Protein AF-A0A7S3WIH8-F1 (afdb_monomer_lite)

Radius of gyration: 62.57 Å; chains: 1; bounding box: 86×151×216 Å

Secondary structure (DSSP, 8-state):
-HHHHHHHHHHHHHHHHHHHHHHHHHHHHHH---TTGGGS--------------SSB-HHHHHHHHHHHHHHHHHHHHHHHHHHHHHHHHT-----------HHHHHHHH-TTTSHHHHHHHHTTSTT--HHHHHHHHHHHTTT-TTEEPGGGGT--TTTEEEEEETTEEEEEE-HHHHHHHH-S-PPPHHHHHB----HHHHHHHHT-SSHHHHHHHHHHHHHHHHH-TT-----BHHHHHHHHHHHHHHHHHHS---------S-TT--TT---HHHHHHHHHHTTHHHHHHHHHHS--EEEEHHHHHHHHGGGSHHHHHHHH-S-HHHHHHHHHHHTT--TTTEEE-SSEEEE-TTTTTHHHHHHHS-HHHHHHHHHHHHHHHHHHHHHHHHHHHHHHHHHHHHHHHHHHHHHHHHHHHHHHHHHHHHHHHHHHHHHHHHHHHHHHHHHHHHHHHHHHHHHHHHHHHHHHHHHHHHHHHHHHHHHHHHHHHHHHHHHHHTTSSSTTTTS---S---------------------------------------------------------------------S----S-EEEEEEEE-SSTT---SEEEEEETTEEEEEEE-TTSTTTTT----TTPEEEEETTEEP-SHHHHHHHHHHS-SEEEEEEEEPPP-EEEEEEEEEEPTTS-EEEEEEEEETTSEEEEEESSS---EEEEEGGGEEEEEEEEE--TTSS-EEEEEEEETTEEEEEEESSHHHHHHHHHHHHHHHHTTS---EEEEEEEEEEEPPGGGPPPEEEEEEEEEETTSEEEEESSGGG-STT--SEEEEEEEEEEEEETTEEEEEEEE--S--

Foldseek 3Di:
DVVVVLLVVLLVVLVVVLVVVVVVVVVCVVPDDDPVVVVDDDDDDDDADFQDADPAAALVNLLRLLLNLLVVLLVCVCLVVVQVVVCVQFVNDDDDDDDDDCVLLNCCQDPPCRHLLNLLVVQLPDPDHDQLNSLLSSCVVCVPPPFWDHCVVVPHDSSFWTWGQGLLGIHTHGAQVNVCVVVVDNDDGSSSVFWSQNDPVSLVVQCVDPPVSSVVSSVVVVVVDVVVPDPSSDTGTPSVVSVVVSVVVSVVCVVDDDDDDQDAQQDPVSDPPHGDPVSRVSSCSSNCVVVVVSVLQSGQPDKAFLCVLCVVQVVVLDDLLCVLQPPDSQLSVVLLCQLLVPDPSQWDGTNGIITGHVPRPCSSVVSVPDDSVVSNVSSSVSSVVVVVVVVVVVVVVCVVVVVVVVVVVVVVVVVVVVVVVVVVVVVVVVVVVVVVVVVVVVVVVVVVVVVVVVVVVVVVVVVVVVVVVVVVVVVVVVVVVVVVVVVVPPVVVVVVVPPVVPVVPVVVCVVVDDDDDDDDDDDDDDDDDDDDDDDDDDDDDDDDDDDDDDDDDDDDDDDDYDDDDDDDDDDDDDDDDDDDDDDDDDDQPPAKDKDKDKFAAPDQQDFSQFDWWDDPQFIWGQDGHPPGRRPVVVPDDQLKTFQDKPPHGDRDSCVVVCCRGNNGRMIMTTIIDDGWDFPDWAFKWKQDPVRDTFTWIWTQISSQKIWIAGPPPRPDIDIDRLLQFQDKDWDWDPDPPPDTQIWIWTDGPVDIMIIDGPDNVSVVVVNLVSVLSNVGNPPWDQPDKDKDWDWDPDPPRDHIDTQIWIWTATPSQKIFTHNDDVQPDSNHTPDIFGWPDWDWDDDDPDTDIDTHTDDPDD

InterPro domains:
  IPR001478 PDZ domain [PS50106] (596-675)
  IPR001478 PDZ domain [SM00228] (606-675)
  IPR001609 Myosin head, motor domain-like [PF00063] (3-357)
  IPR001609 Myosin head, motor domain-like [PR00193] (42-70)
  IPR001609 Myosin head, motor domain-like [PR00193] (95-123)
  IPR001609 Myosin head, motor domain-like [PS51456] (1-369)
  IPR001609 Myosin head, motor domain-like [SM00242] (1-370)
  IPR011993 PH-like domain superfamily [G3DSA:2.30.29.30] (778-858)
  IPR027417 P-loop containing nucleoside triphosphate hydrolase [SSF52540] (3-439)
  IPR036034 PDZ superfamily [G3DSA:2.30.42.10] (573-679)
  IPR036034 PDZ superfamily [SSF50156] (574-678)
  IPR036961 Kinesin motor domain superfamily [G3DSA:3.40.850.10] (31-296)

Structure (mmCIF, N/CA/C/O backbone):
data_AF-A0A7S3WIH8-F1
#
_entry.id   AF-A0A7S3WIH8-F1
#
loop_
_atom_site.group_PDB
_atom_site.id
_atom_site.type_symbol
_atom_site.label_atom_id
_atom_site.label_alt_id
_atom_site.label_comp_id
_atom_site.label_asym_id
_atom_site.label_entity_id
_atom_site.label_seq_id
_atom_site.pdbx_PDB_ins_code
_atom_site.Cartn_x
_atom_site.Cartn_y
_atom_site.Cartn_z
_atom_site.occupancy
_atom_site.B_iso_or_equiv
_atom_site.auth_seq_id
_atom_site.auth_comp_id
_atom_site.auth_asym_id
_atom_site.auth_atom_id
_atom_site.pdbx_PDB_model_num
ATOM 1 N N . GLN A 1 1 ? -33.886 -15.950 34.347 1.00 58.19 1 GLN A N 1
ATOM 2 C CA . GLN A 1 1 ? -32.946 -14.836 34.566 1.00 58.19 1 GLN A CA 1
ATOM 3 C C . GLN A 1 1 ? -32.035 -14.670 33.355 1.00 58.19 1 GLN A C 1
ATOM 5 O O . GLN A 1 1 ? -32.418 -13.868 32.521 1.00 58.19 1 GLN A O 1
ATOM 10 N N . VAL A 1 2 ? -31.003 -15.504 33.155 1.00 63.78 2 VAL A N 1
ATOM 11 C CA . VAL A 1 2 ? -30.050 -15.434 32.013 1.00 63.78 2 VAL A CA 1
ATOM 12 C C . VAL A 1 2 ? -30.691 -15.112 30.651 1.00 63.78 2 VAL A C 1
ATOM 14 O O . VAL A 1 2 ? -30.283 -14.167 29.988 1.00 63.78 2 VAL A O 1
ATOM 17 N N . GLN A 1 3 ? -31.756 -15.818 30.249 1.00 66.81 3 GLN A N 1
ATOM 18 C CA . GLN A 1 3 ? -32.462 -15.537 28.984 1.00 66.81 3 GLN A CA 1
ATOM 19 C C . GLN A 1 3 ? -33.039 -14.110 28.885 1.00 66.81 3 GLN A C 1
ATOM 21 O O . GLN A 1 3 ? -33.031 -13.525 27.809 1.00 66.81 3 GLN A O 1
ATOM 26 N N . ALA A 1 4 ? -33.522 -13.535 29.989 1.00 75.50 4 ALA A N 1
ATOM 27 C CA . ALA A 1 4 ? -34.039 -12.167 30.026 1.00 75.50 4 ALA A CA 1
ATOM 28 C C . ALA A 1 4 ? -32.913 -11.118 30.031 1.00 75.50 4 ALA A C 1
ATOM 30 O O . ALA A 1 4 ? -33.094 -10.031 29.494 1.00 75.50 4 ALA A O 1
ATOM 31 N N . GLU A 1 5 ? -31.748 -11.448 30.596 1.00 75.62 5 GLU A N 1
ATOM 32 C CA . GLU A 1 5 ? -30.545 -10.609 30.530 1.00 75.62 5 GLU A CA 1
ATOM 33 C C . GLU A 1 5 ? -29.989 -10.582 29.095 1.00 75.62 5 GLU A C 1
ATOM 35 O O . GLU A 1 5 ? -29.774 -9.502 28.552 1.00 75.62 5 GLU A O 1
ATOM 40 N N . GLY A 1 6 ? -29.903 -11.736 28.421 1.00 72.12 6 GLY A N 1
ATOM 41 C CA . GLY A 1 6 ? -29.529 -11.812 27.003 1.00 72.12 6 GLY A CA 1
ATOM 42 C C . GLY A 1 6 ? -30.507 -11.089 26.065 1.00 72.12 6 GLY A C 1
ATOM 43 O O . GLY A 1 6 ? -30.075 -10.375 25.164 1.00 72.12 6 GLY A O 1
ATOM 44 N N . VAL A 1 7 ? -31.822 -11.205 26.298 1.00 78.44 7 VAL A N 1
ATOM 45 C CA . VAL A 1 7 ? -32.847 -10.463 25.534 1.00 78.44 7 VAL A CA 1
ATOM 46 C C . VAL A 1 7 ? -32.748 -8.951 25.770 1.00 78.44 7 VAL A C 1
ATOM 48 O O . VAL A 1 7 ? -32.779 -8.190 24.804 1.00 78.44 7 VAL A O 1
ATOM 51 N N . ARG A 1 8 ? -32.569 -8.504 27.023 1.00 85.50 8 ARG A N 1
ATOM 52 C CA . ARG A 1 8 ? -32.307 -7.092 27.358 1.00 85.50 8 ARG A CA 1
ATOM 53 C C . ARG A 1 8 ? -31.100 -6.566 26.581 1.00 85.50 8 ARG A C 1
ATOM 55 O O . ARG A 1 8 ? -31.181 -5.498 25.979 1.00 85.50 8 ARG A O 1
ATOM 62 N N . ASP A 1 9 ? -30.002 -7.314 26.577 1.00 80.44 9 ASP A N 1
ATOM 63 C CA . ASP A 1 9 ? -28.753 -6.870 25.958 1.00 80.44 9 ASP A CA 1
ATOM 64 C C . ASP A 1 9 ? -28.834 -6.880 24.425 1.00 80.44 9 ASP A C 1
ATOM 66 O O . ASP A 1 9 ? -28.302 -5.972 23.791 1.00 80.44 9 ASP A O 1
ATOM 70 N N . ALA A 1 10 ? -29.566 -7.822 23.820 1.00 79.81 10 ALA A N 1
ATOM 71 C CA . ALA A 1 10 ? -29.876 -7.804 22.388 1.00 79.81 10 ALA A CA 1
ATOM 72 C C . ALA A 1 10 ? -30.723 -6.580 21.986 1.00 79.81 10 ALA A C 1
ATOM 74 O O . ALA A 1 10 ? -30.403 -5.911 21.004 1.00 79.81 10 ALA A O 1
ATOM 75 N N . VAL A 1 11 ? -31.755 -6.234 22.768 1.00 86.31 11 VAL A N 1
ATOM 76 C CA . VAL A 1 11 ? -32.579 -5.031 22.540 1.00 86.31 11 VAL A CA 1
ATOM 77 C C . VAL A 1 11 ? -31.740 -3.752 22.653 1.00 86.31 11 VAL A C 1
ATOM 79 O O . VAL A 1 11 ? -31.830 -2.885 21.785 1.00 86.31 11 VAL A O 1
ATOM 82 N N . ILE A 1 12 ? -30.886 -3.636 23.677 1.00 89.00 12 ILE A N 1
ATOM 83 C CA . ILE A 1 12 ? -30.016 -2.461 23.865 1.00 89.00 12 ILE A CA 1
ATOM 84 C C . ILE A 1 12 ? -28.995 -2.337 22.724 1.00 89.00 12 ILE A C 1
ATOM 86 O O . ILE A 1 12 ? -28.828 -1.239 22.190 1.00 89.00 12 ILE A O 1
ATOM 90 N N . LYS A 1 13 ? -28.355 -3.443 22.313 1.00 84.94 13 LYS A N 1
ATOM 91 C CA . LYS A 1 13 ? -27.443 -3.475 21.155 1.00 84.94 13 LYS A CA 1
ATOM 92 C C . LYS A 1 13 ? -28.145 -2.999 19.884 1.00 84.94 13 LYS A C 1
ATOM 94 O O . LYS A 1 13 ? -27.663 -2.064 19.257 1.00 84.94 13 LYS A O 1
ATOM 99 N N . ALA A 1 14 ? -29.306 -3.569 19.551 1.00 85.31 14 ALA A N 1
ATOM 100 C CA . ALA A 1 14 ? -30.053 -3.205 18.348 1.00 85.31 14 ALA A CA 1
ATOM 101 C C . ALA A 1 14 ? -30.435 -1.714 18.326 1.00 85.31 14 ALA A C 1
ATOM 103 O O . ALA A 1 14 ? -30.249 -1.044 17.311 1.00 85.31 14 ALA A O 1
ATOM 104 N N . ILE A 1 15 ? -30.916 -1.167 19.451 1.00 90.81 15 ILE A N 1
ATOM 105 C CA . ILE A 1 15 ? -31.225 0.268 19.573 1.00 90.81 15 ILE A CA 1
ATOM 106 C C . ILE A 1 15 ? -29.965 1.118 19.362 1.00 90.81 15 ILE A C 1
ATOM 108 O O . ILE A 1 15 ? -30.019 2.104 18.629 1.00 90.81 15 ILE A O 1
ATOM 112 N N . TYR A 1 16 ? -28.835 0.741 19.967 1.00 92.50 16 TYR A N 1
ATOM 113 C CA . TYR A 1 16 ? -27.575 1.470 19.814 1.00 92.50 16 TYR A CA 1
ATOM 114 C C . TYR A 1 16 ? -27.071 1.451 18.363 1.00 92.50 16 TYR A C 1
ATOM 116 O O . TYR A 1 16 ? -26.770 2.512 17.820 1.00 92.50 16 TYR A O 1
ATOM 124 N N . THR A 1 17 ? -27.046 0.281 17.717 1.00 87.50 17 THR A N 1
ATOM 125 C CA . THR A 1 17 ? -26.627 0.126 16.315 1.00 87.50 17 THR A CA 1
ATOM 126 C C . THR A 1 17 ? -27.497 0.956 15.376 1.00 87.50 17 THR A C 1
ATOM 128 O O . THR A 1 17 ? -26.961 1.741 14.605 1.00 87.50 17 THR A O 1
ATOM 131 N N . HIS A 1 18 ? -28.827 0.877 15.482 1.00 89.62 18 HIS A N 1
ATOM 132 C CA . HIS A 1 18 ? -29.705 1.671 14.616 1.00 89.62 18 HIS A CA 1
ATOM 133 C C . HIS A 1 18 ? -29.604 3.185 14.871 1.00 89.62 18 HIS A C 1
ATOM 135 O O . HIS A 1 18 ? -29.715 3.962 13.926 1.00 89.62 18 HIS A O 1
ATOM 141 N N . ILE A 1 19 ? -29.363 3.628 16.112 1.00 94.69 19 ILE A N 1
ATOM 142 C CA . ILE A 1 19 ? -29.089 5.047 16.399 1.00 94.69 19 ILE A CA 1
ATOM 143 C C . ILE A 1 19 ? -27.745 5.477 15.794 1.00 94.69 19 ILE A C 1
ATOM 145 O O . ILE A 1 19 ? -27.664 6.568 15.234 1.00 94.69 19 ILE A O 1
ATOM 149 N N . PHE A 1 20 ? -26.706 4.641 15.873 1.00 94.12 20 PHE A N 1
ATOM 150 C CA . PHE A 1 20 ? -25.400 4.925 15.278 1.00 94.12 20 PHE A CA 1
ATOM 151 C C . PHE A 1 20 ? -25.477 5.003 13.746 1.00 94.12 20 PHE A C 1
ATOM 153 O O . PHE A 1 20 ? -25.081 6.020 13.176 1.00 94.12 20 PHE A O 1
ATOM 160 N N . ASP A 1 21 ? -26.069 3.994 13.099 1.00 90.31 21 ASP A N 1
ATOM 161 C CA . ASP A 1 21 ? -26.290 3.957 11.649 1.00 90.31 21 ASP A CA 1
ATOM 162 C C . ASP A 1 21 ? -27.091 5.198 11.191 1.00 90.31 21 ASP A C 1
ATOM 164 O O . ASP A 1 21 ? -26.725 5.848 10.216 1.00 90.31 21 ASP A O 1
ATOM 168 N N . TRP A 1 22 ? -28.112 5.621 11.951 1.00 93.00 22 TRP A N 1
ATOM 169 C CA . TRP A 1 22 ? -28.879 6.845 11.671 1.00 93.00 22 TRP A CA 1
ATOM 170 C C . TRP A 1 22 ? -28.084 8.144 11.861 1.00 93.00 22 TRP A C 1
ATOM 172 O O . TRP A 1 22 ? -28.287 9.090 11.100 1.00 93.00 22 TRP A O 1
ATOM 182 N N . ILE A 1 23 ? -27.176 8.221 12.843 1.00 95.12 23 ILE A N 1
ATOM 183 C CA . ILE A 1 23 ? -26.267 9.371 12.993 1.00 95.12 23 ILE A CA 1
ATOM 184 C C . ILE A 1 23 ? -25.339 9.454 11.775 1.00 95.12 23 ILE A C 1
ATOM 186 O O . ILE A 1 23 ? -25.185 10.536 11.208 1.00 95.12 23 ILE A O 1
ATOM 190 N N . VAL A 1 24 ? -24.777 8.323 11.338 1.00 93.56 24 VAL A N 1
ATOM 191 C CA . VAL A 1 24 ? -23.926 8.240 10.140 1.00 93.56 24 VAL A CA 1
ATOM 192 C C . VAL A 1 24 ? -24.712 8.636 8.887 1.00 93.56 24 VAL A C 1
ATOM 194 O O . VAL A 1 24 ? -24.275 9.524 8.159 1.00 93.56 24 VAL A O 1
ATOM 197 N N . ASP A 1 25 ? -25.911 8.090 8.677 1.00 90.25 25 ASP A N 1
ATOM 198 C CA . ASP A 1 25 ? -26.790 8.460 7.561 1.00 90.25 25 ASP A CA 1
ATOM 199 C C . ASP A 1 25 ? -27.177 9.943 7.575 1.00 90.25 25 ASP A C 1
ATOM 201 O O . ASP A 1 25 ? -27.254 10.572 6.517 1.00 90.25 25 ASP A O 1
ATOM 205 N N . LYS A 1 26 ? -27.400 10.538 8.754 1.00 91.94 26 LYS A N 1
ATOM 206 C CA . LYS A 1 26 ? -27.677 11.975 8.873 1.00 91.94 26 LYS A CA 1
ATOM 207 C C . LYS A 1 26 ? -26.463 12.818 8.516 1.00 91.94 26 LYS A C 1
ATOM 209 O O . LYS A 1 26 ? -26.610 13.763 7.747 1.00 91.94 26 LYS A O 1
ATOM 214 N N . VAL A 1 27 ? -25.279 12.470 9.017 1.00 93.81 27 VAL A N 1
ATOM 215 C CA . VAL A 1 27 ? -24.020 13.140 8.656 1.00 93.81 27 VAL A CA 1
ATOM 216 C C . VAL A 1 27 ? -23.768 13.029 7.148 1.00 93.81 27 VAL A C 1
ATOM 218 O O . VAL A 1 27 ? -23.515 14.044 6.501 1.00 93.81 27 VAL A O 1
ATOM 221 N N . ASN A 1 28 ? -23.962 11.847 6.560 1.00 89.88 28 ASN A N 1
ATOM 222 C CA . ASN A 1 28 ? -23.869 11.631 5.115 1.00 89.88 28 ASN A CA 1
ATOM 223 C C . ASN A 1 28 ? -24.858 12.520 4.342 1.00 89.88 28 ASN A C 1
ATOM 225 O O . ASN A 1 28 ? -24.457 13.200 3.403 1.00 89.88 28 ASN A O 1
ATOM 229 N N . GLN A 1 29 ? -26.124 12.603 4.766 1.00 87.88 29 GLN A N 1
ATOM 230 C CA . GLN A 1 29 ? -27.142 13.463 4.137 1.00 87.88 29 GLN A CA 1
ATOM 231 C C . GLN A 1 29 ? -26.814 14.968 4.185 1.00 87.88 29 GLN A C 1
ATOM 233 O O . GLN A 1 29 ? -27.337 15.712 3.359 1.00 87.88 29 GLN A O 1
ATOM 238 N N . PHE A 1 30 ? -25.962 15.421 5.112 1.00 88.25 30 PHE A N 1
ATOM 239 C CA . PHE A 1 30 ? -25.483 16.810 5.173 1.00 88.25 30 PHE A CA 1
ATOM 240 C C . PHE A 1 30 ? -24.145 17.049 4.449 1.00 88.25 30 PHE A C 1
ATOM 242 O O . PHE A 1 30 ? -23.842 18.196 4.128 1.00 88.25 30 PHE A O 1
ATOM 249 N N . ILE A 1 31 ? -23.345 16.005 4.196 1.00 86.62 31 ILE A N 1
ATOM 250 C CA . ILE A 1 31 ? -22.014 16.106 3.561 1.00 86.62 31 ILE A CA 1
ATOM 251 C C . ILE A 1 31 ? -22.043 15.738 2.067 1.00 86.62 31 ILE A C 1
ATOM 253 O O . ILE A 1 31 ? -21.223 16.239 1.297 1.00 86.62 31 ILE A O 1
ATOM 257 N N . VAL A 1 32 ? -22.980 14.890 1.629 1.00 75.38 32 VAL A N 1
ATOM 258 C CA . VAL A 1 32 ? -23.129 14.494 0.220 1.00 75.38 32 VAL A CA 1
ATOM 259 C C . VAL A 1 32 ? -23.391 15.725 -0.654 1.00 75.38 32 VAL A C 1
ATOM 261 O O . VAL A 1 32 ? -24.417 16.394 -0.545 1.00 75.38 32 VAL A O 1
ATOM 264 N N . GLY A 1 33 ? -22.441 16.013 -1.546 1.00 65.94 33 GLY A N 1
ATOM 265 C CA . GLY A 1 33 ? -22.578 17.059 -2.555 1.00 65.94 33 GLY A CA 1
ATOM 266 C C . GLY A 1 33 ? -23.632 16.722 -3.617 1.00 65.94 33 GLY A C 1
ATOM 267 O O . GLY A 1 33 ? -24.185 15.626 -3.655 1.00 65.94 33 GLY A O 1
ATOM 268 N N . SER A 1 34 ? -23.888 17.666 -4.529 1.00 70.88 34 SER A N 1
ATOM 269 C CA . SER A 1 34 ? -24.809 17.448 -5.661 1.00 70.88 34 SER A CA 1
ATOM 270 C C . SER A 1 34 ? -24.464 16.184 -6.462 1.00 70.88 34 SER A C 1
ATOM 272 O O . SER A 1 34 ? -23.297 15.803 -6.511 1.00 70.88 34 SER A O 1
ATOM 274 N N . GLU A 1 35 ? -25.423 15.605 -7.192 1.00 68.88 35 GLU A N 1
ATOM 275 C CA . GLU A 1 35 ? -25.229 14.391 -8.016 1.00 68.88 35 GLU A CA 1
ATOM 276 C C . GLU A 1 35 ? -23.995 14.445 -8.942 1.00 68.88 35 GLU A C 1
ATOM 278 O O . GLU A 1 35 ? -23.369 13.425 -9.215 1.00 68.88 35 GLU A O 1
ATOM 283 N N . LYS A 1 36 ? -23.588 15.646 -9.381 1.00 62.94 36 LYS A N 1
ATOM 284 C CA . LYS A 1 36 ? -22.376 15.868 -10.188 1.00 62.94 36 LYS A CA 1
ATOM 285 C C . LYS A 1 36 ? -21.073 15.544 -9.445 1.00 62.94 36 LYS A C 1
ATOM 287 O O . LYS A 1 36 ? -20.100 15.167 -10.087 1.00 62.94 36 LYS A O 1
ATOM 292 N N . ALA A 1 37 ? -21.042 15.691 -8.121 1.00 66.69 37 ALA A N 1
ATOM 293 C CA . ALA A 1 37 ? -19.880 15.389 -7.286 1.00 66.69 37 ALA A CA 1
ATOM 294 C C . ALA A 1 37 ? -19.646 13.876 -7.148 1.00 66.69 37 ALA A C 1
ATOM 296 O O . ALA A 1 37 ? -18.499 13.447 -7.105 1.00 66.69 37 ALA A O 1
ATOM 297 N N . ALA A 1 38 ? -20.708 13.062 -7.179 1.00 67.56 38 ALA A N 1
ATOM 298 C CA . ALA A 1 38 ? -20.608 11.599 -7.163 1.00 67.56 38 ALA A CA 1
ATOM 299 C C . ALA A 1 38 ? -19.977 11.006 -8.444 1.00 67.56 38 ALA A C 1
ATOM 301 O O . ALA A 1 38 ? -19.655 9.822 -8.480 1.00 67.56 38 ALA A O 1
ATOM 302 N N . ALA A 1 39 ? -19.790 11.821 -9.490 1.00 72.56 39 ALA A N 1
ATOM 303 C CA . ALA A 1 39 ? -19.091 11.457 -10.723 1.00 72.56 39 ALA A CA 1
ATOM 304 C C . ALA A 1 39 ? -17.629 11.957 -10.778 1.00 72.56 39 ALA A C 1
ATOM 306 O O . ALA A 1 39 ? -16.963 11.777 -11.799 1.00 72.56 39 ALA A O 1
ATOM 307 N N . LEU A 1 40 ? -17.127 12.603 -9.717 1.00 81.06 40 LEU A N 1
ATOM 308 C CA . LEU A 1 40 ? -15.741 13.073 -9.628 1.00 81.06 40 LEU A CA 1
ATOM 309 C C . LEU A 1 40 ? -14.830 12.021 -8.964 1.00 81.06 40 LEU A C 1
ATOM 311 O O . LEU A 1 4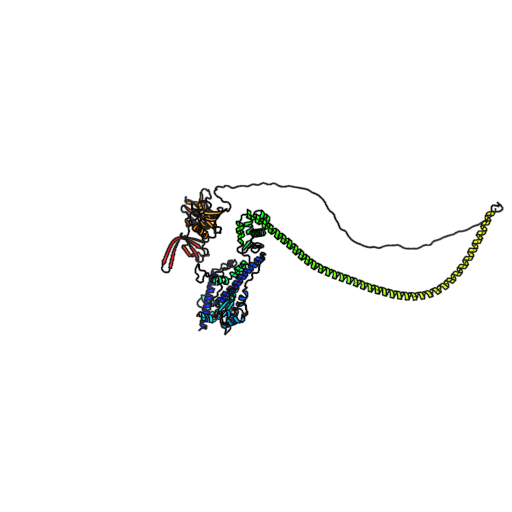0 ? -15.302 11.224 -8.151 1.00 81.06 40 LEU A O 1
ATOM 315 N N . PRO A 1 41 ? -13.513 12.029 -9.248 1.00 84.00 41 PRO A N 1
ATOM 316 C CA . PRO A 1 41 ? -12.540 11.283 -8.455 1.00 84.00 41 PRO A CA 1
ATOM 317 C C . PRO A 1 41 ? -12.573 11.721 -6.985 1.00 84.00 41 PRO A C 1
ATOM 319 O O . PRO A 1 41 ? -12.647 12.915 -6.693 1.00 84.00 41 PRO A O 1
ATOM 322 N N . TYR A 1 42 ? -12.468 10.762 -6.065 1.00 86.31 42 TYR A N 1
ATOM 323 C CA . TYR A 1 42 ? -12.484 10.992 -4.620 1.00 86.31 42 TYR A CA 1
ATOM 324 C C . TYR A 1 42 ? -11.204 10.476 -3.954 1.00 86.31 42 TYR A C 1
ATOM 326 O O . TYR A 1 42 ? -10.480 9.650 -4.512 1.00 86.31 42 TYR A O 1
ATOM 334 N N . VAL A 1 43 ? -10.939 10.957 -2.738 1.00 90.25 43 VAL A N 1
ATOM 335 C CA . VAL A 1 43 ? -9.876 10.445 -1.864 1.00 90.25 43 VAL A CA 1
ATOM 336 C C . VAL A 1 43 ? -10.542 9.724 -0.698 1.00 90.25 43 VAL A C 1
ATOM 338 O O . VAL A 1 43 ? -11.125 10.361 0.176 1.00 90.25 43 VAL A O 1
ATOM 341 N N . GLY A 1 44 ? -10.482 8.393 -0.701 1.00 90.31 44 GLY A N 1
ATOM 342 C CA . GLY A 1 44 ? -10.941 7.577 0.421 1.00 90.31 44 GLY A CA 1
ATOM 343 C C . GLY A 1 44 ? -9.930 7.591 1.569 1.00 90.31 44 GLY A C 1
ATOM 344 O O . GLY A 1 44 ? -8.729 7.448 1.340 1.00 90.31 44 GLY A O 1
ATOM 345 N N . LEU A 1 45 ? -10.416 7.726 2.803 1.00 92.88 45 LEU A N 1
ATOM 346 C CA . LEU A 1 45 ? -9.625 7.575 4.025 1.00 92.88 45 LEU A CA 1
ATOM 347 C C . LEU A 1 45 ? -10.174 6.389 4.822 1.00 92.88 45 LEU A C 1
ATOM 349 O O . LEU A 1 45 ? -11.321 6.419 5.261 1.00 92.88 45 LEU A O 1
ATOM 353 N N . LEU A 1 46 ? -9.353 5.353 5.001 1.00 92.69 46 LEU A N 1
ATOM 354 C CA . LEU A 1 46 ? -9.669 4.194 5.834 1.00 92.69 46 LEU A CA 1
ATOM 355 C C . LEU A 1 46 ? -8.824 4.247 7.108 1.00 92.69 46 LEU A C 1
ATOM 357 O O . LEU A 1 46 ? -7.633 3.939 7.071 1.00 92.69 46 LEU A O 1
ATOM 361 N N . ASP A 1 47 ? -9.454 4.618 8.219 1.00 93.81 47 ASP A N 1
ATOM 362 C CA . ASP A 1 47 ? -8.910 4.403 9.560 1.00 93.81 47 ASP A CA 1
ATOM 363 C C . ASP A 1 47 ? -9.426 3.060 10.098 1.00 93.81 47 ASP A C 1
ATOM 365 O O . ASP A 1 47 ? -10.610 2.739 9.962 1.00 93.81 47 ASP A O 1
ATOM 369 N N . ILE A 1 48 ? -8.531 2.236 10.641 1.00 89.75 48 ILE A N 1
ATOM 370 C CA . ILE A 1 48 ? -8.844 0.886 11.119 1.00 89.75 48 ILE A CA 1
ATOM 371 C C . ILE A 1 48 ? -7.808 0.422 12.146 1.00 89.75 48 ILE A C 1
ATOM 373 O O . ILE A 1 48 ? -6.618 0.726 12.045 1.00 89.75 48 ILE A O 1
ATOM 377 N N . PHE A 1 49 ? -8.259 -0.368 13.122 1.00 85.44 49 PHE A N 1
ATOM 378 C CA . PHE A 1 49 ? -7.387 -1.035 14.085 1.00 85.44 49 PHE A CA 1
ATOM 379 C C . PHE A 1 49 ? -6.316 -1.880 13.382 1.00 85.44 49 PHE A C 1
ATOM 381 O O . PHE A 1 49 ? -6.620 -2.682 12.496 1.00 85.44 49 PHE A O 1
ATOM 388 N N . GLY A 1 50 ? -5.063 -1.721 13.813 1.00 85.19 50 GLY A N 1
ATOM 389 C CA . GLY A 1 50 ? -3.975 -2.622 13.439 1.00 85.19 50 GLY A CA 1
ATOM 390 C C . GLY A 1 50 ? -4.130 -4.009 14.070 1.00 85.19 50 GLY A C 1
ATOM 391 O O . GLY A 1 50 ? -5.059 -4.265 14.832 1.00 85.19 50 GLY A O 1
ATOM 392 N N . PHE A 1 51 ? -3.197 -4.904 13.762 1.00 86.88 51 PHE A N 1
ATOM 393 C CA . PHE A 1 51 ? -3.187 -6.269 14.285 1.00 86.88 51 PHE A CA 1
ATOM 394 C C . PHE A 1 51 ? -3.077 -6.306 15.824 1.00 86.88 51 PHE A C 1
ATOM 396 O O . PHE A 1 51 ? -2.173 -5.693 16.397 1.00 86.88 51 PHE A O 1
ATOM 403 N N . GLU A 1 52 ? -3.951 -7.065 16.490 1.00 87.88 52 GLU A N 1
ATOM 404 C CA . GLU A 1 52 ? -4.008 -7.192 17.952 1.00 87.88 52 GLU A CA 1
ATOM 405 C C . GLU A 1 52 ? -3.564 -8.583 18.429 1.00 87.88 52 GLU A C 1
ATOM 407 O O . GLU A 1 52 ? -3.999 -9.612 17.915 1.00 87.88 52 GLU A O 1
ATOM 412 N N . ASN A 1 53 ? -2.729 -8.634 19.470 1.00 88.50 53 ASN A N 1
ATOM 413 C CA . ASN A 1 53 ? -2.421 -9.876 20.179 1.00 88.50 53 ASN A CA 1
ATOM 414 C C . ASN A 1 53 ? -2.248 -9.591 21.676 1.00 88.50 53 ASN A C 1
ATOM 416 O O . ASN A 1 53 ? -1.212 -9.093 22.123 1.00 88.50 53 ASN A O 1
ATOM 420 N N . PHE A 1 54 ? -3.290 -9.881 22.447 1.00 88.12 54 PHE A N 1
ATOM 421 C CA . PHE A 1 54 ? -3.319 -9.771 23.900 1.00 88.12 54 PHE A CA 1
ATOM 422 C C . PHE A 1 54 ? -3.063 -11.130 24.565 1.00 88.12 54 PHE A C 1
ATOM 424 O O . PHE A 1 54 ? -3.070 -12.178 23.922 1.00 88.12 54 PHE A O 1
ATOM 431 N N . LEU A 1 55 ? -2.891 -11.125 25.892 1.00 87.31 55 LEU A N 1
ATOM 432 C CA . LEU A 1 55 ? -2.758 -12.354 26.689 1.00 87.31 55 LEU A CA 1
ATOM 433 C C . LEU A 1 55 ? -3.964 -13.299 26.511 1.00 87.31 55 LEU A C 1
ATOM 435 O O . LEU A 1 55 ? -3.804 -14.517 26.536 1.00 87.31 55 LEU A O 1
ATOM 439 N N . HIS A 1 56 ? -5.153 -12.728 26.303 1.00 88.25 56 HIS A N 1
ATOM 440 C CA . HIS A 1 56 ? -6.381 -13.440 25.972 1.00 88.25 56 HIS A CA 1
ATOM 441 C C . HIS A 1 56 ? -7.105 -12.691 24.847 1.00 88.25 56 HIS A C 1
ATOM 443 O O . HIS A 1 56 ? -7.494 -11.541 25.030 1.00 88.25 56 HIS A O 1
ATOM 449 N N . ASN A 1 57 ? -7.273 -13.341 23.695 1.00 92.75 57 ASN A N 1
ATOM 450 C CA . ASN A 1 57 ? -7.942 -12.781 22.517 1.00 92.75 57 ASN A CA 1
ATOM 451 C C . ASN A 1 57 ? -9.346 -13.382 22.377 1.00 92.75 57 ASN A C 1
ATOM 453 O O . ASN A 1 57 ? -9.505 -14.595 22.543 1.00 92.75 57 ASN A O 1
ATOM 457 N N . SER A 1 58 ? -10.340 -12.555 22.047 1.00 93.06 58 SER A N 1
ATOM 458 C CA . SER 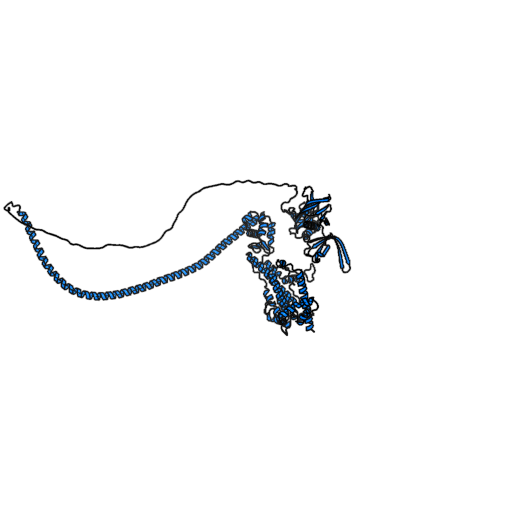A 1 58 ? -11.737 -12.971 21.870 1.00 93.06 58 SER A CA 1
ATOM 459 C C . SER A 1 58 ? -12.225 -12.756 20.423 1.00 93.06 58 SER A C 1
ATOM 461 O O . SER A 1 58 ? -11.422 -12.602 19.499 1.00 93.06 58 SER A O 1
ATOM 463 N N . PHE A 1 59 ? -13.540 -12.805 20.205 1.00 93.44 59 PHE A N 1
ATOM 464 C CA . PHE A 1 59 ? -14.181 -12.695 18.888 1.00 93.44 59 PHE A CA 1
ATOM 465 C C . PHE A 1 59 ? -13.870 -11.365 18.183 1.00 93.44 59 PHE A C 1
ATOM 467 O O . PHE A 1 59 ? -13.704 -11.330 16.965 1.00 93.44 59 PHE A O 1
ATOM 474 N N . GLU A 1 60 ? -13.725 -10.287 18.949 1.00 92.81 60 GLU A N 1
ATOM 475 C CA . GLU A 1 60 ? -13.368 -8.952 18.479 1.00 92.81 60 GLU A CA 1
ATOM 476 C C . GLU A 1 60 ? -11.967 -8.954 17.847 1.00 92.81 60 GLU A C 1
ATOM 478 O O . GLU A 1 60 ? -11.814 -8.545 16.696 1.00 92.81 60 GLU A O 1
ATOM 483 N N . GLN A 1 61 ? -10.970 -9.524 18.536 1.00 94.75 61 GLN A N 1
ATOM 484 C CA . GLN A 1 61 ? -9.616 -9.702 17.992 1.00 94.75 61 GLN A CA 1
ATOM 485 C C . GLN A 1 61 ? -9.622 -10.609 16.758 1.00 94.75 61 GLN A C 1
ATOM 487 O O . GLN A 1 61 ? -8.886 -10.343 15.813 1.00 94.75 61 GLN A O 1
ATOM 492 N N . LEU A 1 62 ? -10.460 -11.655 16.718 1.00 96.31 62 LEU A N 1
ATOM 493 C CA . LEU A 1 62 ? -10.569 -12.515 15.532 1.00 96.31 62 LEU A CA 1
ATOM 494 C C . LEU A 1 62 ? -11.063 -11.720 14.312 1.00 96.31 62 LEU A C 1
ATOM 496 O O . LEU A 1 62 ? -10.549 -11.903 13.208 1.00 96.31 62 LEU A O 1
ATOM 500 N N . CYS A 1 63 ? -12.024 -10.813 14.507 1.00 96.38 63 CYS A N 1
ATOM 501 C CA . CYS A 1 63 ? -12.512 -9.919 13.458 1.00 96.38 63 CYS A CA 1
ATOM 502 C C . CYS A 1 63 ? -11.433 -8.909 13.024 1.00 96.38 63 CYS A C 1
ATOM 504 O O . CYS A 1 63 ? -11.153 -8.790 11.830 1.00 96.38 63 CYS A O 1
ATOM 506 N N . ILE A 1 64 ? -10.776 -8.238 13.977 1.00 94.56 64 ILE A N 1
ATOM 507 C CA . ILE A 1 64 ? -9.710 -7.255 13.710 1.00 94.56 64 ILE A CA 1
ATOM 508 C C . ILE A 1 64 ? -8.531 -7.903 12.970 1.00 94.56 64 ILE A C 1
ATOM 510 O O . ILE A 1 64 ? -8.065 -7.381 11.954 1.00 94.56 64 ILE A O 1
ATOM 514 N N . ASN A 1 65 ? -8.082 -9.077 13.413 1.00 94.38 65 ASN A N 1
ATOM 515 C CA . ASN A 1 65 ? -6.961 -9.782 12.798 1.00 94.38 65 ASN A CA 1
ATOM 516 C C . ASN A 1 65 ? -7.322 -10.374 11.434 1.00 94.38 65 ASN A C 1
ATOM 518 O O . ASN A 1 65 ? -6.484 -10.353 10.538 1.00 94.38 65 ASN A O 1
ATOM 522 N N . PHE A 1 66 ? -8.565 -10.820 11.215 1.00 95.94 66 PHE A N 1
ATOM 523 C CA . PHE A 1 66 ? -9.038 -11.205 9.881 1.00 95.94 66 PHE A CA 1
ATOM 524 C C . PHE A 1 66 ? -9.070 -10.014 8.907 1.00 95.94 66 PHE A C 1
ATOM 526 O O . PHE A 1 66 ? -8.654 -10.159 7.756 1.00 95.94 66 PHE A O 1
ATOM 533 N N . ALA A 1 67 ? -9.493 -8.828 9.362 1.00 95.25 67 ALA A N 1
ATOM 534 C CA . ALA A 1 67 ? -9.421 -7.609 8.557 1.00 95.25 67 ALA A CA 1
ATOM 535 C C . ALA A 1 67 ? -7.973 -7.217 8.229 1.00 95.25 67 ALA A C 1
ATOM 537 O O . ALA A 1 67 ? -7.676 -6.912 7.074 1.00 95.25 67 ALA A O 1
ATOM 538 N N . ASN A 1 68 ? -7.056 -7.307 9.196 1.00 92.06 68 ASN A N 1
ATOM 539 C CA . ASN A 1 68 ? -5.632 -7.063 8.960 1.00 92.06 68 ASN A CA 1
ATOM 540 C C . ASN A 1 68 ? -5.015 -8.100 8.004 1.00 92.06 68 ASN A C 1
ATOM 542 O O . ASN A 1 68 ? -4.292 -7.714 7.094 1.00 92.06 68 ASN A O 1
ATOM 546 N N . GLU A 1 69 ? -5.353 -9.388 8.122 1.00 91.50 69 GLU A N 1
ATOM 547 C CA . GLU A 1 69 ? -4.910 -10.450 7.202 1.00 91.50 69 GLU A CA 1
ATOM 548 C C . GLU A 1 69 ? -5.347 -10.158 5.752 1.00 91.50 69 GLU A C 1
ATOM 550 O O . GLU A 1 69 ? -4.541 -10.196 4.817 1.00 91.50 69 GLU A O 1
ATOM 555 N N . LYS A 1 70 ? -6.619 -9.785 5.566 1.00 93.44 70 LYS A N 1
ATOM 556 C CA . LYS A 1 70 ? -7.197 -9.378 4.276 1.00 93.44 70 LYS A CA 1
ATOM 557 C C . LYS A 1 70 ? -6.553 -8.108 3.705 1.00 93.44 70 LYS A C 1
ATOM 559 O O . LYS A 1 70 ? -6.243 -8.062 2.514 1.00 93.44 70 LYS A O 1
ATOM 564 N N . LEU A 1 71 ? -6.342 -7.085 4.534 1.00 91.81 71 LEU A N 1
ATOM 565 C CA . LEU A 1 71 ? -5.682 -5.839 4.132 1.00 91.81 71 LEU A CA 1
ATOM 566 C C . LEU A 1 71 ? -4.192 -6.051 3.834 1.00 91.81 71 LEU A C 1
ATOM 568 O O . LEU A 1 71 ? -3.665 -5.406 2.933 1.00 91.81 71 LEU A O 1
ATOM 572 N N . GLN A 1 72 ? -3.529 -6.987 4.515 1.00 86.69 72 GLN A N 1
ATOM 573 C CA . GLN A 1 72 ? -2.154 -7.385 4.222 1.00 86.69 72 GLN A CA 1
ATOM 574 C C . GLN A 1 72 ? -2.066 -8.146 2.891 1.00 86.69 72 GLN A C 1
ATOM 576 O O . GLN A 1 72 ? -1.186 -7.847 2.087 1.00 86.69 72 GLN A O 1
ATOM 581 N N . GLN A 1 73 ? -3.013 -9.045 2.590 1.00 87.38 73 GLN A N 1
ATOM 582 C CA . GLN A 1 73 ? -3.102 -9.687 1.270 1.00 87.38 73 GLN A CA 1
ATOM 583 C C . GLN A 1 73 ? -3.296 -8.642 0.160 1.00 87.38 73 GLN A C 1
ATOM 585 O O . GLN A 1 73 ? -2.655 -8.721 -0.887 1.00 87.38 73 GLN A O 1
ATOM 590 N N . PHE A 1 74 ? -4.155 -7.641 0.388 1.00 89.38 74 PHE A N 1
ATOM 591 C CA . PHE A 1 74 ? -4.367 -6.523 -0.534 1.00 89.38 74 PHE A CA 1
ATOM 592 C C . PHE A 1 74 ? -3.103 -5.666 -0.714 1.00 89.38 74 PHE A C 1
ATOM 594 O O . PHE A 1 74 ? -2.705 -5.424 -1.850 1.00 89.38 74 PHE A O 1
ATOM 601 N N . PHE A 1 75 ? -2.445 -5.275 0.381 1.00 86.12 75 PHE A N 1
ATOM 602 C CA . PHE A 1 75 ? -1.187 -4.525 0.375 1.00 86.12 75 PHE A CA 1
ATOM 603 C C . PHE A 1 75 ? -0.104 -5.237 -0.443 1.00 86.12 75 PHE A C 1
ATOM 605 O O . PHE A 1 75 ? 0.424 -4.659 -1.392 1.00 86.12 75 PHE A O 1
ATOM 612 N N . LEU A 1 76 ? 0.165 -6.511 -0.133 1.00 77.94 76 LEU A N 1
ATOM 613 C CA . LEU A 1 76 ? 1.121 -7.331 -0.877 1.00 77.94 76 LEU A CA 1
ATOM 614 C C . LEU A 1 76 ? 0.704 -7.436 -2.352 1.00 77.94 76 LEU A C 1
ATOM 616 O O . LEU A 1 76 ? 1.521 -7.204 -3.235 1.00 77.94 76 LEU A O 1
ATOM 620 N N . THR A 1 77 ? -0.576 -7.705 -2.635 1.00 80.06 77 THR A N 1
ATOM 621 C CA . THR A 1 77 ? -1.086 -7.819 -4.012 1.00 80.06 77 THR A CA 1
ATOM 622 C C . THR A 1 77 ? -0.846 -6.553 -4.834 1.00 80.06 77 THR A C 1
ATOM 624 O O . THR A 1 77 ? -0.411 -6.681 -5.977 1.00 80.06 77 THR A O 1
ATOM 627 N N . GLN A 1 78 ? -1.115 -5.361 -4.289 1.00 80.56 78 GLN A N 1
ATOM 628 C CA . GLN A 1 78 ? -0.898 -4.106 -5.017 1.00 80.56 78 GLN A CA 1
ATOM 629 C C . GLN A 1 78 ? 0.598 -3.827 -5.192 1.00 80.56 78 GLN A C 1
ATOM 631 O O . GLN A 1 78 ? 1.047 -3.660 -6.322 1.00 80.56 78 GLN A O 1
ATOM 636 N N . VAL A 1 79 ? 1.386 -3.874 -4.109 1.00 77.00 79 VAL A N 1
ATOM 637 C CA . VAL A 1 79 ? 2.834 -3.602 -4.163 1.00 77.00 79 VAL A CA 1
ATOM 638 C C . VAL A 1 79 ? 3.547 -4.552 -5.130 1.00 77.00 79 VAL A C 1
ATOM 640 O O . VAL A 1 79 ? 4.361 -4.095 -5.922 1.00 77.00 79 VAL A O 1
ATOM 643 N N . PHE A 1 80 ? 3.223 -5.850 -5.134 1.00 77.00 80 PHE A N 1
ATOM 644 C CA . PHE A 1 80 ? 3.831 -6.789 -6.080 1.00 77.00 80 PHE A CA 1
ATOM 645 C C . PHE A 1 80 ? 3.353 -6.598 -7.518 1.00 77.00 80 PHE A C 1
ATOM 647 O O . PHE A 1 80 ? 4.184 -6.601 -8.422 1.00 77.00 80 PHE A O 1
ATOM 654 N N . LYS A 1 81 ? 2.044 -6.447 -7.760 1.00 75.25 81 LYS A N 1
ATOM 655 C CA . LYS A 1 81 ? 1.520 -6.420 -9.135 1.00 75.25 81 LYS A CA 1
ATOM 656 C C . LYS A 1 81 ? 1.761 -5.099 -9.843 1.00 75.25 81 LYS A C 1
ATOM 658 O O . LYS A 1 81 ? 2.000 -5.126 -11.045 1.00 75.25 81 LYS A O 1
ATOM 663 N N . GLU A 1 82 ? 1.728 -3.967 -9.141 1.00 76.94 82 GLU A N 1
ATOM 664 C CA . GLU A 1 82 ? 2.133 -2.688 -9.734 1.00 76.94 82 GLU A CA 1
ATOM 665 C C . GLU A 1 82 ? 3.629 -2.705 -10.085 1.00 76.94 82 GLU A C 1
ATOM 667 O O . GLU A 1 82 ? 4.011 -2.246 -11.162 1.00 76.94 82 GLU A O 1
ATOM 672 N N . GLU A 1 83 ? 4.470 -3.303 -9.234 1.00 78.75 83 GLU A N 1
ATOM 673 C CA . GLU A 1 83 ? 5.912 -3.399 -9.470 1.00 78.75 83 GLU A CA 1
ATOM 674 C C . GLU A 1 83 ? 6.261 -4.366 -10.612 1.00 78.75 83 GLU A C 1
ATOM 676 O O . GLU A 1 83 ? 7.023 -4.000 -11.509 1.00 78.75 83 GLU A O 1
ATOM 681 N N . GLU A 1 84 ? 5.673 -5.567 -10.630 1.00 81.31 84 GLU A N 1
ATOM 682 C CA . GLU A 1 84 ? 5.827 -6.553 -11.709 1.00 81.31 84 GLU A CA 1
ATOM 683 C C . GLU A 1 84 ? 5.310 -5.997 -13.043 1.00 81.31 84 GLU A C 1
ATOM 685 O O . GLU A 1 84 ? 6.021 -6.045 -14.049 1.00 81.31 84 GLU A O 1
ATOM 690 N N . ALA A 1 85 ? 4.104 -5.415 -13.061 1.00 83.06 85 ALA A N 1
ATOM 691 C CA . ALA A 1 85 ? 3.532 -4.837 -14.273 1.00 83.06 85 ALA A CA 1
ATOM 692 C C . ALA A 1 85 ? 4.379 -3.676 -14.809 1.00 83.06 85 ALA A C 1
ATOM 694 O O . ALA A 1 85 ? 4.536 -3.562 -16.024 1.00 83.06 85 ALA A O 1
ATOM 695 N N . LEU A 1 86 ? 4.971 -2.852 -13.935 1.00 83.56 86 LEU A N 1
ATOM 696 C CA . LEU A 1 86 ? 5.888 -1.790 -14.348 1.00 83.56 86 LEU A CA 1
ATOM 697 C C . LEU A 1 86 ? 7.203 -2.347 -14.913 1.00 83.56 86 LEU A C 1
ATOM 699 O O . LEU A 1 86 ? 7.664 -1.856 -15.942 1.00 83.56 86 LEU A O 1
ATOM 703 N N . HIS A 1 87 ? 7.785 -3.382 -14.299 1.00 84.19 87 HIS A N 1
ATOM 704 C CA . HIS A 1 87 ? 8.983 -4.041 -14.833 1.00 84.19 87 HIS A CA 1
ATOM 705 C C . HIS A 1 87 ? 8.720 -4.642 -16.220 1.00 84.19 87 HIS A C 1
ATOM 707 O O . HIS A 1 87 ? 9.502 -4.420 -17.144 1.00 84.19 87 HIS A O 1
ATOM 713 N N . VAL A 1 88 ? 7.589 -5.334 -16.397 1.00 84.75 88 VAL A N 1
ATOM 714 C CA . VAL A 1 88 ? 7.167 -5.901 -17.689 1.00 84.75 88 VAL A CA 1
ATOM 715 C C . VAL A 1 88 ? 6.902 -4.805 -18.728 1.00 84.75 88 VAL A C 1
ATOM 717 O O . VAL A 1 88 ? 7.350 -4.934 -19.866 1.00 84.75 88 VAL A O 1
ATOM 720 N N . LEU A 1 89 ? 6.221 -3.717 -18.348 1.00 87.06 89 LEU A N 1
ATOM 721 C CA . LEU A 1 89 ? 5.931 -2.574 -19.223 1.00 87.06 89 LEU A CA 1
ATOM 722 C C . LEU A 1 89 ? 7.206 -1.868 -19.707 1.00 87.06 89 LEU A C 1
ATOM 724 O O . LEU A 1 89 ? 7.272 -1.434 -20.853 1.00 87.06 89 LEU A O 1
ATOM 728 N N . GLU A 1 90 ? 8.212 -1.757 -18.843 1.00 86.62 90 GLU A N 1
ATOM 729 C CA . GLU A 1 90 ? 9.464 -1.045 -19.120 1.00 86.62 90 GLU A CA 1
ATOM 730 C C . GLU A 1 90 ? 10.585 -1.979 -19.601 1.00 86.62 90 GLU A C 1
ATOM 732 O O . GLU A 1 90 ? 11.698 -1.518 -19.833 1.00 86.62 90 GLU A O 1
ATOM 737 N N . GLY A 1 91 ? 10.324 -3.281 -19.763 1.00 82.12 91 GLY A N 1
ATOM 738 C CA . GLY A 1 91 ? 11.314 -4.268 -20.210 1.00 82.12 91 GLY A CA 1
ATOM 739 C C . GLY A 1 91 ? 12.438 -4.562 -19.204 1.00 82.12 91 GLY A C 1
ATOM 740 O O . GLY A 1 91 ? 13.443 -5.173 -19.573 1.00 82.12 91 GLY A O 1
ATOM 741 N N . VAL A 1 92 ? 12.285 -4.142 -17.945 1.00 86.12 92 VAL A N 1
ATOM 742 C CA . VAL A 1 92 ? 13.278 -4.334 -16.880 1.00 86.12 92 VAL A CA 1
ATOM 743 C C . VAL A 1 92 ? 13.207 -5.780 -16.366 1.00 86.12 92 VAL A C 1
ATOM 745 O O . VAL A 1 92 ? 12.107 -6.273 -16.107 1.00 86.12 92 VAL A O 1
ATOM 748 N N . PRO A 1 93 ? 14.338 -6.487 -16.168 1.00 75.00 93 PRO A N 1
ATOM 749 C CA . PRO A 1 93 ? 14.325 -7.845 -15.626 1.00 75.00 93 PRO A CA 1
ATOM 750 C C . PRO A 1 93 ? 13.733 -7.905 -14.208 1.00 75.00 93 PRO A C 1
ATOM 752 O O . PRO A 1 93 ? 14.396 -7.555 -13.233 1.00 75.00 93 PRO A O 1
ATOM 755 N N . TRP A 1 94 ? 12.494 -8.385 -14.086 1.00 78.94 94 TRP A N 1
ATOM 756 C CA . TRP A 1 94 ? 11.896 -8.713 -12.792 1.00 78.94 94 TRP A CA 1
ATOM 757 C C . TRP A 1 94 ? 12.517 -9.995 -12.228 1.00 78.94 94 TRP A C 1
ATOM 759 O O . TRP A 1 94 ? 12.675 -10.995 -12.933 1.00 78.94 94 TRP A O 1
ATOM 769 N N . LYS A 1 95 ? 12.846 -9.966 -10.937 1.00 73.06 95 LYS A N 1
ATOM 770 C CA . LYS A 1 95 ? 13.204 -11.141 -10.143 1.00 73.06 95 LYS A CA 1
ATOM 771 C C . LYS A 1 95 ? 12.034 -11.409 -9.207 1.00 73.06 95 LYS A C 1
ATOM 773 O O . LYS A 1 95 ? 11.725 -10.567 -8.372 1.00 73.06 95 LYS A O 1
ATOM 778 N N . GLU A 1 96 ? 11.410 -12.574 -9.342 1.00 69.62 96 GLU A N 1
ATOM 779 C CA . GLU A 1 96 ? 10.312 -12.995 -8.472 1.00 69.62 96 GLU A CA 1
ATOM 780 C C . GLU A 1 96 ? 10.768 -12.978 -7.002 1.00 69.62 96 GLU A C 1
ATOM 782 O O . GLU A 1 96 ? 11.715 -13.671 -6.617 1.00 69.62 96 GLU A O 1
ATOM 787 N N . VAL A 1 97 ? 10.131 -12.130 -6.191 1.00 67.69 97 VAL A N 1
ATOM 788 C CA . VAL A 1 97 ? 10.436 -11.992 -4.764 1.00 67.69 97 VAL A CA 1
ATOM 789 C C . VAL A 1 97 ? 9.545 -12.952 -3.987 1.00 67.69 97 VAL A C 1
ATOM 791 O O . VAL A 1 97 ? 8.344 -12.730 -3.866 1.00 67.69 97 VAL A O 1
ATOM 794 N N . GLU A 1 98 ? 10.140 -14.014 -3.446 1.00 66.38 98 GLU A N 1
ATOM 795 C CA . GLU A 1 98 ? 9.436 -14.985 -2.607 1.00 66.38 98 GLU A CA 1
ATOM 796 C C . GLU A 1 98 ? 8.872 -14.300 -1.347 1.00 66.38 98 GLU A C 1
ATOM 798 O O . GLU A 1 98 ? 9.618 -13.784 -0.505 1.00 66.38 98 GLU A O 1
ATOM 803 N N . TYR A 1 99 ? 7.543 -14.294 -1.228 1.00 68.62 99 TYR A N 1
ATOM 804 C CA . TYR A 1 99 ? 6.804 -13.718 -0.108 1.00 68.62 99 TYR A CA 1
ATOM 805 C C . TYR A 1 99 ? 5.899 -14.756 0.553 1.00 68.62 99 TYR A C 1
ATOM 807 O O . TYR A 1 99 ? 5.499 -15.749 -0.054 1.00 68.62 99 TYR A O 1
ATOM 815 N N . GLN A 1 100 ? 5.563 -14.519 1.819 1.00 69.31 100 GLN A N 1
ATOM 816 C CA . GLN A 1 100 ? 4.681 -15.403 2.569 1.00 69.31 100 GLN A CA 1
ATOM 817 C C . GLN A 1 100 ? 3.220 -15.130 2.191 1.00 69.31 100 GLN A C 1
ATOM 819 O O . GLN A 1 100 ? 2.580 -14.247 2.759 1.00 69.31 100 GLN A O 1
ATOM 824 N N . ASP A 1 101 ? 2.701 -15.880 1.216 1.00 79.94 101 ASP A N 1
ATOM 825 C CA . ASP A 1 101 ? 1.283 -15.834 0.851 1.00 79.94 101 ASP A CA 1
ATOM 826 C C . ASP A 1 101 ? 0.400 -16.256 2.036 1.00 79.94 101 ASP A C 1
ATOM 828 O O . ASP A 1 101 ? 0.494 -17.370 2.562 1.00 79.94 101 ASP A O 1
ATOM 832 N N . ASN A 1 102 ? -0.482 -15.348 2.448 1.00 86.75 102 ASN A N 1
ATOM 833 C CA . ASN A 1 102 ? -1.417 -15.539 3.546 1.00 86.75 102 ASN A CA 1
ATOM 834 C C . ASN A 1 102 ? -2.825 -15.956 3.088 1.00 86.75 102 ASN A C 1
ATOM 836 O O . ASN A 1 102 ? -3.719 -16.116 3.923 1.00 86.75 102 ASN A O 1
ATOM 840 N N . SER A 1 103 ? -3.029 -16.203 1.788 1.00 88.88 103 SER A N 1
ATOM 841 C CA . SER A 1 103 ? -4.311 -16.649 1.228 1.00 88.88 103 SER A CA 1
ATOM 842 C C . SER A 1 103 ? -4.883 -17.859 1.973 1.00 88.88 103 SER A C 1
ATOM 844 O O . SER A 1 103 ? -6.071 -17.890 2.276 1.00 88.88 103 SER A O 1
ATOM 846 N N . ALA A 1 104 ? -4.046 -18.824 2.366 1.00 90.62 104 ALA A N 1
ATOM 847 C CA . ALA A 1 104 ? -4.480 -20.000 3.124 1.00 90.62 104 ALA A CA 1
ATOM 848 C C . ALA A 1 104 ? -4.858 -19.715 4.600 1.00 90.62 104 ALA A C 1
ATOM 850 O O . ALA A 1 104 ? -5.634 -20.479 5.177 1.00 90.62 104 ALA A O 1
ATOM 851 N N . CYS A 1 105 ? -4.392 -18.610 5.202 1.00 93.62 105 CYS A N 1
ATOM 852 C CA . CYS A 1 105 ? -4.911 -18.112 6.486 1.00 93.62 105 CYS A CA 1
ATOM 853 C C . CYS A 1 105 ? -6.319 -17.520 6.306 1.00 93.62 105 CYS A C 1
ATOM 855 O O . CYS A 1 105 ? -7.249 -17.839 7.046 1.00 93.62 105 CYS A O 1
ATOM 857 N N . ILE A 1 106 ? -6.506 -16.722 5.251 1.00 94.19 106 ILE A N 1
ATOM 858 C CA . ILE A 1 106 ? -7.808 -16.147 4.884 1.00 94.19 106 ILE A CA 1
ATOM 859 C C . ILE A 1 106 ? -8.824 -17.258 4.581 1.00 94.19 106 ILE A C 1
ATOM 861 O O . ILE A 1 106 ? -9.960 -17.201 5.059 1.00 94.19 106 ILE A O 1
ATOM 865 N N . GLU A 1 107 ? -8.412 -18.313 3.869 1.00 94.19 107 GLU A N 1
ATOM 866 C CA . GLU A 1 107 ? -9.258 -19.482 3.622 1.00 94.19 107 GLU A CA 1
ATOM 867 C C . GLU A 1 107 ? -9.668 -20.202 4.918 1.00 94.19 107 GLU A C 1
ATOM 869 O O . GLU A 1 107 ? -10.845 -20.529 5.078 1.00 94.19 107 GLU A O 1
ATOM 874 N N . LEU A 1 108 ? -8.740 -20.408 5.861 1.00 95.50 108 LEU A N 1
ATOM 875 C CA . LEU A 1 108 ? -9.034 -20.987 7.181 1.00 95.50 108 LEU A CA 1
ATOM 876 C C . LEU A 1 108 ? -10.104 -20.181 7.944 1.00 95.50 108 LEU A C 1
ATOM 878 O O . LEU A 1 108 ? -10.891 -20.757 8.693 1.00 95.50 108 LEU A O 1
ATOM 882 N N . LEU A 1 109 ? -10.174 -18.866 7.736 1.00 96.06 109 LEU A N 1
ATOM 883 C CA . LEU A 1 109 ? -11.110 -17.986 8.433 1.00 96.06 109 LEU A CA 1
ATOM 884 C C . LEU A 1 109 ? -12.493 -17.927 7.752 1.00 96.06 109 LEU A C 1
ATOM 886 O O . LEU A 1 109 ? -13.503 -18.137 8.428 1.00 96.06 109 LEU A O 1
ATOM 890 N N . GLU A 1 110 ? -12.581 -17.705 6.431 1.00 94.56 110 GLU A N 1
ATOM 891 C CA . GLU A 1 110 ? -13.870 -17.417 5.757 1.00 94.56 110 GLU A CA 1
ATOM 892 C C . GLU A 1 110 ? -14.450 -18.535 4.862 1.00 94.56 110 GLU A C 1
ATOM 894 O O . GLU A 1 110 ? -15.655 -18.506 4.559 1.00 94.56 110 GLU A O 1
ATOM 899 N N . LYS A 1 111 ? -13.624 -19.484 4.387 1.00 92.81 111 LYS A N 1
ATOM 900 C CA . LYS A 1 111 ? -13.943 -20.315 3.208 1.00 92.81 111 LYS A CA 1
ATOM 901 C C . LYS A 1 111 ? -15.096 -21.295 3.461 1.00 92.81 111 LYS A C 1
ATOM 903 O O . LYS A 1 111 ? -15.006 -22.133 4.360 1.00 92.81 111 LYS A O 1
ATOM 908 N N . PRO A 1 112 ? -16.174 -21.273 2.656 1.00 89.19 112 PRO A N 1
ATOM 909 C CA . PRO A 1 112 ? -17.235 -22.268 2.765 1.00 89.19 112 PRO A CA 1
ATOM 910 C C . PRO A 1 112 ? -16.734 -23.693 2.456 1.00 89.19 112 PRO A C 1
ATOM 912 O O . PRO A 1 112 ? -15.948 -23.859 1.521 1.00 89.19 112 PRO A O 1
ATOM 915 N N . PRO A 1 113 ? -17.213 -24.736 3.161 1.00 88.44 113 PRO A N 1
ATOM 916 C CA . PRO A 1 113 ? -18.084 -24.689 4.339 1.00 88.44 113 PRO A CA 1
ATOM 917 C C . PRO A 1 113 ? -17.325 -24.615 5.681 1.00 88.44 113 PRO A C 1
ATOM 919 O O . PRO A 1 113 ? -17.960 -24.393 6.704 1.00 88.44 113 PRO A O 1
ATOM 922 N N . ASN A 1 114 ? -15.998 -24.788 5.686 1.00 91.75 114 ASN A N 1
ATOM 923 C CA . ASN A 1 114 ? -15.222 -25.156 6.881 1.00 91.75 114 ASN A CA 1
ATOM 924 C C . ASN A 1 114 ? -14.495 -23.999 7.595 1.00 91.75 114 ASN A C 1
ATOM 926 O O . ASN A 1 114 ? -13.863 -24.242 8.622 1.00 91.75 114 ASN A O 1
ATOM 930 N N . GLY A 1 115 ? -14.512 -22.775 7.061 1.00 94.62 115 GLY A N 1
ATOM 931 C CA . GLY A 1 115 ? -13.827 -21.630 7.671 1.00 94.62 115 GLY A CA 1
ATOM 932 C C . GLY A 1 115 ? -14.368 -21.300 9.067 1.00 94.62 115 GLY A C 1
ATOM 933 O O . GLY A 1 115 ? -15.550 -21.518 9.333 1.00 94.62 115 GLY A O 1
ATOM 934 N N . ILE A 1 116 ? -13.533 -20.769 9.963 1.00 96.19 116 ILE A N 1
ATOM 935 C CA . ILE A 1 116 ? -13.882 -20.548 11.381 1.00 96.19 116 ILE A CA 1
ATOM 936 C C . ILE A 1 116 ? -15.178 -19.730 11.551 1.00 96.19 116 ILE A C 1
ATOM 938 O O . ILE A 1 116 ? -16.039 -20.129 12.335 1.00 96.19 116 ILE A O 1
ATOM 942 N N . PHE A 1 117 ? -15.402 -18.672 10.759 1.00 95.31 117 PHE A N 1
ATOM 943 C CA . PHE A 1 117 ? -16.668 -17.918 10.801 1.00 95.31 117 PHE A CA 1
ATOM 944 C C . PHE A 1 117 ? -17.888 -18.752 10.364 1.00 95.31 117 PHE A C 1
ATOM 946 O O . PHE A 1 117 ? -18.996 -18.512 10.832 1.00 95.31 117 PHE A O 1
ATOM 953 N N . ARG A 1 118 ? -17.706 -19.752 9.490 1.00 93.56 118 ARG A N 1
ATOM 954 C CA . ARG A 1 118 ? -18.767 -20.665 9.023 1.00 93.56 118 ARG A CA 1
ATOM 955 C C . ARG A 1 118 ? -19.094 -21.743 10.055 1.00 93.56 118 ARG A C 1
ATOM 957 O O . ARG A 1 118 ? -20.264 -22.084 10.214 1.00 93.56 118 ARG A O 1
ATOM 964 N N . LEU A 1 119 ? -18.081 -22.239 10.768 1.00 93.75 119 LEU A N 1
ATOM 965 C CA . LEU A 1 119 ? -18.251 -23.162 11.893 1.00 93.75 119 LEU A CA 1
ATOM 966 C C . LEU A 1 119 ? -18.958 -22.469 13.062 1.00 93.75 119 LEU A C 1
ATOM 968 O O . LEU A 1 119 ? -19.925 -23.007 13.591 1.00 93.75 119 LEU A O 1
ATOM 972 N N . LEU A 1 120 ? -18.564 -21.235 13.389 1.00 93.88 120 LEU A N 1
ATOM 973 C CA . LEU A 1 120 ? -19.252 -20.389 14.367 1.00 93.88 120 LEU A CA 1
ATOM 974 C C . LEU A 1 120 ? -20.728 -20.175 13.985 1.00 93.88 120 LEU A C 1
ATOM 976 O O . LEU A 1 120 ? -21.619 -20.445 14.786 1.00 93.88 120 LEU A O 1
ATOM 980 N N . ASP A 1 121 ? -21.001 -19.826 12.724 1.00 90.69 121 ASP A N 1
ATOM 981 C CA . ASP A 1 121 ? -22.359 -19.747 12.170 1.00 90.69 121 ASP A CA 1
ATOM 982 C C . ASP A 1 121 ? -23.148 -21.065 12.248 1.00 90.69 121 ASP A C 1
ATOM 984 O O . ASP A 1 121 ? -24.378 -21.032 12.285 1.00 90.69 121 ASP A O 1
ATOM 988 N N . SER A 1 122 ? -22.481 -22.219 12.216 1.00 90.31 122 SER A N 1
ATOM 989 C CA . SER A 1 122 ? -23.105 -23.541 12.341 1.00 90.31 122 SER A CA 1
ATOM 990 C C . SER A 1 122 ? -23.453 -23.842 13.802 1.00 90.31 122 SER A C 1
ATOM 992 O O . SER A 1 122 ? -24.602 -24.153 14.121 1.00 90.31 122 SER A O 1
ATOM 994 N N . GLN A 1 123 ? -22.485 -23.651 14.703 1.00 90.12 123 GLN A N 1
ATOM 995 C CA . GLN A 1 123 ? -22.627 -23.862 16.143 1.00 90.12 123 GLN A CA 1
ATOM 996 C C . GLN A 1 123 ? -23.723 -22.951 16.726 1.00 90.12 123 GLN A C 1
ATOM 998 O O . GLN A 1 123 ? -24.622 -23.453 17.390 1.00 90.12 123 GLN A O 1
ATOM 1003 N N . CYS A 1 124 ? -23.775 -21.659 16.373 1.00 87.62 124 CYS A N 1
ATOM 1004 C CA . CYS A 1 124 ? -24.846 -20.746 16.813 1.00 87.62 124 CYS A CA 1
ATOM 1005 C C . CYS A 1 124 ? -26.279 -21.186 16.427 1.00 87.62 124 CYS A C 1
ATOM 1007 O O . CYS A 1 124 ? -27.242 -20.676 16.999 1.00 87.62 124 CYS A O 1
ATOM 1009 N N . LYS A 1 125 ? -26.445 -22.099 15.457 1.00 85.44 125 LYS A N 1
ATOM 1010 C CA . LYS A 1 125 ? -27.747 -22.646 15.027 1.00 85.44 125 LYS A CA 1
ATOM 1011 C C . LYS A 1 125 ? -28.049 -24.030 15.619 1.00 85.44 125 LYS A C 1
ATOM 1013 O O . LYS A 1 125 ? -29.170 -24.519 15.474 1.00 85.44 125 LYS A O 1
ATOM 1018 N N . ALA A 1 126 ? -27.070 -24.694 16.233 1.00 85.62 126 ALA A N 1
ATOM 1019 C CA . ALA A 1 126 ? -27.209 -26.059 16.725 1.00 85.62 126 ALA A CA 1
ATOM 1020 C C . ALA A 1 126 ? -27.749 -26.074 18.174 1.00 85.62 126 ALA A C 1
ATOM 1022 O O . ALA A 1 126 ? -27.215 -25.384 19.039 1.00 85.62 126 ALA A O 1
ATOM 1023 N N . PRO A 1 127 ? -28.780 -26.885 18.488 1.00 73.38 127 PRO A N 1
ATOM 1024 C CA . PRO A 1 127 ? -29.597 -26.713 19.698 1.00 73.38 127 PRO A CA 1
ATOM 1025 C C . PRO A 1 127 ? -28.905 -27.044 21.032 1.00 73.38 127 PRO A C 1
ATOM 1027 O O . PRO A 1 127 ? -29.507 -26.835 22.079 1.00 73.38 127 PRO A O 1
ATOM 1030 N N . ASN A 1 128 ? -27.680 -27.579 21.008 1.00 75.50 128 ASN A N 1
ATOM 1031 C CA . ASN A 1 128 ? -26.863 -27.884 22.191 1.00 75.50 128 ASN A CA 1
ATOM 1032 C C . ASN A 1 128 ? -25.376 -27.529 21.970 1.00 75.50 128 ASN A C 1
ATOM 1034 O O . ASN A 1 128 ? -24.500 -28.167 22.552 1.00 75.50 128 ASN A O 1
ATOM 1038 N N . ALA A 1 129 ? -25.070 -26.587 21.073 1.00 76.31 129 ALA A N 1
ATOM 1039 C CA . ALA A 1 129 ? -23.694 -26.144 20.864 1.00 76.31 129 ALA A CA 1
ATOM 1040 C C . ALA A 1 129 ? -23.171 -25.326 22.049 1.00 76.31 129 ALA A C 1
ATOM 1042 O O . ALA A 1 129 ? -23.913 -24.561 22.668 1.00 76.31 129 ALA A O 1
ATOM 1043 N N . SER A 1 130 ? -21.873 -25.446 22.312 1.00 86.31 130 SER A N 1
ATOM 1044 C CA . SER A 1 130 ? -21.132 -24.559 23.199 1.00 86.31 130 SER A CA 1
ATOM 1045 C C . SER A 1 130 ? -19.889 -24.013 22.497 1.00 86.31 130 SER A C 1
ATOM 1047 O O . SER A 1 130 ? -19.530 -24.392 21.379 1.00 86.31 130 SER A O 1
ATOM 1049 N N . GLU A 1 131 ? -19.208 -23.097 23.165 1.00 88.06 131 GLU A N 1
ATOM 1050 C CA . GLU A 1 131 ? -17.938 -22.567 22.689 1.00 88.06 131 GLU A CA 1
ATOM 1051 C C . GLU A 1 131 ? -16.827 -23.627 22.725 1.00 88.06 131 GLU A C 1
ATOM 1053 O O . GLU A 1 131 ? -16.009 -23.705 21.811 1.00 88.06 131 GLU A O 1
ATOM 1058 N N . GLU A 1 132 ? -16.847 -24.525 23.714 1.00 90.81 132 GLU A N 1
ATOM 1059 C CA . GLU A 1 132 ? -15.932 -25.664 23.773 1.00 90.81 132 GLU A CA 1
ATOM 1060 C C . GLU A 1 132 ? -16.150 -26.640 22.604 1.00 90.81 132 GLU A C 1
ATOM 1062 O O . GLU A 1 132 ? -15.174 -27.204 22.104 1.00 90.81 132 GLU A O 1
ATOM 1067 N N . SER A 1 133 ? -17.392 -26.831 22.123 1.00 91.44 133 SER A N 1
ATOM 1068 C CA . SER A 1 133 ? -17.639 -27.646 20.920 1.00 91.44 133 SER A CA 1
ATOM 1069 C C . SER A 1 133 ? -17.166 -26.958 19.640 1.00 91.44 133 SER A C 1
ATOM 1071 O O . SER A 1 133 ? -16.613 -27.642 18.780 1.00 91.44 133 SER A O 1
ATOM 1073 N N . LEU A 1 134 ? -17.279 -25.627 19.541 1.00 93.81 134 LEU A N 1
ATOM 1074 C CA . LEU A 1 134 ? -16.675 -24.846 18.455 1.00 93.81 134 LEU A CA 1
ATOM 1075 C C . LEU A 1 134 ? -15.145 -24.982 18.439 1.00 93.81 134 LEU A C 1
ATOM 1077 O O . LEU A 1 134 ? -14.582 -25.370 17.417 1.00 93.81 134 LEU A O 1
ATOM 1081 N N . CYS A 1 135 ? -14.467 -24.706 19.559 1.00 94.56 135 CYS A N 1
ATOM 1082 C CA . CYS A 1 135 ? -13.007 -24.823 19.664 1.00 94.56 135 CYS A CA 1
ATOM 1083 C C . CYS A 1 135 ? -12.538 -26.233 19.278 1.00 94.56 135 CYS A C 1
ATOM 1085 O O . CYS A 1 135 ? -11.607 -26.397 18.487 1.00 94.56 135 CYS A O 1
ATOM 1087 N N . LYS A 1 136 ? -13.239 -27.259 19.770 1.00 93.38 136 LYS A N 1
ATOM 1088 C CA . LYS A 1 136 ? -12.930 -28.664 19.500 1.00 93.38 136 LYS A CA 1
ATOM 1089 C C . LYS A 1 136 ? -13.146 -29.047 18.034 1.00 93.38 136 LYS A C 1
ATOM 1091 O O . LYS A 1 136 ? -12.321 -29.775 17.486 1.00 93.38 136 LYS A O 1
ATOM 1096 N N . GLU A 1 137 ? -14.197 -28.543 17.386 1.00 93.88 137 GLU A N 1
ATOM 1097 C CA . GLU A 1 137 ? -14.441 -28.746 15.953 1.00 93.88 137 GLU A CA 1
ATOM 1098 C C . GLU A 1 137 ? -13.370 -28.055 15.095 1.00 93.88 137 GLU A C 1
ATOM 1100 O O . GLU A 1 137 ? -12.773 -28.708 14.239 1.00 93.88 137 GLU A O 1
ATOM 1105 N N . VAL A 1 138 ? -13.048 -26.784 15.373 1.00 95.00 138 VAL A N 1
ATOM 1106 C CA . VAL A 1 138 ? -11.976 -26.029 14.691 1.00 95.00 138 VAL A CA 1
ATOM 1107 C C . VAL A 1 138 ? -10.639 -26.771 14.792 1.00 95.00 138 VAL A C 1
ATOM 1109 O O . VAL A 1 138 ? -9.997 -27.034 13.771 1.00 95.00 138 VAL A O 1
ATOM 1112 N N . ASN A 1 139 ? -10.245 -27.163 16.009 1.00 95.06 139 ASN A N 1
ATOM 1113 C CA . ASN A 1 139 ? -8.985 -27.860 16.267 1.00 95.06 139 ASN A CA 1
ATOM 1114 C C . ASN A 1 139 ? -8.916 -29.245 15.603 1.00 95.06 139 ASN A C 1
ATOM 1116 O O . ASN A 1 139 ? -7.838 -29.650 15.173 1.00 95.06 139 ASN A O 1
ATOM 1120 N N . GLN A 1 140 ? -10.032 -29.976 15.491 1.00 93.19 140 GLN A N 1
ATOM 1121 C CA . GLN A 1 140 ? -10.063 -31.292 14.839 1.00 93.19 140 GLN A CA 1
ATOM 1122 C C . GLN A 1 140 ? -10.088 -31.199 13.310 1.00 93.19 140 GLN A C 1
ATOM 1124 O O . GLN A 1 140 ? -9.341 -31.915 12.640 1.00 93.19 140 GLN A O 1
ATOM 1129 N N . LEU A 1 141 ? -10.927 -30.322 12.754 1.00 93.25 141 LEU A N 1
ATOM 1130 C CA . LEU A 1 141 ? -11.143 -30.200 11.312 1.00 93.25 141 LEU A CA 1
ATOM 1131 C C . LEU A 1 141 ? -9.899 -29.658 10.597 1.00 93.25 141 LEU A C 1
ATOM 1133 O O . LEU A 1 141 ? -9.527 -30.153 9.532 1.00 93.25 141 LEU A O 1
ATOM 1137 N N . HIS A 1 142 ? -9.216 -28.695 11.223 1.00 92.94 142 HIS A N 1
ATOM 1138 C CA . HIS A 1 142 ? -8.032 -28.030 10.672 1.00 92.94 142 HIS A CA 1
ATOM 1139 C C . HIS A 1 142 ? -6.705 -28.541 11.256 1.00 92.94 142 HIS A C 1
ATOM 1141 O O . HIS A 1 142 ? -5.654 -27.976 10.965 1.00 92.94 142 HIS A O 1
ATOM 1147 N N . ALA A 1 143 ? -6.711 -29.662 11.993 1.00 88.56 143 ALA A N 1
ATOM 1148 C CA . ALA A 1 143 ? -5.534 -30.273 12.638 1.00 88.56 143 ALA A CA 1
ATOM 1149 C C . ALA A 1 143 ? -4.332 -30.554 11.706 1.00 88.56 143 ALA A C 1
ATOM 1151 O O . ALA A 1 143 ? -3.214 -30.765 12.175 1.00 88.56 143 ALA A O 1
ATOM 1152 N N . LYS A 1 144 ? -4.569 -30.624 10.389 1.00 84.19 144 LYS A N 1
ATOM 1153 C CA . LYS A 1 144 ? -3.558 -30.876 9.344 1.00 84.19 144 LYS A CA 1
ATOM 1154 C C . LYS A 1 144 ? -3.184 -29.620 8.540 1.00 84.19 144 LYS A C 1
ATOM 1156 O O . LYS A 1 144 ? -2.399 -29.723 7.603 1.00 84.19 144 LYS A O 1
ATOM 1161 N N . GLY A 1 145 ? -3.776 -28.465 8.849 1.00 81.19 145 GLY A N 1
ATOM 1162 C CA . GLY A 1 145 ? -3.574 -27.215 8.119 1.00 81.19 145 GLY A CA 1
ATOM 1163 C C . GLY A 1 145 ? -2.297 -26.483 8.535 1.00 81.19 145 GLY A C 1
ATOM 1164 O O . GLY A 1 145 ? -1.955 -26.426 9.713 1.00 81.19 145 GLY A O 1
ATOM 1165 N N . GLY A 1 146 ? -1.616 -25.856 7.571 1.00 85.31 146 GLY A N 1
ATOM 1166 C CA . GLY A 1 146 ? -0.413 -25.051 7.834 1.00 85.31 146 GLY A CA 1
ATOM 1167 C C . GLY A 1 146 ? -0.663 -23.791 8.675 1.00 85.31 146 GLY A C 1
ATOM 1168 O O . GLY A 1 146 ? 0.270 -23.272 9.281 1.00 85.31 146 GLY A O 1
ATOM 1169 N N . PHE A 1 147 ? -1.915 -23.335 8.773 1.00 90.50 147 PHE A N 1
ATOM 1170 C CA . PHE A 1 147 ? -2.287 -22.056 9.393 1.00 90.50 147 PHE A CA 1
ATOM 1171 C C . PHE A 1 147 ? -3.063 -22.187 10.716 1.00 90.50 147 PHE A C 1
ATOM 1173 O O . PHE A 1 147 ? -3.324 -21.178 11.362 1.00 90.50 147 PHE A O 1
ATOM 1180 N N . LEU A 1 148 ? -3.357 -23.410 11.181 1.00 94.38 148 LEU A N 1
ATOM 1181 C CA . LEU A 1 148 ? -3.768 -23.652 12.569 1.00 94.38 148 LEU A CA 1
ATOM 1182 C C . LEU A 1 148 ? -2.594 -24.258 13.351 1.00 94.38 148 LEU A C 1
ATOM 1184 O O . LEU A 1 148 ? -1.941 -25.197 12.881 1.00 94.38 148 LEU A O 1
ATOM 1188 N N . ALA A 1 149 ? -2.302 -23.727 14.536 1.00 92.06 149 ALA A N 1
ATOM 1189 C CA . ALA A 1 149 ? -1.266 -24.249 15.417 1.00 92.06 149 ALA A CA 1
ATOM 1190 C C . ALA A 1 149 ? -1.847 -25.191 16.488 1.00 92.06 149 ALA A C 1
ATOM 1192 O O . ALA A 1 149 ? -2.903 -24.903 17.051 1.00 92.06 149 ALA A O 1
ATOM 1193 N N . PRO A 1 150 ? -1.178 -26.320 16.808 1.00 91.38 150 PRO A N 1
ATOM 1194 C CA . PRO A 1 150 ? -1.649 -27.217 17.857 1.00 91.38 150 PRO A CA 1
ATOM 1195 C C . PRO A 1 150 ? -1.699 -26.514 19.218 1.00 91.38 150 PRO A C 1
ATOM 1197 O O . PRO A 1 150 ? -0.677 -26.045 19.713 1.00 91.38 150 PRO A O 1
ATOM 1200 N N . THR A 1 151 ? -2.863 -26.538 19.862 1.00 88.94 151 THR A N 1
ATOM 1201 C CA . THR A 1 151 ? -3.146 -26.036 21.226 1.00 88.94 151 THR A CA 1
ATOM 1202 C C . THR A 1 151 ? -2.042 -26.330 22.254 1.00 88.94 151 THR A C 1
ATOM 1204 O O . THR A 1 151 ? -1.646 -25.465 23.042 1.00 88.94 151 THR A O 1
ATOM 1207 N N . ARG A 1 152 ? -1.459 -27.534 22.179 1.00 86.56 152 ARG A N 1
ATOM 1208 C CA . ARG A 1 152 ? -0.352 -28.015 23.022 1.00 86.56 152 ARG A CA 1
ATOM 1209 C C . ARG A 1 152 ? 0.900 -27.132 22.987 1.00 86.56 152 ARG A C 1
ATOM 1211 O O . ARG A 1 152 ? 1.636 -27.140 23.970 1.00 86.56 152 ARG A O 1
ATOM 1218 N N . VAL A 1 153 ? 1.134 -26.363 21.917 1.00 82.00 153 VAL A N 1
ATOM 1219 C CA . VAL A 1 153 ? 2.255 -25.405 21.809 1.00 82.00 153 VAL A CA 1
ATOM 1220 C C . VAL A 1 153 ? 2.195 -24.366 22.934 1.00 82.00 153 VAL A C 1
ATOM 1222 O O . VAL A 1 153 ? 3.218 -24.074 23.547 1.00 82.00 153 VAL A O 1
ATOM 1225 N N . GLN A 1 154 ? 0.994 -23.889 23.277 1.00 83.88 154 GLN A N 1
ATOM 1226 C CA . GLN A 1 154 ? 0.760 -22.956 24.387 1.00 83.88 154 GLN A CA 1
ATOM 1227 C C . GLN A 1 154 ? 0.177 -23.648 25.637 1.00 83.88 154 GLN A C 1
ATOM 1229 O O . GLN A 1 154 ? -0.352 -22.993 26.529 1.00 83.88 154 GLN A O 1
ATOM 1234 N N . ARG A 1 155 ? 0.303 -24.984 25.736 1.00 87.44 155 ARG A N 1
ATOM 1235 C CA . ARG A 1 155 ? -0.212 -25.831 26.840 1.00 87.44 155 ARG A CA 1
ATOM 1236 C C . ARG A 1 155 ? -1.738 -25.787 27.046 1.00 87.44 155 ARG A C 1
ATOM 1238 O O . ARG A 1 155 ? -2.218 -26.220 28.090 1.00 87.44 155 ARG A O 1
ATOM 1245 N N . MET A 1 156 ? -2.481 -25.319 26.048 1.00 90.38 156 MET A N 1
ATOM 1246 C CA . MET A 1 156 ? -3.944 -25.238 26.037 1.00 90.38 156 MET A CA 1
ATOM 1247 C C . MET A 1 156 ? -4.571 -26.587 25.635 1.00 90.38 156 MET A C 1
ATOM 1249 O O . MET A 1 156 ? -3.944 -27.376 24.921 1.00 90.38 156 MET A O 1
ATOM 1253 N N . ARG A 1 157 ? -5.806 -26.868 26.070 1.00 91.00 157 ARG A N 1
ATOM 1254 C CA . ARG A 1 157 ? -6.618 -28.006 25.594 1.00 91.00 157 ARG A CA 1
ATOM 1255 C C . ARG A 1 157 ? -7.431 -27.637 24.349 1.00 91.00 157 ARG A C 1
ATOM 1257 O O . ARG A 1 157 ? -7.807 -26.488 24.163 1.00 91.00 157 ARG A O 1
ATOM 1264 N N . ASP A 1 158 ? -7.802 -28.637 23.549 1.00 91.06 158 ASP A N 1
ATOM 1265 C CA . ASP A 1 158 ? -8.575 -28.455 22.300 1.00 91.06 158 ASP A CA 1
ATOM 1266 C C . ASP A 1 158 ? -9.989 -27.866 22.510 1.00 91.06 158 ASP A C 1
ATOM 1268 O O . ASP A 1 158 ? -10.637 -27.443 21.558 1.00 91.06 158 ASP A O 1
ATOM 1272 N N . GLU A 1 159 ? -10.459 -27.845 23.758 1.00 92.19 159 GLU A N 1
ATOM 1273 C CA . GLU A 1 159 ? -11.746 -27.300 24.217 1.00 92.19 159 GLU A CA 1
ATOM 1274 C C . GLU A 1 159 ? -11.628 -25.864 24.760 1.00 92.19 159 GLU A C 1
ATOM 1276 O O . GLU A 1 159 ? -12.634 -25.192 24.935 1.00 92.19 159 GLU A O 1
ATOM 1281 N N . GLU A 1 160 ? -10.413 -25.396 25.061 1.00 92.00 160 GLU A N 1
ATOM 1282 C CA . GLU A 1 160 ? -10.162 -24.130 25.769 1.00 92.00 160 GLU A CA 1
ATOM 1283 C C . GLU A 1 160 ? -9.979 -22.932 24.827 1.00 92.00 160 GLU A C 1
ATOM 1285 O O . GLU A 1 160 ? -10.138 -21.784 25.249 1.00 92.00 160 GLU A O 1
ATOM 1290 N N . GLY A 1 161 ? -9.680 -23.192 23.557 1.00 94.06 161 GLY A N 1
ATOM 1291 C CA . GLY A 1 161 ? -9.419 -22.188 22.532 1.00 94.06 161 GLY A CA 1
ATOM 1292 C C . GLY A 1 161 ? -8.816 -22.813 21.275 1.00 94.06 161 GLY A C 1
ATOM 1293 O O . GLY A 1 161 ? -8.675 -24.033 21.179 1.00 94.06 161 GLY A O 1
ATOM 1294 N N . PHE A 1 162 ? -8.412 -21.983 20.319 1.00 96.12 162 PHE A N 1
ATOM 1295 C CA . PHE A 1 162 ? -7.687 -22.390 19.110 1.00 96.12 162 PHE A CA 1
ATOM 1296 C C . PHE A 1 162 ? -6.606 -21.358 18.762 1.00 96.12 162 PHE A C 1
ATOM 1298 O O . PHE A 1 162 ? -6.672 -20.209 19.197 1.00 96.12 162 PHE A O 1
ATOM 1305 N N . ILE A 1 163 ? -5.584 -21.764 18.004 1.00 95.81 163 ILE A N 1
ATOM 1306 C CA . ILE A 1 163 ? -4.427 -20.910 17.692 1.00 95.81 163 ILE A CA 1
ATOM 1307 C C . ILE A 1 163 ? -4.297 -20.766 16.174 1.00 95.81 163 ILE A C 1
ATOM 1309 O O . ILE A 1 163 ? -4.127 -21.765 15.475 1.00 95.81 163 ILE A O 1
ATOM 1313 N N . VAL A 1 164 ? -4.360 -19.538 15.660 1.00 95.75 164 VAL A N 1
ATOM 1314 C CA . VAL A 1 164 ? -4.200 -19.235 14.226 1.00 95.75 164 VAL A CA 1
ATOM 1315 C C . VAL A 1 164 ? -2.809 -18.659 13.985 1.00 95.75 164 VAL A C 1
ATOM 1317 O O . VAL A 1 164 ? -2.360 -17.788 14.730 1.00 95.75 164 VAL A O 1
ATOM 1320 N N . ARG A 1 165 ? -2.130 -19.134 12.938 1.00 91.62 165 ARG A N 1
ATOM 1321 C CA . ARG A 1 165 ? -0.861 -18.571 12.463 1.00 91.62 165 ARG A CA 1
ATOM 1322 C C . ARG A 1 165 ? -1.153 -17.445 11.479 1.00 91.62 165 ARG A C 1
ATOM 1324 O O . ARG A 1 165 ? -1.368 -17.700 10.297 1.00 91.62 165 ARG A O 1
ATOM 1331 N N . HIS A 1 166 ? -1.187 -16.217 11.970 1.00 90.31 166 HIS A N 1
ATOM 1332 C CA . HIS A 1 166 ? -1.317 -15.033 11.128 1.00 90.31 166 HIS A CA 1
ATOM 1333 C C . HIS A 1 166 ? 0.037 -14.641 10.521 1.00 90.31 166 HIS A C 1
ATOM 1335 O O . HIS A 1 166 ? 1.081 -15.109 10.981 1.00 90.31 166 HIS A O 1
ATOM 1341 N N . TYR A 1 167 ? 0.054 -13.724 9.546 1.00 82.31 167 TYR A N 1
ATOM 1342 C CA . TYR A 1 167 ? 1.311 -13.123 9.059 1.00 82.31 167 TYR A CA 1
ATOM 1343 C C . TYR A 1 167 ? 2.153 -12.494 10.191 1.00 82.31 167 TYR A C 1
ATOM 1345 O O . TYR A 1 167 ? 3.379 -12.510 10.143 1.00 82.31 167 TYR A O 1
ATOM 1353 N N . ALA A 1 168 ? 1.487 -11.994 11.236 1.00 80.88 168 ALA A N 1
ATOM 1354 C CA . ALA A 1 168 ? 2.084 -11.415 12.437 1.00 80.88 168 ALA A CA 1
ATOM 1355 C C . ALA A 1 168 ? 2.500 -12.449 13.516 1.00 80.88 168 ALA A C 1
ATOM 1357 O O . ALA A 1 168 ? 3.077 -12.068 14.534 1.00 80.88 168 ALA A O 1
ATOM 1358 N N . GLY A 1 169 ? 2.221 -13.745 13.316 1.00 85.12 169 GLY A N 1
ATOM 1359 C CA . GLY A 1 169 ? 2.563 -14.839 14.237 1.00 85.12 169 GLY A CA 1
ATOM 1360 C C . GLY A 1 169 ? 1.364 -15.614 14.807 1.00 85.12 169 GLY A C 1
ATOM 1361 O O . GLY A 1 169 ? 0.214 -15.425 14.408 1.00 85.12 169 GLY A O 1
ATOM 1362 N N . ASP A 1 170 ? 1.649 -16.523 15.742 1.00 90.56 170 ASP A N 1
ATOM 1363 C CA . ASP A 1 170 ? 0.664 -17.416 16.370 1.00 90.56 170 ASP A CA 1
ATOM 1364 C C . ASP A 1 170 ? -0.182 -16.668 17.428 1.00 90.56 170 ASP A C 1
ATOM 1366 O O . ASP A 1 170 ? 0.307 -16.346 18.516 1.00 90.56 170 ASP A O 1
ATOM 1370 N N . VAL A 1 171 ? -1.469 -16.439 17.141 1.00 92.50 171 VAL A N 1
ATOM 1371 C CA . VAL A 1 171 ? -2.443 -15.813 18.061 1.00 92.50 171 VAL A CA 1
ATOM 1372 C C . VAL A 1 171 ? -3.389 -16.865 18.629 1.00 92.50 171 VAL A C 1
ATOM 1374 O O . VAL A 1 171 ? -4.011 -17.620 17.879 1.00 92.50 171 VAL A O 1
ATOM 1377 N N . ALA A 1 172 ? -3.521 -16.903 19.957 1.00 95.25 172 ALA A N 1
ATOM 1378 C CA . ALA A 1 172 ? -4.431 -17.805 20.658 1.00 95.25 172 ALA A CA 1
ATOM 1379 C C . ALA A 1 172 ? -5.757 -17.113 21.006 1.00 95.25 172 ALA A C 1
ATOM 1381 O O . ALA A 1 172 ? -5.801 -16.177 21.813 1.00 95.25 172 ALA A O 1
ATOM 1382 N N . TYR A 1 173 ? -6.842 -17.619 20.425 1.00 95.81 173 TYR A N 1
ATOM 1383 C CA . TYR A 1 173 ? -8.215 -17.204 20.691 1.00 95.81 173 TYR A CA 1
ATOM 1384 C C . TYR A 1 173 ? -8.815 -18.117 21.757 1.00 95.81 173 TYR A C 1
ATOM 1386 O O . TYR A 1 173 ? -8.780 -19.341 21.626 1.00 95.81 173 TYR A O 1
ATOM 1394 N N . HIS A 1 174 ? -9.311 -17.517 22.835 1.00 94.06 174 HIS A N 1
ATOM 1395 C CA . HIS A 1 174 ? -9.673 -18.217 24.064 1.00 94.06 174 HIS A CA 1
ATOM 1396 C C . HIS A 1 174 ? -11.191 -18.259 24.254 1.00 94.06 174 HIS A C 1
ATOM 1398 O O . HIS A 1 174 ? -11.876 -17.262 24.031 1.00 94.06 174 HIS A O 1
ATOM 1404 N N . SER A 1 175 ? -11.697 -19.387 24.753 1.00 92.31 175 SER A N 1
ATOM 1405 C CA . SER A 1 175 ? -13.072 -19.490 25.255 1.00 92.31 175 SER A CA 1
ATOM 1406 C C . SER A 1 175 ? -13.311 -18.539 26.436 1.00 92.31 175 SER A C 1
ATOM 1408 O O . SER A 1 175 ? -12.435 -18.356 27.290 1.00 92.31 175 SER A O 1
ATOM 1410 N N . SER A 1 176 ? -14.511 -17.966 26.538 1.00 89.06 176 SER A N 1
ATOM 1411 C CA . SER A 1 176 ? -14.936 -17.109 27.646 1.00 89.06 176 SER A CA 1
ATOM 1412 C C . SER A 1 176 ? -14.790 -17.819 28.992 1.00 89.06 176 SER A C 1
ATOM 1414 O O . SER A 1 176 ? -14.387 -17.198 29.977 1.00 89.06 176 SER A O 1
ATOM 1416 N N . THR A 1 177 ? -14.989 -19.143 29.038 1.00 86.81 177 THR A N 1
ATOM 1417 C CA . THR A 1 177 ? -14.791 -19.932 30.263 1.00 86.81 177 THR A CA 1
ATOM 1418 C C . THR A 1 177 ? -13.322 -20.046 30.677 1.00 86.81 177 THR A C 1
ATOM 1420 O O . THR A 1 177 ? -13.057 -20.385 31.832 1.00 86.81 177 THR A O 1
ATOM 1423 N N . VAL A 1 178 ? -12.353 -19.748 29.807 1.00 86.56 178 VAL A N 1
ATOM 1424 C CA . VAL A 1 178 ? -10.933 -19.582 30.166 1.00 86.56 178 VAL A CA 1
ATOM 1425 C C . VAL A 1 178 ? -10.631 -18.132 30.524 1.00 86.56 178 VAL A C 1
ATOM 1427 O O . VAL A 1 178 ? -10.041 -17.897 31.580 1.00 86.56 178 VAL A O 1
ATOM 1430 N N . VAL A 1 179 ? -11.094 -17.168 29.716 1.00 84.88 179 VAL A N 1
ATOM 1431 C CA . VAL A 1 179 ? -10.903 -15.731 29.987 1.00 84.88 179 VAL A CA 1
ATOM 1432 C C . VAL A 1 179 ? -11.431 -15.378 31.377 1.00 84.88 179 VAL A C 1
ATOM 1434 O O . VAL A 1 179 ? -10.658 -14.929 32.217 1.00 84.88 179 VAL A O 1
ATOM 1437 N N . ALA A 1 180 ? -12.690 -15.705 31.680 1.00 85.94 180 ALA A N 1
ATOM 1438 C CA . ALA A 1 180 ? -13.334 -15.415 32.961 1.00 85.94 180 ALA A CA 1
ATOM 1439 C C . ALA A 1 180 ? -12.609 -16.029 34.176 1.00 85.94 180 ALA A C 1
ATOM 1441 O O . ALA A 1 180 ? -12.619 -15.449 35.263 1.00 85.94 180 ALA A O 1
ATOM 1442 N N . LYS A 1 181 ? -11.932 -17.179 34.016 1.00 85.38 181 LYS A N 1
ATOM 1443 C CA . LYS A 1 181 ? -11.111 -17.783 35.086 1.00 85.38 181 LYS A CA 1
ATOM 1444 C C . LYS A 1 181 ? -9.814 -17.006 35.332 1.00 85.38 181 LYS A C 1
ATOM 1446 O O . LYS A 1 181 ? -9.361 -16.950 36.473 1.00 85.38 181 LYS A O 1
ATOM 1451 N N . ALA A 1 182 ? -9.222 -16.429 34.287 1.00 84.44 182 ALA A N 1
ATOM 1452 C CA . ALA A 1 182 ? -7.970 -15.680 34.366 1.00 84.44 182 ALA A CA 1
ATOM 1453 C C . ALA A 1 182 ? -8.181 -14.214 34.787 1.00 84.44 182 ALA A C 1
ATOM 1455 O O . ALA A 1 182 ? -7.500 -13.721 35.685 1.00 84.44 182 ALA A O 1
ATOM 1456 N N . THR A 1 183 ? -9.150 -13.528 34.176 1.00 82.62 183 THR A N 1
ATOM 1457 C CA . THR A 1 183 ? -9.437 -12.096 34.381 1.00 82.62 183 THR A CA 1
ATOM 1458 C C . THR A 1 183 ? -10.368 -11.821 35.562 1.00 82.62 183 THR A C 1
ATOM 1460 O O . THR A 1 183 ? -10.336 -10.724 36.117 1.00 82.62 183 THR A O 1
ATOM 1463 N N . LYS A 1 184 ? -11.214 -12.795 35.934 1.00 80.75 184 LYS A N 1
ATOM 1464 C CA . LYS A 1 184 ? -12.403 -12.617 36.793 1.00 80.75 184 LYS A CA 1
ATOM 1465 C C . LYS A 1 184 ? -13.468 -11.673 36.200 1.00 80.75 184 LYS A C 1
ATOM 1467 O O . LYS A 1 184 ? -14.331 -11.201 36.939 1.00 80.75 184 LYS A O 1
ATOM 1472 N N . SER A 1 185 ? -13.431 -11.402 34.890 1.00 76.62 185 SER A N 1
ATOM 1473 C CA . SER A 1 185 ? -14.516 -10.724 34.162 1.00 76.62 185 SER A CA 1
ATOM 1474 C C . SER A 1 185 ? -15.632 -11.707 33.795 1.00 76.62 185 SER A C 1
ATOM 1476 O O . SER A 1 185 ? -15.398 -12.904 33.637 1.00 76.62 185 SER A O 1
ATOM 1478 N N . ASN A 1 186 ? -16.855 -11.202 33.626 1.00 75.06 186 ASN A N 1
ATOM 1479 C CA . ASN A 1 186 ? -17.958 -11.975 33.054 1.00 75.06 186 ASN A CA 1
ATOM 1480 C C . ASN A 1 186 ? -17.889 -11.905 31.520 1.00 75.06 186 ASN A C 1
ATOM 1482 O O . ASN A 1 186 ? -18.650 -11.169 30.891 1.00 75.06 186 ASN A O 1
ATOM 1486 N N . GLU A 1 187 ? -16.913 -12.607 30.944 1.00 84.00 187 GLU A N 1
ATOM 1487 C CA . GLU A 1 187 ? -16.677 -12.630 29.499 1.00 84.00 187 GLU A CA 1
ATOM 1488 C C . GLU A 1 187 ? -17.831 -13.316 28.748 1.00 84.00 187 GLU A C 1
ATOM 1490 O O . GLU A 1 187 ? -18.332 -14.355 29.179 1.00 84.00 187 GLU A O 1
ATOM 1495 N N . VAL A 1 188 ? -18.246 -12.744 27.616 1.00 85.44 188 VAL A N 1
ATOM 1496 C CA . VAL A 1 188 ? -19.339 -13.268 26.775 1.00 85.44 188 VAL A CA 1
ATOM 1497 C C . VAL A 1 188 ? -18.776 -14.267 25.758 1.00 85.44 188 VAL A C 1
ATOM 1499 O O . VAL A 1 188 ? -17.685 -14.049 25.232 1.00 85.44 188 VAL A O 1
ATOM 1502 N N . SER A 1 189 ? -19.489 -15.360 25.464 1.00 88.50 189 SER A N 1
ATOM 1503 C CA . SER A 1 189 ? -18.992 -16.373 24.519 1.00 88.50 189 SER A CA 1
ATOM 1504 C C . SER A 1 189 ? -18.984 -15.888 23.064 1.00 88.50 189 SER A C 1
ATOM 1506 O O . SER A 1 189 ? -19.805 -15.063 22.660 1.00 88.50 189 SER A O 1
ATOM 1508 N N . PHE A 1 190 ? -18.113 -16.460 22.229 1.00 91.00 190 PHE A N 1
ATOM 1509 C CA . PHE A 1 190 ? -18.079 -16.246 20.776 1.00 91.00 190 PHE A CA 1
ATOM 1510 C C . PHE A 1 190 ? -19.454 -16.472 20.127 1.00 91.00 190 PHE A C 1
ATOM 1512 O O . PHE A 1 190 ? -19.825 -15.743 19.208 1.00 91.00 190 PHE A O 1
ATOM 1519 N N . LEU A 1 191 ? -20.230 -17.454 20.605 1.00 89.25 191 LEU A N 1
ATOM 1520 C CA . LEU A 1 191 ? -21.553 -17.771 20.059 1.00 89.25 191 LEU A CA 1
ATOM 1521 C C . LEU A 1 191 ? -22.566 -16.648 20.347 1.00 89.25 191 LEU A C 1
ATOM 1523 O O . LEU A 1 191 ? -23.345 -16.288 19.467 1.00 89.25 191 LEU A O 1
ATOM 1527 N N . GLU A 1 192 ? -22.531 -16.072 21.550 1.00 85.06 192 GLU A N 1
ATOM 1528 C CA . GLU A 1 192 ? -23.376 -14.941 21.963 1.00 85.06 192 GLU A CA 1
ATOM 1529 C C . GLU A 1 192 ? -22.898 -13.598 21.386 1.00 85.06 192 GLU A C 1
ATOM 1531 O O . GLU A 1 192 ? -23.712 -12.709 21.143 1.00 85.06 192 GLU A O 1
ATOM 1536 N N . LYS A 1 193 ? -21.589 -13.443 21.139 1.00 88.00 193 LYS A N 1
ATOM 1537 C CA . LYS A 1 193 ? -21.015 -12.283 20.438 1.00 88.00 193 LYS A CA 1
ATOM 1538 C C . LYS A 1 193 ? -21.342 -12.287 18.941 1.00 88.00 193 LYS A C 1
ATOM 1540 O O . LYS A 1 193 ? -21.526 -11.219 18.368 1.00 88.00 193 LYS A O 1
ATOM 1545 N N . ASN A 1 194 ? -21.443 -13.464 18.318 1.00 90.25 194 ASN A N 1
ATOM 1546 C CA . ASN A 1 194 ? -21.772 -13.601 16.898 1.00 90.25 194 ASN A CA 1
ATOM 1547 C C . ASN A 1 194 ? -23.282 -13.573 16.605 1.00 90.25 194 ASN A C 1
ATOM 1549 O O . ASN A 1 194 ? -23.666 -13.205 15.498 1.00 90.25 194 ASN A O 1
ATOM 1553 N N . ASN A 1 195 ? -24.137 -13.971 17.553 1.00 85.38 195 ASN A N 1
ATOM 1554 C CA . ASN A 1 195 ? -25.588 -14.014 17.360 1.00 85.38 195 ASN A CA 1
ATOM 1555 C C . ASN A 1 195 ? -26.228 -12.618 17.460 1.00 85.38 195 ASN A C 1
ATOM 1557 O O . ASN A 1 195 ? -26.399 -12.083 18.554 1.00 85.38 195 ASN A O 1
ATOM 1561 N N . ASP A 1 196 ? -26.657 -12.082 16.319 1.00 78.19 196 ASP A N 1
ATOM 1562 C CA . ASP A 1 196 ? -27.282 -10.756 16.184 1.00 78.19 196 ASP A CA 1
ATOM 1563 C C . ASP A 1 196 ? -28.813 -10.850 15.986 1.00 78.19 196 ASP A C 1
ATOM 1565 O O . ASP A 1 196 ? -29.448 -10.014 15.347 1.00 78.19 196 ASP A O 1
ATOM 1569 N N . THR A 1 197 ? -29.428 -11.946 16.446 1.00 77.50 197 THR A N 1
ATOM 1570 C CA . THR A 1 197 ? -30.844 -12.245 16.171 1.00 77.50 197 THR A CA 1
ATOM 1571 C C . THR A 1 197 ? -31.770 -11.604 17.209 1.00 77.50 197 THR A C 1
ATOM 1573 O O . THR A 1 197 ? -32.027 -12.182 18.267 1.00 77.50 197 THR A O 1
ATOM 1576 N N . LEU A 1 198 ? -32.332 -10.436 16.886 1.00 78.50 198 LEU A N 1
ATOM 1577 C CA . LEU A 1 198 ? -33.468 -9.868 17.620 1.00 78.50 198 LEU A CA 1
ATOM 1578 C C . LEU A 1 198 ? -34.750 -10.683 17.341 1.00 78.50 198 LEU A C 1
ATOM 1580 O O . LEU A 1 198 ? -34.981 -11.124 16.216 1.00 78.50 198 LEU A O 1
ATOM 1584 N N . GLN A 1 199 ? -35.588 -10.900 18.359 1.00 78.50 199 GLN A N 1
ATOM 1585 C CA . GLN A 1 199 ? -36.847 -11.647 18.211 1.00 78.50 199 GLN A CA 1
ATOM 1586 C C . GLN A 1 199 ? -37.938 -10.769 17.574 1.00 78.50 199 GLN A C 1
ATOM 1588 O O . GLN A 1 199 ? -38.002 -9.571 17.857 1.00 78.50 199 GLN A O 1
ATOM 1593 N N . GLU A 1 200 ? -38.816 -11.373 16.763 1.00 79.25 200 GLU A N 1
ATOM 1594 C CA . GLU A 1 200 ? -39.869 -10.666 16.010 1.00 79.25 200 GLU A CA 1
ATOM 1595 C C . GLU A 1 200 ? -40.774 -9.821 16.939 1.00 79.25 200 GLU A C 1
ATOM 1597 O O . GLU A 1 200 ? -40.969 -8.640 16.666 1.00 79.25 200 GLU A O 1
ATOM 1602 N N . ASP A 1 201 ? -41.191 -10.350 18.097 1.00 83.75 201 ASP A N 1
ATOM 1603 C CA . ASP A 1 201 ? -41.983 -9.645 19.122 1.00 83.75 201 ASP A CA 1
ATOM 1604 C C . ASP A 1 201 ? -41.368 -8.300 19.573 1.00 83.75 201 ASP A C 1
ATOM 1606 O O . ASP A 1 201 ? -42.078 -7.308 19.757 1.00 83.75 201 ASP A O 1
ATOM 1610 N N . TRP A 1 202 ? -40.041 -8.242 19.754 1.00 86.38 202 TRP A N 1
ATOM 1611 C CA . TRP A 1 202 ? -39.346 -7.014 20.163 1.00 86.38 202 TRP A CA 1
ATOM 1612 C C . TRP A 1 202 ? -39.152 -6.053 18.992 1.00 86.38 202 TRP A C 1
ATOM 1614 O O . TRP A 1 202 ? -39.210 -4.840 19.190 1.00 86.38 202 TRP A O 1
ATOM 1624 N N . LEU A 1 203 ? -38.970 -6.574 17.775 1.00 83.50 203 LEU A N 1
ATOM 1625 C CA . LEU A 1 203 ? -38.917 -5.766 16.558 1.00 83.50 203 LEU A CA 1
ATOM 1626 C C . LEU A 1 203 ? -40.265 -5.064 16.313 1.00 83.50 203 LEU A C 1
ATOM 1628 O O . LEU A 1 203 ? -40.297 -3.855 16.074 1.00 83.50 203 LEU A O 1
ATOM 1632 N N . GLU A 1 204 ? -41.378 -5.794 16.457 1.00 85.38 204 GLU A N 1
ATOM 1633 C CA . GLU A 1 204 ? -42.730 -5.233 16.401 1.00 85.38 204 GLU A CA 1
ATOM 1634 C C . GLU A 1 204 ? -42.930 -4.166 17.490 1.00 85.38 204 GLU A C 1
ATOM 1636 O O . GLU A 1 204 ? -43.301 -3.036 17.163 1.00 85.38 204 GLU A O 1
ATOM 1641 N N . GLN A 1 205 ? -42.598 -4.454 18.757 1.00 87.81 205 GLN A N 1
ATOM 1642 C CA . GLN A 1 205 ? -42.737 -3.473 19.844 1.00 87.81 205 GLN A CA 1
ATOM 1643 C C . GLN A 1 205 ? -41.917 -2.194 19.613 1.00 87.81 205 GLN A C 1
ATOM 1645 O O . GLN A 1 205 ? -42.458 -1.098 19.775 1.00 87.81 205 GLN A O 1
ATOM 1650 N N . LEU A 1 206 ? -40.654 -2.303 19.189 1.00 88.94 206 LEU A N 1
ATOM 1651 C CA . LEU A 1 206 ? -39.804 -1.142 18.902 1.00 88.94 206 LEU A CA 1
ATOM 1652 C C . LEU A 1 206 ? -40.335 -0.326 17.717 1.00 88.94 206 LEU A C 1
ATOM 1654 O O . LEU A 1 206 ? -40.375 0.903 17.798 1.00 88.94 206 LEU A O 1
ATOM 1658 N N . SER A 1 207 ? -40.832 -0.987 16.666 1.00 87.19 207 SER A N 1
ATOM 1659 C CA . SER A 1 207 ? -41.501 -0.302 15.552 1.00 87.19 207 SER A CA 1
ATOM 1660 C C . SER A 1 207 ? -42.796 0.407 15.981 1.00 87.19 207 SER A C 1
ATOM 1662 O O . SER A 1 207 ? -43.115 1.471 15.459 1.00 87.19 207 SER A O 1
ATOM 1664 N N . SER A 1 208 ? -43.512 -0.118 16.983 1.00 90.00 208 SER A N 1
ATOM 1665 C CA . SER A 1 208 ? -44.741 0.477 17.536 1.00 90.00 208 SER A CA 1
ATOM 1666 C C . SER A 1 208 ? -44.503 1.597 18.564 1.00 90.00 208 SER A C 1
ATOM 1668 O O . SER A 1 208 ? -45.459 2.137 19.122 1.00 90.00 208 SER A O 1
ATOM 1670 N N . SER A 1 209 ? -43.239 1.939 18.841 1.00 92.62 209 SER A N 1
ATOM 1671 C CA . SER A 1 209 ? -42.858 2.889 19.889 1.00 92.62 209 SER A CA 1
ATOM 1672 C C . SER A 1 209 ? -43.493 4.270 19.704 1.00 92.62 209 SER A C 1
ATOM 1674 O O . SER A 1 209 ? -43.491 4.841 18.615 1.00 92.62 209 SER A O 1
ATOM 1676 N N . SER A 1 210 ? -43.958 4.864 20.806 1.00 93.31 210 SER A N 1
ATOM 1677 C CA . SER A 1 210 ? -44.457 6.244 20.838 1.00 93.31 210 SER A CA 1
ATOM 1678 C C . SER A 1 210 ? -43.355 7.302 20.682 1.00 93.31 210 SER A C 1
ATOM 1680 O O . SER A 1 210 ? -43.664 8.485 20.542 1.00 93.31 210 SER A O 1
ATOM 1682 N N . VAL A 1 211 ? -42.078 6.902 20.693 1.00 94.06 211 VAL A N 1
ATOM 1683 C CA . VAL A 1 211 ? -40.932 7.772 20.400 1.00 94.06 211 VAL A CA 1
ATOM 1684 C C . VAL A 1 211 ? -40.700 7.780 18.882 1.00 94.06 211 VAL A C 1
ATOM 1686 O O . VAL A 1 211 ? -40.264 6.753 18.353 1.00 94.06 211 VAL A O 1
ATOM 1689 N N . PRO A 1 212 ? -40.909 8.907 18.165 1.00 91.88 212 PRO A N 1
ATOM 1690 C CA . PRO A 1 212 ? -40.879 8.920 16.698 1.00 91.88 212 PRO A CA 1
ATOM 1691 C C . PRO A 1 212 ? -39.554 8.451 16.088 1.00 91.88 212 PRO A C 1
ATOM 1693 O O . PRO A 1 212 ? -39.558 7.806 15.044 1.00 91.88 212 PRO A O 1
ATOM 1696 N N . LEU A 1 213 ? -38.424 8.719 16.758 1.00 90.75 213 LEU A N 1
ATOM 1697 C CA . LEU A 1 213 ? -37.119 8.221 16.324 1.00 90.75 213 LEU A CA 1
ATOM 1698 C C . LEU A 1 213 ? -37.084 6.686 16.340 1.00 90.75 213 LEU A C 1
ATOM 1700 O O . LEU A 1 213 ? -36.847 6.088 15.297 1.00 90.75 213 LEU A O 1
ATOM 1704 N N . LEU A 1 214 ? -37.395 6.044 17.474 1.00 90.50 214 LEU A N 1
ATOM 1705 C CA . LEU A 1 214 ? -37.390 4.578 17.590 1.00 90.50 214 LEU A CA 1
ATOM 1706 C C . LEU A 1 214 ? -38.371 3.920 16.608 1.00 90.50 214 LEU A C 1
ATOM 1708 O O . LEU A 1 214 ? -37.995 2.961 15.943 1.00 90.50 214 LEU A O 1
ATOM 1712 N N . ASN A 1 215 ? -39.574 4.481 16.441 1.00 91.56 215 ASN A N 1
ATOM 1713 C CA . ASN A 1 215 ? -40.500 4.058 15.389 1.00 91.56 215 ASN A CA 1
ATOM 1714 C C . ASN A 1 215 ? -39.816 4.084 14.006 1.00 91.56 215 ASN A C 1
ATOM 1716 O O . ASN A 1 215 ? -39.734 3.047 13.352 1.00 91.56 215 ASN A O 1
ATOM 1720 N N . SER A 1 216 ? -39.249 5.225 13.597 1.00 89.94 216 SER A N 1
ATOM 1721 C CA . SER A 1 216 ? -38.628 5.387 12.272 1.00 89.94 216 SER A CA 1
ATOM 1722 C C . SER A 1 216 ? -37.399 4.499 12.026 1.00 89.94 216 SER A C 1
ATOM 1724 O O . SER A 1 216 ? -37.147 4.127 10.882 1.00 89.94 216 SER A O 1
ATOM 1726 N N . LEU A 1 217 ? -36.664 4.127 13.080 1.00 90.00 217 LEU A N 1
ATOM 1727 C CA . LEU A 1 217 ? -35.504 3.233 12.992 1.00 90.00 217 LEU A CA 1
ATOM 1728 C C . LEU A 1 217 ? -35.905 1.776 12.724 1.00 90.00 217 LEU A C 1
ATOM 1730 O O . LEU A 1 217 ? -35.249 1.093 11.941 1.00 90.00 217 LEU A O 1
ATOM 1734 N N . PHE A 1 218 ? -36.980 1.299 13.361 1.00 87.69 218 PHE A N 1
ATOM 1735 C CA . PHE A 1 218 ? -37.358 -0.119 13.338 1.00 87.69 218 PHE A CA 1
ATOM 1736 C C . PHE A 1 218 ? -38.492 -0.456 12.353 1.00 87.69 218 PHE A C 1
ATOM 1738 O O . PHE A 1 218 ? -38.608 -1.610 11.936 1.00 87.69 218 PHE A O 1
ATOM 1745 N N . LEU A 1 219 ? -39.288 0.526 11.909 1.00 83.12 219 LEU A N 1
ATOM 1746 C CA . LEU A 1 219 ? -40.342 0.322 10.902 1.00 83.12 219 LEU A CA 1
ATOM 1747 C C . LEU A 1 219 ? -39.836 -0.321 9.587 1.00 83.12 219 LEU A C 1
ATOM 1749 O O . LEU A 1 219 ? -40.475 -1.270 9.124 1.00 83.12 219 LEU A O 1
ATOM 1753 N N . PRO A 1 220 ? -38.686 0.090 8.999 1.00 82.06 220 PRO A N 1
ATOM 1754 C CA . PRO A 1 220 ? -38.197 -0.494 7.746 1.00 82.06 220 PRO A CA 1
ATOM 1755 C C . PRO A 1 220 ? -37.857 -1.984 7.863 1.00 82.06 220 PRO A C 1
ATOM 1757 O O . PRO A 1 220 ? -38.044 -2.737 6.906 1.00 82.06 220 PRO A O 1
ATOM 1760 N N . ALA A 1 221 ? -37.402 -2.431 9.039 1.00 73.31 221 ALA A N 1
ATOM 1761 C CA . ALA A 1 221 ? -37.112 -3.837 9.297 1.00 73.31 221 ALA A CA 1
ATOM 1762 C C . ALA A 1 221 ? -38.400 -4.679 9.305 1.00 73.31 221 ALA A C 1
ATOM 1764 O O . ALA A 1 221 ? -38.452 -5.718 8.647 1.00 73.31 221 ALA A O 1
ATOM 1765 N N . VAL A 1 222 ? -39.466 -4.202 9.959 1.00 73.56 222 VAL A N 1
ATOM 1766 C CA . VAL A 1 222 ? -40.784 -4.871 9.969 1.00 73.56 222 VAL A CA 1
ATOM 1767 C C . VAL A 1 222 ? -41.430 -4.873 8.574 1.00 73.56 222 VAL A C 1
ATOM 1769 O O . VAL A 1 222 ? -42.043 -5.860 8.156 1.00 73.56 222 VAL A O 1
ATOM 1772 N N . GLU A 1 223 ? -41.243 -3.811 7.789 1.00 72.56 223 GLU A N 1
ATOM 1773 C CA . GLU A 1 223 ? -41.663 -3.787 6.384 1.00 72.56 223 GLU A CA 1
ATOM 1774 C C . GLU A 1 223 ? -40.878 -4.766 5.494 1.00 72.56 223 GLU A C 1
ATOM 1776 O O . GLU A 1 223 ? -41.443 -5.325 4.552 1.00 72.56 223 GLU A O 1
ATOM 1781 N N . ALA A 1 224 ? -39.592 -4.996 5.767 1.00 67.25 224 ALA A N 1
ATOM 1782 C CA . ALA A 1 224 ? -38.781 -5.954 5.019 1.00 67.25 224 ALA A CA 1
ATOM 1783 C C . ALA A 1 224 ? -39.165 -7.408 5.345 1.00 67.25 224 ALA A C 1
ATOM 1785 O O . ALA A 1 224 ? -39.357 -8.216 4.432 1.00 67.25 224 ALA A O 1
ATOM 1786 N N . THR A 1 225 ? -39.336 -7.745 6.629 1.00 63.81 225 THR A N 1
ATOM 1787 C CA . THR A 1 225 ? -39.708 -9.104 7.061 1.00 63.81 225 THR A CA 1
ATOM 1788 C C . THR A 1 225 ? -41.116 -9.491 6.604 1.00 63.81 225 THR A C 1
ATOM 1790 O O . THR A 1 225 ? -41.321 -10.601 6.109 1.00 63.81 225 THR A O 1
ATOM 1793 N N . SER A 1 226 ? -42.078 -8.565 6.664 1.00 61.19 226 SER A N 1
ATOM 1794 C CA . SER A 1 226 ? -43.445 -8.797 6.174 1.00 61.19 226 SER A CA 1
ATOM 1795 C C . SER A 1 226 ? -43.515 -9.009 4.653 1.00 61.19 226 SER A C 1
ATOM 1797 O O . SER A 1 226 ? -44.265 -9.878 4.202 1.00 61.19 226 SER A O 1
ATOM 1799 N N . LYS A 1 227 ? -42.689 -8.310 3.856 1.00 57.09 227 LYS A N 1
ATOM 1800 C CA . LYS A 1 227 ? -42.582 -8.514 2.393 1.00 57.09 227 LYS A CA 1
ATOM 1801 C C . LYS A 1 227 ? -41.855 -9.815 2.013 1.00 57.09 227 LYS A C 1
ATOM 1803 O O . LYS A 1 227 ? -42.166 -10.394 0.975 1.00 57.09 227 LYS A O 1
ATOM 1808 N N . ALA A 1 228 ? -40.930 -10.303 2.844 1.00 56.06 228 ALA A N 1
ATOM 1809 C CA . ALA A 1 228 ? -40.215 -11.570 2.630 1.00 56.06 228 ALA A CA 1
ATOM 1810 C C . ALA A 1 228 ? -41.027 -12.829 3.018 1.00 56.06 228 ALA A C 1
ATOM 1812 O O . ALA A 1 228 ? -40.680 -13.947 2.625 1.00 56.06 228 ALA A O 1
ATOM 1813 N N . GLY A 1 229 ? -42.112 -12.660 3.782 1.00 51.06 229 GLY A N 1
ATOM 1814 C CA . GLY A 1 229 ? -42.914 -13.750 4.338 1.00 51.06 229 GLY A CA 1
ATOM 1815 C C . GLY A 1 229 ? -42.292 -14.385 5.591 1.00 51.06 229 GLY A C 1
ATOM 1816 O O . GLY A 1 229 ? -41.150 -14.116 5.955 1.00 51.06 229 GLY A O 1
ATOM 1817 N N . LYS A 1 230 ? -43.053 -15.263 6.265 1.00 47.72 230 LYS A N 1
ATOM 1818 C CA . LYS A 1 230 ? -42.748 -15.829 7.603 1.00 47.72 230 LYS A CA 1
ATOM 1819 C C . LYS A 1 230 ? -41.590 -16.852 7.654 1.00 47.72 230 LYS A C 1
ATOM 1821 O O . LYS A 1 230 ? -41.718 -17.926 8.235 1.00 47.72 230 LYS A O 1
ATOM 1826 N N . LYS A 1 231 ? -40.459 -16.532 7.025 1.00 44.59 231 LYS A N 1
ATOM 1827 C CA . LYS A 1 231 ? -39.144 -17.176 7.207 1.00 44.59 231 LYS A CA 1
ATOM 1828 C C . LYS A 1 231 ? -38.087 -16.188 7.733 1.00 44.59 231 LYS A C 1
ATOM 1830 O O . LYS A 1 231 ? -36.909 -16.528 7.758 1.00 44.59 231 LYS A O 1
ATOM 1835 N N . ALA A 1 232 ? -38.511 -14.983 8.121 1.00 44.66 232 ALA A N 1
ATOM 1836 C CA . ALA A 1 232 ? -37.649 -13.875 8.527 1.00 44.66 232 ALA A CA 1
ATOM 1837 C C . ALA A 1 232 ? -36.948 -14.068 9.884 1.00 44.66 232 ALA A C 1
ATOM 1839 O O . ALA A 1 232 ? -35.885 -13.488 10.086 1.00 44.66 232 ALA A O 1
ATOM 1840 N N . SER A 1 233 ? -37.454 -14.959 10.746 1.00 49.56 233 SER A N 1
ATOM 1841 C CA . SER A 1 233 ? -36.747 -15.568 11.889 1.00 49.56 233 SER A CA 1
ATOM 1842 C C . SER A 1 233 ? -35.545 -16.446 11.455 1.00 49.56 233 SER A C 1
ATOM 1844 O O . SER A 1 233 ? -35.370 -17.593 11.871 1.00 49.56 233 SER A O 1
ATOM 1846 N N . SER A 1 234 ? -34.712 -15.931 10.551 1.00 63.78 234 SER A N 1
ATOM 1847 C CA . SER A 1 234 ? -33.456 -16.531 10.119 1.00 63.78 234 SER A CA 1
ATOM 1848 C C . SER A 1 234 ? -32.311 -15.921 10.919 1.00 63.78 234 SER A C 1
ATOM 1850 O O . SER A 1 234 ? -32.111 -14.711 10.862 1.00 63.78 234 SER A O 1
ATOM 1852 N N . PHE A 1 235 ? -31.551 -16.767 11.618 1.00 74.06 235 PHE A N 1
ATOM 1853 C CA . PHE A 1 235 ? -30.374 -16.388 12.405 1.00 74.06 235 PHE A CA 1
ATOM 1854 C C . PHE A 1 235 ? -29.496 -15.322 11.717 1.00 74.06 235 PHE A C 1
ATOM 1856 O O . PHE A 1 235 ? -28.970 -15.558 10.621 1.00 74.06 235 PHE A O 1
ATOM 1863 N N . SER A 1 236 ? -29.327 -14.182 12.392 1.00 80.94 236 SER A N 1
ATOM 1864 C CA . SER A 1 236 ? -28.412 -13.106 12.004 1.00 80.94 236 SER A CA 1
ATOM 1865 C C . SER A 1 236 ? -27.043 -13.304 12.656 1.00 80.94 236 SER A C 1
ATOM 1867 O O . SER A 1 236 ? -26.938 -13.817 13.772 1.00 80.94 236 SER A O 1
ATOM 1869 N N . SER A 1 237 ? -25.991 -12.907 11.943 1.00 86.88 237 SER A N 1
ATOM 1870 C CA . SER A 1 237 ? -24.601 -13.175 12.309 1.00 86.88 237 SER A CA 1
ATOM 1871 C C . SER A 1 237 ? -23.719 -11.959 12.079 1.00 86.88 237 SER A C 1
ATOM 1873 O O . SER A 1 237 ? -23.580 -11.497 10.940 1.00 86.88 237 SER A O 1
ATOM 1875 N N . VAL A 1 238 ? -23.080 -11.496 13.156 1.00 89.12 238 VAL A N 1
ATOM 1876 C CA . VAL A 1 238 ? -22.093 -10.410 13.118 1.00 89.12 238 VAL A CA 1
ATOM 1877 C C . VAL A 1 238 ? -20.936 -10.793 12.200 1.00 89.12 238 VAL A C 1
ATOM 1879 O O . VAL A 1 238 ? -20.601 -10.038 11.292 1.00 89.12 238 VAL A O 1
ATOM 1882 N N . GLY A 1 239 ? -20.373 -11.996 12.359 1.00 91.56 239 GLY A N 1
ATOM 1883 C CA . GLY A 1 239 ? -19.254 -12.479 11.550 1.00 91.56 239 GLY A CA 1
ATOM 1884 C C . GLY A 1 239 ? -19.607 -12.609 10.068 1.00 91.56 239 GLY A C 1
ATOM 1885 O O . GLY A 1 239 ? -18.805 -12.256 9.208 1.00 91.56 239 GLY A O 1
ATOM 1886 N N . LYS A 1 240 ? -20.829 -13.044 9.734 1.00 90.44 240 LYS A N 1
ATOM 1887 C CA . LYS A 1 240 ? -21.296 -13.122 8.341 1.00 90.44 240 LYS A CA 1
ATOM 1888 C C . LYS A 1 240 ? -21.476 -11.733 7.716 1.00 90.44 240 LYS A C 1
ATOM 1890 O O . LYS A 1 240 ? -21.102 -11.564 6.555 1.00 90.44 240 LYS A O 1
ATOM 1895 N N . ARG A 1 241 ? -22.042 -10.765 8.453 1.00 90.62 241 ARG A N 1
ATOM 1896 C CA . ARG A 1 241 ? -22.165 -9.364 8.008 1.00 90.62 241 ARG A CA 1
ATOM 1897 C C . ARG A 1 241 ? -20.774 -8.755 7.815 1.00 90.62 241 ARG A C 1
ATOM 1899 O O . ARG A 1 241 ? -20.444 -8.358 6.707 1.00 90.62 241 ARG A O 1
ATOM 1906 N N . PHE A 1 242 ? -19.911 -8.850 8.822 1.00 93.12 242 PHE A N 1
ATOM 1907 C CA . PHE A 1 242 ? -18.526 -8.374 8.785 1.00 93.12 242 PHE A CA 1
ATOM 1908 C C . PHE A 1 242 ? -17.714 -8.941 7.607 1.00 93.12 242 PHE A C 1
ATOM 1910 O O . PHE A 1 242 ? -17.072 -8.186 6.883 1.00 93.12 242 PHE A O 1
ATOM 1917 N N . VAL A 1 243 ? -17.788 -10.254 7.346 1.00 94.12 243 VAL A N 1
ATOM 1918 C CA . VAL A 1 243 ? -17.142 -10.888 6.178 1.00 94.12 243 VAL A CA 1
ATOM 1919 C C . VAL A 1 243 ? -17.708 -10.355 4.853 1.00 94.12 243 VAL A C 1
ATOM 1921 O O . VAL A 1 243 ? -16.962 -10.246 3.883 1.00 94.12 243 VAL A O 1
ATOM 1924 N N . SER A 1 244 ? -18.999 -10.022 4.778 1.00 93.75 244 SER A N 1
ATOM 1925 C CA . SER A 1 244 ? -19.604 -9.416 3.583 1.00 93.75 244 SER A CA 1
ATOM 1926 C C . SER A 1 244 ? -19.099 -7.987 3.370 1.00 93.75 244 SER A C 1
ATOM 1928 O O . SER A 1 244 ? -18.572 -7.669 2.304 1.00 93.75 244 SER A O 1
ATOM 1930 N N . ASP A 1 245 ? -19.202 -7.158 4.405 1.00 93.50 245 ASP A N 1
ATOM 1931 C CA . ASP A 1 245 ? -18.925 -5.722 4.360 1.00 93.50 245 ASP A CA 1
ATOM 1932 C C . ASP A 1 245 ? -17.424 -5.460 4.117 1.00 93.50 245 ASP A C 1
ATOM 1934 O O . ASP A 1 245 ? -17.052 -4.651 3.267 1.00 93.50 245 ASP A O 1
ATOM 1938 N N . LEU A 1 246 ? -16.542 -6.248 4.748 1.00 95.25 246 LEU A N 1
ATOM 1939 C CA . LEU A 1 246 ? -15.098 -6.230 4.495 1.00 95.25 246 LEU A CA 1
ATOM 1940 C C . LEU A 1 246 ? -14.746 -6.641 3.055 1.00 95.25 246 LEU A C 1
ATOM 1942 O O . LEU A 1 246 ? -13.860 -6.047 2.442 1.00 95.25 246 LEU A O 1
ATOM 1946 N N . ASN A 1 247 ? -15.423 -7.644 2.484 1.00 94.56 247 ASN A N 1
ATOM 1947 C CA . ASN A 1 247 ? -15.183 -8.040 1.092 1.00 94.56 247 ASN A CA 1
ATOM 1948 C C . ASN A 1 247 ? -15.703 -6.991 0.086 1.00 94.56 247 ASN A C 1
ATOM 1950 O O . ASN A 1 247 ? -15.116 -6.867 -0.990 1.00 94.56 247 ASN A O 1
ATOM 1954 N N . ALA A 1 248 ? -16.731 -6.206 0.436 1.00 95.06 248 ALA A N 1
ATOM 1955 C CA . ALA A 1 248 ? -17.173 -5.051 -0.349 1.00 95.06 248 ALA A CA 1
ATOM 1956 C C . ALA A 1 248 ? -16.152 -3.899 -0.293 1.00 95.06 248 ALA A C 1
ATOM 1958 O O . ALA A 1 248 ? -15.703 -3.436 -1.343 1.00 95.06 248 ALA A O 1
ATOM 1959 N N . LEU A 1 249 ? -15.686 -3.523 0.905 1.00 94.31 249 LEU A N 1
ATOM 1960 C CA . LEU A 1 249 ? -14.616 -2.533 1.103 1.00 94.31 249 LEU A CA 1
ATOM 1961 C C . LEU A 1 249 ? -13.351 -2.891 0.300 1.00 94.31 249 LEU A C 1
ATOM 1963 O O . LEU A 1 249 ? -12.771 -2.055 -0.385 1.00 94.31 249 LEU A O 1
ATOM 1967 N N . LEU A 1 250 ? -12.946 -4.164 0.314 1.00 93.81 250 LEU A N 1
ATOM 1968 C CA . LEU A 1 250 ? -11.798 -4.652 -0.459 1.00 93.81 250 LEU A CA 1
ATOM 1969 C C . LEU A 1 250 ? -12.025 -4.677 -1.975 1.00 93.81 250 LEU A C 1
ATOM 1971 O O . LEU A 1 250 ? -11.050 -4.821 -2.710 1.00 93.81 250 LEU A O 1
ATOM 1975 N N . ALA A 1 251 ? -13.266 -4.608 -2.461 1.00 92.75 251 ALA A N 1
ATOM 1976 C CA . ALA A 1 251 ? -13.553 -4.437 -3.883 1.00 92.75 251 ALA A CA 1
ATOM 1977 C C . ALA A 1 251 ? -13.408 -2.962 -4.288 1.00 92.75 251 ALA A C 1
ATOM 1979 O O . ALA A 1 251 ? -12.798 -2.678 -5.317 1.00 92.75 251 ALA A O 1
ATOM 1980 N N . GLU A 1 252 ? -13.873 -2.037 -3.445 1.00 91.00 252 GLU A N 1
ATOM 1981 C CA . GLU A 1 252 ? -13.702 -0.593 -3.634 1.00 91.00 252 GLU A CA 1
ATOM 1982 C C . GLU A 1 252 ? -12.219 -0.184 -3.593 1.00 91.00 252 GLU A C 1
ATOM 1984 O O . GLU A 1 252 ? -11.718 0.440 -4.528 1.00 91.00 252 GLU A O 1
ATOM 1989 N N . LEU A 1 253 ? -11.468 -0.642 -2.583 1.00 91.94 253 LEU A N 1
ATOM 1990 C CA . LEU A 1 253 ? -10.022 -0.400 -2.467 1.00 91.94 253 LEU A CA 1
ATOM 1991 C C . LEU A 1 253 ? -9.214 -0.924 -3.671 1.00 91.94 253 LEU A C 1
ATOM 1993 O O . LEU A 1 253 ? -8.141 -0.408 -3.959 1.00 91.94 253 LEU A O 1
ATOM 1997 N N . LYS A 1 254 ? -9.708 -1.943 -4.389 1.00 89.44 254 LYS A N 1
ATOM 1998 C CA . LYS A 1 254 ? -9.074 -2.465 -5.619 1.00 89.44 254 LYS A CA 1
ATOM 1999 C C . LYS A 1 254 ? -9.398 -1.646 -6.869 1.00 89.44 254 LYS A C 1
ATOM 2001 O O . LYS A 1 254 ? -8.714 -1.816 -7.874 1.00 89.44 254 LYS A O 1
ATOM 2006 N N . ALA A 1 255 ? -10.423 -0.796 -6.825 1.00 88.25 255 ALA A N 1
ATOM 2007 C CA . ALA A 1 255 ? -10.742 0.151 -7.890 1.00 88.25 255 ALA A CA 1
ATOM 2008 C C . ALA A 1 255 ? -10.004 1.495 -7.724 1.00 88.25 255 ALA A C 1
ATOM 2010 O O . ALA A 1 255 ? -9.901 2.255 -8.687 1.00 88.25 255 ALA A O 1
ATOM 2011 N N . SER A 1 256 ? -9.482 1.784 -6.527 1.00 87.31 256 SER A N 1
ATOM 2012 C CA . SER A 1 256 ? -8.725 2.998 -6.215 1.00 87.31 256 SER A CA 1
ATOM 2013 C C . SER A 1 256 ? -7.208 2.765 -6.208 1.00 87.31 256 SER A C 1
ATOM 2015 O O . SER A 1 256 ? -6.718 1.640 -6.088 1.00 87.31 256 SER A O 1
ATOM 2017 N N . LYS A 1 257 ? -6.438 3.855 -6.320 1.00 85.19 257 LYS A N 1
ATOM 2018 C CA . LYS A 1 257 ? -4.991 3.825 -6.084 1.00 85.19 257 LYS A CA 1
ATOM 2019 C C . LYS A 1 257 ? -4.728 3.891 -4.579 1.00 85.19 257 LYS A C 1
ATOM 2021 O O . LYS A 1 257 ? -5.027 4.901 -3.943 1.00 85.19 257 LYS A O 1
ATOM 2026 N N . ALA A 1 258 ? -4.149 2.834 -4.020 1.00 88.06 258 ALA A N 1
ATOM 2027 C CA . ALA A 1 258 ? -3.914 2.735 -2.586 1.00 88.06 258 ALA A CA 1
ATOM 2028 C C . ALA A 1 258 ? -2.662 3.506 -2.133 1.00 88.06 258 ALA A C 1
ATOM 2030 O O . ALA A 1 258 ? -1.610 3.455 -2.768 1.00 88.06 258 ALA A O 1
ATOM 2031 N N . HIS A 1 259 ? -2.766 4.168 -0.982 1.00 87.69 259 HIS A N 1
ATOM 2032 C CA . HIS A 1 259 ? -1.651 4.786 -0.269 1.00 87.69 259 HIS A CA 1
ATOM 2033 C C . HIS A 1 259 ? -1.687 4.313 1.189 1.00 87.69 259 HIS A C 1
ATOM 2035 O O . HIS A 1 259 ? -2.740 4.333 1.821 1.00 87.69 259 HIS A O 1
ATOM 2041 N N . PHE A 1 260 ? -0.550 3.854 1.718 1.00 87.19 260 PHE A N 1
ATOM 2042 C CA . PHE A 1 260 ? -0.488 3.159 3.007 1.00 87.19 260 PHE A CA 1
ATOM 2043 C C . PHE A 1 260 ? 0.284 3.974 4.046 1.00 87.19 260 PHE A C 1
ATOM 2045 O O . PHE A 1 260 ? 1.471 4.243 3.875 1.00 87.19 260 PHE A O 1
ATOM 2052 N N . VAL A 1 261 ? -0.380 4.316 5.151 1.00 89.75 261 VAL A N 1
ATOM 2053 C CA . VAL A 1 261 ? 0.235 4.931 6.335 1.00 89.75 261 VAL A CA 1
ATOM 2054 C C . VAL A 1 261 ? 0.263 3.889 7.453 1.00 89.75 261 VAL A C 1
ATOM 2056 O O . VAL A 1 261 ? -0.736 3.217 7.705 1.00 89.75 261 VAL A O 1
ATOM 2059 N N . ARG A 1 262 ? 1.413 3.714 8.114 1.00 87.62 262 ARG A N 1
ATOM 2060 C CA . ARG A 1 262 ? 1.579 2.777 9.237 1.00 87.62 262 ARG A CA 1
ATOM 2061 C C . ARG A 1 262 ? 1.970 3.545 10.498 1.00 87.62 262 ARG A C 1
ATOM 2063 O O . ARG A 1 262 ? 3.111 3.977 10.641 1.00 87.62 262 ARG A O 1
ATOM 2070 N N . CYS A 1 263 ? 1.016 3.715 11.406 1.00 89.44 263 CYS A N 1
ATOM 2071 C CA . CYS A 1 263 ? 1.241 4.338 12.708 1.00 89.44 263 CYS A CA 1
ATOM 2072 C C . CYS A 1 263 ? 1.997 3.378 13.642 1.00 89.44 263 CYS A C 1
ATOM 2074 O O . CYS A 1 263 ? 1.674 2.195 13.704 1.00 89.44 263 CYS A O 1
ATOM 2076 N N . VAL A 1 264 ? 2.983 3.887 14.389 1.00 88.75 264 VAL A N 1
ATOM 2077 C CA . VAL A 1 264 ? 3.796 3.097 15.330 1.00 88.75 264 VAL A CA 1
ATOM 2078 C C . VAL A 1 264 ? 3.820 3.789 16.690 1.00 88.75 264 VAL A C 1
ATOM 2080 O O . VAL A 1 264 ? 4.231 4.943 16.804 1.00 88.75 264 VAL A O 1
ATOM 2083 N N . LYS A 1 265 ? 3.404 3.080 17.743 1.00 87.88 265 LYS A N 1
ATOM 2084 C CA . LYS A 1 265 ? 3.458 3.546 19.132 1.00 87.88 265 LYS A CA 1
ATOM 2085 C C . LYS A 1 265 ? 4.878 3.338 19.687 1.00 87.88 265 LYS A C 1
ATOM 2087 O O . LYS A 1 265 ? 5.295 2.188 19.819 1.00 87.88 265 LYS A O 1
ATOM 2092 N N . PRO A 1 266 ? 5.632 4.397 20.041 1.00 91.44 266 PRO A N 1
ATOM 2093 C CA . PRO A 1 266 ? 7.051 4.259 20.375 1.00 91.44 266 PRO A CA 1
ATOM 2094 C C . PRO A 1 266 ? 7.303 3.686 21.778 1.00 91.44 266 PRO A C 1
ATOM 2096 O O . PRO A 1 266 ? 8.345 3.080 21.998 1.00 91.44 266 PRO A O 1
ATOM 2099 N N . CYS A 1 267 ? 6.371 3.847 22.721 1.00 89.44 267 CYS A N 1
ATOM 2100 C CA . CYS A 1 267 ? 6.444 3.283 24.072 1.00 89.44 267 CYS A CA 1
ATOM 2101 C C . CYS A 1 267 ? 5.040 2.992 24.623 1.00 89.44 267 CYS A C 1
ATOM 2103 O O . CYS A 1 267 ? 4.089 3.727 24.333 1.00 89.44 267 CYS A O 1
ATOM 2105 N N . ALA A 1 268 ? 4.887 1.954 25.449 1.00 84.88 268 ALA A N 1
ATOM 2106 C CA . ALA A 1 268 ? 3.609 1.537 26.023 1.00 84.88 268 ALA A CA 1
ATOM 2107 C C . ALA A 1 268 ? 2.944 2.656 26.845 1.00 84.88 268 ALA A C 1
ATOM 2109 O O . ALA A 1 268 ? 1.723 2.826 26.784 1.00 84.88 268 ALA A O 1
ATOM 2110 N N . ALA A 1 269 ? 3.757 3.455 27.544 1.00 88.19 269 ALA A N 1
ATOM 2111 C CA . ALA A 1 269 ? 3.330 4.556 28.406 1.00 88.19 269 ALA A CA 1
ATOM 2112 C C . ALA A 1 269 ? 2.931 5.855 27.668 1.00 88.19 269 ALA A C 1
ATOM 2114 O O . ALA A 1 269 ? 2.608 6.837 28.336 1.00 88.19 269 ALA A O 1
ATOM 2115 N N . SER A 1 270 ? 2.974 5.890 26.328 1.00 88.38 270 SER A N 1
ATOM 2116 C CA . SER A 1 270 ? 2.605 7.055 25.498 1.00 88.38 270 SER A CA 1
ATOM 2117 C C . SER A 1 270 ? 3.326 8.366 25.876 1.00 88.38 270 SER A C 1
ATOM 2119 O O . SER A 1 270 ? 2.743 9.448 25.817 1.00 88.38 270 SER A O 1
ATOM 2121 N N . LYS A 1 271 ? 4.601 8.286 26.280 1.00 91.75 271 LYS A N 1
ATOM 2122 C CA . LYS A 1 271 ? 5.421 9.447 26.662 1.00 91.75 271 LYS A CA 1
ATOM 2123 C C . LYS A 1 271 ? 6.239 9.978 25.474 1.00 91.75 271 LYS A C 1
ATOM 2125 O O . LYS A 1 271 ? 6.828 9.177 24.746 1.00 91.75 271 LYS A O 1
ATOM 2130 N N . PRO A 1 272 ? 6.357 11.308 25.293 1.00 91.44 272 PRO A N 1
ATOM 2131 C CA . PRO A 1 272 ? 7.242 11.877 24.281 1.00 91.44 272 PRO A CA 1
ATOM 2132 C C . PRO A 1 272 ? 8.709 11.529 24.578 1.00 91.44 272 PRO A C 1
ATOM 2134 O O . PRO A 1 272 ? 9.101 11.398 25.738 1.00 91.44 272 PRO A O 1
ATOM 2137 N N . LYS A 1 273 ? 9.523 11.400 23.521 1.00 91.06 273 LYS A N 1
ATOM 2138 C CA . LYS A 1 273 ? 10.964 11.066 23.586 1.00 91.06 273 LYS A CA 1
ATOM 2139 C C . LYS A 1 273 ? 11.295 9.753 24.331 1.00 91.06 273 LYS A C 1
ATOM 2141 O O . LYS A 1 273 ? 12.418 9.577 24.792 1.00 91.06 273 LYS A O 1
ATOM 2146 N N . SER A 1 274 ? 10.344 8.821 24.432 1.00 93.44 274 SER A N 1
ATOM 2147 C CA . SER A 1 274 ? 10.536 7.488 25.020 1.00 93.44 274 SER A CA 1
ATOM 2148 C C . SER A 1 274 ? 10.317 6.402 23.962 1.00 93.44 274 SER A C 1
ATOM 2150 O O . SER A 1 274 ? 9.343 6.466 23.212 1.00 93.44 274 SER A O 1
ATOM 2152 N N . PHE A 1 275 ? 11.239 5.437 23.885 1.00 94.56 275 PHE A N 1
ATOM 2153 C CA . PHE A 1 275 ? 11.311 4.428 22.825 1.00 94.56 275 PHE A CA 1
ATOM 2154 C C . PHE A 1 275 ? 11.585 3.033 23.405 1.00 94.56 275 PHE A C 1
ATOM 2156 O O . PHE A 1 275 ? 12.597 2.810 24.070 1.00 94.56 275 PHE A O 1
ATOM 2163 N N . GLU A 1 276 ? 10.692 2.087 23.133 1.00 93.38 276 GLU A N 1
ATOM 2164 C CA . GLU A 1 276 ? 10.739 0.697 23.582 1.00 93.38 276 GLU A CA 1
ATOM 2165 C C . GLU A 1 276 ? 11.005 -0.203 22.367 1.00 93.38 276 GLU A C 1
ATOM 2167 O O . GLU A 1 276 ? 10.087 -0.646 21.678 1.00 93.38 276 GLU A O 1
ATOM 2172 N N . ALA A 1 277 ? 12.286 -0.467 22.087 1.00 93.50 277 ALA A N 1
ATOM 2173 C CA . ALA A 1 277 ? 12.714 -1.152 20.864 1.00 93.50 277 ALA A CA 1
ATOM 2174 C C . ALA A 1 277 ? 11.997 -2.494 20.563 1.00 93.50 277 ALA A C 1
ATOM 2176 O O . ALA A 1 277 ? 11.676 -2.708 19.394 1.00 93.50 277 ALA A O 1
ATOM 2177 N N . PRO A 1 278 ? 11.688 -3.377 21.542 1.00 88.88 278 PRO A N 1
ATOM 2178 C CA . PRO A 1 278 ? 10.921 -4.598 21.275 1.00 88.88 278 PRO A CA 1
ATOM 2179 C C . PRO A 1 278 ? 9.492 -4.302 20.798 1.00 88.88 278 PRO A C 1
ATOM 2181 O O . PRO A 1 278 ? 9.081 -4.807 19.760 1.00 88.88 278 PRO A O 1
ATOM 2184 N N . LEU A 1 279 ? 8.778 -3.406 21.492 1.00 83.38 279 LEU A N 1
ATOM 2185 C CA . LEU A 1 279 ? 7.411 -2.997 21.150 1.00 83.38 279 LEU A CA 1
ATOM 2186 C C . LEU A 1 279 ? 7.336 -2.400 19.736 1.00 83.38 279 LEU A C 1
ATOM 2188 O O . LEU A 1 279 ? 6.386 -2.653 18.997 1.00 83.38 279 LEU A O 1
ATOM 2192 N N . VAL A 1 280 ? 8.335 -1.606 19.348 1.00 89.88 280 VAL A N 1
ATOM 2193 C CA . VAL A 1 280 ? 8.429 -1.023 18.001 1.00 89.88 280 VAL A CA 1
ATOM 2194 C C . VAL A 1 280 ? 8.758 -2.084 16.948 1.00 89.88 280 VAL A C 1
ATOM 2196 O O . VAL A 1 280 ? 8.122 -2.111 15.897 1.00 89.88 280 VAL A O 1
ATOM 2199 N N . LEU A 1 281 ? 9.704 -2.985 17.224 1.00 86.81 281 LEU A N 1
ATOM 2200 C CA . LEU A 1 281 ? 10.077 -4.064 16.306 1.00 86.81 281 LEU A CA 1
ATOM 2201 C C . LEU A 1 281 ? 8.910 -5.026 16.040 1.00 86.81 281 LEU A C 1
ATOM 2203 O O . LEU A 1 281 ? 8.697 -5.428 14.896 1.00 86.81 281 LEU A O 1
ATOM 2207 N N . ASP A 1 282 ? 8.139 -5.362 17.072 1.00 79.38 282 ASP A N 1
ATOM 2208 C CA . ASP A 1 282 ? 6.977 -6.238 16.935 1.00 79.38 282 ASP A CA 1
ATOM 2209 C C . ASP A 1 282 ? 5.841 -5.547 16.170 1.00 79.38 282 ASP A C 1
ATOM 2211 O O . ASP A 1 282 ? 5.281 -6.151 15.261 1.00 79.38 282 ASP A O 1
ATOM 2215 N N . GLN A 1 283 ? 5.586 -4.250 16.388 1.00 82.88 283 GLN A N 1
ATOM 2216 C CA . GLN A 1 283 ? 4.664 -3.484 15.532 1.00 82.88 283 GLN A CA 1
ATOM 2217 C C . GLN A 1 283 ? 5.096 -3.451 14.058 1.00 82.88 283 GLN A C 1
ATOM 2219 O O . GLN A 1 283 ? 4.249 -3.583 13.181 1.00 82.88 283 GLN A O 1
ATOM 2224 N N . LEU A 1 284 ? 6.392 -3.307 13.757 1.00 86.25 284 LEU A N 1
ATOM 2225 C CA . LEU A 1 284 ? 6.886 -3.280 12.371 1.00 86.25 284 LEU A CA 1
ATOM 2226 C C . LEU A 1 284 ? 6.695 -4.624 11.646 1.00 86.25 284 LEU A C 1
ATOM 2228 O O . LEU A 1 284 ? 6.402 -4.629 10.448 1.00 86.25 284 LEU A O 1
ATOM 2232 N N . ARG A 1 285 ? 6.798 -5.747 12.373 1.00 77.75 285 ARG A N 1
ATOM 2233 C CA . ARG A 1 285 ? 6.424 -7.092 11.894 1.00 77.75 285 ARG A CA 1
ATOM 2234 C C . ARG A 1 285 ? 4.909 -7.194 11.693 1.00 77.75 285 ARG A C 1
ATOM 2236 O O . ARG A 1 285 ? 4.444 -7.490 10.597 1.00 77.75 285 ARG A O 1
ATOM 2243 N N . CYS A 1 286 ? 4.129 -6.847 12.717 1.00 72.31 286 CYS A N 1
ATOM 2244 C CA . CYS A 1 286 ? 2.664 -6.865 12.687 1.00 72.31 286 CYS A CA 1
ATOM 2245 C C . CYS A 1 286 ? 2.045 -5.896 11.658 1.00 72.31 286 CYS A C 1
ATOM 2247 O O . CYS A 1 286 ? 0.877 -6.041 11.309 1.00 72.31 286 CYS A O 1
ATOM 2249 N N . ALA A 1 287 ? 2.800 -4.925 11.140 1.00 76.62 287 ALA A N 1
ATOM 2250 C CA . ALA A 1 287 ? 2.382 -4.011 10.075 1.00 76.62 287 ALA A CA 1
ATOM 2251 C C . ALA A 1 287 ? 2.872 -4.420 8.666 1.00 76.62 287 ALA A C 1
ATOM 2253 O O . ALA A 1 287 ? 2.584 -3.710 7.696 1.00 76.62 287 ALA A O 1
ATOM 2254 N N . GLY A 1 288 ? 3.615 -5.528 8.535 1.00 74.44 288 GLY A N 1
ATOM 2255 C CA . GLY A 1 288 ? 4.153 -6.021 7.260 1.00 74.44 288 GLY A CA 1
ATOM 2256 C C . GLY A 1 288 ? 5.268 -5.156 6.656 1.00 74.44 288 GLY A C 1
ATOM 2257 O O . GLY A 1 288 ? 5.505 -5.200 5.447 1.00 74.44 288 GLY A O 1
ATOM 2258 N N . VAL A 1 289 ? 5.906 -4.301 7.466 1.00 82.00 289 VAL A N 1
ATOM 2259 C CA . VAL A 1 289 ? 6.870 -3.290 6.993 1.00 82.00 289 VAL A CA 1
ATOM 2260 C C . VAL A 1 289 ? 8.229 -3.918 6.687 1.00 82.00 289 VAL A C 1
ATOM 2262 O O . VAL A 1 289 ? 8.905 -3.494 5.752 1.00 82.00 289 VAL A O 1
ATOM 2265 N N . VAL A 1 290 ? 8.625 -4.953 7.434 1.00 80.25 290 VAL A N 1
ATOM 2266 C CA . VAL A 1 290 ? 9.892 -5.674 7.215 1.00 80.25 290 VAL A CA 1
ATOM 2267 C C . VAL A 1 290 ? 9.876 -6.378 5.854 1.00 80.25 290 VAL A C 1
ATOM 2269 O O . VAL A 1 290 ? 10.844 -6.318 5.095 1.00 80.25 290 VAL A O 1
ATOM 2272 N N . GLU A 1 291 ? 8.739 -6.977 5.516 1.00 74.00 291 GLU A N 1
ATOM 2273 C CA . GLU A 1 291 ? 8.469 -7.655 4.255 1.00 74.00 291 GLU A CA 1
ATOM 2274 C C . GLU A 1 291 ? 8.471 -6.635 3.113 1.00 74.00 291 GLU A C 1
ATOM 2276 O O . GLU A 1 291 ? 9.195 -6.819 2.138 1.00 74.00 291 GLU A O 1
ATOM 2281 N N . ALA A 1 292 ? 7.755 -5.515 3.268 1.00 77.44 292 ALA A N 1
ATOM 2282 C CA . ALA A 1 292 ? 7.731 -4.426 2.291 1.00 77.44 292 ALA A CA 1
ATOM 2283 C C . ALA A 1 292 ? 9.134 -3.881 1.968 1.00 77.44 292 ALA A C 1
ATOM 2285 O O . ALA A 1 292 ? 9.491 -3.736 0.798 1.00 77.44 292 ALA A O 1
ATOM 2286 N N . VAL A 1 293 ? 9.961 -3.634 2.990 1.00 80.88 293 VAL A N 1
ATOM 2287 C CA . VAL A 1 293 ? 11.356 -3.200 2.804 1.00 80.88 293 VAL A CA 1
ATOM 2288 C C . VAL A 1 293 ? 12.156 -4.253 2.035 1.00 80.88 293 VAL A C 1
ATOM 2290 O O . VAL A 1 293 ? 12.893 -3.897 1.117 1.00 80.88 293 VAL A O 1
ATOM 2293 N N . ARG A 1 294 ? 11.970 -5.547 2.331 1.00 77.94 294 ARG A N 1
ATOM 2294 C CA . ARG A 1 294 ? 12.636 -6.646 1.612 1.00 77.94 294 ARG A CA 1
ATOM 2295 C C . ARG A 1 294 ? 12.316 -6.629 0.114 1.00 77.94 294 ARG A C 1
ATOM 2297 O O . ARG A 1 294 ? 13.237 -6.722 -0.699 1.00 77.94 294 ARG A O 1
ATOM 2304 N N . VAL A 1 295 ? 11.044 -6.439 -0.249 1.00 74.62 295 VAL A N 1
ATOM 2305 C CA . VAL A 1 295 ? 10.614 -6.278 -1.651 1.00 74.62 295 VAL A CA 1
ATOM 2306 C C . VAL A 1 295 ? 11.306 -5.078 -2.289 1.00 74.62 295 VAL A C 1
ATOM 2308 O O . VAL A 1 295 ? 11.939 -5.217 -3.332 1.00 74.62 295 VAL A O 1
ATOM 2311 N N . MET A 1 296 ? 11.273 -3.919 -1.629 1.00 75.94 296 MET A N 1
ATOM 2312 C CA . MET A 1 296 ? 11.851 -2.677 -2.155 1.00 75.94 296 MET A CA 1
ATOM 2313 C C . MET A 1 296 ? 13.386 -2.715 -2.275 1.00 75.94 296 MET A C 1
ATOM 2315 O O . MET A 1 296 ? 13.944 -1.982 -3.089 1.00 75.94 296 MET A O 1
ATOM 2319 N N . THR A 1 297 ? 14.083 -3.586 -1.530 1.00 77.06 297 THR A N 1
ATOM 2320 C CA . THR A 1 297 ? 15.526 -3.837 -1.730 1.00 77.06 297 THR A CA 1
ATOM 2321 C C . THR A 1 297 ? 15.838 -4.745 -2.926 1.00 77.06 297 THR A C 1
ATOM 2323 O O . THR A 1 297 ? 16.888 -4.595 -3.555 1.00 77.06 297 THR A O 1
ATOM 2326 N N . GLU A 1 298 ? 14.939 -5.663 -3.290 1.00 74.50 298 GLU A N 1
ATOM 2327 C CA . GLU A 1 298 ? 15.086 -6.541 -4.463 1.00 74.50 298 GLU A CA 1
ATOM 2328 C C . GLU A 1 298 ? 14.580 -5.875 -5.758 1.00 74.50 298 GLU A C 1
ATOM 2330 O O . GLU A 1 298 ? 15.166 -6.084 -6.820 1.00 74.50 298 GLU A O 1
ATOM 2335 N N . ALA A 1 299 ? 13.600 -4.976 -5.654 1.00 78.12 299 ALA A N 1
ATOM 2336 C CA . ALA A 1 299 ? 13.104 -4.110 -6.723 1.00 78.12 299 ALA A CA 1
ATOM 2337 C C . ALA A 1 299 ? 14.013 -2.883 -6.990 1.00 78.12 299 ALA A C 1
ATOM 2339 O O . ALA A 1 299 ? 15.113 -2.770 -6.438 1.00 78.12 299 ALA A O 1
ATOM 2340 N N . PHE A 1 300 ? 13.561 -1.950 -7.834 1.00 85.56 300 PHE A N 1
ATOM 2341 C CA . PHE A 1 300 ? 14.236 -0.677 -8.122 1.00 85.56 300 PHE A CA 1
ATOM 2342 C C . PHE A 1 300 ? 13.315 0.501 -7.732 1.00 85.56 300 PHE A C 1
ATOM 2344 O O . PHE A 1 300 ? 12.473 0.921 -8.533 1.00 85.56 300 PHE A O 1
ATOM 2351 N N . PRO A 1 301 ? 13.403 1.014 -6.490 1.00 81.12 301 PRO A N 1
ATOM 2352 C CA . PRO A 1 301 ? 12.448 1.994 -5.966 1.00 81.12 301 PRO A CA 1
ATOM 2353 C C . PRO A 1 301 ? 12.659 3.414 -6.510 1.00 81.12 301 PRO A C 1
ATOM 2355 O O . PRO A 1 301 ? 11.700 4.177 -6.605 1.00 81.12 301 PRO A O 1
ATOM 2358 N N . THR A 1 302 ? 13.883 3.778 -6.903 1.00 86.75 302 THR A N 1
ATOM 2359 C CA . THR A 1 302 ? 14.181 5.084 -7.504 1.00 86.75 302 THR A CA 1
ATOM 2360 C C . THR A 1 302 ? 14.045 4.976 -9.023 1.00 86.75 302 THR A C 1
ATOM 2362 O O . THR A 1 302 ? 14.702 4.149 -9.651 1.00 86.75 302 THR A O 1
ATOM 2365 N N . ARG A 1 303 ? 13.161 5.785 -9.622 1.00 89.25 303 ARG A N 1
ATOM 2366 C CA . ARG A 1 303 ? 12.780 5.696 -11.044 1.00 89.25 303 ARG A CA 1
ATOM 2367 C C . ARG A 1 303 ? 12.705 7.094 -11.630 1.00 89.25 303 ARG A C 1
ATOM 2369 O O . ARG A 1 303 ? 11.890 7.895 -11.180 1.00 89.25 303 ARG A O 1
ATOM 2376 N N . ILE A 1 304 ? 13.545 7.391 -12.615 1.00 89.94 304 ILE A N 1
ATOM 2377 C CA . ILE A 1 304 ? 13.699 8.748 -13.151 1.00 89.94 304 ILE A CA 1
ATOM 2378 C C . ILE A 1 304 ? 13.552 8.691 -14.679 1.00 89.94 304 ILE A C 1
ATOM 2380 O O . ILE A 1 304 ? 14.281 7.926 -15.311 1.00 89.94 304 ILE A O 1
ATOM 2384 N N . PRO A 1 305 ? 12.625 9.449 -15.301 1.00 92.00 305 PRO A N 1
ATOM 2385 C CA . PRO A 1 305 ? 12.501 9.495 -16.758 1.00 92.00 305 PRO A CA 1
ATOM 2386 C C . PRO A 1 305 ? 13.802 9.951 -17.417 1.00 92.00 305 PRO A C 1
ATOM 2388 O O . PRO A 1 305 ? 14.438 10.894 -16.940 1.00 92.00 305 PRO A O 1
ATOM 2391 N N . TYR A 1 306 ? 14.183 9.320 -18.530 1.00 88.19 306 TYR A N 1
ATOM 2392 C CA . TYR A 1 306 ? 15.433 9.664 -19.215 1.00 88.19 306 TYR A CA 1
ATOM 2393 C C . TYR A 1 306 ? 15.470 11.131 -19.661 1.00 88.19 306 TYR A C 1
ATOM 2395 O O . TYR A 1 306 ? 16.525 11.752 -19.616 1.00 88.19 306 TYR A O 1
ATOM 2403 N N . GLU A 1 307 ? 14.322 11.706 -20.026 1.00 86.50 307 GLU A N 1
ATOM 2404 C CA . GLU A 1 307 ? 14.175 13.120 -20.399 1.00 86.50 307 GLU A CA 1
ATOM 2405 C C . GLU A 1 307 ? 14.546 14.081 -19.258 1.00 86.50 307 GLU A C 1
ATOM 2407 O O . GLU A 1 307 ? 15.156 15.116 -19.509 1.00 86.50 307 GLU A O 1
ATOM 2412 N N . VAL A 1 308 ? 14.251 13.723 -18.000 1.00 88.81 308 VAL A N 1
ATOM 2413 C CA . VAL A 1 308 ? 14.572 14.547 -16.819 1.00 88.81 308 VAL A CA 1
ATOM 2414 C C . VAL A 1 308 ? 16.079 14.554 -16.555 1.00 88.81 308 VAL A C 1
ATOM 2416 O O . VAL A 1 308 ? 16.648 15.600 -16.250 1.00 88.81 308 VAL A O 1
ATOM 2419 N N . ILE A 1 309 ? 16.744 13.406 -16.716 1.00 86.06 309 ILE A N 1
ATOM 2420 C CA . ILE A 1 309 ? 18.206 13.313 -16.596 1.00 86.06 309 ILE A CA 1
ATOM 2421 C C . ILE A 1 309 ? 18.868 14.016 -17.791 1.00 86.06 309 ILE A C 1
ATOM 2423 O O . ILE A 1 309 ? 19.721 14.878 -17.612 1.00 86.06 309 ILE A O 1
ATOM 2427 N N . HIS A 1 310 ? 18.457 13.702 -19.017 1.00 84.56 310 HIS A N 1
ATOM 2428 C CA . HIS A 1 310 ? 19.038 14.282 -20.225 1.00 84.56 310 HIS A CA 1
ATOM 2429 C C . HIS A 1 310 ? 18.878 15.809 -20.263 1.00 84.56 310 HIS A C 1
ATOM 2431 O O . HIS A 1 310 ? 19.864 16.517 -20.436 1.00 84.56 310 HIS A O 1
ATOM 2437 N N . GLY A 1 311 ? 17.673 16.331 -20.010 1.00 82.50 311 GLY A N 1
ATOM 2438 C CA . GLY A 1 311 ? 17.412 17.772 -19.991 1.00 82.50 311 GLY A CA 1
ATOM 2439 C C . GLY A 1 311 ? 18.189 18.533 -18.911 1.00 82.50 311 GLY A C 1
ATOM 2440 O O . GLY A 1 311 ? 18.599 19.664 -19.153 1.00 82.50 311 GLY A O 1
ATOM 2441 N N . ARG A 1 312 ? 18.441 17.915 -17.746 1.00 84.12 312 ARG A N 1
ATOM 2442 C CA . ARG A 1 312 ? 19.214 18.533 -16.654 1.00 84.12 312 ARG A CA 1
ATOM 2443 C C . ARG A 1 312 ? 20.728 18.451 -16.858 1.00 84.12 312 ARG A C 1
ATOM 2445 O O . ARG A 1 312 ? 21.427 19.399 -16.520 1.00 84.12 312 ARG A O 1
ATOM 2452 N N . TYR A 1 313 ? 21.238 17.328 -17.368 1.00 79.19 313 TYR A N 1
ATOM 2453 C CA . TYR A 1 313 ? 22.673 17.025 -17.332 1.00 79.19 313 TYR A CA 1
ATOM 2454 C C . TYR A 1 313 ? 23.365 17.033 -18.697 1.00 79.19 313 TYR A C 1
ATOM 2456 O O . TYR A 1 313 ? 24.548 17.357 -18.749 1.00 79.19 313 TYR A O 1
ATOM 2464 N N . ALA A 1 314 ? 22.686 16.731 -19.809 1.00 78.31 314 ALA A N 1
ATOM 2465 C CA . ALA A 1 314 ? 23.336 16.727 -21.125 1.00 78.31 314 ALA A CA 1
ATOM 2466 C C . ALA A 1 314 ? 23.933 18.096 -21.528 1.00 78.31 314 ALA A C 1
ATOM 2468 O O . ALA A 1 314 ? 25.057 18.098 -22.034 1.00 78.31 314 ALA A O 1
ATOM 2469 N N . PRO A 1 315 ? 23.303 19.257 -21.226 1.00 77.50 315 PRO A N 1
ATOM 2470 C CA . PRO A 1 315 ? 23.914 20.570 -21.467 1.00 77.50 315 PRO A CA 1
ATOM 2471 C C . PRO A 1 315 ? 25.237 20.800 -20.719 1.00 77.50 315 PRO A C 1
ATOM 2473 O O . PRO A 1 315 ? 26.069 21.579 -21.176 1.00 77.50 315 PRO A O 1
ATOM 2476 N N . LEU A 1 316 ? 25.448 20.117 -19.587 1.00 74.56 316 LEU A N 1
ATOM 2477 C CA . LEU A 1 316 ? 26.646 20.250 -18.752 1.00 74.56 316 LEU A CA 1
ATOM 2478 C C . LEU A 1 316 ? 27.809 19.367 -19.235 1.00 74.56 316 LEU A C 1
ATOM 2480 O O . LEU A 1 316 ? 28.958 19.633 -18.900 1.00 74.56 316 LEU A O 1
ATOM 2484 N N . MET A 1 317 ? 27.539 18.322 -20.025 1.00 71.31 317 MET A N 1
ATOM 2485 C CA . MET A 1 317 ? 28.537 17.305 -20.399 1.00 71.31 317 MET A CA 1
ATOM 2486 C C . MET A 1 317 ? 29.267 17.591 -21.723 1.00 71.31 317 MET A C 1
ATOM 2488 O O . MET A 1 317 ? 30.057 16.771 -22.186 1.00 71.31 317 MET A O 1
ATOM 2492 N N . GLY A 1 318 ? 29.043 18.761 -22.324 1.00 70.88 318 GLY A N 1
ATOM 2493 C CA . GLY A 1 318 ? 29.779 19.224 -23.500 1.00 70.88 318 GLY A CA 1
ATOM 2494 C C . GLY A 1 318 ? 29.480 18.462 -24.799 1.00 70.88 318 GLY A C 1
ATOM 2495 O O . GLY A 1 318 ? 28.915 17.366 -24.828 1.00 70.88 318 GLY A O 1
ATOM 2496 N N . GLN A 1 319 ? 29.873 19.073 -25.918 1.00 71.19 319 GLN A N 1
ATOM 2497 C CA . GLN A 1 319 ? 29.491 18.598 -27.250 1.00 71.19 319 GLN A CA 1
ATOM 2498 C C . GLN A 1 319 ? 30.074 17.211 -27.588 1.00 71.19 319 GLN A C 1
ATOM 2500 O O . GLN A 1 319 ? 29.406 16.420 -28.246 1.00 71.19 319 GLN A O 1
ATOM 2505 N N . GLU A 1 320 ? 31.258 16.858 -27.072 1.00 70.88 320 GLU A N 1
ATOM 2506 C CA . GLU A 1 320 ? 31.879 15.542 -27.303 1.00 70.88 320 GLU A CA 1
ATOM 2507 C C . GLU A 1 320 ? 31.061 14.371 -26.730 1.00 70.88 320 GLU A C 1
ATOM 2509 O O . GLU A 1 320 ? 31.045 13.285 -27.316 1.00 70.88 320 GLU A O 1
ATOM 2514 N N . VAL A 1 321 ? 30.364 14.567 -25.601 1.00 70.44 321 VAL A N 1
ATOM 2515 C CA . VAL A 1 321 ? 29.487 13.538 -25.016 1.00 70.44 321 VAL A CA 1
ATOM 2516 C C . VAL A 1 321 ? 28.195 13.433 -25.815 1.00 70.44 321 VAL A C 1
ATOM 2518 O O . VAL A 1 321 ? 27.799 12.319 -26.145 1.00 70.44 321 VAL A O 1
ATOM 2521 N N . LEU A 1 322 ? 27.596 14.566 -26.195 1.00 71.12 322 LEU A N 1
ATOM 2522 C CA . LEU A 1 322 ? 26.403 14.624 -27.048 1.00 71.12 322 LEU A CA 1
ATOM 2523 C C . LEU A 1 322 ? 26.641 13.965 -28.417 1.00 71.12 322 LEU A C 1
ATOM 2525 O O . LEU A 1 322 ? 25.852 13.125 -28.836 1.00 71.12 322 LEU A O 1
ATOM 2529 N N . GLU A 1 323 ? 27.768 14.232 -29.082 1.00 72.56 323 GLU A N 1
ATOM 2530 C CA . GLU A 1 323 ? 28.165 13.529 -30.315 1.00 72.56 323 GLU A CA 1
ATOM 2531 C C . GLU A 1 323 ? 28.472 12.038 -30.067 1.00 72.56 323 GLU A C 1
ATOM 2533 O O . GLU A 1 323 ? 28.268 11.185 -30.937 1.00 72.56 323 GLU A O 1
ATOM 2538 N N . SER A 1 324 ? 28.919 11.689 -28.856 1.00 67.62 324 SER A N 1
ATOM 2539 C CA . SER A 1 324 ? 29.175 10.305 -28.451 1.00 67.62 324 SER A CA 1
ATOM 2540 C C . SER A 1 324 ? 27.914 9.523 -28.067 1.00 67.62 324 SER A C 1
ATOM 2542 O O . SER A 1 324 ? 27.940 8.296 -28.182 1.00 67.62 324 SER A O 1
ATOM 2544 N N . THR A 1 325 ? 26.813 10.152 -27.652 1.00 68.56 325 THR A N 1
ATOM 2545 C CA . THR A 1 325 ? 25.536 9.471 -27.347 1.00 68.56 325 THR A CA 1
ATOM 2546 C C . THR A 1 325 ? 24.520 9.596 -28.477 1.00 68.56 325 THR A C 1
ATOM 2548 O O . THR A 1 325 ? 23.752 8.664 -28.695 1.00 68.56 325 THR A O 1
ATOM 2551 N N . GLY A 1 326 ? 24.550 10.702 -29.222 1.00 67.06 326 GLY A N 1
ATOM 2552 C CA . GLY A 1 326 ? 23.433 11.173 -30.040 1.00 67.06 326 GLY A CA 1
ATOM 2553 C C . GLY A 1 326 ? 22.269 11.674 -29.177 1.00 67.06 326 GLY A C 1
ATOM 2554 O O . GLY A 1 326 ? 22.346 11.652 -27.944 1.00 67.06 326 GLY A O 1
ATOM 2555 N N . ASP A 1 327 ? 21.167 12.045 -29.835 1.00 65.50 327 ASP A N 1
ATOM 2556 C CA . ASP A 1 327 ? 19.877 12.397 -29.218 1.00 65.50 327 ASP A CA 1
ATOM 2557 C C . ASP A 1 327 ? 19.143 11.157 -28.649 1.00 65.50 327 ASP A C 1
ATOM 2559 O O . ASP A 1 327 ? 17.953 10.942 -28.883 1.00 65.50 327 ASP A O 1
ATOM 2563 N N . GLU A 1 328 ? 19.856 10.293 -27.920 1.00 74.12 328 GLU A N 1
ATOM 2564 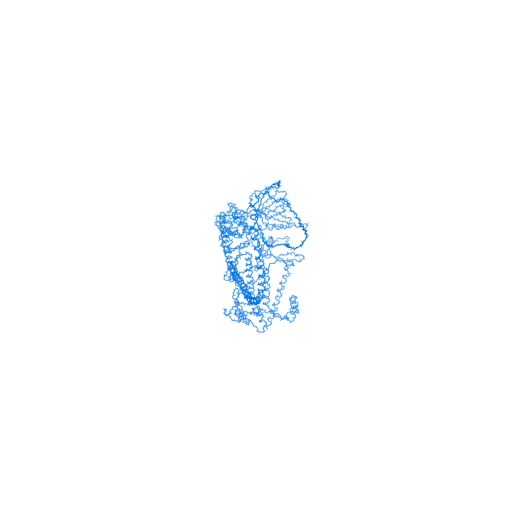C CA . GLU A 1 328 ? 19.328 9.080 -27.287 1.00 74.12 328 GLU A CA 1
ATOM 2565 C C . GLU A 1 328 ? 19.457 9.189 -25.751 1.00 74.12 328 GLU A C 1
ATOM 2567 O O . GLU A 1 328 ? 20.446 8.725 -25.168 1.00 74.12 328 GLU A O 1
ATOM 2572 N N . PRO A 1 329 ? 18.457 9.776 -25.054 1.00 78.81 329 PRO A N 1
ATOM 2573 C CA . PRO A 1 329 ? 18.480 9.984 -23.604 1.00 78.81 329 PRO A CA 1
ATOM 2574 C C . PRO A 1 329 ? 18.821 8.736 -22.778 1.00 78.81 329 PRO A C 1
ATOM 2576 O O . PRO A 1 329 ? 19.518 8.838 -21.769 1.00 78.81 329 PRO A O 1
ATOM 2579 N N . ALA A 1 330 ? 18.389 7.548 -23.213 1.00 79.00 330 ALA A N 1
ATOM 2580 C CA . ALA A 1 330 ? 18.710 6.282 -22.553 1.00 79.00 330 ALA A CA 1
ATOM 2581 C C . ALA A 1 330 ? 20.213 5.942 -22.618 1.00 79.00 330 ALA A C 1
ATOM 2583 O O . ALA A 1 330 ? 20.797 5.522 -21.616 1.00 79.00 330 ALA A O 1
ATOM 2584 N N . ALA A 1 331 ? 20.856 6.166 -23.770 1.00 76.50 331 ALA A N 1
ATOM 2585 C CA . ALA A 1 331 ? 22.290 5.945 -23.955 1.00 76.50 331 ALA A CA 1
ATOM 2586 C C . ALA A 1 331 ? 23.128 6.959 -23.160 1.00 76.50 331 ALA A C 1
ATOM 2588 O O . ALA A 1 331 ? 24.161 6.593 -22.600 1.00 76.50 331 ALA A O 1
ATOM 2589 N N . PHE A 1 332 ? 22.655 8.204 -23.044 1.00 81.25 332 PHE A N 1
ATOM 2590 C CA . PHE A 1 332 ? 23.244 9.204 -22.151 1.00 81.25 332 PHE A CA 1
ATOM 2591 C C . PHE A 1 332 ? 23.155 8.783 -20.674 1.00 81.25 332 PHE A C 1
ATOM 2593 O O . PHE A 1 332 ? 24.161 8.790 -19.968 1.00 81.25 332 PHE A O 1
ATOM 2600 N N . CYS A 1 333 ? 21.989 8.329 -20.208 1.00 84.69 333 CYS A N 1
ATOM 2601 C CA . CYS A 1 333 ? 21.820 7.888 -18.819 1.00 84.69 333 CYS A CA 1
ATOM 2602 C C . CYS A 1 333 ? 22.677 6.655 -18.477 1.00 84.69 333 CYS A C 1
ATOM 2604 O O . CYS A 1 333 ? 23.250 6.583 -17.390 1.00 84.69 333 CYS A O 1
ATOM 2606 N N . GLU A 1 334 ? 22.818 5.707 -19.410 1.00 81.12 334 GLU A N 1
ATOM 2607 C CA . GLU A 1 334 ? 23.742 4.575 -19.267 1.00 81.12 334 GLU A CA 1
ATOM 2608 C C . GLU A 1 334 ? 25.209 5.028 -19.217 1.00 81.12 334 GLU A C 1
ATOM 2610 O O . GLU A 1 334 ? 25.977 4.539 -18.388 1.00 81.12 334 GLU A O 1
ATOM 2615 N N . ALA A 1 335 ? 25.605 5.962 -20.088 1.00 77.81 335 ALA A N 1
ATOM 2616 C CA . ALA A 1 335 ? 26.960 6.502 -20.129 1.00 77.81 335 ALA A CA 1
ATOM 2617 C C . ALA A 1 335 ? 27.366 7.139 -18.795 1.00 77.81 335 ALA A C 1
ATOM 2619 O O . ALA A 1 335 ? 28.454 6.861 -18.289 1.00 77.81 335 ALA A O 1
ATOM 2620 N N . VAL A 1 336 ? 26.467 7.937 -18.213 1.00 80.19 336 VAL A N 1
ATOM 2621 C CA . VAL A 1 336 ? 26.638 8.552 -16.893 1.00 80.19 336 VAL A CA 1
ATOM 2622 C C . VAL A 1 336 ? 26.787 7.488 -15.805 1.00 80.19 336 VAL A C 1
ATOM 2624 O O . VAL A 1 336 ? 27.783 7.503 -15.084 1.00 80.19 336 VAL A O 1
ATOM 2627 N N . ALA A 1 337 ? 25.862 6.526 -15.713 1.00 82.94 337 ALA A N 1
ATOM 2628 C CA . ALA A 1 337 ? 25.925 5.469 -14.698 1.00 82.94 337 ALA A CA 1
ATOM 2629 C C . ALA A 1 337 ? 27.237 4.657 -14.777 1.00 82.94 337 ALA A C 1
ATOM 2631 O O . ALA A 1 337 ? 27.839 4.337 -13.752 1.00 82.94 337 ALA A O 1
ATOM 2632 N N . LEU A 1 338 ? 27.731 4.383 -15.992 1.00 76.56 338 LEU A N 1
ATOM 2633 C CA . LEU A 1 338 ? 29.015 3.712 -16.214 1.00 76.56 338 LEU A CA 1
ATOM 2634 C C . LEU A 1 338 ? 30.236 4.602 -15.924 1.00 76.56 338 LEU A C 1
ATOM 2636 O O . LEU A 1 338 ? 31.299 4.074 -15.593 1.00 76.56 338 LEU A O 1
ATOM 2640 N N . ALA A 1 339 ? 30.135 5.926 -16.052 1.00 74.12 339 ALA A N 1
ATOM 2641 C CA . ALA A 1 339 ? 31.227 6.846 -15.729 1.00 74.12 339 ALA A CA 1
ATOM 2642 C C . ALA A 1 339 ? 31.383 7.055 -14.222 1.00 74.12 339 ALA A C 1
ATOM 2644 O O . ALA A 1 339 ? 32.505 6.968 -13.730 1.00 74.12 339 ALA A O 1
ATOM 2645 N N . CYS A 1 340 ? 30.274 7.188 -13.493 1.00 77.75 340 CYS A N 1
ATOM 2646 C CA . CYS A 1 340 ? 30.236 7.268 -12.030 1.00 77.75 340 CYS A CA 1
ATOM 2647 C C . CYS A 1 340 ? 30.418 5.902 -11.321 1.00 77.75 340 CYS A C 1
ATOM 2649 O O . CYS A 1 340 ? 30.135 5.782 -10.133 1.00 77.75 340 CYS A O 1
ATOM 2651 N N . ASP A 1 341 ? 30.857 4.866 -12.049 1.00 77.69 341 ASP A N 1
ATOM 2652 C CA . ASP A 1 341 ? 31.113 3.495 -11.570 1.00 77.69 341 ASP A CA 1
ATOM 2653 C C . ASP A 1 341 ? 29.949 2.838 -10.787 1.00 77.69 341 ASP A C 1
ATOM 2655 O O . ASP A 1 341 ? 30.150 1.969 -9.933 1.00 77.69 341 ASP A O 1
ATOM 2659 N N . VAL A 1 342 ? 28.701 3.179 -11.142 1.00 83.75 342 VAL A N 1
ATOM 2660 C CA . VAL A 1 342 ? 27.501 2.505 -10.625 1.00 83.75 342 VAL A CA 1
ATOM 2661 C C . VAL A 1 342 ? 27.499 1.054 -11.114 1.00 83.75 342 VAL A C 1
ATOM 2663 O O . VAL A 1 342 ? 27.547 0.776 -12.315 1.00 83.75 342 VAL A O 1
ATOM 2666 N N . ALA A 1 343 ? 27.453 0.091 -10.190 1.00 83.44 343 ALA A N 1
ATOM 2667 C CA . ALA A 1 343 ? 27.588 -1.314 -10.560 1.00 83.44 343 ALA A CA 1
ATOM 2668 C C . ALA A 1 343 ? 26.367 -1.809 -11.377 1.00 83.44 343 ALA A C 1
ATOM 2670 O O . ALA A 1 343 ? 25.235 -1.511 -10.996 1.00 83.44 343 ALA A O 1
ATOM 2671 N N . PRO A 1 344 ? 26.535 -2.662 -12.414 1.00 80.75 344 PRO A N 1
ATOM 2672 C CA . PRO A 1 344 ? 25.436 -3.158 -13.273 1.00 80.75 344 PRO A CA 1
ATOM 2673 C C . PRO A 1 344 ? 24.354 -4.045 -12.618 1.00 80.75 344 PRO A C 1
ATOM 2675 O O . PRO A 1 344 ? 23.579 -4.687 -13.320 1.00 80.75 344 PRO A O 1
ATOM 2678 N N . ARG A 1 345 ? 24.337 -4.139 -11.286 1.00 83.56 345 ARG A N 1
ATOM 2679 C CA . ARG A 1 345 ? 23.278 -4.757 -10.462 1.00 83.56 345 ARG A CA 1
ATOM 2680 C C . ARG A 1 345 ? 22.457 -3.721 -9.678 1.00 83.56 345 ARG A C 1
ATOM 2682 O O . ARG A 1 345 ? 21.387 -4.044 -9.169 1.00 83.56 345 ARG A O 1
ATOM 2689 N N . ASP A 1 346 ? 22.981 -2.500 -9.575 1.00 87.31 346 ASP A N 1
ATOM 2690 C CA . ASP A 1 346 ? 22.467 -1.419 -8.736 1.00 87.31 346 ASP A CA 1
ATOM 2691 C C . ASP A 1 346 ? 21.690 -0.372 -9.575 1.00 87.31 346 ASP A C 1
ATOM 2693 O O . ASP A 1 346 ? 20.976 0.470 -9.024 1.00 87.31 346 ASP A O 1
ATOM 2697 N N . TYR A 1 347 ? 21.740 -0.500 -10.910 1.00 89.44 347 TYR A N 1
ATOM 2698 C CA . TYR A 1 347 ? 20.869 0.173 -11.880 1.00 89.44 347 TYR A CA 1
ATOM 2699 C C . TYR A 1 347 ? 20.301 -0.805 -12.922 1.00 89.44 347 TYR A C 1
ATOM 2701 O O . TYR A 1 347 ? 20.864 -1.875 -13.158 1.00 89.44 347 TYR A O 1
ATOM 2709 N N . ALA A 1 348 ? 19.214 -0.406 -13.584 1.00 87.44 348 ALA A N 1
ATOM 2710 C CA . ALA A 1 348 ? 18.691 -1.031 -14.793 1.00 87.44 348 ALA A CA 1
ATOM 2711 C C . ALA A 1 348 ? 18.121 0.023 -15.759 1.00 87.44 348 ALA A C 1
ATOM 2713 O O . ALA A 1 348 ? 17.709 1.111 -15.354 1.00 87.44 348 ALA A O 1
ATOM 2714 N N . LEU A 1 349 ? 18.097 -0.305 -17.050 1.00 87.31 349 LEU A N 1
ATOM 2715 C CA . LEU A 1 349 ? 17.543 0.545 -18.104 1.00 87.31 349 LEU A CA 1
ATOM 2716 C C . LEU A 1 349 ? 16.147 0.037 -18.476 1.00 87.31 349 LEU A C 1
ATOM 2718 O O . LEU A 1 349 ? 16.020 -1.100 -18.929 1.00 87.31 349 LEU A O 1
ATOM 2722 N N . GLY A 1 350 ? 15.122 0.867 -18.278 1.00 87.56 350 GLY A N 1
ATOM 2723 C CA . GLY A 1 350 ? 13.783 0.630 -18.815 1.00 87.56 350 GLY A CA 1
ATOM 2724 C C . GLY A 1 350 ? 13.611 1.204 -20.225 1.00 87.56 350 GLY A C 1
ATOM 2725 O O . GLY A 1 350 ? 14.554 1.749 -20.805 1.00 87.56 350 GLY A O 1
ATOM 2726 N N . LEU A 1 351 ? 12.394 1.149 -20.769 1.00 81.38 351 LEU A N 1
ATOM 2727 C CA . LEU A 1 351 ? 12.061 1.785 -22.050 1.00 81.38 351 LEU A CA 1
ATOM 2728 C C . LEU A 1 351 ? 12.037 3.318 -21.954 1.00 81.38 351 LEU A C 1
ATOM 2730 O O . LEU A 1 351 ? 12.451 3.989 -22.894 1.00 81.38 351 LEU A O 1
ATOM 2734 N N . THR A 1 352 ? 11.569 3.877 -20.832 1.00 84.12 352 THR A N 1
ATOM 2735 C CA . THR A 1 352 ? 11.381 5.335 -20.663 1.00 84.12 352 THR A CA 1
ATOM 2736 C C . THR A 1 352 ? 12.119 5.937 -19.463 1.00 84.12 352 THR A C 1
ATOM 2738 O O . THR A 1 352 ? 12.235 7.161 -19.352 1.00 84.12 352 THR A O 1
ATOM 2741 N N . LYS A 1 353 ? 12.600 5.095 -18.541 1.00 91.25 353 LYS A N 1
ATOM 2742 C CA . LYS A 1 353 ? 13.134 5.499 -17.233 1.00 91.25 353 LYS A CA 1
ATOM 2743 C C . LYS A 1 353 ? 14.423 4.757 -16.898 1.00 91.25 353 LYS A C 1
ATOM 2745 O O . LYS A 1 353 ? 14.552 3.565 -17.177 1.00 91.25 353 LYS A O 1
ATOM 2750 N N . LEU A 1 354 ? 15.327 5.449 -16.211 1.00 90.44 354 LEU A N 1
ATOM 2751 C CA . LEU A 1 354 ? 16.416 4.832 -15.465 1.00 90.44 354 LEU A CA 1
ATOM 2752 C C . LEU A 1 354 ? 15.859 4.298 -14.138 1.00 90.44 354 LEU A C 1
ATOM 2754 O O . LEU A 1 354 ? 15.191 5.029 -13.400 1.00 90.44 354 LEU A O 1
ATOM 2758 N N . PHE A 1 355 ? 16.141 3.033 -13.845 1.00 90.94 355 PHE A N 1
ATOM 2759 C CA . PHE A 1 355 ? 15.756 2.344 -12.615 1.00 90.94 355 PHE A CA 1
ATOM 2760 C C . PHE A 1 355 ? 16.989 2.177 -11.722 1.00 90.94 355 PHE A C 1
ATOM 2762 O O . PHE A 1 355 ? 18.047 1.761 -12.192 1.00 90.94 355 PHE A O 1
ATOM 2769 N N . LEU A 1 356 ? 16.868 2.514 -10.439 1.00 89.56 356 LEU A N 1
ATOM 2770 C CA . LEU A 1 356 ? 17.977 2.586 -9.485 1.00 89.56 356 LEU A CA 1
ATOM 2771 C C . LEU A 1 356 ? 17.601 1.948 -8.144 1.00 89.56 356 LEU A C 1
ATOM 2773 O O . LEU A 1 356 ? 16.456 2.031 -7.684 1.00 89.56 356 LEU A O 1
ATOM 2777 N N . LYS A 1 357 ? 18.583 1.302 -7.506 1.00 87.94 357 LYS A N 1
ATOM 2778 C CA . LYS A 1 357 ? 18.463 0.806 -6.129 1.00 87.94 357 LYS A CA 1
ATOM 2779 C C . LYS A 1 357 ? 18.349 1.961 -5.132 1.00 87.94 357 LYS A C 1
ATOM 2781 O O . LYS A 1 357 ? 18.794 3.078 -5.394 1.00 87.94 357 LYS A O 1
ATOM 2786 N N . ALA A 1 358 ? 17.767 1.680 -3.965 1.00 83.06 358 ALA A N 1
ATOM 2787 C CA . ALA A 1 358 ? 17.678 2.647 -2.873 1.00 83.06 358 ALA A CA 1
ATOM 2788 C C . ALA A 1 358 ? 19.075 3.179 -2.497 1.00 83.06 358 ALA A C 1
ATOM 2790 O O . ALA A 1 358 ? 20.004 2.398 -2.301 1.00 83.06 358 ALA A O 1
ATOM 2791 N N . GLY A 1 359 ? 19.224 4.503 -2.420 1.00 79.75 359 GLY A N 1
ATOM 2792 C CA . GLY A 1 359 ? 20.507 5.176 -2.174 1.00 79.75 359 GLY A CA 1
ATOM 2793 C C . GLY A 1 359 ? 21.409 5.329 -3.408 1.00 79.75 359 GLY A C 1
ATOM 2794 O O . GLY A 1 359 ? 22.232 6.237 -3.445 1.00 79.75 359 GLY A O 1
ATOM 2795 N N . CYS A 1 360 ? 21.213 4.545 -4.472 1.00 82.12 360 CYS A N 1
ATOM 2796 C CA . CYS A 1 360 ? 22.025 4.606 -5.694 1.00 82.12 360 CYS A CA 1
ATOM 2797 C C . CYS A 1 360 ? 21.632 5.751 -6.650 1.00 82.12 360 CYS A C 1
ATOM 2799 O O . CYS A 1 360 ? 21.937 5.681 -7.833 1.00 82.12 360 CYS A O 1
ATOM 2801 N N . GLY A 1 361 ? 20.957 6.796 -6.156 1.00 81.94 361 GLY A N 1
ATOM 2802 C CA . GLY A 1 361 ? 20.659 8.024 -6.907 1.00 81.94 361 GLY A CA 1
ATOM 2803 C C . GLY A 1 361 ? 21.735 9.111 -6.802 1.00 81.94 361 GLY A C 1
ATOM 2804 O O . GLY A 1 361 ? 21.813 9.955 -7.691 1.00 81.94 361 GLY A O 1
ATOM 2805 N N . GLY A 1 362 ? 22.581 9.069 -5.762 1.00 80.69 362 GLY A N 1
ATOM 2806 C CA . GLY A 1 362 ? 23.527 10.146 -5.431 1.00 80.69 362 GLY A CA 1
ATOM 2807 C C . GLY A 1 362 ? 24.518 10.504 -6.544 1.00 80.69 362 GLY A C 1
ATOM 2808 O O . GLY A 1 362 ? 24.883 11.666 -6.674 1.00 80.69 362 GLY A O 1
ATOM 2809 N N . PHE A 1 363 ? 24.849 9.564 -7.437 1.00 81.19 363 PHE A N 1
ATOM 2810 C CA . PHE A 1 363 ? 25.749 9.834 -8.564 1.00 81.19 363 PHE A CA 1
ATOM 2811 C C . PHE A 1 363 ? 25.236 10.914 -9.534 1.00 81.19 363 PHE A C 1
ATOM 2813 O O . PHE A 1 363 ? 26.025 11.485 -10.278 1.00 81.19 363 PHE A O 1
ATOM 2820 N N . LEU A 1 364 ? 23.930 11.212 -9.543 1.00 82.38 364 LEU A N 1
ATOM 2821 C CA . LEU A 1 364 ? 23.359 12.322 -10.316 1.00 82.38 364 LEU A CA 1
ATOM 2822 C C . LEU A 1 364 ? 23.573 13.685 -9.628 1.00 82.38 364 LEU A C 1
ATOM 2824 O O . LEU A 1 364 ? 23.552 14.723 -10.286 1.00 82.38 364 LEU A O 1
ATOM 2828 N N . GLU A 1 365 ? 23.793 13.703 -8.317 1.00 79.06 365 GLU A N 1
ATOM 2829 C CA . GLU A 1 365 ? 24.170 14.895 -7.548 1.00 79.06 365 GLU A CA 1
ATOM 2830 C C . GLU A 1 365 ? 25.696 15.084 -7.584 1.00 79.06 365 GLU A C 1
ATOM 2832 O O . GLU A 1 365 ? 26.173 16.196 -7.814 1.00 79.06 365 GLU A O 1
ATOM 2837 N N . ASP A 1 366 ? 26.460 13.987 -7.535 1.00 73.81 366 ASP A N 1
ATOM 2838 C CA . ASP A 1 366 ? 27.894 13.981 -7.849 1.00 73.81 366 ASP A CA 1
ATOM 2839 C C . ASP A 1 366 ? 28.147 14.530 -9.270 1.00 73.81 366 ASP A C 1
ATOM 2841 O O . ASP A 1 366 ? 28.949 15.441 -9.462 1.00 73.81 366 ASP A O 1
ATOM 2845 N N . LEU A 1 367 ? 27.401 14.063 -10.281 1.00 73.56 367 LEU A N 1
ATOM 2846 C CA . LEU A 1 367 ? 27.503 14.566 -11.661 1.00 73.56 367 LEU A CA 1
ATOM 2847 C C . LEU A 1 367 ? 27.146 16.060 -11.793 1.00 73.56 367 LEU A C 1
ATOM 2849 O O . LEU A 1 367 ? 27.617 16.719 -12.716 1.00 73.56 367 LEU A O 1
ATOM 2853 N N . ALA A 1 368 ? 26.321 16.602 -10.891 1.00 71.50 368 ALA A N 1
ATOM 2854 C CA . ALA A 1 368 ? 25.997 18.029 -10.869 1.00 71.50 368 ALA A CA 1
ATOM 2855 C C . ALA A 1 368 ? 27.155 18.901 -10.349 1.00 71.50 368 ALA A C 1
ATOM 2857 O O . ALA A 1 368 ? 27.144 20.110 -10.570 1.00 71.50 368 ALA A O 1
ATOM 2858 N N . THR A 1 369 ? 28.108 18.308 -9.622 1.00 73.25 369 THR A N 1
ATOM 2859 C CA . THR A 1 369 ? 29.133 19.018 -8.835 1.00 73.25 369 THR A CA 1
ATOM 2860 C C . THR A 1 369 ? 30.573 18.681 -9.236 1.00 73.25 369 THR A C 1
ATOM 2862 O O . THR A 1 369 ? 31.493 19.426 -8.900 1.00 73.25 369 THR A O 1
ATOM 2865 N N . MET A 1 370 ? 30.794 17.592 -9.976 1.00 69.50 370 MET A N 1
ATOM 2866 C CA . MET A 1 370 ? 32.101 17.231 -10.527 1.00 69.50 370 MET A CA 1
ATOM 2867 C C . MET A 1 370 ? 32.545 18.157 -11.674 1.00 69.50 370 MET A C 1
ATOM 2869 O O . MET A 1 370 ? 31.753 18.557 -12.525 1.00 69.50 370 MET A O 1
ATOM 2873 N N . ASP A 1 371 ? 33.854 18.418 -11.749 1.00 74.44 371 ASP A N 1
ATOM 2874 C CA . ASP A 1 371 ? 34.483 19.190 -12.828 1.00 74.44 371 ASP A CA 1
ATOM 2875 C C . ASP A 1 371 ? 34.298 18.514 -14.200 1.00 74.44 371 ASP A C 1
ATOM 2877 O O . ASP A 1 371 ? 34.748 17.385 -14.436 1.00 74.44 371 ASP A O 1
ATOM 2881 N N . THR A 1 372 ? 33.678 19.235 -15.136 1.00 70.00 372 THR A N 1
ATOM 2882 C CA . THR A 1 372 ? 33.435 18.776 -16.508 1.00 70.00 372 THR A CA 1
ATOM 2883 C C . THR A 1 372 ? 34.734 18.473 -17.256 1.00 70.00 372 THR A C 1
ATOM 2885 O O . THR A 1 372 ? 34.764 17.520 -18.034 1.00 70.00 372 THR A O 1
ATOM 2888 N N . ALA A 1 373 ? 35.839 19.170 -16.966 1.00 71.81 373 ALA A N 1
ATOM 2889 C CA . ALA A 1 373 ? 37.146 18.894 -17.565 1.00 71.81 373 ALA A CA 1
ATOM 2890 C C . ALA A 1 373 ? 37.724 17.523 -17.156 1.00 71.81 373 ALA A C 1
ATOM 2892 O O . ALA A 1 373 ? 38.559 16.964 -17.871 1.00 71.81 373 ALA A O 1
ATOM 2893 N N . VAL A 1 374 ? 37.260 16.952 -16.038 1.00 72.31 374 VAL A N 1
ATOM 2894 C CA . VAL A 1 374 ? 37.619 15.603 -15.571 1.00 72.31 374 VAL A CA 1
ATOM 2895 C C . VAL A 1 374 ? 36.575 14.572 -16.010 1.00 72.31 374 VAL A C 1
ATOM 2897 O O . VAL A 1 374 ? 36.929 13.483 -16.468 1.00 72.31 374 VAL A O 1
ATOM 2900 N N . VAL A 1 375 ? 35.287 14.909 -15.906 1.00 72.88 375 VAL A N 1
ATOM 2901 C CA . VAL A 1 375 ? 34.173 13.991 -16.190 1.00 72.88 375 VAL A CA 1
ATOM 2902 C C . VAL A 1 375 ? 33.994 13.722 -17.682 1.00 72.88 375 VAL A C 1
ATOM 2904 O O . VAL A 1 375 ? 33.783 12.570 -18.056 1.00 72.88 375 VAL A O 1
ATOM 2907 N N . VAL A 1 376 ? 34.123 14.726 -18.553 1.00 75.88 376 VAL A N 1
ATOM 2908 C CA . VAL A 1 376 ? 33.894 14.566 -20.001 1.00 75.88 376 VAL A CA 1
ATOM 2909 C C . VAL A 1 376 ? 34.867 13.561 -20.641 1.00 75.88 376 VAL A C 1
ATOM 2911 O O . VAL A 1 376 ? 34.391 12.619 -21.283 1.00 75.88 376 VAL A O 1
ATOM 2914 N N . PRO A 1 377 ? 36.195 13.616 -20.400 1.00 75.56 377 PRO A N 1
ATOM 2915 C CA . PRO A 1 377 ? 37.116 12.585 -20.886 1.00 75.56 377 PRO A CA 1
ATOM 2916 C C . PRO A 1 377 ? 36.821 11.178 -20.339 1.00 75.56 377 PRO A C 1
ATOM 2918 O O . PRO A 1 377 ? 37.021 10.184 -21.044 1.00 75.56 377 PRO A O 1
ATOM 2921 N N . LEU A 1 378 ? 36.332 11.069 -19.096 1.00 73.50 378 LEU A N 1
ATOM 2922 C CA . LEU A 1 378 ? 35.944 9.791 -18.490 1.00 73.50 378 LEU A CA 1
ATOM 2923 C C . LEU A 1 378 ? 34.653 9.235 -19.110 1.00 73.50 378 LEU A C 1
ATOM 2925 O O . LEU A 1 378 ? 34.619 8.047 -19.440 1.00 73.50 378 LEU A O 1
ATOM 2929 N N . LEU A 1 379 ? 33.642 10.078 -19.346 1.00 73.31 379 LEU A N 1
ATOM 2930 C CA . LEU A 1 379 ? 32.417 9.741 -20.077 1.00 73.31 379 LEU A CA 1
ATOM 2931 C C . LEU A 1 379 ? 32.743 9.247 -21.483 1.00 73.31 379 LEU A C 1
ATOM 2933 O O . LEU A 1 379 ? 32.426 8.106 -21.806 1.00 73.31 379 LEU A O 1
ATOM 2937 N N . VAL A 1 380 ? 33.430 10.050 -22.304 1.00 75.12 380 VAL A N 1
ATOM 2938 C CA . VAL A 1 380 ? 33.779 9.691 -23.692 1.00 75.12 380 VAL A CA 1
ATOM 2939 C C . VAL A 1 380 ? 34.552 8.367 -23.736 1.00 75.12 380 VAL A C 1
ATOM 2941 O O . VAL A 1 380 ? 34.257 7.492 -24.558 1.00 75.12 380 VAL A O 1
ATOM 2944 N N . ARG A 1 381 ? 35.478 8.145 -22.792 1.00 77.75 381 ARG A N 1
ATOM 2945 C CA . ARG A 1 381 ? 36.190 6.869 -22.655 1.00 77.75 381 ARG A CA 1
ATOM 2946 C C . ARG A 1 381 ? 35.262 5.703 -22.282 1.00 77.75 381 ARG A C 1
ATOM 2948 O O . ARG A 1 381 ? 35.312 4.671 -22.953 1.00 77.75 381 ARG A O 1
ATOM 2955 N N . LYS A 1 382 ? 34.435 5.831 -21.239 1.00 74.62 382 LYS A N 1
ATOM 2956 C CA . LYS A 1 382 ? 33.518 4.768 -20.774 1.00 74.62 382 LYS A CA 1
ATOM 2957 C C . LYS A 1 382 ? 32.437 4.465 -21.824 1.00 74.62 382 LYS A C 1
ATOM 2959 O O . LYS A 1 382 ? 32.124 3.296 -22.047 1.00 74.62 382 LYS A O 1
ATOM 2964 N N . ILE A 1 383 ? 31.959 5.472 -22.563 1.00 71.69 383 ILE A N 1
ATOM 2965 C CA . ILE A 1 383 ? 31.094 5.323 -23.746 1.00 71.69 383 ILE A CA 1
ATOM 2966 C C . ILE A 1 383 ? 31.810 4.512 -24.829 1.00 71.69 383 ILE A C 1
ATOM 2968 O O . ILE A 1 383 ? 31.242 3.552 -25.348 1.00 71.69 383 ILE A O 1
ATOM 2972 N N . ALA A 1 384 ? 33.060 4.843 -25.165 1.00 74.81 384 ALA A N 1
ATOM 2973 C CA . ALA A 1 384 ? 33.823 4.107 -26.171 1.00 74.81 384 ALA A CA 1
ATOM 2974 C C . ALA A 1 384 ? 34.093 2.647 -25.755 1.00 74.81 384 ALA A C 1
ATOM 2976 O O . ALA A 1 384 ? 33.993 1.741 -26.586 1.00 74.81 384 ALA A O 1
ATOM 2977 N N . GLU A 1 385 ? 34.392 2.392 -24.478 1.00 75.94 385 GLU A N 1
ATOM 2978 C CA . GLU A 1 385 ? 34.533 1.042 -23.916 1.00 75.94 385 GLU A CA 1
ATOM 2979 C C . GLU A 1 385 ? 33.193 0.270 -23.953 1.00 75.94 385 GLU A C 1
ATOM 2981 O O . GLU A 1 385 ? 33.159 -0.871 -24.425 1.00 75.94 385 GLU A O 1
ATOM 2986 N N . SER A 1 386 ? 32.073 0.906 -23.585 1.00 70.62 386 SER A N 1
ATOM 2987 C CA . SER A 1 386 ? 30.718 0.331 -23.657 1.00 70.62 386 SER A CA 1
ATOM 2988 C C . SER A 1 386 ? 30.286 0.019 -25.097 1.00 70.62 386 SER A C 1
ATOM 2990 O O . SER A 1 386 ? 29.894 -1.112 -25.397 1.00 70.62 386 SER A O 1
ATOM 2992 N N . LYS A 1 387 ? 30.451 0.961 -26.040 1.00 73.44 387 LYS A N 1
ATOM 2993 C CA . LYS A 1 387 ? 30.167 0.755 -27.473 1.00 73.44 387 LYS A CA 1
ATOM 2994 C C . LYS A 1 387 ? 30.995 -0.392 -28.060 1.00 73.44 387 LYS A C 1
ATOM 2996 O O . LYS A 1 387 ? 30.459 -1.200 -28.820 1.00 73.44 387 LYS A O 1
ATOM 3001 N N . ARG A 1 388 ? 32.275 -0.522 -27.680 1.00 75.50 388 ARG A N 1
ATOM 3002 C CA . ARG A 1 388 ? 33.121 -1.671 -28.066 1.00 75.50 388 ARG A CA 1
ATOM 3003 C C . ARG A 1 388 ? 32.579 -2.986 -27.498 1.00 75.50 388 ARG A C 1
ATOM 3005 O O . ARG A 1 388 ? 32.491 -3.960 -28.245 1.00 75.50 388 ARG A O 1
ATOM 3012 N N . LYS A 1 389 ? 32.173 -3.011 -26.222 1.00 74.75 389 LYS A N 1
ATOM 3013 C CA . LYS A 1 389 ? 31.588 -4.191 -25.562 1.00 74.75 389 LYS A CA 1
ATOM 3014 C C . LYS A 1 389 ? 30.277 -4.622 -26.227 1.00 74.75 389 LYS A C 1
ATOM 3016 O O . LYS A 1 389 ? 30.196 -5.755 -26.693 1.00 74.75 389 LYS A O 1
ATOM 3021 N N . LYS A 1 390 ? 29.310 -3.710 -26.387 1.00 72.19 390 LYS A N 1
ATOM 3022 C CA . LYS A 1 390 ? 28.032 -3.966 -27.082 1.00 72.19 390 LYS A CA 1
ATOM 3023 C C . LYS A 1 390 ? 28.239 -4.387 -28.542 1.00 72.19 390 LYS A C 1
ATOM 3025 O O . LYS A 1 390 ? 27.566 -5.292 -29.032 1.00 72.19 390 LYS A O 1
ATOM 3030 N N . GLY A 1 391 ? 29.211 -3.790 -29.237 1.00 75.88 391 GLY A N 1
ATOM 3031 C CA . GLY A 1 391 ? 29.608 -4.195 -30.588 1.00 75.88 391 GLY A CA 1
ATOM 3032 C C . GLY A 1 391 ? 30.128 -5.637 -30.648 1.00 75.88 391 GLY A C 1
ATOM 3033 O O . GLY A 1 391 ? 29.686 -6.416 -31.495 1.00 75.88 391 GLY A O 1
ATOM 3034 N N . ALA A 1 392 ? 31.013 -6.017 -29.721 1.00 76.06 392 ALA A N 1
ATOM 3035 C CA . ALA A 1 392 ? 31.524 -7.381 -29.602 1.00 76.06 392 ALA A CA 1
ATOM 3036 C C . ALA A 1 392 ? 30.416 -8.381 -29.226 1.00 76.06 392 ALA A C 1
ATOM 3038 O O . ALA A 1 392 ? 30.296 -9.423 -29.868 1.00 76.06 392 ALA A O 1
ATOM 3039 N N . GLU A 1 393 ? 29.556 -8.047 -28.261 1.00 73.94 393 GLU A N 1
ATOM 3040 C CA . GLU A 1 393 ? 28.392 -8.851 -27.865 1.00 73.94 393 GLU A CA 1
ATOM 3041 C C . GLU A 1 393 ? 27.432 -9.075 -29.043 1.00 73.94 393 GLU A C 1
ATOM 3043 O O . GLU A 1 393 ? 27.005 -10.207 -29.273 1.00 73.94 393 GLU A O 1
ATOM 3048 N N . ARG A 1 394 ? 27.171 -8.051 -29.870 1.00 76.25 394 ARG A N 1
ATOM 3049 C CA . ARG A 1 394 ? 26.356 -8.181 -31.091 1.00 76.25 394 ARG A CA 1
ATOM 3050 C C . ARG A 1 394 ? 27.004 -9.110 -32.125 1.00 76.25 394 ARG A C 1
ATOM 3052 O O . ARG A 1 394 ? 26.315 -9.941 -32.718 1.00 76.25 394 ARG A O 1
ATOM 3059 N N . ILE A 1 395 ? 28.321 -9.015 -32.333 1.00 80.44 395 ILE A N 1
ATOM 3060 C CA . ILE A 1 395 ? 29.071 -9.894 -33.253 1.00 80.44 395 ILE A CA 1
ATOM 3061 C C . ILE A 1 395 ? 29.067 -11.349 -32.756 1.00 80.44 395 ILE A C 1
ATOM 3063 O O . ILE A 1 395 ? 28.816 -12.271 -33.540 1.00 80.44 395 ILE A O 1
ATOM 3067 N N . ILE A 1 396 ? 29.297 -11.564 -31.458 1.00 81.81 396 ILE A N 1
ATOM 3068 C CA . ILE A 1 396 ? 29.241 -12.883 -30.815 1.00 81.81 396 ILE A CA 1
ATOM 3069 C C . ILE A 1 396 ? 27.821 -13.453 -30.924 1.00 81.81 396 ILE A C 1
ATOM 3071 O O . ILE A 1 396 ? 27.659 -14.583 -31.380 1.00 81.81 396 ILE A O 1
ATOM 3075 N N . GLY A 1 397 ? 26.792 -12.661 -30.611 1.00 79.62 397 GLY A N 1
ATOM 3076 C CA . GLY A 1 397 ? 25.383 -13.045 -30.712 1.00 79.62 397 GLY A CA 1
ATOM 3077 C C . GLY A 1 397 ? 24.981 -13.478 -32.123 1.00 79.62 397 GLY A C 1
ATOM 3078 O O . GLY A 1 397 ? 24.450 -14.577 -32.296 1.00 79.62 397 GLY A O 1
ATOM 3079 N N . HIS A 1 398 ? 25.307 -12.690 -33.155 1.00 81.56 398 HIS A N 1
ATOM 3080 C CA . HIS A 1 398 ? 25.066 -13.085 -34.549 1.00 81.56 398 HIS A CA 1
ATOM 3081 C C . HIS A 1 398 ? 25.858 -14.336 -34.954 1.00 81.56 398 HIS A C 1
ATOM 3083 O O . HIS A 1 398 ? 25.321 -15.189 -35.662 1.00 81.56 398 HIS A O 1
ATOM 3089 N N . THR A 1 399 ? 27.101 -14.492 -34.490 1.00 86.62 399 THR A N 1
ATOM 3090 C CA . THR A 1 399 ? 27.932 -15.671 -34.793 1.00 86.62 399 THR A CA 1
ATOM 3091 C C . THR A 1 399 ? 27.370 -16.939 -34.143 1.00 86.62 399 THR A C 1
ATOM 3093 O O . THR A 1 399 ? 27.249 -17.968 -34.809 1.00 86.62 399 THR A O 1
ATOM 3096 N N . VAL A 1 400 ? 26.955 -16.870 -32.875 1.00 86.44 400 VAL A N 1
ATOM 3097 C CA . VAL A 1 400 ? 26.338 -17.983 -32.133 1.00 86.44 400 VAL A CA 1
ATOM 3098 C C . VAL A 1 400 ? 24.961 -18.329 -32.704 1.00 86.44 400 VAL A C 1
ATOM 3100 O O . VAL A 1 400 ? 24.672 -19.506 -32.928 1.00 86.44 400 VAL A O 1
ATOM 3103 N N . HIS A 1 401 ? 24.130 -17.332 -33.020 1.00 83.69 401 HIS A N 1
ATOM 3104 C CA . HIS A 1 401 ? 22.835 -17.553 -33.666 1.00 83.69 401 HIS A CA 1
ATOM 3105 C C . HIS A 1 401 ? 23.006 -18.162 -35.066 1.00 83.69 401 HIS A C 1
ATOM 3107 O O . HIS A 1 401 ? 22.363 -19.159 -35.395 1.00 83.69 401 HIS A O 1
ATOM 3113 N N . GLY A 1 402 ? 23.930 -17.632 -35.873 1.00 87.25 402 GLY A N 1
ATOM 3114 C CA . GLY A 1 402 ? 24.275 -18.171 -37.188 1.00 87.25 402 GLY A CA 1
ATOM 3115 C C . GLY A 1 402 ? 24.797 -19.608 -37.116 1.00 87.25 402 GLY A C 1
ATOM 3116 O O . GLY A 1 402 ? 24.388 -20.451 -37.915 1.00 87.25 402 GLY A O 1
ATOM 3117 N N . TRP A 1 403 ? 25.627 -19.932 -36.120 1.00 92.81 403 TRP A N 1
ATOM 3118 C CA . TRP A 1 403 ? 26.059 -21.302 -35.832 1.00 92.81 403 TRP A CA 1
ATOM 3119 C C . TRP A 1 403 ? 24.882 -22.211 -35.449 1.00 92.81 403 TRP A C 1
ATOM 3121 O O . TRP A 1 403 ? 24.761 -23.307 -36.000 1.00 92.81 403 TRP A O 1
ATOM 3131 N N . TYR A 1 404 ? 23.979 -21.759 -34.574 1.00 90.94 404 TYR A N 1
ATOM 3132 C CA . TYR A 1 404 ? 22.806 -22.525 -34.142 1.00 90.94 404 TYR A CA 1
ATOM 3133 C C . TYR A 1 404 ? 21.843 -22.809 -35.305 1.00 90.94 404 TYR A C 1
ATOM 3135 O O . TYR A 1 404 ? 21.450 -23.959 -35.527 1.00 90.94 404 TYR A O 1
ATOM 3143 N N . VAL A 1 405 ? 21.525 -21.791 -36.110 1.00 89.81 405 VAL A N 1
ATOM 3144 C CA . VAL A 1 405 ? 20.700 -21.931 -37.319 1.00 89.81 405 VAL A CA 1
ATOM 3145 C C . VAL A 1 405 ? 21.384 -22.848 -38.333 1.00 89.81 405 VAL A C 1
ATOM 3147 O O . VAL A 1 405 ? 20.735 -23.743 -38.874 1.00 89.81 405 VAL A O 1
ATOM 3150 N N . ARG A 1 406 ? 22.702 -22.721 -38.544 1.00 91.81 406 ARG A N 1
ATOM 3151 C CA . ARG A 1 406 ? 23.473 -23.602 -39.440 1.00 91.81 406 ARG A CA 1
ATOM 3152 C C . ARG A 1 406 ? 23.521 -25.047 -38.935 1.00 91.81 406 ARG A C 1
ATOM 3154 O O . ARG A 1 406 ? 23.417 -25.964 -39.748 1.00 91.81 406 ARG A O 1
ATOM 3161 N N . LYS A 1 407 ? 23.593 -25.274 -37.619 1.00 92.81 407 LYS A N 1
ATOM 3162 C CA . LYS A 1 407 ? 23.460 -26.601 -36.994 1.00 92.81 407 LYS A CA 1
ATOM 3163 C C . LYS A 1 407 ? 22.070 -27.190 -37.258 1.00 92.81 407 LYS A C 1
ATOM 3165 O O . LYS A 1 407 ? 21.981 -28.282 -37.816 1.00 92.81 407 LYS A O 1
ATOM 3170 N N . LYS A 1 408 ? 20.993 -26.452 -36.966 1.00 90.62 408 LYS A N 1
ATOM 3171 C CA . LYS A 1 408 ? 19.604 -26.886 -37.225 1.00 90.62 408 LYS A CA 1
ATOM 3172 C C . LYS A 1 408 ? 19.316 -27.108 -38.714 1.00 90.62 408 LYS A C 1
ATOM 3174 O O . LYS A 1 408 ? 18.591 -28.037 -39.068 1.00 90.62 408 LYS A O 1
ATOM 3179 N N . TYR A 1 409 ? 19.910 -26.307 -39.597 1.00 93.19 409 TYR A N 1
ATOM 3180 C CA . TYR A 1 409 ? 19.862 -26.519 -41.042 1.00 93.19 409 TYR A CA 1
ATOM 3181 C C . TYR A 1 409 ? 20.603 -27.797 -41.451 1.00 93.19 409 TYR A C 1
ATOM 3183 O O . TYR A 1 409 ? 20.061 -28.579 -42.225 1.00 93.19 409 TYR A O 1
ATOM 3191 N N . ASN A 1 410 ? 21.795 -28.062 -40.908 1.00 92.44 410 ASN A N 1
ATOM 3192 C CA . ASN A 1 410 ? 22.550 -29.284 -41.194 1.00 92.44 410 ASN A CA 1
ATOM 3193 C C . ASN A 1 410 ? 21.825 -30.550 -40.696 1.00 92.44 410 ASN A C 1
ATOM 3195 O O . ASN A 1 410 ? 21.767 -31.533 -41.433 1.00 92.44 410 ASN A O 1
ATOM 3199 N N . GLU A 1 411 ? 21.204 -30.510 -39.511 1.00 91.00 411 GLU A N 1
ATOM 3200 C CA . GLU A 1 411 ? 20.322 -31.577 -39.002 1.00 91.00 411 GLU A CA 1
ATOM 3201 C C . GLU A 1 411 ? 19.172 -31.860 -39.993 1.00 91.00 411 GLU A C 1
ATOM 3203 O O . GLU A 1 411 ? 18.991 -32.995 -40.447 1.00 91.00 411 GLU A O 1
ATOM 3208 N N . LYS A 1 412 ? 18.445 -30.813 -40.419 1.00 91.81 412 LYS A N 1
ATOM 3209 C CA . LYS A 1 412 ? 17.376 -30.921 -41.431 1.00 91.81 412 LYS A CA 1
ATOM 3210 C C . LYS A 1 412 ? 17.899 -31.399 -42.793 1.00 91.81 412 LYS A C 1
ATOM 3212 O O . LYS A 1 412 ? 17.238 -32.203 -43.445 1.00 91.81 412 LYS A O 1
ATOM 3217 N N . ARG A 1 413 ? 19.086 -30.957 -43.222 1.00 92.88 413 ARG A N 1
ATOM 3218 C CA . ARG A 1 413 ? 19.728 -31.341 -44.491 1.00 92.88 413 ARG A CA 1
ATOM 3219 C C . ARG A 1 413 ? 20.137 -32.813 -44.501 1.00 92.88 413 ARG A C 1
ATOM 3221 O O . ARG A 1 413 ? 19.960 -33.465 -45.525 1.00 92.88 413 ARG A O 1
ATOM 3228 N N . ALA A 1 414 ? 20.624 -33.354 -43.384 1.00 89.25 414 ALA A N 1
ATOM 3229 C CA . ALA A 1 414 ? 20.928 -34.778 -43.251 1.00 89.25 414 ALA A CA 1
ATOM 3230 C C . ALA A 1 414 ? 19.651 -35.636 -43.342 1.00 89.25 414 ALA A C 1
ATOM 3232 O O . ALA A 1 414 ? 19.602 -36.598 -44.112 1.00 89.25 414 ALA A O 1
ATOM 3233 N N . ALA A 1 415 ? 18.581 -35.238 -42.643 1.00 89.06 415 ALA A N 1
ATOM 3234 C CA . ALA A 1 415 ? 17.275 -35.892 -42.748 1.00 89.06 415 ALA A CA 1
ATOM 3235 C C . ALA A 1 415 ? 16.692 -35.808 -44.175 1.00 89.06 415 ALA A C 1
ATOM 3237 O O . ALA A 1 415 ? 16.209 -36.807 -44.712 1.00 89.06 415 ALA A O 1
ATOM 3238 N N . ALA A 1 416 ? 16.801 -34.646 -44.829 1.00 90.88 416 ALA A N 1
ATOM 3239 C CA . ALA A 1 416 ? 16.379 -34.450 -46.213 1.00 90.88 416 ALA A CA 1
ATOM 3240 C C . ALA A 1 416 ? 17.200 -35.296 -47.200 1.00 90.88 416 ALA A C 1
ATOM 3242 O O . ALA A 1 416 ? 16.622 -35.887 -48.109 1.00 90.88 416 ALA A O 1
ATOM 3243 N N . ALA A 1 417 ? 18.516 -35.429 -47.009 1.00 91.19 417 ALA A N 1
ATOM 3244 C CA . ALA A 1 417 ? 19.361 -36.303 -47.822 1.00 91.19 417 ALA A CA 1
ATOM 3245 C C . ALA A 1 417 ? 18.966 -37.783 -47.669 1.00 91.19 417 ALA A C 1
ATOM 3247 O O . ALA A 1 417 ? 18.866 -38.498 -48.667 1.00 91.19 417 ALA A O 1
ATOM 3248 N N . LEU A 1 418 ? 18.649 -38.236 -46.449 1.00 90.88 418 LEU A N 1
ATOM 3249 C CA . LEU A 1 418 ? 18.131 -39.587 -46.204 1.00 90.88 418 LEU A CA 1
ATOM 3250 C C . LEU A 1 418 ? 16.753 -39.806 -46.856 1.00 90.88 418 LEU A C 1
ATOM 3252 O O . LEU A 1 418 ? 16.510 -40.865 -47.440 1.00 90.88 418 LEU A O 1
ATOM 3256 N N . ALA A 1 419 ? 15.861 -38.813 -46.803 1.00 88.38 419 ALA A N 1
ATOM 3257 C CA . ALA A 1 419 ? 14.561 -38.860 -47.472 1.00 88.38 419 ALA A CA 1
ATOM 3258 C C . ALA A 1 419 ? 14.707 -38.890 -49.005 1.00 88.38 419 ALA A C 1
ATOM 3260 O O . ALA A 1 419 ? 14.105 -39.737 -49.663 1.00 88.38 419 ALA A O 1
ATOM 3261 N N . GLN A 1 420 ? 15.568 -38.042 -49.576 1.00 91.06 420 GLN A N 1
ATOM 3262 C CA . GLN A 1 420 ? 15.905 -38.042 -51.003 1.00 91.06 420 GLN A CA 1
ATOM 3263 C C . GLN A 1 420 ? 16.531 -39.372 -51.438 1.00 91.06 420 GLN A C 1
ATOM 3265 O O . GLN A 1 420 ? 16.165 -39.895 -52.487 1.00 91.06 420 GLN A O 1
ATOM 3270 N N . HIS A 1 421 ? 17.420 -39.961 -50.633 1.00 89.81 421 HIS A N 1
ATOM 3271 C CA . HIS A 1 421 ? 17.981 -41.289 -50.887 1.00 89.81 421 HIS A CA 1
ATOM 3272 C C . HIS A 1 421 ? 16.893 -42.375 -50.892 1.00 89.81 421 HIS A C 1
ATOM 3274 O O . HIS A 1 421 ? 16.814 -43.156 -51.841 1.00 89.81 421 HIS A O 1
ATOM 3280 N N . LYS A 1 422 ? 15.991 -42.387 -49.897 1.00 90.19 422 LYS A N 1
ATOM 3281 C CA . LYS A 1 422 ? 14.844 -43.313 -49.863 1.00 90.19 422 LYS A CA 1
ATOM 3282 C C . LYS A 1 422 ? 13.923 -43.129 -51.075 1.00 90.19 422 LYS A C 1
ATOM 3284 O O . LYS A 1 422 ? 13.562 -44.120 -51.702 1.00 90.19 422 LYS A O 1
ATOM 3289 N N . LEU A 1 423 ? 13.597 -41.894 -51.462 1.00 91.31 423 LEU A N 1
ATOM 3290 C CA . LEU A 1 423 ? 12.768 -41.598 -52.639 1.00 91.31 423 LEU A CA 1
ATOM 3291 C C . LEU A 1 423 ? 13.442 -42.021 -53.953 1.00 91.31 423 LEU A C 1
ATOM 3293 O O . LEU A 1 423 ? 12.795 -42.651 -54.788 1.00 91.31 423 LEU A O 1
ATOM 3297 N N . ARG A 1 424 ? 14.745 -41.756 -54.121 1.00 92.25 424 ARG A N 1
ATOM 3298 C CA . ARG A 1 424 ? 15.540 -42.234 -55.268 1.00 92.25 424 ARG A CA 1
ATOM 3299 C C . ARG A 1 424 ? 15.580 -43.764 -55.315 1.00 92.25 424 ARG A C 1
ATOM 3301 O O . ARG A 1 424 ? 15.366 -44.333 -56.378 1.00 92.25 424 ARG A O 1
ATOM 3308 N N . SER A 1 425 ? 15.752 -44.432 -54.171 1.00 90.31 425 SER A N 1
ATOM 3309 C CA . SER A 1 425 ? 15.699 -45.898 -54.065 1.00 90.31 425 SER A CA 1
ATOM 3310 C C . SER A 1 425 ? 14.315 -46.460 -54.419 1.00 90.31 425 SER A C 1
ATOM 3312 O O . SER A 1 425 ? 14.225 -47.447 -55.143 1.00 90.31 425 SER A O 1
ATOM 3314 N N . ILE A 1 426 ? 13.224 -45.819 -53.983 1.00 90.06 426 ILE A N 1
ATOM 3315 C CA . ILE A 1 426 ? 11.850 -46.210 -54.348 1.00 90.06 426 ILE A CA 1
ATOM 3316 C C . ILE A 1 426 ? 11.599 -46.002 -55.847 1.00 90.06 426 ILE A C 1
ATOM 3318 O O . ILE A 1 426 ? 11.018 -46.882 -56.483 1.00 90.06 426 ILE A O 1
ATOM 3322 N N . LYS A 1 427 ? 12.059 -44.886 -56.430 1.00 91.56 427 LYS A N 1
ATOM 3323 C CA . LYS A 1 427 ? 11.969 -44.636 -57.875 1.00 91.56 427 LYS A CA 1
ATOM 3324 C C . LYS A 1 427 ? 12.738 -45.705 -58.662 1.00 91.56 427 LYS A C 1
ATOM 3326 O O . LYS A 1 427 ? 12.126 -46.386 -59.478 1.00 91.56 427 LYS A O 1
ATOM 3331 N N . ALA A 1 428 ? 14.004 -45.949 -58.322 1.00 89.19 428 ALA A N 1
ATOM 3332 C CA . ALA A 1 428 ? 14.825 -46.983 -58.952 1.00 89.19 428 ALA A CA 1
ATOM 3333 C C . ALA A 1 428 ? 14.221 -48.393 -58.802 1.00 89.19 428 ALA A C 1
ATOM 3335 O O . ALA A 1 428 ? 14.217 -49.161 -59.756 1.00 89.19 428 ALA A O 1
ATOM 3336 N N . LYS A 1 429 ? 13.634 -48.734 -57.644 1.00 88.56 429 LYS A N 1
ATOM 3337 C CA . LYS A 1 429 ? 12.917 -50.010 -57.444 1.00 88.56 429 LYS A CA 1
ATOM 3338 C C . LYS A 1 429 ? 11.639 -50.117 -58.282 1.00 88.56 429 LYS A C 1
ATOM 3340 O O . LYS A 1 429 ? 11.317 -51.212 -58.732 1.00 88.56 429 LYS A O 1
ATOM 3345 N N . ARG A 1 430 ? 10.914 -49.014 -58.511 1.00 87.88 430 ARG A N 1
ATOM 3346 C CA . ARG A 1 430 ? 9.749 -48.973 -59.417 1.00 87.88 430 ARG A CA 1
ATOM 3347 C C . ARG A 1 430 ? 10.166 -49.091 -60.884 1.00 87.88 430 ARG A C 1
ATOM 3349 O O . ARG A 1 430 ? 9.511 -49.804 -61.632 1.00 87.88 430 ARG A O 1
ATOM 3356 N N . GLU A 1 431 ? 11.251 -48.435 -61.283 1.00 88.81 431 GLU A N 1
ATOM 3357 C CA . GLU A 1 431 ? 11.798 -48.503 -62.645 1.00 88.81 431 GLU A CA 1
ATOM 3358 C C . GLU A 1 431 ? 12.385 -49.889 -62.943 1.00 88.81 431 GLU A C 1
ATOM 3360 O O . GLU A 1 431 ? 12.056 -50.476 -63.968 1.00 88.81 431 GLU A O 1
ATOM 3365 N N . TYR A 1 432 ? 13.139 -50.473 -62.005 1.00 87.00 432 TYR A N 1
ATOM 3366 C CA . TYR A 1 432 ? 13.608 -51.859 -62.091 1.00 87.00 432 TYR A CA 1
ATOM 3367 C C . TYR A 1 432 ? 12.450 -52.862 -62.131 1.00 87.00 432 TYR A C 1
ATOM 3369 O O . TYR A 1 432 ? 12.493 -53.801 -62.919 1.00 87.00 432 TYR A O 1
ATOM 3377 N N . ARG A 1 433 ? 11.393 -52.658 -61.327 1.00 85.81 433 ARG A N 1
ATOM 3378 C CA . ARG A 1 433 ? 10.190 -53.500 -61.377 1.00 85.81 433 ARG A CA 1
ATOM 3379 C C . ARG A 1 433 ? 9.531 -53.433 -62.758 1.00 85.81 433 ARG A C 1
ATOM 3381 O O . ARG A 1 433 ? 9.394 -54.480 -63.375 1.00 85.81 433 ARG A O 1
ATOM 3388 N N . LYS A 1 434 ? 9.244 -52.233 -63.279 1.00 88.06 434 LYS A N 1
ATOM 3389 C CA . LYS A 1 434 ? 8.689 -52.052 -64.634 1.00 88.06 434 LYS A CA 1
ATOM 3390 C C . LYS A 1 434 ? 9.566 -52.677 -65.720 1.00 88.06 434 LYS A C 1
ATOM 3392 O O . LYS A 1 434 ? 9.049 -53.287 -66.646 1.00 88.06 434 LYS A O 1
ATOM 3397 N N . TRP A 1 435 ? 10.887 -52.540 -65.610 1.00 89.75 435 TRP A N 1
ATOM 3398 C CA . TRP A 1 435 ? 11.832 -53.173 -66.531 1.00 89.75 435 TRP A CA 1
ATOM 3399 C C . TRP A 1 435 ? 11.811 -54.703 -66.417 1.00 89.75 435 TRP A C 1
ATOM 3401 O O . TRP A 1 435 ? 11.878 -55.384 -67.433 1.00 89.75 435 TRP A O 1
ATOM 3411 N N . SER A 1 436 ? 11.684 -55.253 -65.207 1.00 84.94 436 SER A N 1
ATOM 3412 C CA . SER A 1 436 ? 11.579 -56.696 -64.970 1.00 84.94 436 SER A CA 1
ATOM 3413 C C . SER A 1 436 ? 10.251 -57.269 -65.470 1.00 84.94 436 SER A C 1
ATOM 3415 O O . SER A 1 436 ? 10.254 -58.345 -66.059 1.00 84.94 436 SER A O 1
ATOM 3417 N N . GLU A 1 437 ? 9.145 -56.551 -65.274 1.00 86.56 437 GLU A N 1
ATOM 3418 C CA . GLU A 1 437 ? 7.810 -56.881 -65.789 1.00 86.56 437 GLU A CA 1
ATOM 3419 C C . GLU A 1 437 ? 7.833 -56.867 -67.327 1.00 86.56 437 GLU A C 1
ATOM 3421 O O . GLU A 1 437 ? 7.636 -57.909 -67.945 1.00 86.56 437 GLU A O 1
ATOM 3426 N N . ALA A 1 438 ? 8.251 -55.759 -67.951 1.00 86.44 438 ALA A N 1
ATOM 3427 C CA . ALA A 1 438 ? 8.389 -55.656 -69.408 1.00 86.44 438 ALA A CA 1
ATOM 3428 C C . ALA A 1 438 ? 9.414 -56.647 -70.003 1.00 86.44 438 ALA A C 1
ATOM 3430 O O . ALA A 1 438 ? 9.291 -57.064 -71.155 1.00 86.44 438 ALA A O 1
ATOM 3431 N N . ARG A 1 439 ? 10.436 -57.058 -69.237 1.00 85.75 439 ARG A N 1
ATOM 3432 C CA . ARG A 1 439 ? 11.375 -58.118 -69.640 1.00 85.75 439 ARG A CA 1
ATOM 3433 C C . ARG A 1 439 ? 10.736 -59.503 -69.566 1.00 85.75 439 ARG A C 1
ATOM 3435 O O . ARG A 1 439 ? 11.015 -60.317 -70.440 1.00 85.75 439 ARG A O 1
ATOM 3442 N N . GLN A 1 440 ? 9.899 -59.783 -68.568 1.00 81.44 440 GLN A N 1
ATOM 3443 C CA . GLN A 1 440 ? 9.126 -61.027 -68.514 1.00 81.44 440 GLN A CA 1
ATOM 3444 C C . GLN A 1 440 ? 8.072 -61.075 -69.626 1.00 81.44 440 GLN A C 1
ATOM 3446 O O . GLN A 1 440 ? 7.981 -62.094 -70.302 1.00 81.44 440 GLN A O 1
ATOM 3451 N N . GLU A 1 441 ? 7.371 -59.971 -69.898 1.00 84.06 441 GLU A N 1
ATOM 3452 C CA . GLU A 1 441 ? 6.463 -59.835 -71.047 1.00 84.06 441 GLU A CA 1
ATOM 3453 C C . GLU A 1 441 ? 7.197 -60.064 -72.374 1.00 84.06 441 GLU A C 1
ATOM 3455 O O . GLU A 1 441 ? 6.741 -60.857 -73.194 1.00 84.06 441 GLU A O 1
ATOM 3460 N N . ARG A 1 442 ? 8.379 -59.458 -72.572 1.00 83.75 442 ARG A N 1
ATOM 3461 C CA . ARG A 1 442 ? 9.203 -59.718 -73.762 1.00 83.75 442 ARG A CA 1
ATOM 3462 C C . ARG A 1 442 ? 9.657 -61.167 -73.873 1.00 83.75 442 ARG A C 1
ATOM 3464 O O . ARG A 1 442 ? 9.570 -61.721 -74.958 1.00 83.75 442 ARG A O 1
ATOM 3471 N N . LEU A 1 443 ? 10.110 -61.795 -72.789 1.00 82.62 443 LEU A N 1
ATOM 3472 C CA . LEU A 1 443 ? 10.522 -63.204 -72.812 1.00 82.62 443 LEU A CA 1
ATOM 3473 C C . LEU A 1 443 ? 9.335 -64.151 -73.058 1.00 82.62 443 LEU A C 1
ATOM 3475 O O . LEU A 1 443 ? 9.508 -65.172 -73.720 1.00 82.62 443 LEU A O 1
ATOM 3479 N N . ALA A 1 444 ? 8.138 -63.805 -72.577 1.00 81.69 444 ALA A N 1
ATOM 3480 C CA . ALA A 1 444 ? 6.902 -64.528 -72.867 1.00 81.69 444 ALA A CA 1
ATOM 3481 C C . ALA A 1 444 ? 6.466 -64.345 -74.331 1.00 81.69 444 ALA A C 1
ATOM 3483 O O . ALA A 1 444 ? 6.127 -65.325 -74.989 1.00 81.69 444 ALA A O 1
ATOM 3484 N N . ALA A 1 445 ? 6.552 -63.128 -74.876 1.00 83.06 445 ALA A N 1
ATOM 3485 C CA . ALA A 1 445 ? 6.296 -62.853 -76.289 1.00 83.06 445 ALA A CA 1
ATOM 3486 C C . ALA A 1 445 ? 7.317 -63.556 -77.202 1.00 83.06 445 ALA A C 1
ATOM 3488 O O . ALA A 1 445 ? 6.932 -64.214 -78.158 1.00 83.06 445 ALA A O 1
ATOM 3489 N N . GLU A 1 446 ? 8.608 -63.519 -76.865 1.00 81.69 446 GLU A N 1
ATOM 3490 C CA . GLU A 1 446 ? 9.687 -64.223 -77.577 1.00 81.69 446 GLU A CA 1
ATOM 3491 C C . GLU A 1 446 ? 9.606 -65.756 -77.419 1.00 81.69 446 GLU A C 1
ATOM 3493 O O . GLU A 1 446 ? 10.225 -66.488 -78.191 1.00 81.69 446 GLU A O 1
ATOM 3498 N N . ALA A 1 447 ? 8.858 -66.275 -76.438 1.00 78.94 447 ALA A N 1
ATOM 3499 C CA . ALA A 1 447 ? 8.485 -67.688 -76.354 1.00 78.94 447 ALA A CA 1
ATOM 3500 C C . ALA A 1 447 ? 7.247 -68.003 -77.215 1.00 78.94 447 ALA A C 1
ATOM 3502 O O . ALA A 1 447 ? 7.262 -68.982 -77.957 1.00 78.94 447 ALA A O 1
ATOM 3503 N N . ALA A 1 448 ? 6.218 -67.151 -77.187 1.00 80.50 448 ALA A N 1
ATOM 3504 C CA . ALA A 1 448 ? 5.013 -67.294 -78.003 1.00 80.50 448 ALA A CA 1
ATOM 3505 C C . ALA A 1 448 ? 5.306 -67.184 -79.512 1.00 80.50 448 ALA A C 1
ATOM 3507 O O . ALA A 1 448 ? 4.820 -68.003 -80.286 1.00 80.50 448 ALA A O 1
ATOM 3508 N N . ASP A 1 449 ? 6.160 -66.246 -79.932 1.00 79.94 449 ASP A N 1
ATOM 3509 C CA . ASP A 1 449 ? 6.609 -66.111 -81.324 1.00 79.94 449 ASP A CA 1
ATOM 3510 C C . ASP A 1 449 ? 7.492 -67.284 -81.773 1.00 79.94 449 ASP A C 1
ATOM 3512 O O . ASP A 1 449 ? 7.499 -67.618 -82.957 1.00 79.94 449 ASP A O 1
ATOM 3516 N N . ARG A 1 450 ? 8.223 -67.939 -80.857 1.00 79.50 450 ARG A N 1
ATOM 3517 C CA . ARG A 1 450 ? 8.937 -69.189 -81.171 1.00 79.50 450 ARG A CA 1
ATOM 3518 C C . ARG A 1 450 ? 7.968 -70.348 -81.355 1.00 79.50 450 ARG A C 1
A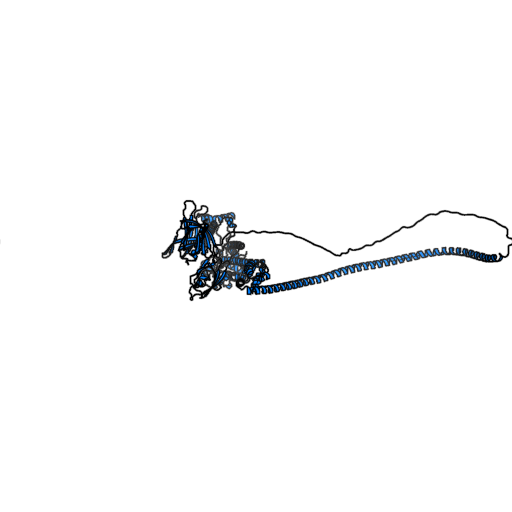TOM 3520 O O . ARG A 1 450 ? 8.001 -70.956 -82.415 1.00 79.50 450 ARG A O 1
ATOM 3527 N N . ALA A 1 451 ? 7.039 -70.561 -80.424 1.00 77.81 451 ALA A N 1
ATOM 3528 C CA . ALA A 1 451 ? 5.994 -71.577 -80.567 1.00 77.81 451 ALA A CA 1
ATOM 3529 C C . ALA A 1 451 ? 5.147 -71.363 -81.840 1.00 77.81 451 ALA A C 1
ATOM 3531 O O . ALA A 1 451 ? 4.814 -72.315 -82.544 1.00 77.81 451 ALA A O 1
ATOM 3532 N N . ARG A 1 452 ? 4.857 -70.101 -82.193 1.00 80.81 452 ARG A N 1
ATOM 3533 C CA . ARG A 1 452 ? 4.201 -69.740 -83.455 1.00 80.81 452 ARG A CA 1
ATOM 3534 C C . ARG A 1 452 ? 5.060 -70.085 -84.672 1.00 80.81 452 ARG A C 1
ATOM 3536 O O . ARG A 1 452 ? 4.530 -70.664 -85.610 1.00 80.81 452 ARG A O 1
ATOM 3543 N N . LYS A 1 453 ? 6.355 -69.754 -84.675 1.00 81.00 453 LYS A N 1
ATOM 3544 C CA . LYS A 1 453 ? 7.268 -70.086 -85.785 1.00 81.00 453 LYS A CA 1
ATOM 3545 C C . LYS A 1 453 ? 7.509 -71.585 -85.922 1.00 81.00 453 LYS A C 1
ATOM 3547 O O . LYS A 1 453 ? 7.620 -72.064 -87.039 1.00 81.00 453 LYS A O 1
ATOM 3552 N N . GLU A 1 454 ? 7.541 -72.326 -84.822 1.00 78.19 454 GLU A N 1
ATOM 3553 C CA . GLU A 1 454 ? 7.622 -73.790 -84.820 1.00 78.19 454 GLU A CA 1
ATOM 3554 C C . GLU A 1 454 ? 6.355 -74.409 -85.442 1.00 78.19 454 GLU A C 1
ATOM 3556 O O . GLU A 1 454 ? 6.461 -75.311 -86.272 1.00 78.19 454 GLU A O 1
ATOM 3561 N N . ALA A 1 455 ? 5.169 -73.866 -85.141 1.00 74.00 455 ALA A N 1
ATOM 3562 C CA . ALA A 1 455 ? 3.916 -74.251 -85.799 1.00 74.00 455 ALA A CA 1
ATOM 3563 C C . ALA A 1 455 ? 3.847 -73.819 -87.282 1.00 74.00 455 ALA A C 1
ATOM 3565 O O . ALA A 1 455 ? 3.345 -74.564 -88.122 1.00 74.00 455 ALA A O 1
ATOM 3566 N N . GLU A 1 456 ? 4.369 -72.638 -87.623 1.00 75.88 456 GLU A N 1
ATOM 3567 C CA . GLU A 1 456 ? 4.416 -72.118 -88.996 1.00 75.88 456 GLU A CA 1
ATOM 3568 C C . GLU A 1 456 ? 5.431 -72.888 -89.860 1.00 75.88 456 GLU A C 1
ATOM 3570 O O . GLU A 1 456 ? 5.149 -73.181 -91.018 1.00 75.88 456 GLU A O 1
ATOM 3575 N N . GLU A 1 457 ? 6.569 -73.315 -89.301 1.00 75.94 457 GLU A N 1
ATOM 3576 C CA . GLU A 1 457 ? 7.502 -74.230 -89.967 1.00 75.94 457 GLU A CA 1
ATOM 3577 C C . GLU A 1 457 ? 6.946 -75.645 -90.122 1.00 75.94 457 GLU A C 1
ATOM 3579 O O . GLU A 1 457 ? 7.219 -76.268 -91.146 1.00 75.94 457 GLU A O 1
ATOM 3584 N N . ALA A 1 458 ? 6.172 -76.158 -89.159 1.00 75.44 458 ALA A N 1
ATOM 3585 C CA . ALA A 1 458 ? 5.469 -77.430 -89.325 1.00 75.44 458 ALA A CA 1
ATOM 3586 C C . ALA A 1 458 ? 4.509 -77.352 -90.525 1.00 75.44 458 ALA A C 1
ATOM 3588 O O . ALA A 1 458 ? 4.681 -78.090 -91.494 1.00 75.44 458 ALA A O 1
ATOM 3589 N N . ALA A 1 459 ? 3.620 -76.352 -90.539 1.00 76.50 459 ALA A N 1
ATOM 3590 C CA . ALA A 1 459 ? 2.705 -76.112 -91.655 1.00 76.50 459 ALA A CA 1
ATOM 3591 C C . ALA A 1 459 ? 3.431 -75.857 -92.994 1.00 76.50 459 ALA A C 1
ATOM 3593 O O . ALA A 1 459 ? 2.931 -76.236 -94.055 1.00 76.50 459 ALA A O 1
ATOM 3594 N N . ARG A 1 460 ? 4.626 -75.245 -92.977 1.00 77.69 460 ARG A N 1
ATOM 3595 C CA . ARG A 1 460 ? 5.431 -75.051 -94.194 1.00 77.69 460 ARG A CA 1
ATOM 3596 C C . ARG A 1 460 ? 6.058 -76.350 -94.700 1.00 77.69 460 ARG A C 1
ATOM 3598 O O . ARG A 1 460 ? 6.145 -76.515 -95.910 1.00 77.69 460 ARG A O 1
ATOM 3605 N N . ARG A 1 461 ? 6.455 -77.279 -93.822 1.00 76.75 461 ARG A N 1
ATOM 3606 C CA . ARG A 1 461 ? 6.943 -78.616 -94.222 1.00 76.75 461 ARG A CA 1
ATOM 3607 C C . ARG A 1 461 ? 5.818 -79.438 -94.851 1.00 76.75 461 ARG A C 1
ATOM 3609 O O . ARG A 1 461 ? 6.023 -80.006 -95.920 1.00 76.75 461 ARG A O 1
ATOM 3616 N N . ASP A 1 462 ? 4.621 -79.395 -94.264 1.00 73.25 462 ASP A N 1
ATOM 3617 C CA . ASP A 1 462 ? 3.417 -80.022 -94.828 1.00 73.25 462 ASP A CA 1
ATOM 3618 C C . ASP A 1 462 ? 3.101 -79.461 -96.235 1.00 73.25 462 ASP A C 1
ATOM 3620 O O . ASP A 1 462 ? 2.793 -80.205 -97.171 1.00 73.25 462 ASP A O 1
ATOM 3624 N N . ALA A 1 463 ? 3.244 -78.141 -96.417 1.00 73.50 463 ALA A N 1
ATOM 3625 C CA . ALA A 1 463 ? 3.049 -77.468 -97.703 1.00 73.50 463 ALA A CA 1
ATOM 3626 C C . ALA A 1 463 ? 4.175 -77.735 -98.727 1.00 73.50 463 ALA A C 1
ATOM 3628 O O . ALA A 1 463 ? 3.891 -77.886 -99.916 1.00 73.50 463 ALA A O 1
ATOM 3629 N N . GLU A 1 464 ? 5.438 -77.822 -98.300 1.00 75.19 464 GLU A N 1
ATOM 3630 C CA . GLU A 1 464 ? 6.578 -78.181 -99.160 1.00 75.19 464 GLU A CA 1
ATOM 3631 C C . GLU A 1 464 ? 6.457 -79.629 -99.670 1.00 75.19 464 GLU A C 1
ATOM 3633 O O . GLU A 1 464 ? 6.717 -79.888 -100.849 1.00 75.19 464 GLU A O 1
ATOM 3638 N N . GLU A 1 465 ? 5.987 -80.569 -98.838 1.00 71.81 465 GLU A N 1
ATOM 3639 C CA . GLU A 1 465 ? 5.731 -81.950 -99.268 1.00 71.81 465 GLU A CA 1
ATOM 3640 C C . GLU A 1 465 ? 4.580 -82.037 -100.288 1.00 71.81 465 GLU A C 1
ATOM 3642 O O . GLU A 1 465 ? 4.642 -82.827 -101.235 1.00 71.81 465 GLU A O 1
ATOM 3647 N N . ALA A 1 466 ? 3.548 -81.198 -100.144 1.00 72.56 466 ALA A N 1
ATOM 3648 C CA . ALA A 1 466 ? 2.483 -81.069 -101.137 1.00 72.56 466 ALA A CA 1
ATOM 3649 C C . ALA A 1 466 ? 2.992 -80.452 -102.455 1.00 72.56 466 ALA A C 1
ATOM 3651 O O . ALA A 1 466 ? 2.720 -80.985 -103.532 1.00 72.56 466 ALA A O 1
ATOM 3652 N N . ALA A 1 467 ? 3.776 -79.371 -102.388 1.00 73.44 467 ALA A N 1
ATOM 3653 C CA . ALA A 1 467 ? 4.313 -78.684 -103.564 1.00 73.44 467 ALA A CA 1
ATOM 3654 C C . ALA A 1 467 ? 5.278 -79.563 -104.379 1.00 73.44 467 ALA A C 1
ATOM 3656 O O . ALA A 1 467 ? 5.236 -79.547 -105.611 1.00 73.44 467 ALA A O 1
ATOM 3657 N N . ARG A 1 468 ? 6.105 -80.383 -103.713 1.00 76.25 468 ARG A N 1
ATOM 3658 C CA . ARG A 1 468 ? 7.019 -81.323 -104.381 1.00 76.25 468 ARG A CA 1
ATOM 3659 C C . ARG A 1 468 ? 6.279 -82.300 -105.302 1.00 76.25 468 ARG A C 1
ATOM 3661 O O . ARG A 1 468 ? 6.733 -82.526 -106.420 1.00 76.25 468 ARG A O 1
ATOM 3668 N N . LYS A 1 469 ? 5.128 -82.823 -104.862 1.00 70.25 469 LYS A N 1
ATOM 3669 C CA . LYS A 1 469 ? 4.300 -83.767 -105.639 1.00 70.25 469 LYS A CA 1
ATOM 3670 C C . LYS A 1 469 ? 3.744 -83.129 -106.921 1.00 70.25 469 LYS A C 1
ATOM 3672 O O . LYS A 1 469 ? 3.620 -83.808 -107.931 1.00 70.25 469 LYS A O 1
ATOM 3677 N N . VAL A 1 470 ? 3.478 -81.819 -106.908 1.00 73.31 470 VAL A N 1
ATOM 3678 C CA . VAL A 1 470 ? 3.023 -81.059 -108.091 1.00 73.31 470 VAL A CA 1
ATOM 3679 C C . VAL A 1 470 ? 4.176 -80.752 -109.058 1.00 73.31 470 VAL A C 1
ATOM 3681 O O . VAL A 1 470 ? 3.991 -80.783 -110.273 1.00 73.31 470 VAL A O 1
ATOM 3684 N N . ALA A 1 471 ? 5.382 -80.477 -108.549 1.00 72.06 471 ALA A N 1
ATOM 3685 C CA . ALA A 1 471 ? 6.550 -80.187 -109.387 1.00 72.06 471 ALA A CA 1
ATOM 3686 C C . ALA A 1 471 ? 7.013 -81.402 -110.219 1.00 72.06 471 ALA A C 1
ATOM 3688 O O . ALA A 1 471 ? 7.457 -81.246 -111.359 1.00 72.06 471 ALA A O 1
ATOM 3689 N N . GLU A 1 472 ? 6.868 -82.611 -109.674 1.00 71.94 472 GLU A N 1
ATOM 3690 C CA . GLU A 1 472 ? 7.240 -83.874 -110.328 1.00 71.94 472 GLU A CA 1
ATOM 3691 C C . GLU A 1 472 ? 6.367 -84.156 -111.577 1.00 71.94 472 GLU A C 1
ATOM 3693 O O . GLU A 1 472 ? 6.874 -84.611 -112.604 1.00 71.94 472 GLU A O 1
ATOM 3698 N N . GLU A 1 473 ? 5.087 -83.752 -111.569 1.00 68.56 473 GLU A N 1
ATOM 3699 C CA . GLU A 1 473 ? 4.198 -83.802 -112.747 1.00 68.56 473 GLU A CA 1
ATOM 3700 C C . GLU A 1 473 ? 4.516 -82.759 -113.838 1.00 68.56 473 GLU A C 1
ATOM 3702 O O . GLU A 1 473 ? 4.001 -82.857 -114.961 1.00 68.56 473 GLU A O 1
ATOM 3707 N N . ALA A 1 474 ? 5.291 -81.717 -113.518 1.00 67.94 474 ALA A N 1
ATOM 3708 C CA . ALA A 1 474 ? 5.604 -80.632 -114.446 1.00 67.94 474 ALA A CA 1
ATOM 3709 C C . ALA A 1 474 ? 6.825 -80.960 -115.319 1.00 67.94 474 ALA A C 1
ATOM 3711 O O . ALA A 1 474 ? 6.765 -80.804 -116.540 1.00 67.94 474 ALA A O 1
ATOM 3712 N N . GLN A 1 475 ? 7.901 -81.486 -114.722 1.00 68.81 475 GLN A N 1
ATOM 3713 C CA . GLN A 1 475 ? 9.155 -81.779 -115.437 1.00 68.81 475 GLN A CA 1
ATOM 3714 C C . GLN A 1 475 ? 8.975 -82.806 -116.569 1.00 68.81 475 GLN A C 1
ATOM 3716 O O . GLN A 1 475 ? 9.571 -82.666 -117.637 1.00 68.81 475 GLN A O 1
ATOM 3721 N N . LEU A 1 476 ? 8.076 -83.781 -116.382 1.00 70.62 476 LEU A N 1
ATOM 3722 C CA . LEU A 1 476 ? 7.697 -84.766 -117.406 1.00 70.62 476 LEU A CA 1
ATOM 3723 C C . LEU A 1 476 ? 7.095 -84.144 -118.681 1.00 70.62 476 LEU A C 1
ATOM 3725 O O . LEU A 1 476 ? 7.138 -84.770 -119.738 1.00 70.62 476 LEU A O 1
ATOM 3729 N N . LYS A 1 477 ? 6.536 -82.929 -118.605 1.00 68.25 477 LYS A N 1
ATOM 3730 C CA . LYS A 1 477 ? 5.905 -82.235 -119.743 1.00 68.25 477 LYS A CA 1
ATOM 3731 C C . LYS A 1 477 ? 6.890 -81.337 -120.495 1.00 68.25 477 LYS A C 1
ATOM 3733 O O . LYS A 1 477 ? 6.755 -81.166 -121.701 1.00 68.25 477 LYS A O 1
ATOM 3738 N N . GLU A 1 478 ? 7.883 -80.784 -119.800 1.00 67.12 478 GLU A N 1
ATOM 3739 C CA . GLU A 1 478 ? 8.847 -79.836 -120.372 1.00 67.12 478 GLU A CA 1
ATOM 3740 C C . GLU A 1 478 ? 9.937 -80.535 -121.204 1.00 67.12 478 GLU A C 1
ATOM 3742 O O . GLU A 1 478 ? 10.289 -80.065 -122.288 1.00 67.12 478 GLU A O 1
ATOM 3747 N N . ALA A 1 479 ? 10.398 -81.715 -120.767 1.00 71.88 479 ALA A N 1
ATOM 3748 C CA . ALA A 1 479 ? 11.406 -82.505 -121.483 1.00 71.88 479 ALA A CA 1
ATOM 3749 C C . ALA A 1 479 ? 11.009 -82.827 -122.941 1.00 71.88 479 ALA A C 1
ATOM 3751 O O . ALA A 1 479 ? 11.851 -82.783 -123.838 1.00 71.88 479 ALA A O 1
ATOM 3752 N N . ALA A 1 480 ? 9.718 -83.076 -123.193 1.00 67.81 480 ALA A N 1
ATOM 3753 C CA . ALA A 1 480 ? 9.184 -83.395 -124.519 1.00 67.81 480 ALA A CA 1
ATOM 3754 C C . ALA A 1 480 ? 9.238 -82.223 -125.524 1.00 67.81 480 ALA A C 1
ATOM 3756 O O . ALA A 1 480 ? 9.147 -82.443 -126.730 1.00 67.81 480 ALA A O 1
ATOM 3757 N N . VAL A 1 481 ? 9.381 -80.977 -125.055 1.00 70.50 481 VAL A N 1
ATOM 3758 C CA . VAL A 1 481 ? 9.413 -79.781 -125.919 1.00 70.50 481 VAL A CA 1
ATOM 3759 C C . VAL A 1 481 ? 10.832 -79.482 -126.417 1.00 70.50 481 VAL A C 1
ATOM 3761 O O . VAL A 1 481 ? 11.011 -79.006 -127.539 1.00 70.50 481 VAL A O 1
ATOM 3764 N N . ALA A 1 482 ? 11.855 -79.786 -125.612 1.00 71.12 482 ALA A N 1
ATOM 3765 C CA . ALA A 1 482 ? 13.245 -79.442 -125.912 1.00 71.12 482 ALA A CA 1
ATOM 3766 C C . ALA A 1 482 ? 13.819 -80.203 -127.125 1.00 71.12 482 ALA A C 1
ATOM 3768 O O . ALA A 1 482 ? 14.537 -79.618 -127.940 1.00 71.12 482 ALA A O 1
ATOM 3769 N N . GLU A 1 483 ? 13.475 -81.487 -127.278 1.00 72.38 483 GLU A N 1
ATOM 3770 C CA . GLU A 1 483 ? 13.988 -82.351 -128.354 1.00 72.38 483 GLU A CA 1
ATOM 3771 C C . GLU A 1 483 ? 13.602 -81.839 -129.755 1.00 72.38 483 GLU A C 1
ATOM 3773 O O . GLU A 1 483 ? 14.420 -81.844 -130.679 1.00 72.38 483 GLU A O 1
ATOM 3778 N N . ALA A 1 484 ? 12.384 -81.306 -129.902 1.00 66.12 484 ALA A N 1
ATOM 3779 C CA . ALA A 1 484 ? 11.877 -80.785 -131.171 1.00 66.12 484 ALA A CA 1
ATOM 3780 C C . ALA A 1 484 ? 12.660 -79.558 -131.683 1.00 66.12 484 ALA A C 1
ATOM 3782 O O . ALA A 1 484 ? 12.818 -79.382 -132.892 1.00 66.12 484 ALA A O 1
ATOM 3783 N N . ILE A 1 485 ? 13.172 -78.718 -130.776 1.00 68.44 485 ILE A N 1
ATOM 3784 C CA . ILE A 1 485 ? 13.852 -77.458 -131.120 1.00 68.44 485 ILE A CA 1
ATOM 3785 C C . ILE A 1 485 ? 15.287 -77.713 -131.605 1.00 68.44 485 ILE A C 1
ATOM 3787 O O . ILE A 1 485 ? 15.752 -77.050 -132.533 1.00 68.44 485 ILE A O 1
ATOM 3791 N N . ALA A 1 486 ? 15.985 -78.693 -131.021 1.00 71.06 486 ALA A N 1
ATOM 3792 C CA . ALA A 1 486 ? 17.381 -78.987 -131.353 1.00 71.06 486 ALA A CA 1
ATOM 3793 C C . ALA A 1 486 ? 17.572 -79.374 -132.832 1.00 71.06 486 ALA A C 1
ATOM 3795 O O . ALA A 1 486 ? 18.528 -78.938 -133.477 1.00 71.06 486 ALA A O 1
ATOM 3796 N N . LYS A 1 487 ? 16.635 -80.153 -133.388 1.00 68.50 487 LYS A N 1
ATOM 3797 C CA . LYS A 1 487 ? 16.726 -80.699 -134.749 1.00 68.50 487 LYS A CA 1
ATOM 3798 C C . LYS A 1 487 ? 16.673 -79.623 -135.841 1.00 68.50 487 LYS A C 1
ATOM 3800 O O . LYS A 1 487 ? 17.415 -79.707 -136.812 1.00 68.50 487 LYS A O 1
ATOM 3805 N N . ALA A 1 488 ? 15.848 -78.591 -135.659 1.00 66.75 488 ALA A N 1
ATOM 3806 C CA . ALA A 1 488 ? 15.637 -77.541 -136.661 1.00 66.75 488 ALA A CA 1
ATOM 3807 C C . ALA A 1 488 ? 16.838 -76.592 -136.842 1.00 66.75 488 ALA A C 1
ATOM 3809 O O . ALA A 1 488 ? 16.931 -75.903 -137.856 1.00 66.75 488 ALA A O 1
ATOM 3810 N N . LYS A 1 489 ? 17.758 -76.525 -135.867 1.00 69.50 489 LYS A N 1
ATOM 3811 C CA . LYS A 1 489 ? 18.871 -75.565 -135.897 1.00 69.50 489 LYS A CA 1
ATOM 3812 C C . LYS A 1 489 ? 20.059 -76.040 -136.745 1.00 69.50 489 LYS A C 1
ATOM 3814 O O . LYS A 1 489 ? 20.669 -75.233 -137.442 1.00 69.50 489 LYS A O 1
ATOM 3819 N N . ALA A 1 490 ? 20.357 -77.340 -136.727 1.00 70.31 490 ALA A N 1
ATOM 3820 C CA . ALA A 1 490 ? 21.532 -77.909 -137.396 1.00 70.31 490 ALA A CA 1
ATOM 3821 C C . ALA A 1 490 ? 21.487 -77.796 -138.935 1.00 70.31 490 ALA A C 1
ATOM 3823 O O . ALA A 1 490 ? 22.521 -77.617 -139.576 1.00 70.31 490 ALA A O 1
ATOM 3824 N N . GLU A 1 491 ? 20.296 -77.864 -139.537 1.00 64.75 491 GLU A N 1
ATOM 3825 C CA . GLU A 1 491 ? 20.122 -77.814 -140.998 1.00 64.75 491 GLU A CA 1
ATOM 3826 C C . GLU A 1 491 ? 20.367 -76.410 -141.588 1.00 64.75 491 GLU A C 1
ATOM 3828 O O . GLU A 1 491 ? 20.730 -76.281 -142.759 1.00 64.75 491 GLU A O 1
ATOM 3833 N N . ALA A 1 492 ? 20.213 -75.351 -140.785 1.00 65.44 492 ALA A N 1
ATOM 3834 C CA . ALA A 1 492 ? 20.407 -73.970 -141.230 1.00 65.44 492 ALA A CA 1
ATOM 3835 C C . ALA A 1 492 ? 21.893 -73.586 -141.348 1.00 65.44 492 ALA A C 1
ATOM 3837 O O . ALA A 1 492 ? 22.294 -72.927 -142.309 1.00 65.44 492 ALA A O 1
ATOM 3838 N N . GLU A 1 493 ? 22.718 -74.012 -140.387 1.00 68.88 493 GLU A N 1
ATOM 3839 C CA . GLU A 1 493 ? 24.125 -73.601 -140.275 1.00 68.88 493 GLU A CA 1
ATOM 3840 C C . GLU A 1 493 ? 24.992 -74.188 -141.409 1.00 68.88 493 GLU A C 1
ATOM 3842 O O . GLU A 1 493 ? 25.884 -73.513 -141.925 1.00 68.88 493 GLU A O 1
ATOM 3847 N N . ALA A 1 494 ? 24.667 -75.393 -141.892 1.00 65.31 494 ALA A N 1
ATOM 3848 C CA . ALA A 1 494 ? 25.375 -76.042 -142.998 1.00 65.31 494 ALA A CA 1
ATOM 3849 C C . ALA A 1 494 ? 25.226 -75.319 -144.354 1.00 65.31 494 ALA A C 1
ATOM 3851 O O . ALA A 1 494 ? 26.122 -75.401 -145.195 1.00 65.31 494 ALA A O 1
ATOM 3852 N N . ARG A 1 495 ? 24.113 -74.604 -144.588 1.00 64.25 495 ARG A N 1
ATOM 3853 C CA . ARG A 1 495 ? 23.827 -73.983 -145.896 1.00 64.25 495 ARG A CA 1
ATOM 3854 C C . ARG A 1 495 ? 24.641 -72.715 -146.157 1.00 64.25 495 ARG A C 1
ATOM 3856 O O . ARG A 1 495 ? 25.007 -72.456 -147.297 1.00 64.25 495 ARG A O 1
ATOM 3863 N N . VAL A 1 496 ? 24.947 -71.952 -145.106 1.00 67.25 496 VAL A N 1
ATOM 3864 C CA . VAL A 1 496 ? 25.645 -70.655 -145.199 1.00 67.25 496 VAL A CA 1
ATOM 3865 C C . VAL A 1 496 ? 27.137 -70.826 -145.520 1.00 67.25 496 VAL A C 1
ATOM 3867 O O . VAL A 1 496 ? 27.720 -70.008 -146.229 1.00 67.25 496 VAL A O 1
ATOM 3870 N N . ALA A 1 497 ? 27.758 -71.912 -145.050 1.00 67.19 497 ALA A N 1
ATOM 3871 C CA . ALA A 1 497 ? 29.191 -72.155 -145.225 1.00 67.19 497 ALA A CA 1
ATOM 3872 C C . ALA A 1 497 ? 29.614 -72.414 -146.688 1.00 67.19 497 ALA A C 1
ATOM 3874 O O . ALA A 1 497 ? 30.767 -72.172 -147.043 1.00 67.19 497 ALA A O 1
ATOM 3875 N N . ALA A 1 498 ? 28.702 -72.895 -147.540 1.00 59.91 498 ALA A N 1
ATOM 3876 C CA . ALA A 1 498 ? 29.008 -73.239 -148.929 1.00 59.91 498 ALA A CA 1
ATOM 3877 C C . ALA A 1 498 ? 29.066 -72.013 -149.862 1.00 59.91 498 ALA A C 1
ATOM 3879 O O . ALA A 1 498 ? 29.924 -71.948 -150.742 1.00 59.91 498 ALA A O 1
ATOM 3880 N N . GLU A 1 499 ? 28.180 -71.031 -149.669 1.00 59.97 499 GLU A N 1
ATOM 3881 C CA . GLU A 1 499 ? 28.012 -69.903 -150.600 1.00 59.97 499 GLU A CA 1
ATOM 3882 C C . GLU A 1 499 ? 29.202 -68.921 -150.558 1.00 59.97 499 GLU A C 1
ATOM 3884 O O . GLU A 1 499 ? 29.618 -68.407 -151.597 1.00 59.97 499 GLU A O 1
ATOM 3889 N N . MET A 1 500 ? 29.833 -68.724 -149.391 1.00 60.00 500 MET A N 1
ATOM 3890 C CA . MET A 1 500 ? 31.001 -67.835 -149.256 1.00 60.00 500 MET A CA 1
ATOM 3891 C C . MET A 1 500 ? 32.268 -68.343 -149.967 1.00 60.00 500 MET A C 1
ATOM 3893 O O . MET A 1 500 ? 33.120 -67.537 -150.337 1.00 60.00 500 MET A O 1
ATOM 3897 N N . ALA A 1 501 ? 32.417 -69.657 -150.166 1.00 59.47 501 ALA A N 1
ATOM 3898 C CA . ALA A 1 501 ? 33.639 -70.238 -150.731 1.00 59.47 501 ALA A CA 1
ATOM 3899 C C . ALA A 1 501 ? 33.755 -70.067 -152.259 1.00 59.47 501 ALA A C 1
ATOM 3901 O O . ALA A 1 501 ? 34.863 -70.083 -152.797 1.00 59.47 501 ALA A O 1
ATOM 3902 N N . ALA A 1 502 ? 32.630 -69.901 -152.963 1.00 59.09 502 ALA A N 1
ATOM 3903 C CA . ALA A 1 502 ? 32.607 -69.743 -154.418 1.00 59.09 502 ALA A CA 1
ATOM 3904 C C . ALA A 1 502 ? 32.972 -68.313 -154.860 1.00 59.09 502 ALA A C 1
ATOM 3906 O O . ALA A 1 502 ? 33.789 -68.132 -155.764 1.00 59.09 502 ALA A O 1
ATOM 3907 N N . ALA A 1 503 ? 32.421 -67.302 -154.178 1.00 59.75 503 ALA A N 1
ATOM 3908 C CA . ALA A 1 503 ? 32.482 -65.895 -154.587 1.00 59.75 503 ALA A CA 1
ATOM 3909 C C . ALA A 1 503 ? 33.903 -65.297 -154.663 1.00 59.75 503 ALA A C 1
ATOM 3911 O O . ALA A 1 503 ? 34.116 -64.299 -155.346 1.00 59.75 503 ALA A O 1
ATOM 3912 N N . VAL A 1 504 ? 34.889 -65.899 -153.988 1.00 59.91 504 VAL A N 1
ATOM 3913 C CA . VAL A 1 504 ? 36.282 -65.415 -153.985 1.00 59.91 504 VAL A CA 1
ATOM 3914 C C . VAL A 1 504 ? 36.984 -65.652 -155.331 1.00 59.91 504 VAL A C 1
ATOM 3916 O O . VAL A 1 504 ? 37.864 -64.879 -155.697 1.00 59.91 504 VAL A O 1
ATOM 3919 N N . LYS A 1 505 ? 36.601 -66.686 -156.096 1.00 58.44 505 LYS A N 1
ATOM 3920 C CA . LYS A 1 505 ? 37.313 -67.075 -157.331 1.00 58.44 505 LYS A CA 1
ATOM 3921 C C . LYS A 1 505 ? 36.885 -66.337 -158.599 1.00 58.44 505 LYS A C 1
ATOM 3923 O O . LYS A 1 505 ? 37.617 -66.382 -159.582 1.00 58.44 505 LYS A O 1
ATOM 3928 N N . GLU A 1 506 ? 35.733 -65.671 -158.610 1.00 57.81 506 GLU A N 1
ATOM 3929 C CA . GLU A 1 506 ? 35.228 -65.011 -159.827 1.00 57.81 506 GLU A CA 1
ATOM 3930 C C . GLU A 1 506 ? 35.837 -63.617 -160.070 1.00 57.81 506 GLU A C 1
ATOM 3932 O O . GLU A 1 506 ? 35.705 -63.074 -161.164 1.00 57.81 506 GLU A O 1
ATOM 3937 N N . VAL A 1 507 ? 36.549 -63.047 -159.089 1.00 59.91 507 VAL A N 1
ATOM 3938 C CA . VAL A 1 507 ? 37.143 -61.700 -159.195 1.00 59.91 507 VAL A CA 1
ATOM 3939 C C . VAL A 1 507 ? 38.437 -61.693 -160.025 1.00 59.91 507 VAL A C 1
ATOM 3941 O O . VAL A 1 507 ? 38.661 -60.762 -160.794 1.00 59.91 507 VAL A O 1
ATOM 3944 N N . GLU A 1 508 ? 39.273 -62.732 -159.927 1.00 56.66 508 GLU A N 1
ATOM 3945 C CA . GLU A 1 508 ? 40.604 -62.763 -160.569 1.00 56.66 508 GLU A CA 1
ATOM 3946 C C . GLU A 1 508 ? 40.564 -62.987 -162.093 1.00 56.66 508 GLU A C 1
ATOM 3948 O O . GLU A 1 508 ? 41.546 -62.726 -162.783 1.00 56.66 508 GLU A O 1
ATOM 3953 N N . ALA A 1 509 ? 39.436 -63.446 -162.646 1.00 53.19 509 ALA A N 1
ATOM 3954 C CA . ALA A 1 509 ? 39.297 -63.714 -164.081 1.00 53.19 509 ALA A CA 1
ATOM 3955 C C . ALA A 1 509 ? 38.870 -62.483 -164.911 1.00 53.19 509 ALA A C 1
ATOM 3957 O O . ALA A 1 509 ? 38.899 -62.534 -166.139 1.00 53.19 509 ALA A O 1
ATOM 3958 N N . ALA A 1 510 ? 38.455 -61.384 -164.271 1.00 53.84 510 ALA A N 1
ATOM 3959 C CA . ALA A 1 510 ? 37.713 -60.303 -164.929 1.00 53.84 510 ALA A CA 1
ATOM 3960 C C . ALA A 1 510 ? 38.566 -59.201 -165.601 1.00 53.84 510 ALA A C 1
ATOM 3962 O O . ALA A 1 510 ? 37.996 -58.332 -166.259 1.00 53.84 510 ALA A O 1
ATOM 3963 N N . GLU A 1 511 ? 39.902 -59.244 -165.506 1.00 42.56 511 GLU A N 1
ATOM 3964 C CA . GLU A 1 511 ? 40.790 -58.458 -166.392 1.00 42.56 511 GLU A CA 1
ATOM 3965 C C . GLU A 1 511 ? 41.193 -59.216 -167.673 1.00 42.56 511 GLU A C 1
ATOM 3967 O O . GLU A 1 511 ? 41.807 -58.629 -168.564 1.00 42.56 511 GLU A O 1
ATOM 3972 N N . ALA A 1 512 ? 40.767 -60.475 -167.847 1.00 40.25 512 ALA A N 1
ATOM 3973 C CA . ALA A 1 512 ? 40.858 -61.192 -169.123 1.00 40.25 512 ALA A CA 1
ATOM 3974 C C . ALA A 1 512 ? 39.763 -60.737 -170.117 1.00 40.25 512 ALA A C 1
ATOM 3976 O O . ALA A 1 512 ? 38.949 -61.531 -170.574 1.00 40.25 512 ALA A O 1
ATOM 3977 N N . GLU A 1 513 ? 39.780 -59.436 -170.420 1.00 36.53 513 GLU A N 1
ATOM 3978 C CA . GLU A 1 513 ? 39.163 -58.737 -171.554 1.00 36.53 513 GLU A CA 1
ATOM 3979 C C . GLU A 1 513 ? 37.694 -59.031 -171.948 1.00 36.53 513 GLU A C 1
ATOM 3981 O O . GLU A 1 513 ? 37.329 -60.090 -172.445 1.00 36.53 513 GLU A O 1
ATOM 3986 N N . ASN A 1 514 ? 36.885 -57.961 -171.951 1.00 52.03 514 ASN A N 1
ATOM 3987 C CA . ASN A 1 514 ? 36.456 -57.316 -173.210 1.00 52.03 514 ASN A CA 1
ATOM 3988 C C . ASN A 1 514 ? 35.882 -58.220 -174.339 1.00 52.03 514 ASN A C 1
ATOM 3990 O O . ASN A 1 514 ? 36.006 -57.904 -175.522 1.00 52.03 514 ASN A O 1
ATOM 3994 N N . ALA A 1 515 ? 35.198 -59.319 -174.007 1.00 30.97 515 ALA A N 1
ATOM 3995 C CA . ALA A 1 515 ? 34.565 -60.195 -174.990 1.00 30.97 515 ALA A CA 1
ATOM 3996 C C . ALA A 1 515 ? 33.156 -60.656 -174.571 1.00 30.97 515 ALA A C 1
ATOM 3998 O O . ALA A 1 515 ? 32.934 -61.240 -173.516 1.00 30.97 515 ALA A O 1
ATOM 3999 N N . ALA A 1 516 ? 32.194 -60.450 -175.474 1.00 29.11 516 ALA A N 1
ATOM 4000 C CA . ALA A 1 516 ? 30.944 -61.211 -175.561 1.00 29.11 516 ALA A CA 1
ATOM 4001 C C . ALA A 1 516 ? 29.926 -61.177 -174.390 1.00 29.11 516 ALA A C 1
ATOM 4003 O O . ALA A 1 516 ? 29.105 -62.090 -174.293 1.00 29.11 516 ALA A O 1
ATOM 4004 N N . ARG A 1 517 ? 29.807 -60.080 -173.618 1.00 35.47 517 ARG A N 1
ATOM 4005 C CA . ARG A 1 517 ? 28.470 -59.703 -173.096 1.00 35.47 517 ARG A CA 1
ATOM 4006 C C . ARG A 1 517 ? 28.100 -58.225 -173.184 1.00 35.47 517 ARG A C 1
ATOM 4008 O O . ARG A 1 517 ? 27.852 -57.540 -172.196 1.00 35.47 517 ARG A O 1
ATOM 4015 N N . ASN A 1 518 ? 27.870 -57.803 -174.422 1.00 33.38 518 ASN A N 1
ATOM 4016 C CA . ASN A 1 518 ? 26.674 -57.007 -174.691 1.00 33.38 518 ASN A CA 1
ATOM 4017 C C . ASN A 1 518 ? 25.430 -57.939 -174.640 1.00 33.38 518 ASN A C 1
ATOM 4019 O O . ASN A 1 518 ? 25.579 -59.141 -174.844 1.00 33.38 518 ASN A O 1
ATOM 4023 N N . ALA A 1 519 ? 24.226 -57.393 -174.409 1.00 33.59 519 ALA A N 1
ATOM 4024 C CA . ALA A 1 519 ? 22.926 -58.091 -174.218 1.00 33.59 519 ALA A CA 1
ATOM 4025 C C . ALA A 1 519 ? 22.684 -58.736 -172.811 1.00 33.59 519 ALA A C 1
ATOM 4027 O O . ALA A 1 519 ? 23.297 -59.735 -172.441 1.00 33.59 519 ALA A O 1
ATOM 4028 N N . ALA A 1 520 ? 21.864 -58.140 -171.922 1.00 32.53 520 ALA A N 1
ATOM 4029 C CA . ALA A 1 520 ? 20.377 -58.035 -171.926 1.00 32.53 520 ALA A CA 1
ATOM 4030 C C . ALA A 1 520 ? 19.680 -59.135 -171.066 1.00 32.53 520 ALA A C 1
ATOM 4032 O O . ALA A 1 520 ? 20.169 -60.263 -171.063 1.00 32.53 520 ALA A O 1
ATOM 4033 N N . LYS A 1 521 ? 18.544 -58.911 -170.356 1.00 38.91 521 LYS A N 1
ATOM 4034 C CA . LYS A 1 521 ? 17.869 -57.685 -169.813 1.00 38.91 521 LYS A CA 1
ATOM 4035 C C . LYS A 1 521 ? 16.695 -58.073 -168.851 1.00 38.91 521 LYS A C 1
ATOM 4037 O O . LYS A 1 521 ? 16.177 -59.168 -169.009 1.00 38.91 521 LYS A O 1
ATOM 4042 N N . GLN A 1 522 ? 16.199 -57.122 -168.020 1.00 32.12 522 GLN A N 1
ATOM 4043 C CA . GLN A 1 522 ? 14.820 -57.032 -167.413 1.00 32.12 522 GLN A CA 1
ATOM 4044 C C . GLN A 1 522 ? 14.416 -58.049 -166.282 1.00 32.12 522 GLN A C 1
ATOM 4046 O O . GLN A 1 522 ? 14.958 -59.143 -166.268 1.00 32.12 522 GLN A O 1
ATOM 4051 N N . SER A 1 523 ? 13.507 -57.798 -165.293 1.00 30.06 523 SER A N 1
ATOM 4052 C CA . SER A 1 523 ? 12.735 -56.586 -164.838 1.00 30.06 523 SER A CA 1
ATOM 4053 C C . SER A 1 523 ? 11.855 -56.732 -163.532 1.00 30.06 523 SER A C 1
ATOM 4055 O O . SER A 1 523 ? 11.134 -57.721 -163.458 1.00 30.06 523 SER A O 1
ATOM 4057 N N . LEU A 1 524 ? 11.749 -55.672 -162.670 1.00 32.75 524 LEU A N 1
ATOM 4058 C CA . LEU A 1 524 ? 10.644 -55.272 -161.696 1.00 32.75 524 LEU A CA 1
ATOM 4059 C C . LEU A 1 524 ? 10.298 -56.199 -160.465 1.00 32.75 524 LEU A C 1
ATOM 4061 O O . LEU A 1 524 ? 10.781 -57.319 -160.462 1.00 32.75 524 LEU A O 1
ATOM 4065 N N . ASP A 1 525 ? 9.472 -55.923 -159.405 1.00 30.23 525 ASP A N 1
ATOM 4066 C CA . ASP A 1 525 ? 8.934 -54.789 -158.536 1.00 30.23 525 ASP A CA 1
ATOM 4067 C C . ASP A 1 525 ? 8.110 -55.465 -157.334 1.00 30.23 525 ASP A C 1
ATOM 4069 O O . ASP A 1 525 ? 8.229 -56.682 -157.237 1.00 30.23 525 ASP A O 1
ATOM 4073 N N . ARG A 1 526 ? 7.273 -54.975 -156.362 1.00 29.23 526 ARG A N 1
ATOM 4074 C CA . ARG A 1 526 ? 6.641 -53.690 -155.908 1.00 29.23 526 ARG A CA 1
ATOM 4075 C C . ARG A 1 526 ? 6.020 -53.694 -154.450 1.00 29.23 526 ARG A C 1
ATOM 4077 O O . ARG A 1 526 ? 5.063 -54.411 -154.206 1.00 29.23 526 ARG A O 1
ATOM 4084 N N . LYS A 1 527 ? 6.482 -52.787 -153.554 1.00 28.56 527 LYS A N 1
ATOM 4085 C CA . LYS A 1 527 ? 5.840 -51.973 -152.434 1.00 28.56 527 LYS A CA 1
ATOM 4086 C C . LYS A 1 527 ? 4.754 -52.470 -151.393 1.00 28.56 527 LYS A C 1
ATOM 4088 O O . LYS A 1 527 ? 3.670 -52.851 -151.800 1.00 28.56 527 LYS A O 1
ATOM 4093 N N . ARG A 1 528 ? 5.037 -52.247 -150.068 1.00 25.95 528 ARG A N 1
ATOM 4094 C CA . ARG A 1 528 ? 4.384 -51.477 -148.902 1.00 25.95 528 ARG A CA 1
ATOM 4095 C C . ARG A 1 528 ? 2.860 -51.046 -148.910 1.00 25.95 528 ARG A C 1
ATOM 4097 O O . ARG A 1 528 ? 2.339 -51.068 -150.019 1.00 25.95 528 ARG A O 1
ATOM 4104 N N . PRO A 1 529 ? 2.168 -50.488 -147.833 1.00 47.19 529 PRO A N 1
ATOM 4105 C CA . PRO A 1 529 ? 2.505 -50.136 -146.397 1.00 47.19 529 PRO A CA 1
ATOM 4106 C C . PRO A 1 529 ? 1.396 -50.174 -145.233 1.00 47.19 529 PRO A C 1
ATOM 4108 O O . PRO A 1 529 ? 0.230 -50.420 -145.502 1.00 47.19 529 PRO A O 1
ATOM 4111 N N . ASP A 1 530 ? 1.794 -49.834 -143.970 1.00 30.34 530 ASP A N 1
ATOM 4112 C CA . ASP A 1 530 ? 1.164 -49.073 -142.804 1.00 30.34 530 ASP A CA 1
ATOM 4113 C C . ASP A 1 530 ? -0.273 -49.274 -142.180 1.00 30.34 530 ASP A C 1
ATOM 4115 O O . ASP A 1 530 ? -1.254 -49.159 -142.906 1.00 30.34 530 ASP A O 1
ATOM 4119 N N . TRP A 1 531 ? -0.420 -49.356 -140.815 1.00 26.25 531 TRP A N 1
ATOM 4120 C CA . TRP A 1 531 ? -0.815 -48.240 -139.865 1.00 26.25 531 TRP A CA 1
ATOM 4121 C C . TRP A 1 531 ? -1.112 -48.570 -138.340 1.00 26.25 531 TRP A C 1
ATOM 4123 O O . TRP A 1 531 ? -1.300 -49.725 -137.984 1.00 26.25 531 TRP A O 1
ATOM 4133 N N . GLU A 1 532 ? -1.137 -47.515 -137.475 1.00 26.30 532 GLU A N 1
ATOM 4134 C CA . GLU A 1 532 ? -1.532 -47.267 -136.025 1.00 26.30 532 GLU A CA 1
ATOM 4135 C C . GLU A 1 532 ? -1.367 -48.270 -134.827 1.00 26.30 532 GLU A C 1
ATOM 4137 O O . GLU A 1 532 ? -1.391 -49.486 -134.960 1.00 26.30 532 GLU A O 1
ATOM 4142 N N . GLY A 1 533 ? -1.328 -47.719 -133.585 1.00 28.25 533 GLY A N 1
ATOM 4143 C CA . GLY A 1 533 ? -1.580 -48.418 -132.293 1.00 28.25 533 GLY A CA 1
ATOM 4144 C C . GLY A 1 533 ? -1.327 -47.557 -131.019 1.00 28.25 533 GLY A C 1
ATOM 4145 O O . GLY A 1 533 ? -0.272 -46.943 -130.903 1.00 28.25 533 GLY A O 1
ATOM 4146 N N . ARG A 1 534 ? -2.270 -47.463 -130.052 1.00 26.94 534 ARG A N 1
ATOM 4147 C CA . ARG A 1 534 ? -2.287 -46.449 -128.945 1.00 26.94 534 ARG A CA 1
ATOM 4148 C C . ARG A 1 534 ? -2.327 -47.059 -127.515 1.00 26.94 534 ARG A C 1
ATOM 4150 O O . ARG A 1 534 ? -2.891 -48.133 -127.358 1.00 26.94 534 ARG A O 1
ATOM 4157 N N . ARG A 1 535 ? -1.932 -46.265 -126.486 1.00 26.64 535 ARG A N 1
ATOM 4158 C CA . ARG A 1 535 ? -2.171 -46.403 -125.003 1.00 26.64 535 ARG A CA 1
ATOM 4159 C C . ARG A 1 535 ? -1.320 -47.440 -124.233 1.00 26.64 535 ARG A C 1
ATOM 4161 O O . ARG A 1 535 ? -0.869 -48.389 -124.849 1.00 26.64 535 ARG A O 1
ATOM 4168 N N . GLN A 1 536 ? -1.121 -47.408 -122.896 1.00 28.00 536 GLN A N 1
ATOM 4169 C CA . GLN A 1 536 ? -1.081 -46.433 -121.748 1.00 28.00 536 GLN A CA 1
ATOM 4170 C C . GLN A 1 536 ? -0.591 -47.259 -120.502 1.00 28.00 536 GLN A C 1
ATOM 4172 O O . GLN A 1 536 ? -0.560 -48.478 -120.610 1.00 28.00 536 GLN A O 1
ATOM 4177 N N . SER A 1 537 ? -0.228 -46.798 -119.288 1.00 26.69 537 SER A N 1
ATOM 4178 C CA . SER A 1 537 ? -0.050 -45.498 -118.587 1.00 26.69 537 SER A CA 1
ATOM 4179 C C . SER A 1 537 ? 0.779 -45.739 -117.295 1.00 26.69 537 SER A C 1
ATOM 4181 O O . SER A 1 537 ? 0.857 -46.884 -116.851 1.00 26.69 537 SER A O 1
ATOM 4183 N N . SER A 1 538 ? 1.322 -44.709 -116.614 1.00 25.27 538 SER A N 1
ATOM 4184 C CA . SER A 1 538 ? 1.845 -44.847 -115.228 1.00 25.27 538 SER A CA 1
ATOM 4185 C C . SER A 1 538 ? 2.071 -43.531 -114.451 1.00 25.27 538 SER A C 1
ATOM 4187 O O . SER A 1 538 ? 2.371 -42.513 -115.056 1.00 25.27 538 SER A O 1
ATOM 4189 N N . GLN A 1 539 ? 1.948 -43.640 -113.116 1.00 28.34 539 GLN A N 1
ATOM 4190 C CA . GLN A 1 539 ? 2.521 -42.854 -111.991 1.00 28.34 539 GLN A CA 1
ATOM 4191 C C . GLN A 1 539 ? 2.565 -41.304 -111.979 1.00 28.34 539 GLN A C 1
ATOM 4193 O O . GLN A 1 539 ? 3.183 -40.684 -112.831 1.00 28.34 539 GLN A O 1
ATOM 4198 N N . PHE A 1 540 ? 2.119 -40.725 -110.849 1.00 27.64 540 PHE A N 1
ATOM 4199 C CA . PHE A 1 540 ? 2.741 -39.603 -110.102 1.00 27.64 540 PHE A CA 1
ATOM 4200 C C . PHE A 1 540 ? 2.618 -39.970 -108.587 1.00 27.64 540 PHE A C 1
ATOM 4202 O O . PHE A 1 540 ? 1.607 -40.561 -108.214 1.00 27.64 540 PHE A O 1
ATOM 4209 N N . LEU A 1 541 ? 3.658 -39.958 -107.730 1.00 27.75 541 LEU A N 1
ATOM 4210 C CA . LEU A 1 541 ? 4.366 -38.829 -107.069 1.00 27.75 541 LEU A CA 1
ATOM 4211 C C . LEU A 1 541 ? 3.497 -38.048 -106.033 1.00 27.75 541 LEU A C 1
ATOM 4213 O O . LEU A 1 541 ? 2.368 -37.715 -106.361 1.00 27.75 541 LEU A O 1
ATOM 4217 N N . THR A 1 542 ? 3.924 -37.664 -104.804 1.00 28.72 542 THR A N 1
ATOM 4218 C CA . THR A 1 542 ? 5.151 -37.932 -103.985 1.00 28.72 542 THR A CA 1
ATOM 4219 C C . THR A 1 542 ? 5.071 -37.321 -102.552 1.00 28.72 542 THR A C 1
ATOM 4221 O O . THR A 1 542 ? 4.366 -36.338 -102.392 1.00 28.72 542 THR A O 1
ATOM 4224 N N . LEU A 1 543 ? 5.938 -37.781 -101.610 1.00 30.98 543 LEU A N 1
ATOM 4225 C CA . LEU A 1 543 ? 6.628 -37.015 -100.510 1.00 30.98 543 LEU A CA 1
ATOM 4226 C C . LEU A 1 543 ? 5.791 -36.290 -99.401 1.00 30.98 543 LEU A C 1
ATOM 4228 O O . LEU A 1 543 ? 4.660 -35.902 -99.629 1.00 30.98 543 LEU A O 1
ATOM 4232 N N . ARG A 1 544 ? 6.292 -35.984 -98.179 1.00 29.47 544 ARG A N 1
ATOM 4233 C CA . ARG A 1 544 ? 7.269 -36.633 -97.250 1.00 29.47 544 ARG A CA 1
ATOM 4234 C C . ARG A 1 544 ? 7.117 -36.053 -95.810 1.00 29.47 544 ARG A C 1
ATOM 4236 O O . ARG A 1 544 ? 6.496 -35.019 -95.613 1.00 29.47 544 ARG A O 1
ATOM 4243 N N . ARG A 1 545 ? 7.747 -36.714 -94.823 1.00 28.72 545 ARG A N 1
ATOM 4244 C CA . ARG A 1 545 ? 8.077 -36.257 -93.438 1.00 28.72 545 ARG A CA 1
ATOM 4245 C C . ARG A 1 545 ? 8.829 -34.899 -93.418 1.00 28.72 545 ARG A C 1
ATOM 4247 O O . ARG A 1 545 ? 9.476 -34.603 -94.416 1.00 28.72 545 ARG A O 1
ATOM 4254 N N . GLY A 1 546 ? 8.924 -34.128 -92.321 1.00 26.77 546 GLY A N 1
ATOM 4255 C CA . GLY A 1 546 ? 8.422 -34.282 -90.936 1.00 26.77 546 GLY A CA 1
ATOM 4256 C C . GLY A 1 546 ? 9.335 -33.598 -89.877 1.00 26.77 546 GLY A C 1
ATOM 4257 O O . GLY A 1 546 ? 10.269 -32.901 -90.246 1.00 26.77 546 GLY A O 1
ATOM 4258 N N . SER A 1 547 ? 9.078 -33.852 -88.579 1.00 28.55 547 SER A N 1
ATOM 4259 C CA . SER A 1 547 ? 9.921 -33.585 -87.373 1.00 28.55 547 SER A CA 1
ATOM 4260 C C . SER A 1 547 ? 10.355 -32.146 -86.977 1.00 28.55 547 SER A C 1
ATOM 4262 O O . SER A 1 547 ? 11.398 -31.671 -87.397 1.00 28.55 547 SER A O 1
ATOM 4264 N N . ALA A 1 548 ? 9.606 -31.564 -86.026 1.00 26.28 548 ALA A N 1
ATOM 4265 C CA . ALA A 1 548 ? 10.005 -31.177 -84.649 1.00 26.28 548 ALA A CA 1
ATOM 4266 C C . ALA A 1 548 ? 11.229 -30.269 -84.304 1.00 26.28 548 ALA A C 1
ATOM 4268 O O . ALA A 1 548 ? 12.359 -30.547 -84.683 1.00 26.28 548 ALA A O 1
ATOM 4269 N N . SER A 1 549 ? 10.987 -29.379 -83.315 1.00 27.06 549 SER A N 1
ATOM 4270 C CA . SER A 1 549 ? 11.741 -29.179 -82.041 1.00 27.06 549 SER A CA 1
ATOM 4271 C C . SER A 1 549 ? 12.421 -27.821 -81.698 1.00 27.06 549 SER A C 1
ATOM 4273 O O . SER A 1 549 ? 13.311 -27.339 -82.383 1.00 27.06 549 SER A O 1
ATOM 4275 N N . THR A 1 550 ? 12.046 -27.327 -80.501 1.00 26.97 550 THR A N 1
ATOM 4276 C CA . THR A 1 550 ? 12.847 -26.669 -79.428 1.00 26.97 550 THR A CA 1
ATOM 4277 C C . THR A 1 550 ? 13.414 -25.232 -79.488 1.00 26.97 550 THR A C 1
ATOM 4279 O O . THR A 1 550 ? 14.329 -24.935 -80.240 1.00 26.97 550 THR A O 1
ATOM 4282 N N . LEU A 1 551 ? 13.035 -24.498 -78.420 1.00 27.31 551 LEU A N 1
ATOM 4283 C CA . LEU A 1 551 ? 13.804 -23.541 -77.589 1.00 27.31 551 LEU A CA 1
ATOM 4284 C C . LEU A 1 551 ? 14.027 -22.088 -78.064 1.00 27.31 551 LEU A C 1
ATOM 4286 O O . LEU A 1 551 ? 14.097 -21.778 -79.244 1.00 27.31 551 LEU A O 1
ATOM 4290 N N . SER A 1 552 ? 14.125 -21.202 -77.062 1.00 29.48 552 SER A N 1
ATOM 4291 C CA . SER A 1 552 ? 14.364 -19.754 -77.151 1.00 29.48 552 SER A CA 1
ATOM 4292 C C . SER A 1 552 ? 15.512 -19.364 -76.213 1.00 29.48 552 SER A C 1
ATOM 4294 O O . SER A 1 552 ? 15.705 -20.012 -75.183 1.00 29.48 552 SER A O 1
ATOM 4296 N N . ALA A 1 553 ? 16.251 -18.312 -76.569 1.00 28.17 553 ALA A N 1
ATOM 4297 C CA . ALA A 1 553 ? 17.433 -17.818 -75.856 1.00 28.17 553 ALA A CA 1
ATOM 4298 C C . ALA A 1 553 ? 17.134 -16.588 -74.965 1.00 28.17 553 ALA A C 1
ATOM 4300 O O . ALA A 1 553 ? 15.974 -16.214 -74.777 1.00 28.17 553 ALA A O 1
ATOM 4301 N N . ALA A 1 554 ? 18.195 -15.980 -74.425 1.00 25.81 554 ALA A N 1
ATOM 4302 C CA . ALA A 1 554 ? 18.209 -14.754 -73.622 1.00 25.81 554 ALA A CA 1
ATOM 4303 C C . ALA A 1 554 ? 19.413 -13.858 -74.027 1.00 25.81 554 ALA A C 1
ATOM 4305 O O . ALA A 1 554 ? 20.122 -14.209 -74.964 1.00 25.81 554 ALA A O 1
ATOM 4306 N N . GLU A 1 555 ? 19.650 -12.780 -73.258 1.00 27.64 555 GLU A N 1
ATOM 4307 C CA . GLU A 1 555 ? 20.871 -11.931 -73.178 1.00 27.64 555 GLU A CA 1
ATOM 4308 C C . GLU A 1 555 ? 20.957 -10.594 -73.982 1.00 27.64 555 GLU A C 1
ATOM 4310 O O . GLU A 1 555 ? 21.178 -10.577 -75.186 1.00 27.64 555 GLU A O 1
ATOM 4315 N N . MET A 1 556 ? 20.927 -9.480 -73.215 1.00 25.69 556 MET A N 1
ATOM 4316 C CA . MET A 1 556 ? 22.011 -8.470 -73.028 1.00 25.69 556 MET A CA 1
ATOM 4317 C C . MET A 1 556 ? 22.147 -7.111 -73.790 1.00 25.69 556 MET A C 1
ATOM 4319 O O . MET A 1 556 ? 21.986 -7.016 -75.000 1.00 25.69 556 MET A O 1
ATOM 4323 N N . ILE A 1 557 ? 22.667 -6.132 -73.002 1.00 27.66 557 ILE A N 1
ATOM 4324 C CA . ILE A 1 557 ? 23.478 -4.906 -73.302 1.00 27.66 557 ILE A CA 1
ATOM 4325 C C . ILE A 1 557 ? 22.751 -3.539 -73.503 1.00 27.66 557 ILE A C 1
ATOM 4327 O O . ILE A 1 557 ? 21.543 -3.499 -73.710 1.00 27.66 557 ILE A O 1
ATOM 4331 N N . ALA A 1 558 ? 23.476 -2.425 -73.255 1.00 26.30 558 ALA A N 1
ATOM 4332 C CA . ALA A 1 558 ? 23.012 -1.158 -72.642 1.00 26.30 558 ALA A CA 1
ATOM 4333 C C . ALA A 1 558 ? 23.450 0.165 -73.346 1.00 26.30 558 ALA A C 1
ATOM 4335 O O . ALA A 1 558 ? 24.394 0.119 -74.128 1.00 26.30 558 ALA A O 1
ATOM 4336 N N . ASP A 1 559 ? 22.810 1.292 -72.947 1.00 29.25 559 ASP A N 1
ATOM 4337 C CA . ASP A 1 559 ? 23.268 2.718 -72.816 1.00 29.25 559 ASP A CA 1
ATOM 4338 C C . ASP A 1 559 ? 23.919 3.466 -74.032 1.00 29.25 559 ASP A C 1
ATOM 4340 O O . ASP A 1 559 ? 24.177 2.807 -75.041 1.00 29.25 559 ASP A O 1
ATOM 4344 N N . PRO A 1 560 ? 24.190 4.817 -74.029 1.00 46.34 560 PRO A N 1
ATOM 4345 C CA . PRO A 1 560 ? 24.072 5.863 -72.970 1.00 46.34 560 PRO A CA 1
ATOM 4346 C C . PRO A 1 560 ? 23.517 7.288 -73.386 1.00 46.34 560 PRO A C 1
ATOM 4348 O O . PRO A 1 560 ? 23.054 7.484 -74.505 1.00 46.34 560 PRO A O 1
ATOM 4351 N N . GLU A 1 561 ? 23.664 8.276 -72.466 1.00 29.23 561 GLU A N 1
ATOM 4352 C CA . GLU A 1 561 ? 24.069 9.719 -72.641 1.00 29.23 561 GLU A CA 1
ATOM 4353 C C . GLU A 1 561 ? 23.115 10.975 -72.557 1.00 29.23 561 GLU A C 1
ATOM 4355 O O . GLU A 1 561 ? 22.113 11.104 -73.253 1.00 29.23 561 GLU A O 1
ATOM 4360 N N . ASP A 1 562 ? 23.564 11.929 -71.702 1.00 27.61 562 ASP A N 1
ATOM 4361 C CA . ASP A 1 562 ? 23.625 13.426 -71.731 1.00 27.61 562 ASP A CA 1
ATOM 4362 C C . ASP A 1 562 ? 22.495 14.490 -71.461 1.00 27.61 562 ASP A C 1
ATOM 4364 O O . ASP A 1 562 ? 21.688 14.842 -72.315 1.00 27.61 562 ASP A O 1
ATOM 4368 N N . ALA A 1 563 ? 22.632 15.151 -70.281 1.00 27.06 563 ALA A N 1
ATOM 4369 C CA . ALA A 1 563 ? 23.034 16.573 -70.028 1.00 27.06 563 ALA A CA 1
ATOM 4370 C C . ALA A 1 563 ? 22.085 17.830 -70.004 1.00 27.06 563 ALA A C 1
ATOM 4372 O O . ALA A 1 563 ? 21.292 18.077 -70.902 1.00 27.06 563 ALA A O 1
ATOM 4373 N N . ALA A 1 564 ? 22.377 18.721 -69.016 1.00 26.84 564 ALA A N 1
ATOM 4374 C CA . ALA A 1 564 ? 22.173 20.203 -68.913 1.00 26.84 564 ALA A CA 1
ATOM 4375 C C . ALA A 1 564 ? 20.732 20.815 -68.763 1.00 26.84 564 ALA A C 1
ATOM 4377 O O . ALA A 1 564 ? 19.813 20.332 -69.403 1.00 26.84 564 ALA A O 1
ATOM 4378 N N . ILE A 1 565 ? 20.353 21.863 -67.978 1.00 30.09 565 ILE A N 1
ATOM 4379 C CA . ILE A 1 565 ? 20.927 23.039 -67.222 1.00 30.09 565 ILE A CA 1
ATOM 4380 C C . ILE A 1 565 ? 20.280 24.370 -67.734 1.00 30.09 565 ILE A C 1
ATOM 4382 O O . ILE A 1 565 ? 20.193 24.535 -68.944 1.00 30.09 565 ILE A O 1
ATOM 4386 N N . ALA A 1 566 ? 19.848 25.391 -66.954 1.00 29.95 566 ALA A N 1
ATOM 4387 C CA . ALA A 1 566 ? 19.601 25.573 -65.500 1.00 29.95 566 ALA A CA 1
ATOM 4388 C C . ALA A 1 566 ? 18.906 26.946 -65.155 1.00 29.95 566 ALA A C 1
ATOM 4390 O O . ALA A 1 566 ? 18.777 27.798 -66.029 1.00 29.95 566 ALA A O 1
ATOM 4391 N N . ASN A 1 567 ? 18.598 27.178 -63.856 1.00 28.12 567 ASN A N 1
ATOM 4392 C CA . ASN A 1 567 ? 18.496 28.469 -63.100 1.00 28.12 567 ASN A CA 1
ATOM 4393 C C . ASN A 1 567 ? 17.271 29.433 -63.190 1.00 28.12 567 ASN A C 1
ATOM 4395 O O . ASN A 1 567 ? 16.983 29.966 -64.256 1.00 28.12 567 ASN A O 1
ATOM 4399 N N . ASN A 1 568 ? 16.691 29.842 -62.030 1.00 27.56 568 ASN A N 1
ATOM 4400 C CA . ASN A 1 568 ? 16.958 31.148 -61.342 1.00 27.56 568 ASN A CA 1
ATOM 4401 C C . ASN A 1 568 ? 16.019 31.512 -60.144 1.00 27.56 568 ASN A C 1
ATOM 4403 O O . ASN A 1 568 ? 14.858 31.120 -60.114 1.00 27.56 568 ASN A O 1
ATOM 4407 N N . THR A 1 569 ? 16.535 32.333 -59.205 1.00 28.73 569 THR A N 1
ATOM 4408 C CA . THR A 1 569 ? 15.915 32.976 -57.997 1.00 28.73 569 THR A CA 1
ATOM 4409 C C . THR A 1 569 ? 16.870 34.084 -57.472 1.00 28.73 569 THR A C 1
ATOM 4411 O O . THR A 1 569 ? 18.017 34.073 -57.922 1.00 28.73 569 THR A O 1
ATOM 4414 N N . PRO A 1 570 ? 16.567 34.931 -56.449 1.00 48.00 570 PRO A N 1
ATOM 4415 C CA . PRO A 1 570 ? 15.318 35.534 -55.941 1.00 48.00 570 PRO A CA 1
ATOM 4416 C C . PRO A 1 570 ? 15.356 37.088 -56.158 1.00 48.00 570 PRO A C 1
ATOM 4418 O O . PRO A 1 570 ? 15.763 37.455 -57.262 1.00 48.00 570 PRO A O 1
ATOM 4421 N N . PRO A 1 571 ? 14.929 38.017 -55.247 1.00 37.34 571 PRO A N 1
ATOM 4422 C CA . PRO A 1 571 ? 15.675 38.356 -54.007 1.00 37.34 571 PRO A CA 1
ATOM 4423 C C . PRO A 1 571 ? 14.819 38.855 -52.791 1.00 37.34 571 PRO A C 1
ATOM 4425 O O . PRO A 1 571 ? 13.610 38.645 -52.740 1.00 37.34 571 PRO A O 1
ATOM 4428 N N . THR A 1 572 ? 15.471 39.492 -51.800 1.00 27.91 572 THR A N 1
ATOM 4429 C CA . THR A 1 572 ? 15.050 39.730 -50.390 1.00 27.91 572 THR A CA 1
ATOM 4430 C C . THR A 1 572 ? 14.889 41.219 -50.001 1.00 27.91 572 THR A C 1
ATOM 4432 O O . THR A 1 572 ? 15.520 42.069 -50.624 1.00 27.91 572 THR A O 1
ATOM 4435 N N . SER A 1 573 ? 14.208 41.528 -48.879 1.00 25.83 573 SER A N 1
ATOM 4436 C CA . SER A 1 573 ? 14.516 42.689 -47.998 1.00 25.83 573 SER A CA 1
ATOM 4437 C C . SER A 1 573 ? 13.945 42.539 -46.564 1.00 25.83 573 SER A C 1
ATOM 4439 O O . SER A 1 573 ? 13.061 41.716 -46.344 1.00 25.83 573 SER A O 1
ATOM 4441 N N . MET A 1 574 ? 14.446 43.333 -45.601 1.00 26.53 574 MET A N 1
ATOM 4442 C CA . MET A 1 574 ? 14.091 43.356 -44.159 1.00 26.53 574 MET A CA 1
ATOM 4443 C C . MET A 1 574 ? 13.579 44.741 -43.709 1.00 26.53 574 MET A C 1
ATOM 4445 O O . MET A 1 574 ? 13.935 45.726 -44.351 1.00 26.53 574 MET A O 1
ATOM 4449 N N . THR A 1 575 ? 12.900 44.822 -42.551 1.00 27.23 575 THR A N 1
ATOM 4450 C CA . THR A 1 575 ? 12.840 46.015 -41.665 1.00 27.23 575 THR A CA 1
ATOM 4451 C C . THR A 1 575 ? 12.509 45.634 -40.210 1.00 27.23 575 THR A C 1
ATOM 4453 O O . THR A 1 575 ? 11.526 44.929 -39.986 1.00 27.23 575 THR A O 1
ATOM 4456 N N . GLU A 1 576 ? 13.267 46.162 -39.243 1.00 26.48 576 GLU A N 1
ATOM 4457 C CA . GLU A 1 576 ? 12.865 46.366 -37.828 1.00 26.48 576 GLU A CA 1
ATOM 4458 C C . GLU A 1 576 ? 12.226 47.782 -37.709 1.00 26.48 576 GLU A C 1
ATOM 4460 O O . GLU A 1 576 ? 12.147 48.480 -38.720 1.00 26.48 576 GLU A O 1
ATOM 4465 N N . GLU A 1 577 ? 11.614 48.286 -36.627 1.00 26.95 577 GLU A N 1
ATOM 4466 C CA . GLU A 1 577 ? 12.066 48.621 -35.249 1.00 26.95 577 GLU A CA 1
ATOM 4467 C C . GLU A 1 577 ? 10.900 49.489 -34.623 1.00 26.95 577 GLU A C 1
ATOM 4469 O O . GLU A 1 577 ? 9.856 49.605 -35.276 1.00 26.95 577 GLU A O 1
ATOM 4474 N N . PRO A 1 578 ? 11.018 50.284 -33.526 1.00 44.69 578 PRO A N 1
ATOM 4475 C CA . PRO A 1 578 ? 11.548 50.070 -32.162 1.00 44.69 578 PRO A CA 1
ATOM 4476 C C . PRO A 1 578 ? 10.574 50.538 -31.030 1.00 44.69 578 PRO A C 1
ATOM 4478 O O . PRO A 1 578 ? 9.603 51.248 -31.292 1.00 44.69 578 PRO A O 1
ATOM 4481 N N . SER A 1 579 ? 10.913 50.328 -29.740 1.00 26.12 579 SER A N 1
ATOM 4482 C CA . SER A 1 579 ? 10.477 51.253 -28.658 1.00 26.12 579 SER A CA 1
ATOM 4483 C C . SER A 1 579 ? 11.339 51.261 -27.369 1.00 26.12 579 SER A C 1
ATOM 4485 O O . SER A 1 579 ? 11.182 50.407 -26.506 1.00 26.12 579 SER A O 1
ATOM 4487 N N . LEU A 1 580 ? 12.163 52.312 -27.233 1.00 25.58 580 LEU A N 1
ATOM 4488 C CA . LEU A 1 580 ? 12.466 53.120 -26.023 1.00 25.58 580 LEU A CA 1
ATOM 4489 C C . LEU A 1 580 ? 12.953 52.501 -24.679 1.00 25.58 580 LEU A C 1
ATOM 4491 O O . LEU A 1 580 ? 12.234 51.783 -24.006 1.00 25.58 580 LEU A O 1
ATOM 4495 N N . ALA A 1 581 ? 14.127 53.002 -24.241 1.00 24.27 581 ALA A N 1
ATOM 4496 C CA . ALA A 1 581 ? 14.596 53.311 -22.865 1.00 24.27 581 ALA A CA 1
ATOM 4497 C C . ALA A 1 581 ? 14.282 52.323 -21.706 1.00 24.27 581 ALA A C 1
ATOM 4499 O O . ALA A 1 581 ? 13.137 52.168 -21.316 1.00 24.27 581 ALA A O 1
ATOM 4500 N N . LYS A 1 582 ? 15.234 51.682 -21.003 1.00 29.52 582 LYS A N 1
ATOM 4501 C CA . LYS A 1 582 ? 16.645 51.994 -20.647 1.00 29.52 582 LYS A CA 1
ATOM 4502 C C . LYS A 1 582 ? 16.840 53.218 -19.729 1.00 29.52 582 LYS A C 1
ATOM 4504 O O . LYS A 1 582 ? 17.410 54.217 -20.161 1.00 29.52 582 LYS A O 1
ATOM 4509 N N . ALA A 1 583 ? 16.434 53.111 -18.456 1.00 28.31 583 ALA A N 1
ATOM 4510 C CA . ALA A 1 583 ? 16.701 54.140 -17.437 1.00 28.31 583 ALA A CA 1
ATOM 4511 C C . ALA A 1 583 ? 16.807 53.650 -15.966 1.00 28.31 583 ALA A C 1
ATOM 4513 O O . ALA A 1 583 ? 16.339 54.343 -15.069 1.00 28.31 583 ALA A O 1
ATOM 4514 N N . ARG A 1 584 ? 17.464 52.513 -15.684 1.00 28.62 584 ARG A N 1
ATOM 4515 C CA . ARG A 1 584 ? 18.096 52.243 -14.370 1.00 28.62 584 ARG A CA 1
ATOM 4516 C C . ARG A 1 584 ? 19.134 51.130 -14.490 1.00 28.62 584 ARG A C 1
ATOM 4518 O O . ARG A 1 584 ? 18.843 50.063 -15.015 1.00 28.62 584 ARG A O 1
ATOM 4525 N N . SER A 1 585 ? 20.349 51.405 -14.033 1.00 29.64 585 SER A N 1
ATOM 4526 C CA . SER A 1 585 ? 21.444 50.442 -13.961 1.00 29.64 585 SER A CA 1
ATOM 4527 C C . SER A 1 585 ? 22.005 50.451 -12.552 1.00 29.64 585 SER A C 1
ATOM 4529 O O . SER A 1 585 ? 22.559 51.470 -12.158 1.00 29.64 585 SER A O 1
ATOM 4531 N N . GLU A 1 586 ? 21.903 49.330 -11.847 1.00 38.12 586 GLU A N 1
ATOM 4532 C CA . GLU A 1 586 ? 22.902 48.842 -10.891 1.00 38.12 586 GLU A CA 1
ATOM 4533 C C . GLU A 1 586 ? 22.512 47.405 -10.490 1.00 38.12 586 GLU A C 1
ATOM 4535 O O . GLU A 1 586 ? 21.360 47.134 -10.176 1.00 38.12 586 GLU A O 1
ATOM 4540 N N . TYR A 1 587 ? 23.464 46.472 -10.600 1.00 39.38 587 TYR A N 1
ATOM 4541 C CA . TYR A 1 587 ? 23.364 45.059 -10.185 1.00 39.38 587 TYR A CA 1
ATOM 4542 C C . TYR A 1 587 ? 22.144 44.236 -10.658 1.00 39.38 587 TYR A C 1
ATOM 4544 O O . TYR A 1 587 ? 21.524 43.512 -9.883 1.00 39.38 587 TYR A O 1
ATOM 4552 N N . SER A 1 588 ? 21.872 44.223 -11.968 1.00 36.53 588 SER A N 1
ATOM 4553 C CA . SER A 1 588 ? 21.061 43.159 -12.580 1.00 36.53 588 SER A CA 1
ATOM 4554 C C . SER A 1 588 ? 21.910 41.900 -12.829 1.00 36.53 588 SER A C 1
ATOM 4556 O O . SER A 1 588 ? 22.519 41.763 -13.893 1.00 36.53 588 SER A O 1
ATOM 4558 N N . VAL A 1 589 ? 21.947 40.979 -11.864 1.00 46.31 589 VAL A N 1
ATOM 4559 C CA . VAL A 1 589 ? 22.401 39.592 -12.088 1.00 46.31 589 VAL A CA 1
ATOM 4560 C C . VAL A 1 589 ? 21.411 38.929 -13.054 1.00 46.31 589 VAL A C 1
ATOM 4562 O O . VAL A 1 589 ? 20.218 38.891 -12.767 1.00 46.31 589 VAL A O 1
ATOM 4565 N N . THR A 1 590 ? 21.866 38.479 -14.229 1.00 45.88 590 THR A N 1
ATOM 4566 C CA . THR A 1 590 ? 20.989 38.017 -15.332 1.00 45.88 590 THR A CA 1
ATOM 4567 C C . THR A 1 590 ? 20.862 36.497 -15.459 1.00 45.88 590 THR A C 1
ATOM 4569 O O . THR A 1 590 ? 20.094 36.020 -16.295 1.00 45.88 590 THR A O 1
ATOM 4572 N N . GLN A 1 591 ? 21.590 35.731 -14.646 1.00 57.00 591 GLN A N 1
ATOM 4573 C CA . GLN A 1 591 ? 21.539 34.267 -14.560 1.00 57.00 591 GLN A CA 1
ATOM 4574 C C . GLN A 1 591 ? 21.629 33.850 -13.084 1.00 57.00 591 GLN A C 1
ATOM 4576 O O . GLN A 1 591 ? 22.072 34.636 -12.256 1.00 57.00 591 GLN A O 1
ATOM 4581 N N . GLU A 1 592 ? 21.176 32.648 -12.730 1.00 73.88 592 GLU A N 1
ATOM 4582 C CA . GLU A 1 592 ? 21.208 32.161 -11.343 1.00 73.88 592 GLU A CA 1
ATOM 4583 C C . GLU A 1 592 ? 22.654 31.824 -10.921 1.00 73.88 592 GLU A C 1
ATOM 4585 O O . GLU A 1 592 ? 23.237 30.841 -11.378 1.00 73.88 592 GLU A O 1
ATOM 4590 N N . GLU A 1 593 ? 23.251 32.661 -10.069 1.00 78.88 593 GLU A N 1
ATOM 4591 C CA . GLU A 1 593 ? 24.637 32.531 -9.605 1.00 78.88 593 GLU A CA 1
ATOM 4592 C C . GLU A 1 593 ? 24.696 31.656 -8.346 1.00 78.88 593 GLU A C 1
ATOM 4594 O O . GLU A 1 593 ? 24.147 32.011 -7.305 1.00 78.88 593 GLU A O 1
ATOM 4599 N N . SER A 1 594 ? 25.384 30.515 -8.420 1.00 83.38 594 SER A N 1
ATOM 4600 C CA . SER A 1 594 ? 25.604 29.618 -7.274 1.00 83.38 594 SER A CA 1
ATOM 4601 C C . SER A 1 594 ? 27.045 29.722 -6.773 1.00 83.38 594 SER A C 1
ATOM 4603 O O . SER A 1 594 ? 27.977 29.570 -7.563 1.00 83.38 594 SER A O 1
ATOM 4605 N N . PHE A 1 595 ? 27.243 29.964 -5.476 1.00 83.75 595 PHE A N 1
ATOM 4606 C CA . PHE A 1 595 ? 28.566 30.121 -4.860 1.00 83.75 595 PHE A CA 1
ATOM 4607 C C . PHE A 1 595 ? 28.577 29.698 -3.382 1.00 83.75 595 PHE A C 1
ATOM 4609 O O . PHE A 1 595 ? 27.582 29.814 -2.670 1.00 83.75 595 PHE A O 1
ATOM 4616 N N . ASP A 1 596 ? 29.730 29.232 -2.902 1.00 83.75 596 ASP A N 1
ATOM 4617 C CA . ASP A 1 596 ? 29.968 28.994 -1.475 1.00 83.75 596 ASP A CA 1
ATOM 4618 C C . ASP A 1 596 ? 30.439 30.287 -0.792 1.00 83.75 596 ASP A C 1
ATOM 4620 O O . ASP A 1 596 ? 31.376 30.932 -1.266 1.00 83.75 596 ASP A O 1
ATOM 4624 N N . VAL A 1 597 ? 29.869 30.623 0.369 1.00 83.81 597 VAL A N 1
ATOM 4625 C CA . VAL A 1 597 ? 30.387 31.679 1.260 1.00 83.81 597 VAL A CA 1
ATOM 4626 C C . VAL A 1 597 ? 30.865 31.059 2.564 1.00 83.81 597 VAL A C 1
ATOM 4628 O O . VAL A 1 597 ? 30.106 30.359 3.231 1.00 83.81 597 VAL A O 1
ATOM 4631 N N . VAL A 1 598 ? 32.111 31.333 2.959 1.00 83.44 598 VAL A N 1
ATOM 4632 C CA . VAL A 1 598 ? 32.691 30.857 4.225 1.00 83.44 598 VAL A CA 1
ATOM 4633 C C . VAL A 1 598 ? 32.760 32.015 5.218 1.00 83.44 598 VAL A C 1
ATOM 4635 O O . VAL A 1 598 ? 33.628 32.876 5.121 1.00 83.44 598 VAL A O 1
ATOM 4638 N N . ILE A 1 599 ? 31.848 32.034 6.190 1.00 78.81 599 ILE A N 1
ATOM 4639 C CA . ILE A 1 599 ? 31.774 33.083 7.214 1.00 78.81 599 ILE A CA 1
ATOM 4640 C C . ILE A 1 599 ? 32.570 32.640 8.446 1.00 78.81 599 ILE A C 1
ATOM 4642 O O . ILE A 1 599 ? 32.282 31.594 9.033 1.00 78.81 599 ILE A O 1
ATOM 4646 N N . VAL A 1 600 ? 33.534 33.457 8.879 1.00 79.25 600 VAL A N 1
ATOM 4647 C CA . VAL A 1 600 ? 34.380 33.182 10.054 1.00 79.25 600 VAL A CA 1
ATOM 4648 C C . VAL A 1 600 ? 34.011 34.104 11.219 1.00 79.25 600 VAL A C 1
ATOM 4650 O O . VAL A 1 600 ? 34.098 35.326 11.113 1.00 79.25 600 VAL A O 1
ATOM 4653 N N . ARG A 1 601 ? 33.612 33.516 12.352 1.00 77.00 601 ARG A N 1
ATOM 4654 C CA . ARG A 1 601 ? 33.270 34.206 13.608 1.00 77.00 601 ARG A CA 1
ATOM 4655 C C . ARG A 1 601 ? 34.522 34.806 14.258 1.00 77.00 601 ARG A C 1
ATOM 4657 O O . ARG A 1 601 ? 35.544 34.131 14.361 1.00 77.00 601 ARG A O 1
ATOM 4664 N N . ASP A 1 602 ? 34.409 36.015 14.814 1.00 69.19 602 ASP A N 1
ATOM 4665 C CA . ASP A 1 602 ? 35.478 36.627 15.628 1.00 69.19 602 ASP A CA 1
ATOM 4666 C C . ASP A 1 602 ? 35.788 35.842 16.910 1.00 69.19 602 ASP A C 1
ATOM 4668 O O . ASP A 1 602 ? 36.915 35.850 17.406 1.00 69.19 602 ASP A O 1
ATOM 4672 N N . THR A 1 603 ? 34.772 35.189 17.478 1.00 65.94 603 THR A N 1
ATOM 4673 C CA . THR A 1 603 ? 34.857 34.459 18.744 1.00 65.94 603 THR A CA 1
ATOM 4674 C C . THR A 1 603 ? 34.116 33.120 18.662 1.00 65.94 603 THR A C 1
ATOM 4676 O O . THR A 1 603 ? 33.084 33.024 17.987 1.00 65.94 603 THR A O 1
ATOM 4679 N N . PRO A 1 604 ? 34.590 32.070 19.363 1.00 61.59 604 PRO A N 1
ATOM 4680 C CA . PRO A 1 604 ? 33.856 30.812 19.464 1.00 61.59 604 PRO A CA 1
ATOM 4681 C C . PRO A 1 604 ? 32.466 31.041 20.073 1.00 61.59 604 PRO A C 1
ATOM 4683 O O . PRO A 1 604 ? 32.354 31.604 21.161 1.00 61.59 604 PRO A O 1
ATOM 4686 N N . GLY A 1 605 ? 31.414 30.626 19.363 1.00 58.75 605 GLY A N 1
ATOM 4687 C CA . GLY A 1 605 ? 30.018 30.825 19.777 1.00 58.75 605 GLY A CA 1
ATOM 4688 C C . GLY A 1 605 ? 29.423 32.223 19.526 1.00 58.75 605 GLY A C 1
ATOM 4689 O O . GLY A 1 605 ? 28.265 32.443 19.867 1.00 58.75 605 GLY A O 1
ATOM 4690 N N . GLY A 1 606 ? 30.151 33.171 18.917 1.00 62.91 606 GLY A N 1
ATOM 4691 C CA . GLY A 1 606 ? 29.576 34.454 18.467 1.00 62.91 606 GLY A CA 1
ATOM 4692 C C . GLY A 1 606 ? 28.674 34.283 17.235 1.00 62.91 606 GLY A C 1
ATOM 4693 O O . GLY A 1 606 ? 28.914 33.386 16.437 1.00 62.91 606 GLY A O 1
ATOM 4694 N N . THR A 1 607 ? 27.636 35.100 17.040 1.00 65.62 607 THR A N 1
ATOM 4695 C CA . THR A 1 607 ? 26.713 34.939 15.893 1.00 65.62 607 THR A CA 1
ATOM 4696 C C . THR A 1 607 ? 27.389 35.231 14.544 1.00 65.62 607 THR A C 1
ATOM 4698 O O . THR A 1 607 ? 28.260 36.094 14.454 1.00 65.62 607 THR A O 1
ATOM 4701 N N . LEU A 1 608 ? 26.952 34.567 13.461 1.00 68.06 608 LEU A N 1
ATOM 4702 C CA . LEU A 1 608 ? 27.467 34.835 12.099 1.00 68.06 608 LEU A CA 1
ATOM 4703 C C . LEU A 1 608 ? 27.131 36.243 11.564 1.00 68.06 608 LEU A C 1
ATOM 4705 O O . LEU A 1 608 ? 27.714 36.688 10.579 1.00 68.06 608 LEU A O 1
ATOM 4709 N N . GLY A 1 609 ? 26.184 36.949 12.188 1.00 69.94 609 GLY A N 1
ATOM 4710 C CA . GLY A 1 609 ? 25.724 38.261 11.730 1.00 69.94 609 GLY A CA 1
ATOM 4711 C C . GLY A 1 609 ? 24.672 38.224 10.616 1.00 69.94 609 GLY A C 1
ATOM 4712 O O . GLY A 1 609 ? 24.365 39.278 10.078 1.00 69.94 609 GLY A O 1
ATOM 4713 N N . ILE A 1 610 ? 24.093 37.064 10.290 1.00 71.06 610 ILE A N 1
ATOM 4714 C CA . ILE A 1 610 ? 22.926 36.958 9.396 1.00 71.06 610 ILE A CA 1
ATOM 4715 C C . ILE A 1 610 ? 21.649 36.617 10.170 1.00 71.06 610 ILE A C 1
ATOM 4717 O O . ILE A 1 610 ? 21.690 35.889 11.164 1.00 71.06 610 ILE A O 1
ATOM 4721 N N . ALA A 1 611 ? 20.518 37.119 9.680 1.00 69.81 611 ALA A N 1
ATOM 4722 C CA . ALA A 1 611 ? 19.189 36.588 9.955 1.00 69.81 611 ALA A CA 1
ATOM 4723 C C . ALA A 1 611 ? 18.729 35.763 8.746 1.00 69.81 611 ALA A C 1
ATOM 4725 O O . ALA A 1 611 ? 19.007 36.120 7.597 1.00 69.81 611 ALA A O 1
ATOM 4726 N N . VAL A 1 612 ? 18.059 34.649 9.024 1.00 72.62 612 VAL A N 1
ATOM 4727 C CA . VAL A 1 612 ? 17.653 33.652 8.036 1.00 72.62 612 VAL A CA 1
ATOM 4728 C C . VAL A 1 612 ? 16.159 33.421 8.186 1.00 72.62 612 VAL A C 1
ATOM 4730 O O . VAL A 1 612 ? 15.687 33.172 9.292 1.00 72.62 612 VAL A O 1
ATOM 4733 N N . ASP A 1 613 ? 15.453 33.489 7.063 1.00 66.69 613 ASP A N 1
ATOM 4734 C CA . ASP A 1 613 ? 14.001 33.591 6.980 1.00 66.69 613 ASP A CA 1
ATOM 4735 C C . ASP A 1 613 ? 13.475 32.658 5.866 1.00 66.69 613 ASP A C 1
ATOM 4737 O O . ASP A 1 613 ? 14.188 32.374 4.901 1.00 66.69 613 ASP A O 1
ATOM 4741 N N . LEU A 1 614 ? 12.202 32.255 5.917 1.00 65.62 614 LEU A N 1
ATOM 4742 C CA . LEU A 1 614 ? 11.561 31.468 4.851 1.00 65.62 614 LEU A CA 1
ATOM 4743 C C . LEU A 1 614 ? 10.862 32.378 3.818 1.00 65.62 614 LEU A C 1
ATOM 4745 O O . LEU A 1 614 ? 10.173 33.313 4.210 1.00 65.62 614 LEU A O 1
ATOM 4749 N N . TRP A 1 615 ? 10.983 32.110 2.516 1.00 67.19 615 TRP A N 1
ATOM 4750 C CA . TRP A 1 615 ? 10.212 32.782 1.457 1.00 67.19 615 TRP A CA 1
ATOM 4751 C C . TRP A 1 615 ? 9.803 31.787 0.369 1.00 67.19 615 TRP A C 1
ATOM 4753 O O . TRP A 1 615 ? 10.645 31.053 -0.133 1.00 67.19 615 TRP A O 1
ATOM 4763 N N . ASP A 1 616 ? 8.507 31.731 0.048 1.00 64.81 616 ASP A N 1
ATOM 4764 C CA . ASP A 1 616 ? 7.897 30.773 -0.900 1.00 64.81 616 ASP A CA 1
ATOM 4765 C C . ASP A 1 616 ? 8.336 29.299 -0.701 1.00 64.81 616 ASP A C 1
ATOM 4767 O O . ASP A 1 616 ? 8.456 28.512 -1.635 1.00 64.81 616 ASP A O 1
ATOM 4771 N N . GLY A 1 617 ? 8.603 28.920 0.556 1.00 64.06 617 GLY A N 1
ATOM 4772 C CA . GLY A 1 617 ? 9.082 27.588 0.946 1.00 64.06 617 GLY A CA 1
ATOM 4773 C C . GLY A 1 617 ? 10.605 27.390 0.909 1.00 64.06 617 GLY A C 1
ATOM 4774 O O . GLY A 1 617 ? 11.079 26.357 1.375 1.00 64.06 617 GLY A O 1
ATOM 4775 N N . GLU A 1 618 ? 11.385 28.357 0.423 1.00 71.38 618 GLU A N 1
ATOM 4776 C CA . GLU A 1 618 ? 12.852 28.316 0.418 1.00 71.38 618 GLU A CA 1
ATOM 4777 C C . GLU A 1 618 ? 13.468 29.106 1.586 1.00 71.38 618 GLU A C 1
ATOM 4779 O O . GLU A 1 618 ? 12.903 30.084 2.077 1.00 71.38 618 GLU A O 1
ATOM 4784 N N . VAL A 1 619 ? 14.657 28.694 2.037 1.00 76.00 619 VAL A N 1
ATOM 4785 C CA . VAL A 1 619 ? 15.407 29.369 3.109 1.00 76.00 619 VAL A CA 1
ATOM 4786 C C . VAL A 1 619 ? 16.274 30.483 2.512 1.00 76.00 619 VAL A C 1
ATOM 4788 O O . VAL A 1 619 ? 17.020 30.258 1.562 1.00 76.00 619 VAL A O 1
ATOM 4791 N N . THR A 1 620 ? 16.188 31.696 3.058 1.00 78.31 620 THR A N 1
ATOM 4792 C CA . THR A 1 620 ? 16.744 32.925 2.458 1.00 78.31 620 THR A CA 1
ATOM 4793 C C . THR A 1 620 ? 17.433 33.825 3.485 1.00 78.31 620 THR A C 1
ATOM 4795 O O . THR A 1 620 ? 17.073 33.831 4.663 1.00 78.31 620 THR A O 1
ATOM 4798 N N . VAL A 1 621 ? 18.413 34.621 3.047 1.00 76.94 621 VAL A N 1
ATOM 4799 C CA . VAL A 1 621 ? 19.061 35.653 3.875 1.00 76.94 621 VAL A CA 1
ATOM 4800 C C . VAL A 1 621 ? 18.101 36.837 4.057 1.00 76.94 621 VAL A C 1
ATOM 4802 O O . VAL A 1 621 ? 17.950 37.675 3.167 1.00 76.94 621 VAL A O 1
ATOM 4805 N N . GLY A 1 622 ? 17.439 36.908 5.215 1.00 65.62 622 GLY A N 1
ATOM 4806 C CA . GLY A 1 622 ? 16.452 37.945 5.542 1.00 65.62 622 GLY A CA 1
ATOM 4807 C C . GLY A 1 622 ? 17.072 39.280 5.964 1.00 65.62 622 GLY A C 1
ATOM 4808 O O . GLY A 1 622 ? 16.551 40.355 5.641 1.00 65.62 622 GLY A O 1
ATOM 4809 N N . ALA A 1 623 ? 18.221 39.236 6.646 1.00 66.62 623 ALA A N 1
ATOM 4810 C CA . ALA A 1 623 ? 19.022 40.416 6.970 1.00 66.62 623 ALA A CA 1
ATOM 4811 C C . ALA A 1 623 ? 20.502 40.081 7.194 1.00 66.62 623 ALA A C 1
ATOM 4813 O O . ALA A 1 623 ? 20.855 38.957 7.543 1.00 66.62 623 ALA A O 1
ATOM 4814 N N . ILE A 1 624 ? 21.352 41.098 7.049 1.00 72.25 624 ILE A N 1
ATOM 4815 C CA . ILE A 1 624 ? 22.780 41.058 7.376 1.00 72.25 624 ILE A CA 1
ATOM 4816 C C . ILE A 1 624 ? 23.049 42.208 8.354 1.00 72.25 624 ILE A C 1
ATOM 4818 O O . ILE A 1 624 ? 22.558 43.323 8.167 1.00 72.25 624 ILE A O 1
ATOM 4822 N N . SER A 1 625 ? 23.776 41.918 9.428 1.00 71.56 625 SER A N 1
ATOM 4823 C CA . SER A 1 625 ? 24.147 42.866 10.476 1.00 71.56 625 SER A CA 1
ATOM 4824 C C . SER A 1 625 ? 25.377 43.656 10.046 1.00 71.56 625 SER A C 1
ATOM 4826 O O . SER A 1 625 ? 26.463 43.085 9.946 1.00 71.56 625 SER A O 1
ATOM 4828 N N . THR A 1 626 ? 25.229 44.964 9.843 1.00 68.12 626 THR A N 1
ATOM 4829 C CA . THR A 1 626 ? 26.318 45.843 9.393 1.00 68.12 626 THR A CA 1
ATOM 4830 C C . THR A 1 626 ? 27.529 45.805 10.333 1.00 68.12 626 THR A C 1
ATOM 4832 O O . THR A 1 626 ? 27.405 45.942 11.551 1.00 68.12 626 THR A O 1
ATOM 4835 N N . GLY A 1 627 ? 28.717 45.586 9.766 1.00 62.62 627 GLY A N 1
ATOM 4836 C CA . GLY A 1 627 ? 29.979 45.354 10.479 1.00 62.62 627 GLY A CA 1
ATOM 4837 C C . GLY A 1 627 ? 30.146 43.955 11.100 1.00 62.62 627 GLY A C 1
ATOM 4838 O O . GLY A 1 627 ? 31.207 43.663 11.661 1.00 62.62 627 GLY A O 1
ATOM 4839 N N . GLY A 1 628 ? 29.132 43.087 11.015 1.00 69.62 628 GLY A N 1
ATOM 4840 C CA . GLY A 1 628 ? 29.177 41.703 11.493 1.00 69.62 628 GLY A CA 1
ATOM 4841 C C . GLY A 1 628 ? 29.992 40.771 10.582 1.00 69.62 628 GLY A C 1
ATOM 4842 O O . GLY A 1 628 ? 30.355 41.162 9.474 1.00 69.62 628 GLY A O 1
ATOM 4843 N N . PRO A 1 629 ? 30.282 39.524 11.007 1.00 71.44 629 PRO A N 1
ATOM 4844 C CA . PRO A 1 629 ? 31.167 38.618 10.267 1.00 71.44 629 PRO A CA 1
ATOM 4845 C C . PRO A 1 629 ? 30.780 38.394 8.798 1.00 71.44 629 PRO A C 1
ATOM 4847 O O . PRO A 1 629 ? 31.653 38.418 7.937 1.00 71.44 629 PRO A O 1
ATOM 4850 N N . ALA A 1 630 ? 29.486 38.243 8.505 1.00 70.56 630 ALA A N 1
ATOM 4851 C CA . ALA A 1 630 ? 28.966 38.059 7.147 1.00 70.56 630 ALA A CA 1
ATOM 4852 C C . ALA A 1 630 ? 28.987 39.315 6.250 1.00 70.56 630 ALA A C 1
ATOM 4854 O O . ALA A 1 630 ? 28.902 39.191 5.032 1.00 70.56 630 ALA A O 1
ATOM 4855 N N . ASP A 1 631 ? 29.093 40.512 6.833 1.00 73.81 631 ASP A N 1
ATOM 4856 C CA . ASP A 1 631 ? 29.071 41.798 6.115 1.00 73.81 631 ASP A CA 1
ATOM 4857 C C . ASP A 1 631 ? 30.462 42.176 5.565 1.00 73.81 631 ASP A C 1
ATOM 4859 O O . ASP A 1 631 ? 30.587 42.915 4.593 1.00 73.81 631 ASP A O 1
ATOM 4863 N N . ARG A 1 632 ? 31.532 41.636 6.168 1.00 67.25 632 ARG A N 1
ATOM 4864 C CA . ARG A 1 632 ? 32.928 42.074 5.958 1.00 67.25 632 ARG A CA 1
ATOM 4865 C C . ARG A 1 632 ? 33.473 41.914 4.546 1.00 67.25 632 ARG A C 1
ATOM 4867 O O . ARG A 1 632 ? 34.369 42.665 4.171 1.00 67.25 632 ARG A O 1
ATOM 4874 N N . GLU A 1 633 ? 32.976 40.935 3.802 1.00 62.12 633 GLU A N 1
ATOM 4875 C CA . GLU A 1 633 ? 33.394 40.677 2.419 1.00 62.12 633 GLU A CA 1
ATOM 4876 C C . GLU A 1 633 ? 32.341 41.132 1.394 1.00 62.12 633 GLU A C 1
ATOM 4878 O O . GLU A 1 633 ? 32.622 41.152 0.199 1.00 62.12 633 GLU A O 1
ATOM 4883 N N . GLY A 1 634 ? 31.131 41.506 1.836 1.00 60.09 634 GLY A N 1
ATOM 4884 C CA . GLY A 1 634 ? 30.002 41.841 0.955 1.00 60.09 634 GLY A CA 1
ATOM 4885 C C . GLY A 1 634 ? 29.484 40.676 0.096 1.00 60.09 634 GLY A C 1
ATOM 4886 O O . GLY A 1 634 ? 28.662 40.890 -0.792 1.00 60.09 634 GLY A O 1
ATOM 4887 N N . THR A 1 635 ? 29.967 39.451 0.327 1.00 72.00 635 THR A N 1
ATOM 4888 C CA . THR A 1 635 ? 29.715 38.281 -0.529 1.00 72.00 635 THR A CA 1
ATOM 4889 C C . THR A 1 635 ? 28.257 37.816 -0.484 1.00 72.00 635 THR A C 1
ATOM 4891 O O . THR A 1 635 ? 27.738 37.343 -1.494 1.00 72.00 635 THR A O 1
ATOM 4894 N N . LEU A 1 636 ? 27.582 37.982 0.660 1.00 76.50 636 LEU A N 1
ATOM 4895 C CA . LEU A 1 636 ? 26.141 37.764 0.825 1.00 76.50 636 LEU A CA 1
ATOM 4896 C C . LEU A 1 636 ? 25.353 39.063 0.638 1.00 76.50 636 LEU A C 1
ATOM 4898 O O . LEU A 1 636 ? 25.778 40.123 1.093 1.00 76.50 636 LEU A O 1
ATOM 4902 N N . VAL A 1 637 ? 24.147 38.952 0.081 1.00 76.56 637 VAL A N 1
ATOM 4903 C CA . VAL A 1 637 ? 23.134 40.017 0.062 1.00 76.56 637 VAL A CA 1
ATOM 4904 C C . VAL A 1 637 ? 21.782 39.497 0.560 1.00 76.56 637 VAL A C 1
ATOM 4906 O O . VAL A 1 637 ? 21.533 38.295 0.647 1.00 76.56 637 VAL A O 1
ATOM 4909 N N . GLN A 1 638 ? 20.880 40.414 0.907 1.00 71.69 638 GLN A N 1
ATOM 4910 C CA . GLN A 1 638 ? 19.504 40.070 1.269 1.00 71.69 638 GLN A CA 1
ATOM 4911 C C . GLN A 1 638 ? 18.765 39.448 0.073 1.00 71.69 638 GLN A C 1
ATOM 4913 O O . GLN A 1 638 ? 18.788 40.000 -1.026 1.00 71.69 638 GLN A O 1
ATOM 4918 N N . GLY A 1 639 ? 18.048 38.349 0.313 1.00 70.31 639 GLY A N 1
ATOM 4919 C CA . GLY A 1 639 ? 17.318 37.603 -0.717 1.00 70.31 639 GLY A CA 1
ATOM 4920 C C . GLY A 1 639 ? 18.110 36.456 -1.353 1.00 70.31 639 GLY A C 1
ATOM 4921 O O . GLY A 1 639 ? 17.518 35.662 -2.077 1.00 70.31 639 GLY A O 1
ATOM 4922 N N . ASP A 1 640 ? 19.404 36.317 -1.044 1.00 81.94 640 ASP A N 1
ATOM 4923 C CA . ASP A 1 640 ? 20.183 35.127 -1.396 1.00 81.94 640 ASP A CA 1
ATOM 4924 C C . ASP A 1 640 ? 19.539 33.863 -0.793 1.00 81.94 640 ASP A C 1
ATOM 4926 O O . ASP A 1 640 ? 19.202 33.830 0.397 1.00 81.94 640 ASP A O 1
ATOM 4930 N N . VAL A 1 641 ? 19.377 32.811 -1.602 1.00 82.88 641 VAL A N 1
ATOM 4931 C CA . VAL A 1 641 ? 18.785 31.536 -1.174 1.00 82.88 641 VAL A CA 1
ATOM 4932 C C . VAL A 1 641 ? 19.878 30.649 -0.585 1.00 82.88 641 VAL A C 1
ATOM 4934 O O . VAL A 1 641 ? 20.844 30.308 -1.265 1.00 82.88 641 VAL A O 1
ATOM 4937 N N . ILE A 1 642 ? 19.725 30.232 0.669 1.00 83.88 642 ILE A N 1
ATOM 4938 C CA . ILE A 1 642 ? 20.620 29.253 1.292 1.00 83.88 642 ILE A CA 1
ATOM 4939 C C . ILE A 1 642 ? 20.124 27.866 0.878 1.00 83.88 642 ILE A C 1
ATOM 4941 O O . ILE A 1 642 ? 18.996 27.486 1.189 1.00 83.88 642 ILE A O 1
ATOM 4945 N N . LYS A 1 643 ? 20.960 27.113 0.156 1.00 85.50 643 LYS A N 1
ATOM 4946 C CA . LYS A 1 643 ? 20.670 25.736 -0.278 1.00 85.50 643 LYS A CA 1
ATOM 4947 C C . LYS A 1 643 ? 21.341 24.674 0.584 1.00 85.50 643 LYS A C 1
ATOM 4949 O O . LYS A 1 643 ? 20.878 23.537 0.600 1.00 85.50 643 LYS A O 1
ATOM 4954 N N . GLY A 1 644 ? 22.391 25.030 1.320 1.00 82.19 644 GLY A N 1
ATOM 4955 C CA . GLY A 1 644 ? 23.040 24.115 2.249 1.00 82.19 644 GLY A CA 1
ATOM 4956 C C . GLY A 1 644 ? 23.969 24.792 3.248 1.00 82.19 644 GLY A C 1
ATOM 4957 O O . GLY A 1 644 ? 24.339 25.956 3.097 1.00 82.19 644 GLY A O 1
ATOM 4958 N N . VAL A 1 645 ? 24.350 24.031 4.272 1.00 80.44 645 VAL A N 1
ATOM 4959 C CA . VAL A 1 645 ? 25.267 24.424 5.350 1.00 80.44 645 VAL A CA 1
ATOM 4960 C C . VAL A 1 645 ? 26.267 23.287 5.553 1.00 80.44 645 VAL A C 1
ATOM 4962 O O . VAL A 1 645 ? 25.859 22.132 5.649 1.00 80.44 645 VAL A O 1
ATOM 4965 N N . GLU A 1 646 ? 27.570 23.585 5.580 1.00 79.31 646 GLU A N 1
ATOM 4966 C CA . GLU A 1 646 ? 28.647 22.576 5.681 1.00 79.31 646 GLU A CA 1
ATOM 4967 C C . GLU A 1 646 ? 28.498 21.412 4.673 1.00 79.31 646 GLU A C 1
ATOM 4969 O O . GLU A 1 646 ? 28.724 20.243 4.985 1.00 79.31 646 GLU A O 1
ATOM 4974 N N . GLY A 1 647 ? 28.067 21.728 3.446 1.00 70.38 647 GLY A N 1
ATOM 4975 C CA . GLY A 1 647 ? 27.853 20.749 2.371 1.00 70.38 647 GLY A CA 1
ATOM 4976 C C . GLY A 1 647 ? 26.610 19.861 2.524 1.00 70.38 647 GLY A C 1
ATOM 4977 O O . GLY A 1 647 ? 26.348 19.047 1.645 1.00 70.38 647 GLY A O 1
ATOM 4978 N N . SER A 1 648 ? 25.824 20.018 3.593 1.00 77.31 648 SER A N 1
ATOM 4979 C CA . SER A 1 648 ? 24.528 19.345 3.753 1.00 77.31 648 SER A CA 1
ATOM 4980 C C . SER A 1 648 ? 23.399 20.230 3.209 1.00 77.31 648 SER A C 1
ATOM 4982 O O . SER A 1 648 ? 23.366 21.414 3.559 1.00 77.31 648 SER A O 1
ATOM 4984 N N . PRO A 1 649 ? 22.463 19.713 2.389 1.00 74.56 649 PRO A N 1
ATOM 4985 C CA . PRO A 1 649 ? 21.320 20.496 1.928 1.00 74.56 649 PRO A CA 1
ATOM 4986 C C . PRO A 1 649 ? 20.403 20.836 3.109 1.00 74.56 649 PRO A C 1
ATOM 4988 O O . PRO A 1 649 ? 20.093 19.964 3.920 1.00 74.56 649 PRO A O 1
ATOM 4991 N N . CYS A 1 650 ? 19.971 22.093 3.219 1.00 65.75 650 CYS A N 1
ATOM 4992 C CA . CYS A 1 650 ? 19.054 22.520 4.278 1.00 65.75 650 CYS A CA 1
ATOM 4993 C C . CYS A 1 650 ? 17.597 22.472 3.801 1.00 65.75 650 CYS A C 1
ATOM 4995 O O . CYS A 1 650 ? 17.291 2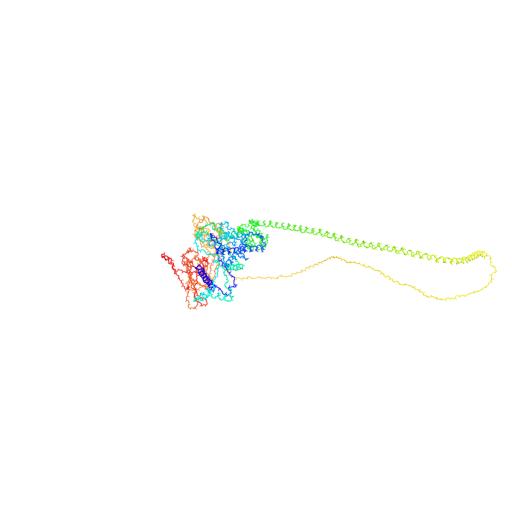2.800 2.654 1.00 65.75 650 CYS A O 1
ATOM 4997 N N . SER A 1 651 ? 16.695 22.058 4.692 1.00 56.84 651 SER A N 1
ATOM 4998 C CA . SER A 1 651 ? 15.266 21.893 4.390 1.00 56.84 651 SER A CA 1
ATOM 4999 C C . SER A 1 651 ? 14.356 22.742 5.278 1.00 56.84 651 SER A C 1
ATOM 5001 O O . SER A 1 651 ? 13.202 22.983 4.930 1.00 56.84 651 SER A O 1
ATOM 5003 N N . THR A 1 652 ? 14.877 23.225 6.408 1.00 65.19 652 THR A N 1
ATOM 5004 C CA . THR A 1 652 ? 14.136 24.008 7.401 1.00 65.19 652 THR A CA 1
ATOM 5005 C C . THR A 1 652 ? 14.909 25.250 7.850 1.00 65.19 652 THR A C 1
ATOM 5007 O O . THR A 1 652 ? 16.141 25.313 7.798 1.00 65.19 652 THR A O 1
ATOM 5010 N N . ILE A 1 653 ? 14.171 26.258 8.317 1.00 67.06 653 ILE A N 1
ATOM 5011 C CA . ILE A 1 653 ? 14.729 27.496 8.878 1.00 67.06 653 ILE A CA 1
ATOM 5012 C C . ILE A 1 653 ? 15.443 27.226 10.216 1.00 67.06 653 ILE A C 1
ATOM 5014 O O . ILE A 1 653 ? 16.442 27.877 10.534 1.00 67.06 653 ILE A O 1
ATOM 5018 N N . GLU A 1 654 ? 14.985 26.227 10.972 1.00 67.56 654 GLU A N 1
ATOM 5019 C CA . GLU A 1 654 ? 15.544 25.789 12.249 1.00 67.56 654 GLU A CA 1
ATOM 5020 C C . GLU A 1 654 ? 16.955 25.202 12.104 1.00 67.56 654 GLU A C 1
ATOM 5022 O O . GLU A 1 654 ? 17.831 25.559 12.891 1.00 67.56 654 GLU A O 1
ATOM 5027 N N . GLU A 1 655 ? 17.202 24.359 11.093 1.00 66.56 655 GLU A N 1
ATOM 5028 C CA . GLU A 1 655 ? 18.523 23.769 10.808 1.00 66.56 655 GLU A CA 1
ATOM 5029 C C . GLU A 1 655 ? 19.587 24.855 10.597 1.00 66.56 655 GLU A C 1
ATOM 5031 O O . GLU A 1 655 ? 20.638 24.858 11.248 1.00 66.56 655 GLU A O 1
ATOM 5036 N N . VAL A 1 656 ? 19.293 25.824 9.723 1.00 68.75 656 VAL A N 1
ATOM 5037 C CA . VAL A 1 656 ? 20.220 26.920 9.417 1.00 68.75 656 VAL A CA 1
ATOM 5038 C C . VAL A 1 656 ? 20.354 27.864 10.613 1.00 68.75 656 VAL A C 1
ATOM 5040 O O . VAL A 1 656 ? 21.469 28.245 10.967 1.00 68.75 656 VAL A O 1
ATOM 5043 N N . THR A 1 657 ? 19.256 28.194 11.301 1.00 70.19 657 THR A N 1
ATOM 5044 C CA . THR A 1 657 ? 19.285 29.071 12.487 1.00 70.19 657 THR A CA 1
ATOM 5045 C C . THR A 1 657 ? 20.093 28.464 13.636 1.00 70.19 657 THR A C 1
ATOM 5047 O O . THR A 1 657 ? 20.871 29.175 14.275 1.00 70.19 657 THR A O 1
ATOM 5050 N N . ALA A 1 658 ? 19.970 27.156 13.883 1.00 68.56 658 ALA A N 1
ATOM 5051 C CA . ALA A 1 658 ? 20.763 26.456 14.891 1.00 68.56 658 ALA A CA 1
ATOM 5052 C C . ALA A 1 658 ? 22.264 26.538 14.574 1.00 68.56 658 ALA A C 1
ATOM 5054 O O . ALA A 1 658 ? 23.063 26.843 15.459 1.00 68.56 658 ALA A O 1
ATOM 5055 N N . MET A 1 659 ? 22.658 26.366 13.307 1.00 67.81 659 MET A N 1
ATOM 5056 C CA . MET A 1 659 ? 24.057 26.525 12.893 1.00 67.81 659 MET A CA 1
ATOM 5057 C C . MET A 1 659 ? 24.536 27.984 12.955 1.00 67.81 659 MET A C 1
ATOM 5059 O O . MET A 1 659 ? 25.650 28.225 13.415 1.00 67.81 659 MET A O 1
ATOM 5063 N N . VAL A 1 660 ? 23.701 28.967 12.599 1.00 66.12 660 VAL A N 1
ATOM 5064 C CA . VAL A 1 660 ? 24.002 30.413 12.719 1.00 66.12 660 VAL A CA 1
ATOM 5065 C C . VAL A 1 660 ? 24.295 30.833 14.168 1.00 66.12 660 VAL A C 1
ATOM 5067 O O . VAL A 1 660 ? 25.128 31.718 14.390 1.00 66.12 660 VAL A O 1
ATOM 5070 N N . VAL A 1 661 ? 23.646 30.199 15.152 1.00 65.12 661 VAL A N 1
ATOM 5071 C CA . VAL A 1 661 ? 23.838 30.487 16.584 1.00 65.12 661 VAL A CA 1
ATOM 5072 C C . VAL A 1 661 ? 24.922 29.599 17.205 1.00 65.12 661 VAL A C 1
ATOM 5074 O O . VAL A 1 661 ? 25.930 30.124 17.670 1.00 65.12 661 VAL A O 1
ATOM 5077 N N . GLU A 1 662 ? 24.779 28.273 17.172 1.00 62.69 662 GLU A N 1
ATOM 5078 C CA . GLU A 1 662 ? 25.579 27.329 17.982 1.00 62.69 662 GLU A CA 1
ATOM 5079 C C . GLU A 1 662 ? 26.668 26.567 17.199 1.00 62.69 662 GLU A C 1
ATOM 5081 O O . GLU A 1 662 ? 27.459 25.835 17.794 1.00 62.69 662 GLU A O 1
ATOM 5086 N N . GLY A 1 663 ? 26.732 26.731 15.874 1.00 63.91 663 GLY A N 1
ATOM 5087 C CA . GLY A 1 663 ? 27.709 26.058 15.009 1.00 63.91 663 GLY A CA 1
ATOM 5088 C C . GLY A 1 663 ? 29.181 26.514 15.157 1.00 63.91 663 GLY A C 1
ATOM 5089 O O . GLY A 1 663 ? 29.510 27.379 15.973 1.00 63.91 663 GLY A O 1
ATOM 5090 N N . PRO A 1 664 ? 30.097 25.937 14.354 1.00 68.12 664 PRO A N 1
ATOM 5091 C CA . PRO A 1 664 ? 31.544 26.145 14.474 1.00 68.12 664 PRO A CA 1
ATOM 5092 C C . PRO A 1 664 ? 32.034 27.564 14.120 1.00 68.12 664 PRO A C 1
ATOM 5094 O O . PRO A 1 664 ? 31.318 28.387 13.550 1.00 68.12 664 PRO A O 1
ATOM 5097 N N . ASN A 1 665 ? 33.307 27.838 14.446 1.00 75.69 665 ASN A N 1
ATOM 5098 C CA . ASN A 1 665 ? 33.981 29.130 14.226 1.00 75.69 665 ASN A CA 1
ATOM 5099 C C . ASN A 1 665 ? 34.032 29.583 12.759 1.00 75.69 665 ASN A C 1
ATOM 5101 O O . ASN A 1 665 ? 34.161 30.773 12.504 1.00 75.69 665 ASN A O 1
ATOM 5105 N N . SER A 1 666 ? 33.973 28.648 11.817 1.00 77.94 666 SER A N 1
ATOM 5106 C CA . SER A 1 666 ? 33.920 28.892 10.379 1.00 77.94 666 SER A CA 1
ATOM 5107 C C . SER A 1 666 ? 32.757 28.073 9.843 1.00 77.94 666 SER A C 1
ATOM 5109 O O . SER A 1 666 ? 32.686 26.888 10.169 1.00 77.94 666 SER A O 1
ATOM 5111 N N . ILE A 1 667 ? 31.847 28.697 9.094 1.00 79.75 667 ILE A N 1
ATOM 5112 C CA . ILE A 1 667 ? 30.679 28.034 8.502 1.00 79.75 667 ILE A CA 1
ATOM 5113 C C . ILE A 1 667 ? 30.604 28.374 7.017 1.00 79.75 667 ILE A C 1
ATOM 5115 O O . ILE A 1 667 ? 30.520 29.543 6.640 1.00 79.75 667 ILE A O 1
ATOM 5119 N N . ARG A 1 668 ? 30.597 27.335 6.184 1.00 83.62 668 ARG A N 1
ATOM 5120 C CA . ARG A 1 668 ? 30.300 27.383 4.757 1.00 83.62 668 ARG A CA 1
ATOM 5121 C C . ARG A 1 668 ? 28.792 27.312 4.539 1.00 83.62 668 ARG A C 1
ATOM 5123 O O . ARG A 1 668 ? 28.144 26.349 4.951 1.00 83.62 668 ARG A O 1
ATOM 5130 N N . LEU A 1 669 ? 28.258 28.296 3.831 1.00 86.19 669 LEU A N 1
ATOM 5131 C CA . LEU A 1 669 ? 26.910 28.292 3.277 1.00 86.19 669 LEU A CA 1
ATOM 5132 C C . LEU A 1 669 ? 27.011 28.062 1.768 1.00 86.19 669 LEU A C 1
ATOM 5134 O O . LEU A 1 669 ? 27.770 28.764 1.103 1.00 86.19 669 LEU A O 1
ATOM 5138 N N . ALA A 1 670 ? 26.236 27.116 1.242 1.00 87.06 670 ALA A N 1
ATOM 5139 C CA . ALA A 1 670 ? 26.026 26.966 -0.195 1.00 87.06 670 ALA A CA 1
ATOM 5140 C C . ALA A 1 670 ? 24.863 27.883 -0.595 1.00 87.06 670 ALA A C 1
ATOM 5142 O O . ALA A 1 670 ? 23.734 27.703 -0.123 1.00 87.06 670 ALA A O 1
ATOM 5143 N N . VAL A 1 671 ? 25.155 28.896 -1.408 1.00 87.44 671 VAL A N 1
ATOM 5144 C CA . VAL A 1 671 ? 24.279 30.044 -1.664 1.00 87.44 671 VAL A CA 1
ATOM 5145 C C . VAL A 1 671 ? 23.917 30.115 -3.141 1.00 87.44 671 VAL A C 1
ATOM 5147 O O . VAL A 1 671 ? 24.748 29.859 -4.011 1.00 87.44 671 VAL A O 1
ATOM 5150 N N . VAL A 1 672 ? 22.669 30.479 -3.423 1.00 86.12 672 VAL A N 1
ATOM 5151 C CA . VAL A 1 672 ? 22.161 30.692 -4.776 1.00 86.12 672 VAL A CA 1
ATOM 5152 C C . VAL A 1 672 ? 21.502 32.065 -4.863 1.00 86.12 672 VAL A C 1
ATOM 5154 O O . VAL A 1 672 ? 20.453 32.318 -4.266 1.00 86.12 672 VAL A O 1
ATOM 5157 N N . ARG A 1 673 ? 22.132 32.961 -5.621 1.00 84.81 673 ARG A N 1
ATOM 5158 C CA . ARG A 1 673 ? 21.646 34.303 -5.934 1.00 84.81 673 ARG A CA 1
ATOM 5159 C C . ARG A 1 673 ? 20.869 34.267 -7.239 1.00 84.81 673 ARG A C 1
ATOM 5161 O O . ARG A 1 673 ? 21.428 34.069 -8.317 1.00 84.81 673 ARG A O 1
ATOM 5168 N N . ARG A 1 674 ? 19.560 34.476 -7.146 1.00 78.69 674 ARG A N 1
ATOM 5169 C CA . ARG A 1 674 ? 18.691 34.590 -8.321 1.00 78.69 674 ARG A CA 1
ATOM 5170 C C . ARG A 1 674 ? 18.655 36.024 -8.857 1.00 78.69 674 ARG A C 1
ATOM 5172 O O . ARG A 1 674 ? 18.847 36.960 -8.078 1.00 78.69 674 ARG A O 1
ATOM 5179 N N . PRO A 1 675 ? 18.342 36.218 -10.153 1.00 71.75 675 PRO A N 1
ATOM 5180 C CA . PRO A 1 675 ? 17.861 37.510 -10.636 1.00 71.75 675 PRO A CA 1
ATOM 5181 C C . PRO A 1 675 ? 16.703 38.004 -9.758 1.00 71.75 675 PRO A C 1
ATOM 5183 O O . PRO A 1 675 ? 15.800 37.234 -9.414 1.00 71.75 675 PRO A O 1
ATOM 5186 N N . VAL A 1 676 ? 16.710 39.294 -9.415 1.00 70.69 676 VAL A N 1
ATOM 5187 C CA . VAL A 1 676 ? 15.582 39.916 -8.711 1.00 70.69 676 VAL A CA 1
ATOM 5188 C C . VAL A 1 676 ? 14.379 39.912 -9.652 1.00 70.69 676 VAL A C 1
ATOM 5190 O O . VAL A 1 676 ? 14.429 40.480 -10.742 1.00 70.69 676 VAL A O 1
ATOM 5193 N N . SER A 1 677 ? 13.314 39.229 -9.245 1.00 70.38 677 SER A N 1
ATOM 5194 C CA . SER A 1 677 ? 12.135 38.960 -10.064 1.00 70.38 677 SER A CA 1
ATOM 5195 C C . SER A 1 677 ? 10.874 39.484 -9.388 1.00 70.38 677 SER A C 1
ATOM 5197 O O . SER A 1 677 ? 10.787 39.550 -8.161 1.00 70.38 677 SER A O 1
ATOM 5199 N N . VAL A 1 678 ? 9.892 39.877 -10.198 1.00 77.12 678 VAL A N 1
ATOM 5200 C CA . VAL A 1 678 ? 8.595 40.364 -9.722 1.00 77.12 678 VAL A CA 1
ATOM 5201 C C . VAL A 1 678 ? 7.724 39.162 -9.350 1.00 77.12 678 VAL A C 1
ATOM 5203 O O . VAL A 1 678 ? 7.422 38.326 -10.197 1.00 77.12 678 VAL A O 1
ATOM 5206 N N . VAL A 1 679 ? 7.355 39.064 -8.073 1.00 75.06 679 VAL A N 1
ATOM 5207 C CA . VAL A 1 679 ? 6.541 37.980 -7.490 1.00 75.06 679 VAL A CA 1
ATOM 5208 C C . VAL A 1 679 ? 5.048 38.315 -7.547 1.00 75.06 679 VAL A C 1
ATOM 5210 O O . VAL A 1 679 ? 4.219 37.429 -7.733 1.00 75.06 679 VAL A O 1
ATOM 5213 N N . LEU A 1 680 ? 4.704 39.596 -7.395 1.00 79.44 680 LEU A N 1
ATOM 5214 C CA . LEU A 1 680 ? 3.344 40.122 -7.523 1.00 79.44 680 LEU A CA 1
ATOM 5215 C C . LEU A 1 680 ? 3.410 41.542 -8.097 1.00 79.44 680 LEU A C 1
ATOM 5217 O O . LEU A 1 680 ? 4.197 42.353 -7.607 1.00 79.44 680 LEU A O 1
ATOM 5221 N N . GLU A 1 681 ? 2.589 41.845 -9.102 1.00 85.75 681 GLU A N 1
ATOM 5222 C CA . GLU A 1 681 ? 2.417 43.191 -9.663 1.00 85.75 681 GLU A CA 1
ATOM 5223 C C . GLU A 1 681 ? 0.934 43.493 -9.885 1.00 85.75 681 GLU A C 1
ATOM 5225 O O . GLU A 1 681 ? 0.214 42.667 -10.442 1.00 85.75 681 GLU A O 1
ATOM 5230 N N . SER A 1 682 ? 0.503 44.686 -9.467 1.00 85.75 682 SER A N 1
ATOM 5231 C CA . SER A 1 682 ? -0.841 45.230 -9.709 1.00 85.75 682 SER A CA 1
ATOM 5232 C C . SER A 1 682 ? -0.760 46.710 -10.077 1.00 85.75 682 SER A C 1
ATOM 5234 O O . SER A 1 682 ? 0.105 47.435 -9.573 1.00 85.75 682 SER A O 1
ATOM 5236 N N . GLU A 1 683 ? -1.721 47.192 -10.871 1.00 88.38 683 GLU A N 1
ATOM 5237 C CA . GLU A 1 683 ? -2.044 48.621 -10.903 1.00 88.38 683 GLU A CA 1
ATOM 5238 C C . GLU A 1 683 ? -2.909 48.957 -9.683 1.00 88.38 683 GLU A C 1
ATOM 5240 O O . GLU A 1 683 ? -4.090 48.612 -9.611 1.00 88.38 683 GLU A O 1
ATOM 5245 N N . ILE A 1 684 ? -2.317 49.665 -8.726 1.00 88.12 684 ILE A N 1
ATOM 5246 C CA . ILE A 1 684 ? -3.014 50.191 -7.553 1.00 88.12 684 ILE A CA 1
ATOM 5247 C C . ILE A 1 684 ? -3.287 51.682 -7.727 1.00 88.12 684 ILE A C 1
ATOM 5249 O O . ILE A 1 684 ? -2.642 52.382 -8.509 1.00 88.12 684 ILE A O 1
ATOM 5253 N N . ARG A 1 685 ? -4.161 52.219 -6.880 1.00 87.62 685 ARG A N 1
ATOM 5254 C CA . ARG A 1 685 ? -4.177 53.645 -6.557 1.00 87.62 685 ARG A CA 1
ATOM 5255 C C . ARG A 1 685 ? -3.569 53.836 -5.180 1.00 87.62 685 ARG A C 1
ATOM 5257 O O . ARG A 1 685 ? -4.067 53.277 -4.204 1.00 87.62 685 ARG A O 1
ATOM 5264 N N . MET A 1 686 ? -2.520 54.646 -5.096 1.00 86.94 686 MET A N 1
ATOM 5265 C CA . MET A 1 686 ? -1.923 55.066 -3.830 1.00 86.94 686 MET A CA 1
ATOM 5266 C C . MET A 1 686 ? -2.376 56.488 -3.499 1.00 86.94 686 MET A C 1
ATOM 5268 O O . MET A 1 686 ? -2.521 57.336 -4.385 1.00 86.94 686 MET A O 1
ATOM 5272 N N . ARG A 1 687 ? -2.615 56.752 -2.215 1.00 87.12 687 ARG A N 1
ATOM 5273 C CA . ARG A 1 687 ? -2.985 58.080 -1.740 1.00 87.12 687 ARG A CA 1
ATOM 5274 C C . ARG A 1 687 ? -1.749 58.950 -1.539 1.00 87.12 687 ARG A C 1
ATOM 5276 O O . ARG A 1 687 ? -0.847 58.600 -0.779 1.00 87.12 687 ARG A O 1
ATOM 5283 N N . MET A 1 688 ? -1.730 60.100 -2.197 1.00 84.00 688 MET A N 1
ATOM 5284 C CA . MET A 1 688 ? -0.634 61.060 -2.133 1.00 84.00 688 MET A CA 1
ATOM 5285 C C . MET A 1 688 ? -0.744 61.962 -0.892 1.00 84.00 688 MET A C 1
ATOM 5287 O O . MET A 1 688 ? -1.845 62.154 -0.369 1.00 84.00 688 MET A O 1
ATOM 5291 N N . PRO A 1 689 ? 0.357 62.594 -0.433 1.00 75.25 689 PRO A N 1
ATOM 5292 C CA . PRO A 1 689 ? 0.330 63.535 0.695 1.00 75.25 689 PRO A CA 1
ATOM 5293 C C . PRO A 1 689 ? -0.574 64.766 0.503 1.00 75.25 689 PRO A C 1
ATOM 5295 O O . PRO A 1 689 ? -0.890 65.443 1.477 1.00 75.25 689 PRO A O 1
ATOM 5298 N N . THR A 1 690 ? -1.001 65.062 -0.730 1.00 76.19 690 THR A N 1
ATOM 5299 C CA . THR A 1 690 ? -2.013 66.087 -1.045 1.00 76.19 690 THR A CA 1
ATOM 5300 C C . THR A 1 690 ? -3.439 65.662 -0.672 1.00 76.19 690 THR A C 1
ATOM 5302 O O . THR A 1 690 ? -4.316 66.510 -0.537 1.00 76.19 690 THR A O 1
ATOM 5305 N N . GLY A 1 691 ? -3.667 64.359 -0.467 1.00 75.56 691 GLY A N 1
ATOM 5306 C CA . GLY A 1 691 ? -4.960 63.740 -0.177 1.00 75.56 691 GLY A CA 1
ATOM 5307 C C . GLY A 1 691 ? -5.571 62.979 -1.359 1.00 75.56 691 GLY A C 1
ATOM 5308 O O . GLY A 1 691 ? -6.459 62.152 -1.125 1.00 75.56 691 GLY A O 1
ATOM 5309 N N . ASP A 1 692 ? -5.081 63.230 -2.577 1.00 82.94 692 ASP A N 1
ATOM 5310 C CA . ASP A 1 692 ? -5.550 62.656 -3.845 1.00 82.94 692 ASP A CA 1
ATOM 5311 C C . ASP A 1 692 ? -5.150 61.184 -4.029 1.00 82.94 692 ASP A C 1
ATOM 5313 O O . ASP A 1 692 ? -4.218 60.693 -3.394 1.00 82.94 692 ASP A O 1
ATOM 5317 N N . TRP A 1 693 ? -5.833 60.484 -4.938 1.00 86.38 693 TRP A N 1
ATOM 5318 C CA . TRP A 1 693 ? -5.524 59.105 -5.330 1.00 86.38 693 TRP A CA 1
ATOM 5319 C C . TRP A 1 693 ? -4.923 59.073 -6.735 1.00 86.38 693 TRP A C 1
ATOM 5321 O O . TRP A 1 693 ? -5.609 59.422 -7.695 1.00 86.38 693 TRP A O 1
ATOM 5331 N N . GLU A 1 694 ? -3.682 58.607 -6.865 1.00 84.44 694 GLU A N 1
ATOM 5332 C CA . GLU A 1 694 ? -2.974 58.513 -8.149 1.00 84.44 694 GLU A CA 1
ATOM 5333 C C . GLU A 1 694 ? -2.618 57.051 -8.489 1.00 84.44 694 GLU A C 1
ATOM 5335 O O . GLU A 1 694 ? -2.435 56.252 -7.566 1.00 84.44 694 GLU A O 1
ATOM 5340 N N . PRO A 1 695 ? -2.541 56.670 -9.781 1.00 86.88 695 PRO A N 1
ATOM 5341 C CA . PRO A 1 695 ? -2.252 55.298 -10.197 1.00 86.88 695 PRO A CA 1
ATOM 5342 C C . PRO A 1 695 ? -0.748 54.980 -10.160 1.00 86.88 695 PRO A C 1
ATOM 5344 O O . PRO A 1 695 ? 0.080 55.740 -10.676 1.00 86.88 695 PRO A O 1
ATOM 5347 N N . PHE A 1 696 ? -0.406 53.830 -9.585 1.00 87.44 696 PHE A N 1
ATOM 5348 C CA . PHE A 1 696 ? 0.954 53.303 -9.478 1.00 87.44 696 PHE A CA 1
ATOM 5349 C C . PHE A 1 696 ? 0.985 51.828 -9.892 1.00 87.44 696 PHE A C 1
ATOM 5351 O O . PHE A 1 696 ? 0.119 51.055 -9.488 1.00 87.44 696 PHE A O 1
ATOM 5358 N N . ALA A 1 697 ? 2.029 51.423 -10.614 1.00 86.00 697 ALA A N 1
ATOM 5359 C CA . ALA A 1 697 ? 2.470 50.035 -10.587 1.00 86.00 697 ALA A CA 1
ATOM 5360 C C . ALA A 1 697 ? 3.067 49.759 -9.202 1.00 86.00 697 ALA A C 1
ATOM 5362 O O . ALA A 1 697 ? 3.856 50.563 -8.696 1.00 86.00 697 ALA A O 1
ATOM 5363 N N . PHE A 1 698 ? 2.682 48.644 -8.590 1.00 87.44 698 PHE A N 1
ATOM 5364 C CA . PHE A 1 698 ? 3.155 48.209 -7.277 1.00 87.44 698 PHE A CA 1
ATOM 5365 C C . PHE A 1 698 ? 3.685 46.788 -7.423 1.00 87.44 698 PHE A C 1
ATOM 5367 O O . PHE A 1 698 ? 2.947 45.914 -7.872 1.00 87.44 698 PHE A O 1
ATOM 5374 N N . ARG A 1 699 ? 4.967 46.575 -7.113 1.00 85.75 699 ARG A N 1
ATOM 5375 C CA . ARG A 1 699 ? 5.711 45.340 -7.402 1.00 85.75 699 ARG A CA 1
ATOM 5376 C C . ARG A 1 699 ? 6.337 44.797 -6.129 1.00 85.75 699 ARG A C 1
ATOM 5378 O O . ARG A 1 699 ? 7.125 45.495 -5.500 1.00 85.75 699 ARG A O 1
ATOM 5385 N N . LEU A 1 700 ? 6.035 43.552 -5.772 1.00 81.56 700 LEU A N 1
ATOM 5386 C CA . LEU A 1 700 ? 6.740 42.821 -4.723 1.00 81.56 700 LEU A CA 1
ATOM 5387 C C . LEU A 1 700 ? 7.831 41.981 -5.379 1.00 81.56 700 LEU A C 1
ATOM 5389 O O . LEU A 1 700 ? 7.539 41.130 -6.218 1.00 81.56 700 LEU A O 1
ATOM 5393 N N . LEU A 1 701 ? 9.080 42.231 -5.009 1.00 78.25 701 LEU A N 1
ATOM 5394 C CA . LEU A 1 701 ? 10.257 41.587 -5.579 1.00 78.25 701 LEU A CA 1
ATOM 5395 C C . LEU A 1 701 ? 10.701 40.377 -4.745 1.00 78.25 701 LEU A C 1
ATOM 5397 O O . LEU A 1 701 ? 10.450 40.304 -3.541 1.00 78.25 701 LEU A O 1
ATOM 5401 N N . SER A 1 702 ? 11.411 39.435 -5.369 1.00 68.00 702 SER A N 1
ATOM 5402 C CA . SER A 1 702 ? 11.883 38.191 -4.738 1.00 68.00 702 SER A CA 1
ATOM 5403 C C . SER A 1 702 ? 12.835 38.399 -3.548 1.00 68.00 702 SER A C 1
ATOM 5405 O O . SER A 1 702 ? 12.879 37.567 -2.646 1.00 68.00 702 SER A O 1
ATOM 5407 N N . ASN A 1 703 ? 13.522 39.543 -3.479 1.00 64.06 703 ASN A N 1
ATOM 5408 C CA . ASN A 1 703 ? 14.335 39.975 -2.331 1.00 64.06 703 ASN A CA 1
ATOM 5409 C C . ASN A 1 703 ? 13.515 40.607 -1.175 1.00 64.06 703 ASN A C 1
ATOM 5411 O O . ASN A 1 703 ? 14.091 41.072 -0.186 1.00 64.06 703 ASN A O 1
ATOM 5415 N N . ARG A 1 704 ? 12.177 40.609 -1.289 1.00 70.25 704 ARG A N 1
ATOM 5416 C CA . ARG A 1 704 ? 11.181 41.240 -0.399 1.00 70.25 704 ARG A CA 1
ATOM 5417 C C . ARG A 1 704 ? 11.221 42.770 -0.357 1.00 70.25 704 ARG A C 1
ATOM 5419 O O . ARG A 1 704 ? 10.838 43.383 0.646 1.00 70.25 704 ARG A O 1
ATOM 5426 N N . ASN A 1 705 ? 11.645 43.403 -1.444 1.00 72.94 705 ASN A N 1
ATOM 5427 C CA . ASN A 1 705 ? 11.472 44.839 -1.635 1.00 72.94 705 ASN A CA 1
ATOM 5428 C C . ASN A 1 705 ? 10.170 45.122 -2.397 1.00 72.94 705 ASN A C 1
ATOM 5430 O O . ASN A 1 705 ? 9.737 44.331 -3.231 1.00 72.94 705 ASN A O 1
ATOM 5434 N N . ILE A 1 706 ? 9.532 46.241 -2.073 1.00 78.56 706 ILE A N 1
ATOM 5435 C CA . ILE A 1 706 ? 8.373 46.785 -2.773 1.00 78.56 706 ILE A CA 1
ATOM 5436 C C . ILE A 1 706 ? 8.873 47.943 -3.627 1.00 78.56 706 ILE A C 1
ATOM 5438 O O . ILE A 1 706 ? 9.297 48.964 -3.080 1.00 78.56 706 ILE A O 1
ATOM 5442 N N . GLU A 1 707 ? 8.789 47.814 -4.944 1.00 81.69 707 GLU A N 1
ATOM 5443 C CA . GLU A 1 707 ? 8.892 48.962 -5.839 1.00 81.69 707 GLU A CA 1
ATOM 5444 C C . GLU A 1 707 ? 7.504 49.543 -6.107 1.00 81.69 707 GLU A C 1
ATOM 5446 O O . GLU A 1 707 ? 6.518 48.820 -6.261 1.00 81.69 707 GLU A O 1
ATOM 5451 N N . PHE A 1 708 ? 7.429 50.869 -6.187 1.00 84.88 708 PHE A N 1
ATOM 5452 C CA . PHE A 1 708 ? 6.233 51.575 -6.623 1.00 84.88 708 PHE A CA 1
ATOM 5453 C C . PHE A 1 708 ? 6.598 52.672 -7.622 1.00 84.88 708 PHE A C 1
ATOM 5455 O O . PHE A 1 708 ? 7.537 53.438 -7.402 1.00 84.88 708 PHE A O 1
ATOM 5462 N N . GLU A 1 709 ? 5.850 52.758 -8.720 1.00 84.88 709 GLU A N 1
ATOM 5463 C CA . GLU A 1 709 ? 6.130 53.650 -9.848 1.00 84.88 709 GLU A CA 1
ATOM 5464 C C . GLU A 1 709 ? 4.834 54.264 -10.390 1.00 84.88 709 GLU A C 1
ATOM 5466 O O . GLU A 1 709 ? 3.905 53.550 -10.763 1.00 84.88 709 GLU A O 1
ATOM 5471 N N . LYS A 1 710 ? 4.747 55.598 -10.421 1.00 81.75 710 LYS A N 1
ATOM 5472 C CA . LYS A 1 710 ? 3.557 56.312 -10.902 1.00 81.75 710 LYS A CA 1
ATOM 5473 C C . LYS A 1 710 ? 3.384 56.107 -12.405 1.00 81.75 710 LYS A C 1
ATOM 5475 O O . LYS A 1 710 ? 4.246 56.513 -13.179 1.00 81.75 710 LYS A O 1
ATOM 5480 N N . LEU A 1 711 ? 2.238 55.574 -12.828 1.00 82.00 711 LEU A N 1
ATOM 5481 C CA . LEU A 1 711 ? 2.037 55.164 -14.224 1.00 82.00 711 LEU A CA 1
ATOM 5482 C C . LEU A 1 711 ? 2.004 56.335 -15.217 1.00 82.00 711 LEU A C 1
ATOM 5484 O O . LEU A 1 711 ? 2.472 56.193 -16.344 1.00 82.00 711 LEU A O 1
ATOM 5488 N N . SER A 1 712 ? 1.488 57.506 -14.824 1.00 70.69 712 SER A N 1
ATOM 5489 C CA . SER A 1 712 ? 1.613 58.716 -15.647 1.00 70.69 712 SER A CA 1
ATOM 5490 C C . SER A 1 712 ? 1.399 60.023 -14.864 1.00 70.69 712 SER A C 1
ATOM 5492 O O . SER A 1 712 ? 0.425 60.130 -14.116 1.00 70.69 712 SER A O 1
ATOM 5494 N N . PRO A 1 713 ? 2.256 61.049 -15.045 1.00 60.72 713 PRO A N 1
ATOM 5495 C CA . PRO A 1 713 ? 3.626 60.943 -15.548 1.00 60.72 713 PRO A CA 1
ATOM 5496 C C . PRO A 1 713 ? 4.533 60.237 -14.511 1.00 60.72 713 PRO A C 1
ATOM 5498 O O . PRO A 1 713 ? 4.322 60.437 -13.308 1.00 60.72 713 PRO A O 1
ATOM 5501 N N . PRO A 1 714 ? 5.562 59.474 -14.933 1.00 63.88 714 PRO A N 1
ATOM 5502 C CA . PRO A 1 714 ? 6.465 58.728 -14.046 1.00 63.88 714 PRO A CA 1
ATOM 5503 C C . PRO A 1 714 ? 7.482 59.644 -13.341 1.00 63.88 714 PRO A C 1
ATOM 5505 O O . PRO A 1 714 ? 8.679 59.640 -13.611 1.00 63.88 714 PRO A O 1
ATOM 5508 N N . VAL A 1 715 ? 6.971 60.485 -12.440 1.00 66.88 715 VAL A N 1
ATOM 5509 C CA . VAL A 1 715 ? 7.736 61.460 -11.637 1.00 66.88 715 VAL A CA 1
ATOM 5510 C C . VAL A 1 715 ? 8.017 60.931 -10.225 1.00 66.88 715 VAL A C 1
ATOM 5512 O O . VAL A 1 715 ? 8.957 61.374 -9.569 1.00 66.88 715 VAL A O 1
ATOM 5515 N N . TYR A 1 716 ? 7.221 59.964 -9.762 1.00 66.44 716 TYR A N 1
ATOM 5516 C CA . TYR A 1 716 ? 7.363 59.332 -8.454 1.00 66.44 716 TYR A CA 1
ATOM 5517 C C . TYR A 1 716 ? 7.643 57.843 -8.634 1.00 66.44 716 TYR A C 1
ATOM 5519 O O . TYR A 1 716 ? 6.747 57.083 -8.992 1.00 66.44 716 TYR A O 1
ATOM 5527 N N . ALA A 1 717 ? 8.882 57.447 -8.359 1.00 73.75 717 ALA A N 1
ATOM 5528 C CA . ALA A 1 717 ? 9.294 56.057 -8.239 1.00 73.75 717 ALA A CA 1
ATOM 5529 C C . ALA A 1 717 ? 10.089 55.881 -6.941 1.00 73.75 717 ALA A C 1
ATOM 5531 O O . ALA A 1 717 ? 10.909 56.739 -6.597 1.00 73.75 717 ALA A O 1
ATOM 5532 N N . GLY A 1 718 ? 9.864 54.787 -6.221 1.00 72.44 718 GLY A N 1
ATOM 5533 C CA . GLY A 1 718 ? 10.534 54.523 -4.955 1.00 72.44 718 GLY A CA 1
ATOM 5534 C C . GLY A 1 718 ? 10.547 53.048 -4.585 1.00 72.44 718 GLY A C 1
ATOM 5535 O O . GLY A 1 718 ? 9.786 52.249 -5.121 1.00 72.44 718 GLY A O 1
ATOM 5536 N N . GLU A 1 719 ? 11.425 52.719 -3.645 1.00 71.12 719 GLU A N 1
ATOM 5537 C CA . GLU A 1 719 ? 11.598 51.376 -3.107 1.00 71.12 719 GLU A CA 1
ATOM 5538 C C . GLU A 1 719 ? 11.400 51.414 -1.585 1.00 71.12 719 GLU A C 1
ATOM 5540 O O . GLU A 1 719 ? 11.810 52.362 -0.903 1.00 71.12 719 GLU A O 1
ATOM 5545 N N . ILE A 1 720 ? 10.726 50.400 -1.052 1.00 67.50 720 ILE A N 1
ATOM 5546 C CA . ILE A 1 720 ? 10.491 50.180 0.375 1.00 67.50 720 ILE A CA 1
ATOM 5547 C C . ILE A 1 720 ? 10.774 48.705 0.626 1.00 67.50 720 ILE A C 1
ATOM 5549 O O . ILE A 1 720 ? 10.091 47.861 0.061 1.00 67.50 720 ILE A O 1
ATOM 5553 N N . HIS A 1 721 ? 11.715 48.350 1.500 1.00 65.12 721 HIS A N 1
ATOM 5554 C CA . HIS A 1 721 ? 11.773 46.962 1.967 1.00 65.12 721 HIS A CA 1
ATOM 5555 C C . HIS A 1 721 ? 10.420 46.618 2.615 1.00 65.12 721 HIS A C 1
ATOM 5557 O O . HIS A 1 721 ? 10.053 47.269 3.597 1.00 65.12 721 HIS A O 1
ATOM 5563 N N . ALA A 1 722 ? 9.691 45.605 2.123 1.00 64.50 722 ALA A N 1
ATOM 5564 C CA . ALA A 1 722 ? 8.438 45.156 2.754 1.00 64.50 722 ALA A CA 1
ATOM 5565 C C . ALA A 1 722 ? 8.677 44.828 4.238 1.00 64.50 722 ALA A C 1
ATOM 5567 O O . ALA A 1 722 ? 7.843 45.108 5.096 1.00 64.50 722 ALA A O 1
ATOM 5568 N N . ARG A 1 723 ? 9.909 44.389 4.528 1.00 60.94 723 ARG A N 1
ATOM 5569 C CA . ARG A 1 723 ? 10.490 44.154 5.850 1.00 60.94 723 ARG A CA 1
ATOM 5570 C C . ARG A 1 723 ? 10.549 45.384 6.801 1.00 60.94 723 ARG A C 1
ATOM 5572 O O . ARG A 1 723 ? 11.100 45.319 7.895 1.00 60.94 723 ARG A O 1
ATOM 5579 N N . LEU A 1 724 ? 10.079 46.561 6.392 1.00 61.16 724 LEU A N 1
ATOM 5580 C CA . LEU A 1 724 ? 9.998 47.751 7.255 1.00 61.16 724 LEU A CA 1
ATOM 5581 C C . LEU A 1 724 ? 8.557 48.179 7.558 1.00 61.16 724 LEU A C 1
ATOM 5583 O O . LEU A 1 724 ? 8.359 49.174 8.262 1.00 61.16 724 LEU A O 1
ATOM 5587 N N . ALA A 1 725 ? 7.563 47.431 7.070 1.00 65.31 725 ALA A N 1
ATOM 5588 C CA . ALA A 1 725 ? 6.194 47.523 7.552 1.00 65.31 725 ALA A CA 1
ATOM 5589 C C . ALA A 1 725 ? 6.096 46.918 8.965 1.00 65.31 725 ALA A C 1
ATOM 5591 O O . ALA A 1 725 ? 6.599 45.834 9.232 1.00 65.31 725 ALA A O 1
ATOM 5592 N N . GLN A 1 726 ? 5.469 47.653 9.880 1.00 63.97 726 GLN A N 1
ATOM 5593 C CA . GLN A 1 726 ? 5.251 47.272 11.279 1.00 63.97 726 GLN A CA 1
ATOM 5594 C C . GLN A 1 726 ? 3.807 46.827 11.523 1.00 63.97 726 GLN A C 1
ATOM 5596 O O . GLN A 1 726 ? 3.536 46.046 12.425 1.00 63.97 726 GLN A O 1
ATOM 5601 N N . SER A 1 727 ? 2.859 47.342 10.737 1.00 69.31 727 SER A N 1
ATOM 5602 C CA . SER A 1 727 ? 1.474 46.876 10.751 1.00 69.31 727 SER A CA 1
ATOM 5603 C C . SER A 1 727 ? 0.767 47.184 9.435 1.00 69.31 727 SER A C 1
ATOM 5605 O O . SER A 1 727 ? 1.117 48.126 8.716 1.00 69.31 727 SER A O 1
ATOM 5607 N N . LEU A 1 728 ? -0.253 46.381 9.152 1.00 75.12 728 LEU A N 1
ATOM 5608 C CA . LEU A 1 728 ? -1.228 46.601 8.095 1.00 75.12 728 LEU A CA 1
ATOM 5609 C C . LEU A 1 728 ? -2.597 46.809 8.742 1.00 75.12 728 LEU A C 1
ATOM 5611 O O . LEU A 1 728 ? -2.912 46.173 9.750 1.00 75.12 728 LEU A O 1
ATOM 5615 N N . ARG A 1 729 ? -3.433 47.664 8.154 1.00 73.69 729 ARG A N 1
ATOM 5616 C CA . ARG A 1 729 ? -4.850 47.763 8.517 1.00 73.69 729 ARG A CA 1
ATOM 5617 C C . ARG A 1 729 ? -5.689 47.877 7.257 1.00 73.69 729 ARG A C 1
ATOM 5619 O O . ARG A 1 729 ? -5.586 48.866 6.541 1.00 73.69 729 ARG A O 1
ATOM 5626 N N . LEU A 1 730 ? -6.557 46.900 7.016 1.00 77.25 730 LEU A N 1
ATOM 5627 C CA . LEU A 1 730 ? -7.632 47.080 6.050 1.00 77.25 730 LEU A CA 1
ATOM 5628 C C . LEU A 1 730 ? -8.717 47.964 6.680 1.00 77.25 730 LEU A C 1
ATOM 5630 O O . LEU A 1 730 ? -9.181 47.699 7.789 1.00 77.25 730 LEU A O 1
ATOM 5634 N N . VAL A 1 731 ? -9.094 49.031 5.984 1.00 76.88 731 VAL A N 1
ATOM 5635 C CA . VAL A 1 731 ? -10.122 49.992 6.385 1.00 76.88 731 VAL A CA 1
ATOM 5636 C C . VAL A 1 731 ? -11.213 49.988 5.325 1.00 76.88 731 VAL A C 1
ATOM 5638 O O . VAL A 1 731 ? -10.974 50.294 4.159 1.00 76.88 731 VAL A O 1
ATOM 5641 N N . GLU A 1 732 ? -12.427 49.646 5.741 1.00 71.69 732 GLU A N 1
ATOM 5642 C CA . GLU A 1 732 ? -13.594 49.556 4.866 1.00 71.69 732 GLU A CA 1
ATOM 5643 C C . GLU A 1 732 ? -14.470 50.795 5.078 1.00 71.69 732 GLU A C 1
ATOM 5645 O O . GLU A 1 732 ? -15.109 50.957 6.120 1.00 71.69 732 GLU A O 1
ATOM 5650 N N . SER A 1 733 ? -14.471 51.714 4.109 1.00 56.72 733 SER A N 1
ATOM 5651 C CA . SER A 1 733 ? -15.222 52.965 4.221 1.00 56.72 733 SER A CA 1
ATOM 5652 C C . SER A 1 733 ? -16.653 52.797 3.709 1.00 56.72 733 SER A C 1
ATOM 5654 O O . SER A 1 733 ? -16.881 52.466 2.543 1.00 56.72 733 SER A O 1
ATOM 5656 N N . GLY A 1 734 ? -17.634 53.061 4.579 1.00 51.75 734 GLY A N 1
ATOM 5657 C CA . GLY A 1 734 ? -19.067 53.005 4.271 1.00 51.75 734 GLY A CA 1
ATOM 5658 C C . GLY A 1 734 ? -19.534 54.138 3.349 1.00 51.75 734 GLY A C 1
ATOM 5659 O O . GLY A 1 734 ? -20.235 55.057 3.783 1.00 51.75 734 GLY A O 1
ATOM 5660 N N . ALA A 1 735 ? -19.145 54.086 2.076 1.00 43.19 735 ALA A N 1
ATOM 5661 C CA . ALA A 1 735 ? -19.531 55.059 1.064 1.00 43.19 735 ALA A CA 1
ATOM 5662 C C . ALA A 1 735 ? -21.026 54.951 0.702 1.00 43.19 735 ALA A C 1
ATOM 5664 O O . ALA A 1 735 ? -21.577 53.868 0.500 1.00 43.19 735 ALA A O 1
ATOM 5665 N N . LYS A 1 736 ? -21.701 56.100 0.563 1.00 46.94 736 LYS A N 1
ATOM 5666 C CA . LYS A 1 736 ? -23.105 56.177 0.119 1.00 46.94 736 LYS A CA 1
ATOM 5667 C C . LYS A 1 736 ? -23.215 55.959 -1.397 1.00 46.94 736 LYS A C 1
ATOM 5669 O O . LYS A 1 736 ? -23.481 56.907 -2.130 1.00 46.94 736 LYS A O 1
ATOM 5674 N N . GLY A 1 737 ? -22.997 54.725 -1.851 1.00 49.00 737 GLY A N 1
ATOM 5675 C CA . GLY A 1 737 ? -23.045 54.365 -3.276 1.00 49.00 737 GLY A CA 1
ATOM 5676 C C . GLY A 1 737 ? -23.375 52.901 -3.590 1.00 49.00 737 GLY A C 1
ATOM 5677 O O . GLY A 1 737 ? -23.909 52.637 -4.659 1.00 49.00 737 GLY A O 1
ATOM 5678 N N . GLY A 1 738 ? -23.126 51.967 -2.664 1.00 48.44 738 GLY A N 1
ATOM 5679 C CA . GLY A 1 738 ? -23.353 50.526 -2.869 1.00 48.44 738 GLY A CA 1
ATOM 5680 C C . GLY A 1 738 ? -22.073 49.720 -3.116 1.00 48.44 738 GLY A C 1
ATOM 5681 O O . GLY A 1 738 ? -22.080 48.513 -2.905 1.00 48.44 738 GLY A O 1
ATOM 5682 N N . GLU A 1 739 ? -20.971 50.386 -3.460 1.00 50.12 739 GLU A N 1
ATOM 5683 C CA . GLU A 1 739 ? -19.617 49.823 -3.426 1.00 50.12 739 GLU A CA 1
ATOM 5684 C C . GLU A 1 739 ? -18.924 50.200 -2.108 1.00 50.12 739 GLU A C 1
ATOM 5686 O O . GLU A 1 739 ? -19.033 51.337 -1.634 1.00 50.12 739 GLU A O 1
ATOM 5691 N N . THR A 1 740 ? -18.217 49.245 -1.505 1.00 57.78 740 THR A N 1
ATOM 5692 C CA . THR A 1 740 ? -17.377 49.453 -0.321 1.00 57.78 740 THR A CA 1
ATOM 5693 C C . THR A 1 740 ? -15.970 49.863 -0.753 1.00 57.78 740 THR A C 1
ATOM 5695 O O . THR A 1 740 ? -15.239 49.075 -1.347 1.00 57.78 740 THR A O 1
ATOM 5698 N N . ASP A 1 741 ? -15.565 51.098 -0.443 1.00 66.50 741 ASP A N 1
ATOM 5699 C CA . ASP A 1 741 ? -14.211 51.583 -0.746 1.00 66.50 741 ASP A CA 1
ATOM 5700 C C . ASP A 1 741 ? -13.239 50.981 0.287 1.00 66.50 741 ASP A C 1
ATOM 5702 O O . ASP A 1 741 ? -13.129 51.470 1.419 1.00 66.50 741 ASP A O 1
ATOM 5706 N N . ARG A 1 742 ? -12.620 49.847 -0.072 1.00 81.31 742 ARG A N 1
ATOM 5707 C CA . ARG A 1 742 ? -11.652 49.110 0.758 1.00 81.31 742 ARG A CA 1
ATOM 5708 C C . ARG A 1 742 ? -10.258 49.696 0.537 1.00 81.31 742 ARG A C 1
ATOM 5710 O O . ARG A 1 742 ? -9.795 49.800 -0.597 1.00 81.31 742 ARG A O 1
ATOM 5717 N N . VAL A 1 743 ? -9.585 50.068 1.621 1.00 83.56 743 VAL A N 1
ATOM 5718 C CA . VAL A 1 743 ? -8.251 50.684 1.609 1.00 83.56 743 VAL A CA 1
ATOM 5719 C C . VAL A 1 743 ? -7.326 49.907 2.536 1.00 83.56 743 VAL A C 1
ATOM 5721 O O . VAL A 1 743 ? -7.653 49.707 3.701 1.00 83.56 743 VAL A O 1
ATOM 5724 N N . LEU A 1 744 ? -6.155 49.508 2.047 1.00 83.88 744 LEU A N 1
ATOM 5725 C CA . LEU A 1 744 ? -5.096 48.926 2.865 1.00 83.88 744 LEU A CA 1
ATOM 5726 C C . LEU A 1 744 ? -4.139 50.035 3.324 1.00 83.88 744 LEU A C 1
ATOM 5728 O O . LEU A 1 744 ? -3.433 50.650 2.522 1.00 83.88 744 LEU A O 1
ATOM 5732 N N . GLU A 1 745 ? -4.126 50.296 4.627 1.00 83.12 745 GLU A N 1
ATOM 5733 C CA . GLU A 1 745 ? -3.131 51.132 5.293 1.00 83.12 745 GLU A CA 1
ATOM 5734 C C . GLU A 1 745 ? -1.864 50.309 5.559 1.00 83.12 745 GLU A C 1
ATOM 5736 O O . GLU A 1 745 ? -1.921 49.260 6.203 1.00 83.12 745 GLU A O 1
ATOM 5741 N N . ILE A 1 746 ? -0.715 50.796 5.088 1.00 81.62 746 ILE A N 1
ATOM 5742 C CA . ILE A 1 746 ? 0.607 50.196 5.287 1.00 81.62 746 ILE A CA 1
ATOM 5743 C C . ILE A 1 746 ? 1.423 51.137 6.177 1.00 81.62 746 ILE A C 1
ATOM 5745 O O . ILE A 1 746 ? 1.844 52.216 5.743 1.00 81.62 746 ILE A O 1
ATOM 5749 N N . PHE A 1 747 ? 1.667 50.735 7.424 1.00 75.44 747 PHE A N 1
ATOM 5750 C CA . PHE A 1 747 ? 2.471 51.503 8.372 1.00 75.44 747 PHE A CA 1
ATOM 5751 C C . PHE A 1 747 ? 3.899 50.970 8.399 1.00 75.44 747 PHE A C 1
ATOM 5753 O O . PHE A 1 747 ? 4.173 49.944 9.017 1.00 75.44 747 PHE A O 1
ATOM 5760 N N . THR A 1 748 ? 4.826 51.688 7.767 1.00 69.12 748 THR A N 1
ATOM 5761 C CA . THR A 1 748 ? 6.263 51.514 8.021 1.00 69.12 748 THR A CA 1
ATOM 5762 C C . THR A 1 748 ? 6.710 52.427 9.157 1.00 69.12 748 THR A C 1
ATOM 5764 O O . THR A 1 748 ? 6.128 53.495 9.354 1.00 69.12 748 THR A O 1
ATOM 5767 N N . GLY A 1 749 ? 7.787 52.069 9.862 1.00 56.06 749 GLY A N 1
ATOM 5768 C CA . GLY A 1 749 ? 8.263 52.822 11.037 1.00 56.06 749 GLY A CA 1
ATOM 5769 C C . GLY A 1 749 ? 8.635 54.296 10.797 1.00 56.06 749 GLY A C 1
ATOM 5770 O O . GLY A 1 749 ? 8.879 55.030 11.756 1.00 56.06 749 GLY A O 1
ATOM 5771 N N . HIS A 1 750 ? 8.671 54.752 9.538 1.00 59.25 750 HIS A N 1
ATOM 5772 C CA . HIS A 1 750 ? 8.940 56.145 9.161 1.00 59.25 750 HIS A CA 1
ATOM 5773 C C . HIS A 1 750 ? 7.925 56.752 8.171 1.00 59.25 750 HIS A C 1
ATOM 5775 O O . HIS A 1 750 ? 8.010 57.948 7.890 1.00 59.25 750 HIS A O 1
ATOM 5781 N N . LYS A 1 751 ? 6.989 55.969 7.610 1.00 70.81 751 LYS A N 1
ATOM 5782 C CA . LYS A 1 751 ? 6.016 56.416 6.592 1.00 70.81 751 LYS A CA 1
ATOM 5783 C C . LYS A 1 751 ? 4.723 55.594 6.652 1.00 70.81 751 LYS A C 1
ATOM 5785 O O . LYS A 1 751 ? 4.778 54.369 6.734 1.00 70.81 751 LYS A O 1
ATOM 5790 N N . HIS A 1 752 ? 3.581 56.261 6.510 1.00 81.88 752 HIS A N 1
ATOM 5791 C CA . HIS A 1 752 ? 2.269 55.636 6.315 1.00 81.88 752 HIS A CA 1
ATOM 5792 C C . HIS A 1 752 ? 1.854 55.785 4.846 1.00 81.88 752 HIS A C 1
ATOM 5794 O O . HIS A 1 752 ? 1.920 56.889 4.304 1.00 81.88 752 HIS A O 1
ATOM 5800 N N . PHE A 1 753 ? 1.422 54.689 4.224 1.00 81.88 753 PHE A N 1
ATOM 5801 C CA . PHE A 1 753 ? 0.866 54.656 2.871 1.00 81.88 753 PHE A CA 1
ATOM 5802 C C . PHE A 1 753 ? -0.567 54.124 2.922 1.00 81.88 753 PHE A C 1
ATOM 5804 O O . PHE A 1 753 ? -0.865 53.246 3.725 1.00 81.88 753 PHE A O 1
ATOM 5811 N N . GLN A 1 754 ? -1.442 54.619 2.050 1.00 86.44 754 GLN A N 1
ATOM 5812 C CA . GLN A 1 754 ? -2.788 54.073 1.863 1.00 86.44 754 GLN A CA 1
ATOM 5813 C C . GLN A 1 754 ? -2.927 53.643 0.405 1.00 86.44 754 GLN A C 1
ATOM 5815 O O . GLN A 1 754 ? -2.704 54.463 -0.490 1.00 86.44 754 GLN A O 1
ATOM 5820 N N . ILE A 1 755 ? -3.273 52.377 0.166 1.00 87.50 755 ILE A N 1
ATOM 5821 C CA . ILE A 1 755 ? -3.437 51.811 -1.178 1.00 87.50 755 ILE A CA 1
ATOM 5822 C C . ILE A 1 755 ? -4.826 51.193 -1.353 1.00 87.50 755 ILE A C 1
ATOM 5824 O O . ILE A 1 755 ? -5.435 50.727 -0.393 1.00 87.50 755 ILE A O 1
ATOM 5828 N N . ARG A 1 756 ? -5.319 51.168 -2.590 1.00 88.00 756 ARG A N 1
ATOM 5829 C CA . ARG A 1 756 ? -6.478 50.367 -3.005 1.00 88.00 756 ARG A CA 1
ATOM 5830 C C . ARG A 1 756 ? -6.257 49.837 -4.415 1.00 88.00 756 ARG A C 1
ATOM 5832 O O . ARG A 1 756 ? -5.687 50.541 -5.247 1.00 88.00 756 ARG A O 1
ATOM 5839 N N . CYS A 1 757 ? -6.688 48.613 -4.674 1.00 84.31 757 CYS A N 1
ATOM 5840 C CA . CYS A 1 757 ? -6.595 47.988 -5.992 1.00 84.31 757 CYS A CA 1
ATOM 5841 C C . CYS A 1 757 ? -7.830 48.321 -6.841 1.00 84.31 757 CYS A C 1
ATOM 5843 O O . CYS A 1 757 ? -8.809 48.864 -6.322 1.00 84.31 757 CYS A O 1
ATOM 5845 N N . ASN A 1 758 ? -7.787 48.018 -8.140 1.00 76.56 758 ASN A N 1
ATOM 5846 C CA . ASN A 1 758 ? -8.968 48.168 -8.993 1.00 76.56 758 ASN A CA 1
ATOM 5847 C C . ASN A 1 758 ? -9.969 47.022 -8.756 1.00 76.56 758 ASN A C 1
ATOM 5849 O O . ASN A 1 758 ? -11.174 47.252 -8.832 1.00 76.56 758 ASN A O 1
ATOM 5853 N N . GLU A 1 759 ? -9.490 45.822 -8.403 1.00 77.12 759 GLU A N 1
ATOM 5854 C CA . GLU A 1 759 ? -10.340 44.683 -8.043 1.00 77.12 759 GLU A CA 1
ATOM 5855 C C . GLU A 1 759 ? -10.174 44.303 -6.553 1.00 77.12 759 GLU A C 1
ATOM 5857 O O . GLU A 1 759 ? -9.047 44.264 -6.054 1.00 77.12 759 GLU A O 1
ATOM 5862 N N . PRO A 1 760 ? -11.257 43.994 -5.801 1.00 69.75 760 PRO A N 1
ATOM 5863 C CA . PRO A 1 760 ? -11.158 43.758 -4.354 1.00 69.75 760 PRO A CA 1
ATOM 5864 C C . PRO A 1 760 ? -10.218 42.613 -3.960 1.00 69.75 760 PRO A C 1
ATOM 5866 O O . PRO A 1 760 ? -9.533 42.709 -2.945 1.00 69.75 760 PRO A O 1
ATOM 5869 N N . HIS A 1 761 ? -10.159 41.560 -4.780 1.00 73.94 761 HIS A N 1
ATOM 5870 C CA . HIS A 1 761 ? -9.376 40.361 -4.492 1.00 73.94 761 HIS A CA 1
ATOM 5871 C C . HIS A 1 761 ? -7.860 40.580 -4.641 1.00 73.94 761 HIS A C 1
ATOM 5873 O O . HIS A 1 761 ? -7.082 39.927 -3.950 1.00 73.94 761 HIS A O 1
ATOM 5879 N N . GLU A 1 762 ? -7.425 41.530 -5.479 1.00 78.06 762 GLU A N 1
ATOM 5880 C CA . GLU A 1 762 ? -6.025 41.964 -5.505 1.00 78.06 762 GLU A CA 1
ATOM 5881 C C . GLU A 1 762 ? -5.629 42.562 -4.153 1.00 78.06 762 GLU A C 1
ATOM 5883 O O . GLU A 1 762 ? -4.553 42.267 -3.641 1.00 78.06 762 GLU A O 1
ATOM 5888 N N . LEU A 1 763 ? -6.506 43.369 -3.542 1.00 80.38 763 LEU A N 1
ATOM 5889 C CA . LEU A 1 763 ? -6.227 44.012 -2.258 1.00 80.38 763 LEU A CA 1
ATOM 5890 C C . LEU A 1 763 ? -6.119 42.983 -1.123 1.00 80.38 763 LEU A C 1
ATOM 5892 O O . LEU A 1 763 ? -5.248 43.122 -0.265 1.00 80.38 763 LEU A O 1
ATOM 5896 N N . ASP A 1 764 ? -6.941 41.929 -1.157 1.00 75.44 764 ASP A N 1
ATOM 5897 C CA . ASP A 1 764 ? -6.832 40.791 -0.235 1.00 75.44 764 ASP A CA 1
ATOM 5898 C C . ASP A 1 764 ? -5.513 40.012 -0.452 1.00 75.44 764 ASP A C 1
ATOM 5900 O O . ASP A 1 764 ? -4.842 39.662 0.521 1.00 75.44 764 ASP A O 1
ATOM 5904 N N . MET A 1 765 ? -5.074 39.801 -1.706 1.00 74.94 765 MET A N 1
ATOM 5905 C CA . MET A 1 765 ? -3.762 39.195 -2.007 1.00 74.94 765 MET A CA 1
ATOM 5906 C C . MET A 1 765 ? -2.591 40.064 -1.528 1.00 74.94 765 MET A C 1
ATOM 5908 O O . MET A 1 765 ? -1.644 39.542 -0.936 1.00 74.94 765 MET A O 1
ATOM 5912 N N . TRP A 1 766 ? -2.651 41.382 -1.738 1.00 81.31 766 TRP A N 1
ATOM 5913 C CA . TRP A 1 766 ? -1.640 42.327 -1.259 1.00 81.31 766 TRP A CA 1
ATOM 5914 C C . TRP A 1 766 ? -1.590 42.385 0.266 1.00 81.31 766 TRP A C 1
ATOM 5916 O O . TRP A 1 766 ? -0.498 42.379 0.834 1.00 81.31 766 TRP A O 1
ATOM 5926 N N . GLN A 1 767 ? -2.743 42.373 0.941 1.00 80.56 767 GLN A N 1
ATOM 5927 C CA . GLN A 1 767 ? -2.792 42.262 2.395 1.00 80.56 767 GLN A CA 1
ATOM 5928 C C . GLN A 1 767 ? -2.139 40.956 2.862 1.00 80.56 767 GLN A C 1
ATOM 5930 O O . GLN A 1 767 ? -1.271 41.004 3.729 1.00 80.56 767 GLN A O 1
ATOM 5935 N N . LEU A 1 768 ? -2.503 39.812 2.275 1.00 71.88 768 LEU A N 1
ATOM 5936 C CA . LEU A 1 768 ? -1.969 38.502 2.655 1.00 71.88 768 LEU A CA 1
ATOM 5937 C C . LEU A 1 768 ? -0.447 38.422 2.456 1.00 71.88 768 LEU A C 1
ATOM 5939 O O . LEU A 1 768 ? 0.270 38.134 3.413 1.00 71.88 768 LEU A O 1
ATOM 5943 N N . ARG A 1 769 ? 0.065 38.758 1.263 1.00 73.56 769 ARG A N 1
ATOM 5944 C CA . ARG A 1 769 ? 1.507 38.683 0.960 1.00 73.56 769 ARG A CA 1
ATOM 5945 C C . ARG A 1 769 ? 2.348 39.660 1.780 1.00 73.56 769 ARG A C 1
ATOM 5947 O O . ARG A 1 769 ? 3.445 39.307 2.206 1.00 73.56 769 ARG A O 1
ATOM 5954 N N . LEU A 1 770 ? 1.854 40.870 2.048 1.00 76.31 770 LEU A N 1
ATOM 5955 C CA . LEU A 1 770 ? 2.567 41.803 2.926 1.00 76.31 770 LEU A CA 1
ATOM 5956 C C . LEU A 1 770 ? 2.503 41.362 4.396 1.00 76.31 770 LEU A C 1
ATOM 5958 O O . LEU A 1 770 ? 3.484 41.529 5.118 1.00 76.31 770 LEU A O 1
ATOM 5962 N N . GLN A 1 771 ? 1.395 40.758 4.841 1.00 72.62 771 GLN A N 1
ATOM 5963 C CA . GLN A 1 771 ? 1.268 40.264 6.211 1.00 72.62 771 GLN A CA 1
ATOM 5964 C C . GLN A 1 771 ? 2.187 39.062 6.470 1.00 72.62 771 GLN A C 1
ATOM 5966 O O . GLN A 1 771 ? 2.808 39.009 7.531 1.00 72.62 771 GLN A O 1
ATOM 5971 N N . GLU A 1 772 ? 2.337 38.160 5.493 1.00 67.31 772 GLU A N 1
ATOM 5972 C CA . GLU A 1 772 ? 3.337 37.082 5.505 1.00 67.31 772 GLU A CA 1
ATOM 5973 C C . GLU A 1 772 ? 4.759 37.632 5.700 1.00 67.31 772 GLU A C 1
ATOM 5975 O O . GLU A 1 772 ? 5.471 37.156 6.583 1.00 67.31 772 GLU A O 1
ATOM 5980 N N . VAL A 1 773 ? 5.167 38.665 4.943 1.00 67.25 773 VAL A N 1
ATOM 5981 C CA . VAL A 1 773 ? 6.513 39.259 5.084 1.00 67.25 773 VAL A CA 1
ATOM 5982 C C . VAL A 1 773 ? 6.751 39.804 6.493 1.00 67.25 773 VAL A C 1
ATOM 5984 O O . VAL A 1 773 ? 7.802 39.528 7.064 1.00 67.25 773 VAL A O 1
ATOM 5987 N N . ILE A 1 774 ? 5.797 40.544 7.066 1.00 68.19 774 ILE A N 1
ATOM 5988 C CA . ILE A 1 774 ? 5.936 41.131 8.414 1.00 68.19 774 ILE A CA 1
ATOM 5989 C C . ILE A 1 774 ? 6.087 40.025 9.473 1.00 68.19 774 ILE A C 1
ATOM 5991 O O . ILE A 1 774 ? 6.957 40.097 10.343 1.00 68.19 774 ILE A O 1
ATOM 5995 N N . MET A 1 775 ? 5.275 38.967 9.370 1.00 60.84 775 MET A N 1
ATOM 5996 C CA . MET A 1 775 ? 5.253 37.847 10.320 1.00 60.84 775 MET A CA 1
ATOM 5997 C C . MET A 1 775 ? 6.516 36.970 10.283 1.00 60.84 775 MET A C 1
ATOM 5999 O O . MET A 1 775 ? 6.744 36.210 11.219 1.00 60.84 775 MET A O 1
ATOM 6003 N N . LEU A 1 776 ? 7.337 37.060 9.231 1.00 57.19 776 LEU A N 1
ATOM 6004 C CA . LEU A 1 776 ? 8.603 36.322 9.115 1.00 57.19 776 LEU A CA 1
ATOM 6005 C C . LEU A 1 776 ? 9.773 36.970 9.872 1.00 57.19 776 LEU A C 1
ATOM 6007 O O . LEU A 1 776 ? 10.771 36.299 10.125 1.00 57.19 776 LEU A O 1
ATOM 6011 N N . GLN A 1 777 ? 9.689 38.264 10.193 1.00 54.94 777 GLN A N 1
ATOM 6012 C CA . GLN A 1 777 ? 10.837 39.039 10.677 1.00 54.94 777 GLN A CA 1
ATOM 6013 C C . GLN A 1 777 ? 10.927 39.165 12.189 1.00 54.94 777 GLN A C 1
ATOM 6015 O O . GLN A 1 777 ? 11.990 39.002 12.796 1.00 54.94 777 GLN A O 1
ATOM 6020 N N . GLU A 1 778 ? 9.812 39.559 12.799 1.00 51.78 778 GLU A N 1
ATOM 6021 C CA . GLU A 1 778 ? 9.665 39.456 14.232 1.00 51.78 778 GLU A CA 1
ATOM 6022 C C . GLU A 1 778 ? 9.733 37.961 14.547 1.00 51.78 778 GLU A C 1
ATOM 6024 O O . GLU A 1 778 ? 9.120 37.148 13.860 1.00 51.78 778 GLU A O 1
ATOM 6029 N N . LYS A 1 779 ? 10.494 37.562 15.570 1.00 47.19 779 LYS A N 1
ATOM 6030 C CA . LYS A 1 779 ? 10.538 36.154 15.994 1.00 47.19 779 LYS A CA 1
ATOM 6031 C C . LYS A 1 779 ? 9.268 35.830 16.778 1.00 47.19 779 LYS A C 1
ATOM 6033 O O . LYS A 1 779 ? 9.313 35.658 17.995 1.00 47.19 779 LYS A O 1
ATOM 6038 N N . VAL A 1 780 ? 8.130 35.864 16.084 1.00 54.69 780 VAL A N 1
ATOM 6039 C CA . VAL A 1 780 ? 6.805 35.865 16.694 1.00 54.69 780 VAL A CA 1
ATOM 6040 C C . VAL A 1 780 ? 6.522 34.496 17.292 1.00 54.69 780 VAL A C 1
ATOM 6042 O O . VAL A 1 780 ? 6.389 33.499 16.587 1.00 54.69 780 VAL A O 1
ATOM 6045 N N . ALA A 1 781 ? 6.444 34.439 18.617 1.00 49.81 781 ALA A N 1
ATOM 6046 C CA . ALA A 1 781 ? 6.153 33.199 19.310 1.00 49.81 781 ALA A CA 1
ATOM 6047 C C . ALA A 1 781 ? 4.666 32.855 19.164 1.00 49.81 781 ALA A C 1
ATOM 6049 O O . ALA A 1 781 ? 3.803 33.727 19.299 1.00 49.81 781 ALA A O 1
ATOM 6050 N N . ASN A 1 782 ? 4.366 31.571 18.967 1.00 58.84 782 ASN A N 1
ATOM 6051 C CA . ASN A 1 782 ? 3.014 31.037 19.119 1.00 58.84 782 ASN A CA 1
ATOM 6052 C C . ASN A 1 782 ? 2.601 31.185 20.594 1.00 58.84 782 ASN A C 1
ATOM 6054 O O . ASN A 1 782 ? 3.102 30.453 21.447 1.00 58.84 782 ASN A O 1
ATOM 6058 N N . VAL A 1 783 ? 1.712 32.132 20.900 1.00 62.56 783 VAL A N 1
ATOM 6059 C CA . VAL A 1 783 ? 1.224 32.396 22.268 1.00 62.56 783 VAL A CA 1
ATOM 6060 C C . VAL A 1 783 ? 0.056 31.482 22.617 1.00 62.56 783 VAL A C 1
ATOM 6062 O O . VAL A 1 783 ? -0.015 30.969 23.730 1.00 62.56 783 VAL A O 1
ATOM 6065 N N . ALA A 1 784 ? -0.850 31.251 21.668 1.00 64.88 784 ALA A N 1
ATOM 6066 C CA . ALA A 1 784 ? -1.957 30.315 21.824 1.00 64.88 784 ALA A CA 1
ATOM 6067 C C . ALA A 1 784 ? -2.368 29.723 20.472 1.00 64.88 784 ALA A C 1
ATOM 6069 O O . ALA A 1 784 ? -2.068 30.275 19.416 1.00 64.88 784 ALA A O 1
ATOM 6070 N N . HIS A 1 785 ? -3.096 28.614 20.500 1.00 75.56 785 HIS A N 1
ATOM 6071 C CA . HIS A 1 785 ? -3.796 28.068 19.341 1.00 75.56 785 HIS A CA 1
ATOM 6072 C C . HIS A 1 785 ? -5.055 27.325 19.795 1.00 75.56 785 HIS A C 1
ATOM 6074 O O . HIS A 1 785 ? -5.171 26.951 20.964 1.00 75.56 785 HIS A O 1
ATOM 6080 N N . GLY A 1 786 ? -6.004 27.111 18.889 1.00 74.62 786 GLY A N 1
ATOM 6081 C CA . GLY A 1 786 ? -7.263 26.446 19.212 1.00 74.62 786 GLY A CA 1
ATOM 6082 C C . GLY A 1 786 ? -8.275 26.526 18.077 1.00 74.62 786 GLY A C 1
ATOM 6083 O O . GLY A 1 786 ? -7.912 26.760 16.930 1.00 74.62 786 GLY A O 1
ATOM 6084 N N . TRP A 1 787 ? -9.556 26.364 18.400 1.00 77.44 787 TRP A N 1
ATOM 6085 C CA . TRP A 1 787 ? -10.650 26.510 17.439 1.00 77.44 787 TRP A CA 1
ATOM 6086 C C . TRP A 1 787 ? -11.401 27.827 17.659 1.00 77.44 787 TRP A C 1
ATOM 6088 O O . TRP A 1 787 ? -11.880 28.092 18.760 1.00 77.44 787 TRP A O 1
ATOM 6098 N N . LEU A 1 788 ? -11.530 28.625 16.599 1.00 72.00 788 LEU A N 1
ATOM 6099 C CA . LEU A 1 788 ? -12.563 29.647 16.469 1.00 72.00 788 LEU A CA 1
ATOM 6100 C C . LEU A 1 788 ? -13.836 29.009 15.910 1.00 72.00 788 LEU A C 1
ATOM 6102 O O . LEU A 1 788 ? -13.784 28.052 15.134 1.00 72.00 788 LEU A O 1
ATOM 6106 N N . LEU A 1 789 ? -14.974 29.604 16.254 1.00 72.94 789 LEU A N 1
ATOM 6107 C CA . LEU A 1 789 ? -16.263 29.342 15.630 1.00 72.94 789 LEU A CA 1
ATOM 6108 C C . LEU A 1 789 ? -16.737 30.646 14.984 1.00 72.94 789 LEU A C 1
ATOM 6110 O O . LEU A 1 789 ? -16.882 31.649 15.679 1.00 72.94 789 LEU A O 1
ATOM 6114 N N . LYS A 1 790 ? -16.933 30.641 13.665 1.00 70.31 790 LYS A N 1
ATOM 6115 C CA . LYS A 1 790 ? -17.381 31.804 12.890 1.00 70.31 790 LYS A CA 1
ATOM 6116 C C . LYS A 1 790 ? -18.787 31.559 12.360 1.00 70.31 790 LYS A C 1
ATOM 6118 O O . LYS A 1 790 ? -19.076 30.464 11.884 1.00 70.31 790 LYS A O 1
ATOM 6123 N N . GLU A 1 791 ? -19.639 32.574 12.428 1.00 72.88 791 GLU A N 1
ATOM 6124 C CA . GLU A 1 791 ? -20.950 32.570 11.784 1.00 72.88 791 GLU A CA 1
ATOM 6125 C C . GLU A 1 791 ? -20.786 32.977 10.312 1.00 72.88 791 GLU A C 1
ATOM 6127 O O . GLU A 1 791 ? -20.201 34.013 10.008 1.00 72.88 791 GLU A O 1
ATOM 6132 N N . GLU A 1 792 ? -21.250 32.149 9.377 1.00 66.75 792 GLU A N 1
ATOM 6133 C CA . GLU A 1 792 ? -21.182 32.435 7.942 1.00 66.75 792 GLU A CA 1
ATOM 6134 C C . GLU A 1 792 ? -22.603 32.488 7.34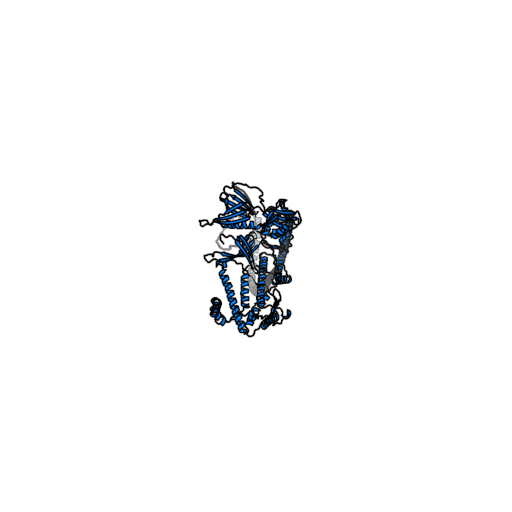4 1.00 66.75 792 GLU A C 1
ATOM 6136 O O . GLU A 1 792 ? -23.465 31.676 7.709 1.00 66.75 792 GLU A O 1
ATOM 6141 N N . PRO A 1 793 ? -22.897 33.457 6.452 1.00 57.09 793 PRO A N 1
ATOM 6142 C CA . PRO A 1 793 ? -24.223 33.605 5.863 1.00 57.09 793 PRO A CA 1
ATOM 6143 C C . PRO A 1 793 ? -24.546 32.408 4.963 1.00 57.09 793 PRO A C 1
ATOM 6145 O O . PRO A 1 793 ? -23.823 32.117 4.009 1.00 57.09 793 PRO A O 1
ATOM 6148 N N . GLY A 1 794 ? -25.654 31.724 5.259 1.00 57.00 794 GLY A N 1
ATOM 6149 C CA . GLY A 1 794 ? -26.088 30.541 4.522 1.00 57.00 794 GLY A CA 1
ATOM 6150 C C . GLY A 1 794 ? -26.332 30.852 3.045 1.00 57.00 794 GLY A C 1
ATOM 6151 O O . GLY A 1 794 ? -27.160 31.701 2.695 1.00 57.00 794 GLY A O 1
ATOM 6152 N N . THR A 1 795 ? -25.629 30.151 2.153 1.00 51.12 795 THR A N 1
ATOM 6153 C CA . THR A 1 795 ? -25.856 30.299 0.712 1.00 51.12 795 THR A CA 1
ATOM 6154 C C . THR A 1 795 ? -27.292 29.895 0.361 1.00 51.12 795 THR A C 1
ATOM 6156 O O . THR A 1 795 ? -27.862 28.963 0.927 1.00 51.12 795 THR A O 1
ATOM 6159 N N . ASN A 1 796 ? -27.903 30.632 -0.570 1.00 47.81 796 ASN A N 1
ATOM 6160 C CA . ASN A 1 796 ? -29.303 30.471 -0.990 1.00 47.81 796 ASN A CA 1
ATOM 6161 C C . ASN A 1 796 ? -30.375 30.756 0.089 1.00 47.81 796 ASN A C 1
ATOM 6163 O O . ASN A 1 796 ? -31.496 30.262 -0.020 1.00 47.81 796 ASN A O 1
ATOM 6167 N N . GLY A 1 797 ? -30.080 31.599 1.087 1.00 52.50 797 GLY A N 1
ATOM 6168 C CA . GLY A 1 797 ? -31.106 32.177 1.974 1.00 52.50 797 GLY A CA 1
ATOM 6169 C C . GLY A 1 797 ? -31.590 31.261 3.102 1.00 52.50 797 GLY A C 1
ATOM 6170 O O . GLY A 1 797 ? -32.655 31.491 3.673 1.00 52.50 797 GLY A O 1
ATOM 6171 N N . ILE A 1 798 ? -30.810 30.229 3.423 1.00 53.66 798 ILE A N 1
ATOM 6172 C CA . ILE A 1 798 ? -30.964 29.427 4.641 1.00 53.66 798 ILE A CA 1
ATOM 6173 C C . ILE A 1 798 ? -30.330 30.195 5.819 1.00 53.66 798 ILE A C 1
ATOM 6175 O O . ILE A 1 798 ? -29.496 31.079 5.618 1.00 53.66 798 ILE A O 1
ATOM 6179 N N . ALA A 1 799 ? -30.757 29.892 7.050 1.00 58.69 799 ALA A N 1
ATOM 6180 C CA . ALA A 1 799 ? -30.205 30.489 8.267 1.00 58.69 799 ALA A CA 1
ATOM 6181 C C . ALA A 1 799 ? -28.671 30.342 8.359 1.00 58.69 799 ALA A C 1
ATOM 6183 O O . ALA A 1 799 ? -28.079 29.441 7.762 1.00 58.69 799 ALA A O 1
ATOM 6184 N N . THR A 1 800 ? -28.043 31.242 9.115 1.00 63.22 800 THR A N 1
ATOM 6185 C CA . THR A 1 800 ? -26.593 31.301 9.320 1.00 63.22 800 THR A CA 1
ATOM 6186 C C . THR A 1 800 ? -26.010 29.991 9.851 1.00 63.22 800 THR A C 1
ATOM 6188 O O . THR A 1 800 ? -26.614 29.297 10.672 1.00 63.22 800 THR A O 1
ATOM 6191 N N . GLN A 1 801 ? -24.815 29.647 9.367 1.00 68.62 801 GLN A N 1
ATOM 6192 C CA . GLN A 1 801 ? -24.125 28.404 9.697 1.00 68.62 801 GLN A CA 1
ATOM 6193 C C . GLN A 1 801 ? -22.825 28.698 10.443 1.00 68.62 801 GLN A C 1
ATOM 6195 O O . GLN A 1 801 ? -21.999 29.484 9.990 1.00 68.62 801 GLN A O 1
ATOM 6200 N N . PHE A 1 802 ? -22.612 28.021 11.570 1.00 71.25 802 PHE A N 1
ATOM 6201 C CA . PHE A 1 802 ? -21.384 28.152 12.347 1.00 71.25 802 PHE A CA 1
ATOM 6202 C C . PHE A 1 802 ? -20.310 27.170 11.846 1.00 71.25 802 PHE A C 1
ATOM 6204 O O . PHE A 1 802 ? -20.461 25.954 11.995 1.00 71.25 802 PHE A O 1
ATOM 6211 N N . LYS A 1 803 ? -19.220 27.686 11.261 1.00 76.56 803 LYS A N 1
ATOM 6212 C CA . LYS A 1 803 ? -18.068 26.905 10.773 1.00 76.56 803 LYS A CA 1
ATOM 6213 C C . LYS A 1 803 ? -16.878 27.046 11.727 1.00 76.56 803 LYS A C 1
ATOM 6215 O O . LYS A 1 803 ? -16.543 28.142 12.177 1.00 76.56 803 LYS A O 1
ATOM 6220 N N . HIS A 1 804 ? -16.244 25.917 12.044 1.00 78.62 804 HIS A N 1
ATOM 6221 C CA . HIS A 1 804 ? -15.036 25.881 12.866 1.00 78.62 804 HIS A CA 1
ATOM 6222 C C . HIS A 1 804 ? -13.797 26.186 12.016 1.00 78.62 804 HIS A C 1
ATOM 6224 O O . HIS A 1 804 ? -13.651 25.656 10.915 1.00 78.62 804 HIS A O 1
ATOM 6230 N N . TYR A 1 805 ? -12.891 26.993 12.561 1.00 78.94 805 TYR A N 1
ATOM 6231 C CA . TYR A 1 805 ? -11.596 27.322 11.968 1.00 78.94 805 TYR A CA 1
ATOM 6232 C C . TYR A 1 805 ? -10.503 27.143 13.024 1.00 78.94 805 TYR A C 1
ATOM 6234 O O . TYR A 1 805 ? -10.655 27.604 14.154 1.00 78.94 805 TYR A O 1
ATOM 6242 N N . TRP A 1 806 ? -9.404 26.469 12.691 1.00 81.19 806 TRP A N 1
ATOM 6243 C CA . TRP A 1 806 ? -8.249 26.404 13.588 1.00 81.19 806 TRP A CA 1
ATOM 6244 C C . TRP A 1 806 ? -7.526 27.749 13.573 1.00 81.19 806 TRP A C 1
ATOM 6246 O O . TRP A 1 806 ? -7.390 28.349 12.510 1.00 81.19 806 TRP A O 1
ATOM 6256 N N . PHE A 1 807 ? -7.039 28.217 14.718 1.00 81.19 807 PHE A N 1
ATOM 6257 C CA . PHE A 1 807 ? -6.286 29.462 14.818 1.00 81.19 807 PHE A CA 1
ATOM 6258 C C . PHE A 1 807 ? -4.949 29.303 15.526 1.00 81.19 807 PHE A C 1
ATOM 6260 O O . PHE A 1 807 ? -4.781 28.437 16.384 1.00 81.19 807 PHE A O 1
ATOM 6267 N N . VAL A 1 808 ? -4.027 30.209 15.204 1.00 72.25 808 VAL A N 1
ATOM 6268 C CA . VAL A 1 808 ? -2.782 30.445 15.939 1.00 72.25 808 VAL A CA 1
ATOM 6269 C C . VAL A 1 808 ? -2.690 31.939 16.248 1.00 72.25 808 VAL A C 1
ATOM 6271 O O . VAL A 1 808 ? -2.755 32.771 15.345 1.00 72.25 808 VAL A O 1
ATOM 6274 N N . LEU A 1 809 ? -2.580 32.274 17.532 1.00 69.50 809 LEU A N 1
ATOM 6275 C CA . LEU A 1 809 ? -2.328 33.618 18.043 1.00 69.50 809 LEU A CA 1
ATOM 6276 C C . LEU A 1 809 ? -0.826 33.792 18.270 1.00 69.50 809 LEU A C 1
ATOM 6278 O O . LEU A 1 809 ? -0.211 33.025 19.016 1.00 69.50 809 LEU A O 1
ATOM 6282 N N . PHE A 1 810 ? -0.266 34.840 17.683 1.00 68.19 810 PHE A N 1
ATOM 6283 C CA . PHE A 1 810 ? 1.151 35.164 17.732 1.00 68.19 810 PHE A CA 1
ATOM 6284 C C . PHE A 1 810 ? 1.441 36.329 18.691 1.00 68.19 810 PHE A C 1
ATOM 6286 O O . PHE A 1 810 ? 0.582 37.168 18.971 1.00 68.19 810 PHE A O 1
ATOM 6293 N N . SER A 1 811 ? 2.671 36.395 19.207 1.00 59.25 811 SER A N 1
ATOM 6294 C CA . SER A 1 811 ? 3.095 37.352 20.243 1.00 59.25 811 SER A CA 1
ATOM 6295 C C . SER A 1 811 ? 3.058 38.838 19.864 1.00 59.25 811 SER A C 1
ATOM 6297 O O . SER A 1 811 ? 3.178 39.669 20.759 1.00 59.25 811 SER A O 1
ATOM 6299 N N . ASN A 1 812 ? 2.877 39.188 18.588 1.00 60.62 812 ASN A N 1
ATOM 6300 C CA . ASN A 1 812 ? 2.653 40.568 18.138 1.00 60.62 812 ASN A CA 1
ATOM 6301 C C . ASN A 1 812 ? 1.162 40.960 18.057 1.00 60.62 812 ASN A C 1
ATOM 6303 O O . ASN A 1 812 ? 0.836 42.054 17.608 1.00 60.62 812 ASN A O 1
ATOM 6307 N N . GLY A 1 813 ? 0.249 40.093 18.513 1.00 59.81 813 GLY A N 1
ATOM 6308 C CA . GLY A 1 813 ? -1.190 40.368 18.505 1.00 59.81 813 GLY A CA 1
ATOM 6309 C C . GLY A 1 813 ? -1.876 40.066 17.172 1.00 59.81 813 GLY A C 1
ATOM 6310 O O . GLY A 1 813 ? -2.983 40.544 16.940 1.00 59.81 813 GLY A O 1
ATOM 6311 N N . ILE A 1 814 ? -1.261 39.269 16.298 1.00 64.88 814 ILE A N 1
ATOM 6312 C CA . ILE A 1 814 ? -1.908 38.770 15.081 1.00 64.88 814 ILE A CA 1
ATOM 6313 C C . ILE A 1 814 ? -2.426 37.351 15.320 1.00 64.88 814 ILE A C 1
ATOM 6315 O O . ILE A 1 814 ? -1.725 36.493 15.859 1.00 64.88 814 ILE A O 1
ATOM 6319 N N . LEU A 1 815 ? -3.668 37.098 14.915 1.00 70.69 815 LEU A N 1
ATOM 6320 C CA . LEU A 1 815 ? -4.309 35.787 14.957 1.00 70.69 815 LEU A CA 1
ATOM 6321 C C . LEU A 1 815 ? -4.527 35.302 13.518 1.00 70.69 815 LEU A C 1
ATOM 6323 O O . LEU A 1 815 ? -5.314 35.882 12.776 1.00 70.69 815 LEU A O 1
ATOM 6327 N N . MET A 1 816 ? -3.826 34.241 13.120 1.00 75.25 816 MET A N 1
ATOM 6328 C CA . MET A 1 816 ? -3.994 33.582 11.817 1.00 75.25 816 MET A CA 1
ATOM 6329 C C . MET A 1 816 ? -5.018 32.458 11.938 1.00 75.25 816 MET A C 1
ATOM 6331 O O . MET A 1 816 ? -4.997 31.731 12.935 1.00 75.25 816 MET A O 1
ATOM 6335 N N . TYR A 1 817 ? -5.878 32.278 10.934 1.00 77.19 817 TYR A N 1
ATOM 6336 C CA . TYR A 1 817 ? -6.862 31.191 10.922 1.00 77.19 817 TYR A CA 1
ATOM 6337 C C . TYR A 1 817 ? -6.809 30.329 9.653 1.00 77.19 817 TYR A C 1
ATOM 6339 O O . TYR A 1 817 ? -6.404 30.763 8.575 1.00 77.19 817 TYR A O 1
ATOM 6347 N N . PHE A 1 818 ? -7.205 29.068 9.817 1.00 79.56 818 PHE A N 1
ATOM 6348 C CA . PHE A 1 818 ? -7.008 27.954 8.894 1.00 79.56 818 PHE A CA 1
ATOM 6349 C C . PHE A 1 818 ? -8.246 27.043 8.925 1.00 79.56 818 PHE A C 1
ATOM 6351 O O . PHE A 1 818 ? -8.935 26.965 9.941 1.00 79.56 818 PHE A O 1
ATOM 6358 N N . GLU A 1 819 ? -8.516 26.269 7.871 1.00 72.69 819 GLU A N 1
ATOM 6359 C CA . GLU A 1 819 ? -9.619 25.280 7.903 1.00 72.69 819 GLU A CA 1
ATOM 6360 C C . GLU A 1 819 ? -9.375 24.105 8.863 1.00 72.69 819 GLU A C 1
ATOM 6362 O O . GLU A 1 819 ? -10.308 23.390 9.214 1.00 72.69 819 GLU A O 1
ATOM 6367 N N . GLY A 1 820 ? -8.134 23.892 9.302 1.00 67.44 820 GLY A N 1
ATOM 6368 C CA . GLY A 1 820 ? -7.804 22.839 10.253 1.00 67.44 820 GLY A CA 1
ATOM 6369 C C . GLY A 1 820 ? -6.341 22.863 10.702 1.00 67.44 820 GLY A C 1
ATOM 6370 O O . GLY A 1 820 ? -5.505 23.505 10.060 1.00 67.44 820 GLY A O 1
ATOM 6371 N N . PRO A 1 821 ? -6.011 22.140 11.788 1.00 62.69 821 PRO A N 1
ATOM 6372 C CA . PRO A 1 821 ? -4.726 22.241 12.486 1.00 62.69 821 PRO A CA 1
ATOM 6373 C C . PRO A 1 821 ? -3.506 21.817 11.660 1.00 62.69 821 PRO A C 1
ATOM 6375 O O . PRO A 1 821 ? -2.398 22.260 11.943 1.00 62.69 821 PRO A O 1
ATOM 6378 N N . GLN A 1 822 ? -3.684 20.989 10.626 1.00 52.56 822 GLN A N 1
ATOM 6379 C CA . GLN A 1 822 ? -2.577 20.520 9.782 1.00 52.56 822 GLN A CA 1
ATOM 6380 C C . GLN A 1 822 ? -2.029 21.588 8.819 1.00 52.56 822 GLN A C 1
ATOM 6382 O O . GLN A 1 822 ? -0.924 21.418 8.316 1.00 52.56 822 GLN A O 1
ATOM 6387 N N . ARG A 1 823 ? -2.759 22.688 8.572 1.00 53.06 823 ARG A N 1
ATOM 6388 C CA . ARG A 1 823 ? -2.318 23.786 7.686 1.00 53.06 823 ARG A CA 1
ATOM 6389 C C . ARG A 1 823 ? -1.594 24.921 8.424 1.00 53.06 823 ARG A C 1
ATOM 6391 O O . ARG A 1 823 ? -1.427 25.989 7.854 1.00 53.06 823 ARG A O 1
ATOM 6398 N N . ALA A 1 824 ? -1.171 24.723 9.677 1.00 51.81 824 ALA A N 1
ATOM 6399 C CA . ALA A 1 824 ? -0.563 25.753 10.533 1.00 51.81 824 ALA A CA 1
ATOM 6400 C C . ALA A 1 824 ? 0.892 26.131 10.144 1.00 51.81 824 ALA A C 1
ATOM 6402 O O . ALA A 1 824 ? 1.782 26.191 10.990 1.00 51.81 824 ALA A O 1
ATOM 6403 N N . VAL A 1 825 ? 1.127 26.382 8.854 1.00 52.38 825 VAL A N 1
ATOM 6404 C CA . VAL A 1 825 ? 2.370 26.888 8.257 1.00 52.38 825 VAL A CA 1
ATOM 6405 C C . VAL A 1 825 ? 2.100 28.306 7.749 1.00 52.38 825 VAL A C 1
ATOM 6407 O O . VAL A 1 825 ? 1.004 28.590 7.266 1.00 52.38 825 VAL A O 1
ATOM 6410 N N . LEU A 1 826 ? 3.084 29.204 7.857 1.00 49.38 826 LEU A N 1
ATOM 6411 C CA . LEU A 1 826 ? 2.867 30.650 7.711 1.00 49.38 826 LEU A CA 1
ATOM 6412 C C . LEU A 1 826 ? 2.237 31.074 6.364 1.00 49.38 826 LEU A C 1
ATOM 6414 O O . LEU A 1 826 ? 1.463 32.022 6.338 1.00 49.38 826 LEU A O 1
ATOM 6418 N N . GLY A 1 827 ? 2.512 30.340 5.278 1.00 48.38 827 GLY A N 1
ATOM 6419 C CA . GLY A 1 827 ? 1.957 30.575 3.935 1.00 48.38 827 GLY A CA 1
ATOM 6420 C C . GLY A 1 827 ? 0.726 29.734 3.559 1.00 48.38 827 GLY A C 1
ATOM 6421 O O . GLY A 1 827 ? 0.513 29.468 2.380 1.00 48.38 827 GLY A O 1
ATOM 6422 N N . GLN A 1 828 ? -0.045 29.225 4.531 1.00 56.88 828 GLN A N 1
ATOM 6423 C CA . GLN A 1 828 ? -1.279 28.446 4.286 1.00 56.88 828 GLN A CA 1
ATOM 6424 C C . GLN A 1 828 ? -2.513 28.960 5.057 1.00 56.88 828 GLN A C 1
ATOM 6426 O O . GLN A 1 828 ? -3.522 28.256 5.170 1.00 56.88 828 GLN A O 1
ATOM 6431 N N . ALA A 1 829 ? -2.452 30.179 5.600 1.00 62.34 829 ALA A N 1
ATOM 6432 C CA . ALA A 1 829 ? -3.585 30.803 6.281 1.00 62.34 829 ALA A CA 1
ATOM 6433 C C . ALA A 1 829 ? -4.704 31.200 5.307 1.00 62.34 829 ALA A C 1
ATOM 6435 O O . ALA A 1 829 ? -4.452 31.606 4.176 1.00 62.34 829 ALA A O 1
ATOM 6436 N N . LEU A 1 830 ? -5.950 31.137 5.782 1.00 64.12 830 LEU A N 1
ATOM 6437 C CA . LEU A 1 830 ? -7.098 31.733 5.091 1.00 64.12 830 LEU A CA 1
ATOM 6438 C C . LEU A 1 830 ? -7.214 33.241 5.331 1.00 64.12 830 LEU A C 1
ATOM 6440 O O . LEU A 1 830 ? -7.880 33.938 4.573 1.00 64.12 830 LEU A O 1
ATOM 6444 N N . GLY A 1 831 ? -6.615 33.739 6.411 1.00 66.88 831 GLY A N 1
ATOM 6445 C CA . GLY A 1 831 ? -6.649 35.149 6.759 1.00 66.88 831 GLY A CA 1
ATOM 6446 C C . GLY A 1 831 ? -6.095 35.438 8.150 1.00 66.88 831 GLY A C 1
ATOM 6447 O O . GLY A 1 831 ? -5.652 34.544 8.879 1.00 66.88 831 GLY A O 1
ATOM 6448 N N . PHE A 1 832 ? -6.142 36.721 8.500 1.00 66.62 832 PHE A N 1
ATOM 6449 C CA . PHE A 1 832 ? -5.486 37.309 9.663 1.00 66.62 832 PHE A CA 1
ATOM 6450 C C . PHE A 1 832 ? -6.467 38.221 10.413 1.00 66.62 832 PHE A C 1
ATOM 6452 O O . PHE A 1 832 ? -7.270 38.913 9.787 1.00 66.62 832 PHE A O 1
ATOM 6459 N N . ILE A 1 833 ? -6.372 38.259 11.742 1.00 68.19 833 ILE A N 1
ATOM 6460 C CA . ILE A 1 833 ? -7.090 39.191 12.622 1.00 68.19 833 ILE A CA 1
ATOM 6461 C C . ILE A 1 833 ? -6.067 39.997 13.422 1.00 68.19 833 ILE A C 1
ATOM 6463 O O . ILE A 1 833 ? -5.089 39.433 13.915 1.00 68.19 833 ILE A O 1
ATOM 6467 N N . SER A 1 834 ? -6.319 41.294 13.600 1.00 62.00 834 SER A N 1
ATOM 6468 C CA . SER A 1 834 ? -5.578 42.141 14.540 1.00 62.00 834 SER A CA 1
ATOM 6469 C C . SER A 1 834 ? -6.268 42.150 15.911 1.00 62.00 834 SER A C 1
ATOM 6471 O O . SER A 1 834 ? -7.467 42.425 16.016 1.00 62.00 834 SER A O 1
ATOM 6473 N N . VAL A 1 835 ? -5.513 41.833 16.963 1.00 64.31 835 VAL A N 1
ATOM 6474 C CA . VAL A 1 835 ? -5.965 41.807 18.360 1.00 64.31 835 VAL A CA 1
ATOM 6475 C C . VAL A 1 835 ? -5.688 43.164 19.014 1.00 64.31 835 VAL A C 1
ATOM 6477 O O . VAL A 1 835 ? -4.544 43.590 19.129 1.00 64.31 835 VAL A O 1
ATOM 6480 N N . GLU A 1 836 ? -6.735 43.820 19.515 1.00 60.69 836 GLU A N 1
ATOM 6481 C CA . GLU A 1 836 ? -6.650 45.072 20.283 1.00 60.69 836 GLU A CA 1
ATOM 6482 C C . GLU A 1 836 ? -6.046 44.856 21.677 1.00 60.69 836 GLU A C 1
ATOM 6484 O O . GLU A 1 836 ? -5.312 45.700 22.189 1.00 60.69 836 GLU A O 1
ATOM 6489 N N . SER A 1 837 ? -6.396 43.742 22.327 1.00 59.38 837 SER A N 1
ATOM 6490 C CA . SER A 1 837 ? -5.880 43.378 23.650 1.00 59.38 837 SER A CA 1
ATOM 6491 C C . SER A 1 837 ? -6.103 41.897 23.955 1.00 59.38 837 SER A C 1
ATOM 6493 O O . SER A 1 837 ? -7.187 41.373 23.699 1.00 59.38 837 SER A O 1
ATOM 6495 N N . CYS A 1 838 ? -5.126 41.254 24.593 1.00 56.75 838 CYS A N 1
ATOM 6496 C CA . CYS A 1 838 ? -5.248 39.910 25.158 1.00 56.75 838 CYS A CA 1
ATOM 6497 C C . CYS A 1 838 ? -5.069 39.978 26.683 1.00 56.75 838 CYS A C 1
ATOM 6499 O O . CYS A 1 838 ? -4.171 40.676 27.160 1.00 56.75 838 CYS A O 1
ATOM 6501 N N . HIS A 1 839 ? -5.935 39.318 27.455 1.00 62.53 839 HIS A N 1
ATOM 6502 C CA . HIS A 1 839 ? -5.913 39.294 28.923 1.00 62.53 839 HIS A CA 1
ATOM 6503 C C . HIS A 1 839 ? -6.090 37.857 29.430 1.00 62.53 839 HIS A C 1
ATOM 6505 O O . HIS A 1 839 ? -7.066 37.188 29.094 1.00 62.53 839 HIS A O 1
ATOM 6511 N N . GLU A 1 840 ? -5.170 37.391 30.266 1.00 62.47 840 GLU A N 1
ATOM 6512 C CA . GLU A 1 840 ? -5.173 36.040 30.829 1.00 62.47 840 GLU A CA 1
ATOM 6513 C C . GLU A 1 840 ? -5.739 36.033 32.256 1.00 62.47 840 GLU A C 1
ATOM 6515 O O . GLU A 1 840 ? -5.439 36.918 33.058 1.00 62.47 840 GLU A O 1
ATOM 6520 N N . HIS A 1 841 ? -6.562 35.034 32.582 1.00 65.69 841 HIS A N 1
ATOM 6521 C CA . HIS A 1 841 ? -7.143 34.857 33.912 1.00 65.69 841 HIS A CA 1
ATOM 6522 C C . HIS A 1 841 ? -7.156 33.383 34.322 1.00 65.69 841 HIS A C 1
ATOM 6524 O O . HIS A 1 841 ? -7.544 32.505 33.545 1.00 65.69 841 HIS A O 1
ATOM 6530 N N . THR A 1 842 ? -6.778 33.109 35.569 1.00 52.56 842 THR A N 1
ATOM 6531 C CA . THR A 1 842 ? -6.637 31.743 36.091 1.00 52.56 842 THR A CA 1
ATOM 6532 C C . THR A 1 842 ? -7.370 31.618 37.416 1.00 52.56 842 THR A C 1
ATOM 6534 O O . THR A 1 842 ? -7.062 32.315 38.383 1.00 52.56 842 THR A O 1
ATOM 6537 N N . GLN A 1 843 ? -8.338 30.706 37.481 1.00 58.91 843 GLN A N 1
ATOM 6538 C CA . GLN A 1 843 ? -8.981 30.288 38.728 1.00 58.91 843 GLN A CA 1
ATOM 6539 C C . GLN A 1 843 ? -8.839 28.773 38.898 1.00 58.91 843 GLN A C 1
ATOM 6541 O O . GLN A 1 843 ? -8.468 28.075 37.960 1.00 58.91 843 GLN A O 1
ATOM 6546 N N . ALA A 1 844 ? -9.085 28.269 40.112 1.00 55.34 844 ALA A N 1
ATOM 6547 C CA . ALA A 1 844 ? -8.530 27.007 40.628 1.00 55.34 844 ALA A CA 1
ATOM 6548 C C . ALA A 1 844 ? -8.577 25.778 39.693 1.00 55.34 844 ALA A C 1
ATOM 6550 O O . ALA A 1 844 ? -7.682 24.937 39.769 1.00 55.34 844 ALA A O 1
ATOM 6551 N N . HIS A 1 845 ? -9.588 25.671 38.823 1.00 51.16 845 HIS A N 1
ATOM 6552 C CA . HIS A 1 845 ? -9.749 24.569 37.866 1.00 51.16 845 HIS A CA 1
ATOM 6553 C C . HIS A 1 845 ? -10.049 25.024 36.422 1.00 51.16 845 HIS A C 1
ATOM 6555 O O . HIS A 1 845 ? -10.478 24.207 35.613 1.00 51.16 845 HIS A O 1
ATOM 6561 N N . MET A 1 846 ? -9.848 26.306 36.079 1.00 43.75 846 MET A N 1
ATOM 6562 C CA . MET A 1 846 ? -10.086 26.819 34.722 1.00 43.75 846 MET A CA 1
ATOM 6563 C C . MET A 1 846 ? -9.138 27.973 34.364 1.00 43.75 846 MET A C 1
ATOM 6565 O O . MET A 1 846 ? -9.025 28.962 35.092 1.00 43.75 846 MET A O 1
ATOM 6569 N N . HIS A 1 847 ? -8.486 27.846 33.209 1.00 56.94 847 HIS A N 1
ATOM 6570 C CA . HIS A 1 847 ? -7.581 28.833 32.621 1.00 56.94 847 HIS A CA 1
ATOM 6571 C C . HIS A 1 847 ? -8.311 29.494 31.446 1.00 56.94 847 HIS A C 1
ATOM 6573 O O . HIS A 1 847 ? -8.844 28.789 30.592 1.00 56.94 847 HIS A O 1
ATOM 6579 N N . THR A 1 848 ? -8.401 30.823 31.427 1.00 63.09 848 THR A N 1
ATOM 6580 C CA . THR A 1 848 ? -9.213 31.568 30.451 1.00 63.09 848 THR A CA 1
ATOM 6581 C C . THR A 1 848 ? -8.387 32.680 29.823 1.00 63.09 848 THR A C 1
ATOM 6583 O O . THR A 1 848 ? -7.873 33.541 30.533 1.00 63.09 848 THR A O 1
ATOM 6586 N N . ILE A 1 849 ? -8.291 32.693 28.495 1.00 58.62 849 ILE A N 1
ATOM 6587 C CA . ILE A 1 849 ? -7.660 33.777 27.736 1.00 58.62 849 ILE A CA 1
ATOM 6588 C C . ILE A 1 849 ? -8.777 34.591 27.079 1.00 58.62 849 ILE A C 1
ATOM 6590 O O . ILE A 1 849 ? -9.583 34.057 26.321 1.00 58.62 849 ILE A O 1
ATOM 6594 N N . THR A 1 850 ? -8.841 35.881 27.396 1.00 65.56 850 THR A N 1
ATOM 6595 C CA . THR A 1 850 ? -9.827 36.830 26.866 1.00 65.56 850 THR A CA 1
ATOM 6596 C C . THR A 1 850 ? -9.167 37.665 25.777 1.00 65.56 850 THR A C 1
ATOM 6598 O O . THR A 1 850 ? -8.250 38.436 26.057 1.00 65.56 850 THR A O 1
ATOM 6601 N N . ILE A 1 851 ? -9.629 37.517 24.538 1.00 62.28 851 ILE A N 1
ATOM 6602 C CA . ILE A 1 851 ? -9.075 38.192 23.358 1.00 62.28 851 ILE A CA 1
ATOM 6603 C C . ILE A 1 851 ? -10.097 39.219 22.857 1.00 62.28 851 ILE A C 1
ATOM 6605 O O . ILE A 1 851 ? -11.281 38.913 22.732 1.00 62.28 851 ILE A O 1
ATOM 6609 N N . ARG A 1 852 ? -9.639 40.438 22.569 1.00 63.97 852 ARG A N 1
ATOM 6610 C CA . ARG A 1 852 ? -10.428 41.540 22.001 1.00 63.97 852 ARG A CA 1
ATOM 6611 C C . ARG A 1 852 ? -9.854 41.910 20.638 1.00 63.97 852 ARG A C 1
ATOM 6613 O O . ARG A 1 852 ? -8.654 42.139 20.553 1.00 63.97 852 ARG A O 1
ATOM 6620 N N . CYS A 1 853 ? -10.685 41.992 19.606 1.00 63.09 853 CYS A N 1
ATOM 6621 C CA . CYS A 1 853 ? -10.271 42.316 18.237 1.00 63.09 853 CYS A CA 1
ATOM 6622 C C . CYS A 1 853 ? -11.199 43.382 17.643 1.00 63.09 853 CYS A C 1
ATOM 6624 O O . CYS A 1 853 ? -12.377 43.433 18.006 1.00 63.09 853 CYS A O 1
ATOM 6626 N N . SER A 1 854 ? -10.689 44.183 16.706 1.00 52.22 854 SER A N 1
ATOM 6627 C CA . SER A 1 854 ? -11.517 45.067 15.880 1.00 52.22 854 SER A CA 1
ATOM 6628 C C . SER A 1 854 ? -12.089 44.282 14.698 1.00 52.22 854 SER A C 1
ATOM 6630 O O . SER A 1 854 ? -11.344 43.579 14.017 1.00 52.22 854 SER A O 1
ATOM 6632 N N . PHE A 1 855 ? -13.374 44.463 14.391 1.00 59.22 855 PHE A N 1
ATOM 6633 C CA . PHE A 1 855 ? -14.005 43.919 13.185 1.00 59.22 855 PHE A CA 1
ATOM 6634 C C . PHE A 1 855 ? -14.907 44.982 12.540 1.00 59.22 855 PHE A C 1
ATOM 6636 O O . PHE A 1 855 ? -15.720 45.594 13.233 1.00 59.22 855 PHE A O 1
ATOM 6643 N N . THR A 1 856 ? -14.787 45.199 11.226 1.00 46.44 856 THR A N 1
ATOM 6644 C CA . THR A 1 856 ? -15.777 45.951 10.424 1.00 46.44 856 THR A CA 1
ATOM 6645 C C . THR A 1 856 ? -16.860 45.028 9.869 1.00 46.44 856 THR A C 1
ATOM 6647 O O . THR A 1 856 ? -18.025 45.415 9.814 1.00 46.44 856 THR A O 1
ATOM 6650 N N . SER A 1 857 ? -16.497 43.786 9.537 1.00 49.78 857 SER A N 1
ATOM 6651 C CA . SER A 1 857 ? -17.419 42.663 9.373 1.00 49.78 857 SER A CA 1
ATOM 6652 C C . SER A 1 857 ? -16.735 41.346 9.769 1.00 49.78 857 SER A C 1
ATOM 6654 O O . SER A 1 857 ? -15.629 41.058 9.311 1.00 49.78 857 SER A O 1
ATOM 6656 N N . TRP A 1 858 ? -17.371 40.583 10.664 1.00 44.47 858 TRP A N 1
ATOM 6657 C CA . TRP A 1 858 ? -17.018 39.215 11.062 1.00 44.47 858 TRP A CA 1
ATOM 6658 C C . TRP A 1 858 ? -18.239 38.547 11.700 1.00 44.47 858 TRP A C 1
ATOM 6660 O O . TRP A 1 858 ? -18.951 39.268 12.435 1.00 44.47 858 TRP A O 1
#

pLDDT: mean 73.62, std 17.83, range [24.27, 96.38]

Organism: NCBI:txid141414

Sequence (858 aa):
QVQAEGVRDAVIKAIYTHIFDWIVDKVNQFIVGSEKAAALPYVGLLDIFGFENFLHNSFEQLCINFANEKLQQFFLTQVFKEEEALHVLEGVPWKEVEYQDNSACIELLEKPPNGIFRLLDSQCKAPNASEESLCKEVNQLHAKGGFLAPTRVQRMRDEEGFIVRHYAGDVAYHSSTVVAKATKSNEVSFLEKNNDTLQEDWLEQLSSSSVPLLNSLFLPAVEATSKAGKKASSFSSVGKRFVSDLNALLAELKASKAHFVRCVKPCAASKPKSFEAPLVLDQLRCAGVVEAVRVMTEAFPTRIPYEVIHGRYAPLMGQEVLESTGDEPAAFCEAVALACDVAPRDYALGLTKLFLKAGCGGFLEDLATMDTAVVVPLLVRKIAESKRKKGAERIIGHTVHGWYVRKKYNEKRAAAALAQHKLRSIKAKREYRKWSEARQERLAAEAADRARKEAEEAARRDAEEAARKVAEEAQLKEAAVAEAIAKAKAEAEARVAAEMAAAVKEVEAAEAENAARNAAKQSLDRKRPDWEGRRQSSQFLTLRRGSASTLSAAEMIADPEDAAIANNTPPTSMTEEPSLAKARSEYSVTQEESFDVVIVRDTPGGTLGIAVDLWDGEVTVGAISTGGPADREGTLVQGDVIKGVEGSPCSTIEEVTAMVVEGPNSIRLAVVRRPVSVVLESEIRMRMPTGDWEPFAFRLLSNRNIEFEKLSPPVYAGEIHARLAQSLRLVESGAKGGETDRVLEIFTGHKHFQIRCNEPHELDMWQLRLQEVIMLQEKVANVAHGWLLKEEPGTNGIATQFKHYWFVLFSNGILMYFEGPQRAVLGQALGFISVESCHEHTQAHMHTITIRCSFTSW